Protein AF-0000000085118831 (afdb_homodimer)

Structure (mmCIF, N/CA/C/O backbone):
data_AF-0000000085118831-model_v1
#
loop_
_entity.id
_entity.type
_entity.pdbx_description
1 polymer 'Fibronectin type III domain protein'
#
loop_
_atom_site.group_PDB
_atom_site.id
_atom_site.type_symbol
_atom_site.label_atom_id
_atom_site.label_alt_id
_atom_site.label_comp_id
_atom_site.label_asym_id
_atom_site.label_entity_id
_atom_site.label_seq_id
_atom_site.pdbx_PDB_ins_code
_atom_site.Cartn_x
_atom_site.Cartn_y
_atom_site.Cartn_z
_atom_site.occupancy
_atom_site.B_iso_or_equiv
_atom_site.auth_seq_id
_atom_site.auth_comp_id
_atom_site.auth_asym_id
_atom_site.auth_atom_id
_atom_site.pdbx_PDB_model_num
ATOM 1 N N . MET A 1 1 ? 16.812 -21.219 -58.562 1 20.78 1 MET A N 1
ATOM 2 C CA . MET A 1 1 ? 16.781 -19.891 -59.156 1 20.78 1 MET A CA 1
ATOM 3 C C . MET A 1 1 ? 15.977 -18.922 -58.312 1 20.78 1 MET A C 1
ATOM 5 O O . MET A 1 1 ? 15.602 -17.844 -58.781 1 20.78 1 MET A O 1
ATOM 9 N N . ILE A 1 2 ? 15.578 -19.312 -57.094 1 25.12 2 ILE A N 1
ATOM 10 C CA . ILE A 1 2 ? 14.977 -18.578 -56 1 25.12 2 ILE A CA 1
ATOM 11 C C . ILE A 1 2 ? 15.898 -17.453 -55.562 1 25.12 2 ILE A C 1
ATOM 13 O O . ILE A 1 2 ? 16.781 -17.656 -54.719 1 25.12 2 ILE A O 1
ATOM 17 N N . LYS A 1 3 ? 16.438 -16.734 -56.594 1 20.92 3 LYS A N 1
ATOM 18 C CA . LYS A 1 3 ? 17.547 -15.859 -56.25 1 20.92 3 LYS A CA 1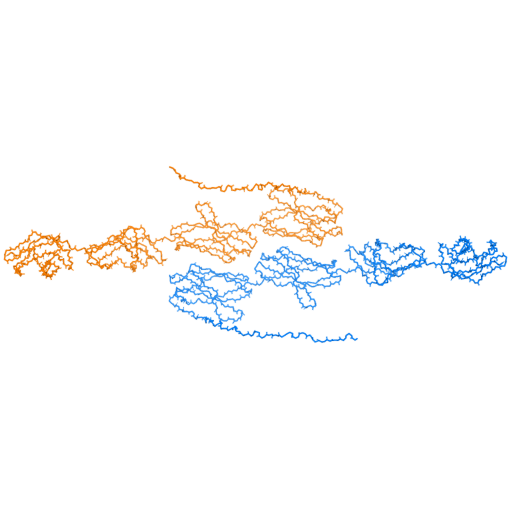
ATOM 19 C C . LYS A 1 3 ? 17.125 -14.773 -55.281 1 20.92 3 LYS A C 1
ATOM 21 O O . LYS A 1 3 ? 15.945 -14.406 -55.219 1 20.92 3 LYS A O 1
ATOM 26 N N . LEU A 1 4 ? 18.047 -14.102 -54.469 1 24.08 4 LEU A N 1
ATOM 27 C CA . LEU A 1 4 ? 18.453 -13.367 -53.281 1 24.08 4 LEU A CA 1
ATOM 28 C C . LEU A 1 4 ? 18.094 -11.891 -53.406 1 24.08 4 LEU A C 1
ATOM 30 O O . LEU A 1 4 ? 18.781 -11.031 -52.844 1 24.08 4 LEU A O 1
ATOM 34 N N . MET A 1 5 ? 17.094 -11.562 -54.344 1 25.53 5 MET A N 1
ATOM 35 C CA . MET A 1 5 ? 17.234 -10.148 -54.719 1 25.53 5 MET A CA 1
ATOM 36 C C . MET A 1 5 ? 16.984 -9.258 -53.5 1 25.53 5 MET A C 1
ATOM 38 O O . MET A 1 5 ? 16 -9.43 -52.781 1 25.53 5 MET A O 1
ATOM 42 N N . LYS A 1 6 ? 17.922 -8.312 -53.062 1 25.56 6 LYS A N 1
ATOM 43 C CA . LYS A 1 6 ? 18.562 -7.582 -51.969 1 25.56 6 LYS A CA 1
ATOM 44 C C . LYS A 1 6 ? 17.734 -6.379 -51.562 1 25.56 6 LYS A C 1
ATOM 46 O O . LYS A 1 6 ? 17.672 -6.039 -50.375 1 25.56 6 LYS A O 1
ATOM 51 N N . ASN A 1 7 ? 17.109 -5.535 -52.469 1 26.55 7 ASN A N 1
ATOM 52 C CA . ASN A 1 7 ? 17.359 -4.102 -52.375 1 26.55 7 ASN A CA 1
ATOM 53 C C . ASN A 1 7 ? 16.406 -3.422 -51.406 1 26.55 7 ASN A C 1
ATOM 55 O O . ASN A 1 7 ? 15.219 -3.291 -51.688 1 26.55 7 ASN A O 1
ATOM 59 N N . ILE A 1 8 ? 16.422 -3.771 -50.156 1 26.48 8 ILE A N 1
ATOM 60 C CA . ILE A 1 8 ? 15.453 -3.215 -49.219 1 26.48 8 ILE A CA 1
ATOM 61 C C . ILE A 1 8 ? 15.438 -1.692 -49.312 1 26.48 8 ILE A C 1
ATOM 63 O O . ILE A 1 8 ? 16.438 -1.084 -49.719 1 26.48 8 ILE A O 1
ATOM 67 N N . LEU A 1 9 ? 14.297 -1.035 -49 1 24.16 9 LEU A N 1
ATOM 68 C CA . LEU A 1 9 ? 13.516 0.194 -48.938 1 24.16 9 LEU A CA 1
ATOM 69 C C . LEU A 1 9 ? 14.211 1.238 -48.094 1 24.16 9 LEU A C 1
ATOM 71 O O . LEU A 1 9 ? 14.367 1.047 -46.875 1 24.16 9 LEU A O 1
ATOM 75 N N . LEU A 1 10 ? 15.273 1.98 -48.594 1 26.48 10 LEU A N 1
ATOM 76 C CA . LEU A 1 10 ? 16.062 2.99 -47.875 1 26.48 10 LEU A CA 1
ATOM 77 C C . LEU A 1 10 ? 15.18 4.164 -47.469 1 26.48 10 LEU A C 1
ATOM 79 O O . LEU A 1 10 ? 14.766 4.969 -48.312 1 26.48 10 LEU A O 1
ATOM 83 N N . ILE A 1 11 ? 13.961 3.973 -46.938 1 26.92 11 ILE A N 1
ATOM 84 C CA . ILE A 1 11 ? 13.211 5.199 -46.719 1 26.92 11 ILE A CA 1
ATOM 85 C C . ILE A 1 11 ? 14.086 6.215 -46 1 26.92 11 ILE A C 1
ATOM 87 O O . ILE A 1 11 ? 14.797 5.859 -45.031 1 26.92 11 ILE A O 1
ATOM 91 N N . ALA A 1 12 ? 14.203 7.48 -46.5 1 24.78 12 ALA A N 1
ATOM 92 C CA . ALA A 1 12 ? 14.836 8.789 -46.312 1 24.78 12 ALA A CA 1
ATOM 93 C C . ALA A 1 12 ? 14.516 9.359 -44.938 1 24.78 12 ALA A C 1
ATOM 95 O O . ALA A 1 12 ? 13.344 9.5 -44.562 1 24.78 12 ALA A O 1
ATOM 96 N N . LEU A 1 13 ? 15.469 9.328 -43.969 1 27.64 13 LEU A N 1
ATOM 97 C CA . LEU A 1 13 ? 15.648 9.812 -42.594 1 27.64 13 LEU A CA 1
ATOM 98 C C . LEU A 1 13 ? 15.508 11.328 -42.531 1 27.64 13 LEU A C 1
ATOM 100 O O . LEU A 1 13 ? 16.375 12.055 -43.031 1 27.64 13 LEU A O 1
ATOM 104 N N . VAL A 1 14 ? 14.383 11.914 -43.156 1 26.67 14 VAL A N 1
ATOM 105 C CA . VAL A 1 14 ? 14.516 13.367 -43.125 1 26.67 14 VAL A CA 1
ATOM 106 C C . VAL A 1 14 ? 14.859 13.82 -41.719 1 26.67 14 VAL A C 1
ATOM 108 O O . VAL A 1 14 ? 14.32 13.297 -40.75 1 26.67 14 VAL A O 1
ATOM 111 N N . LEU A 1 15 ? 15.828 14.82 -41.531 1 25.11 15 LEU A N 1
ATOM 112 C CA . LEU A 1 15 ? 16.688 15.562 -40.625 1 25.11 15 LEU A CA 1
ATOM 113 C C . LEU A 1 15 ? 15.859 16.5 -39.75 1 25.11 15 LEU A C 1
ATOM 115 O O . LEU A 1 15 ? 15.82 17.703 -39.969 1 25.11 15 LEU A O 1
ATOM 119 N N . LEU A 1 16 ? 14.555 16.234 -39.469 1 28.45 16 LEU A N 1
ATOM 120 C CA . LEU A 1 16 ? 14.016 17.438 -38.812 1 28.45 16 LEU A CA 1
ATOM 121 C C . LEU A 1 16 ? 14.828 17.812 -37.594 1 28.45 16 LEU A C 1
ATOM 123 O O . LEU A 1 16 ? 14.867 17.078 -36.594 1 28.45 16 LEU A O 1
ATOM 127 N N . PHE A 1 17 ? 16.016 18.469 -37.781 1 25.27 17 PHE A N 1
ATOM 128 C CA . PHE A 1 17 ? 16.969 18.953 -36.781 1 25.27 17 PHE A CA 1
ATOM 129 C C . PHE A 1 17 ? 16.266 19.625 -35.625 1 25.27 17 PHE A C 1
ATOM 131 O O . PHE A 1 17 ? 15.055 19.875 -35.688 1 25.27 17 PHE A O 1
ATOM 138 N N . SER A 1 18 ? 16.781 20.891 -35.156 1 26.47 18 SER A N 1
ATOM 139 C CA . SER A 1 18 ? 17.609 21.391 -34.062 1 26.47 18 SER A CA 1
ATOM 140 C C . SER A 1 18 ? 16.781 22.219 -33.094 1 26.47 18 SER A C 1
ATOM 142 O O . SER A 1 18 ? 17.328 22.797 -32.125 1 26.47 18 SER A O 1
ATOM 144 N N . ALA A 1 19 ? 15.602 22.812 -33.375 1 26.27 19 ALA A N 1
ATOM 145 C CA . ALA A 1 19 ? 15.516 24.094 -32.656 1 26.27 19 ALA A CA 1
ATOM 146 C C . ALA A 1 19 ? 15.297 23.891 -31.172 1 26.27 19 ALA A C 1
ATOM 148 O O . ALA A 1 19 ? 14.164 23.891 -30.703 1 26.27 19 ALA A O 1
ATOM 149 N N . CYS A 1 20 ? 15.719 22.828 -30.641 1 29.62 20 CYS A N 1
ATOM 150 C CA . CYS A 1 20 ? 15.531 22.781 -29.188 1 29.62 20 CYS A CA 1
ATOM 151 C C . CYS A 1 20 ? 16.234 23.953 -28.516 1 29.62 20 CYS A C 1
ATOM 153 O O . CYS A 1 20 ? 17.422 23.875 -28.188 1 29.62 20 CYS A O 1
ATOM 155 N N . SER A 1 21 ? 16.141 25.172 -29.062 1 26.11 21 SER A N 1
ATOM 156 C CA . SER A 1 21 ? 16.969 26.188 -28.422 1 26.11 21 SER A CA 1
ATOM 157 C C . SER A 1 21 ? 16.922 26.062 -26.906 1 26.11 21 SER A C 1
ATOM 159 O O . SER A 1 21 ? 16.156 25.281 -26.359 1 26.11 21 SER A O 1
ATOM 161 N N . ASP A 1 22 ? 16.891 27.297 -26.141 1 27.36 22 ASP A N 1
ATOM 162 C CA . ASP A 1 22 ? 17.562 28.016 -25.062 1 27.36 22 ASP A CA 1
ATOM 163 C C . ASP A 1 22 ? 16.891 27.734 -23.703 1 27.36 22 ASP A C 1
ATOM 165 O O . ASP A 1 22 ? 17.156 28.453 -22.734 1 27.36 22 ASP A O 1
ATOM 169 N N . VAL A 1 23 ? 15.766 27.203 -23.625 1 29.73 23 VAL A N 1
ATOM 170 C CA . VAL A 1 23 ? 15.188 27.516 -22.328 1 29.73 23 VAL A CA 1
ATOM 171 C C . VAL A 1 23 ? 15.992 26.828 -21.219 1 29.73 23 VAL A C 1
ATOM 173 O O . VAL A 1 23 ? 15.477 25.938 -20.531 1 29.73 23 VAL A O 1
ATOM 176 N N . PHE A 1 24 ? 17.141 26.172 -21.609 1 31.16 24 PHE A N 1
ATOM 177 C CA . PHE A 1 24 ? 17.859 25.547 -20.5 1 31.16 24 PHE A CA 1
ATOM 178 C C . PHE A 1 24 ? 18.25 26.594 -19.453 1 31.16 24 PHE A C 1
ATOM 180 O O . PHE A 1 24 ? 19 26.297 -18.531 1 31.16 24 PHE A O 1
ATOM 187 N N . ASP A 1 25 ? 18.281 27.859 -19.906 1 28.69 25 ASP A N 1
ATOM 188 C CA . ASP A 1 25 ? 19.344 28.609 -19.25 1 28.69 25 ASP A CA 1
ATOM 189 C C . ASP A 1 25 ? 19.203 28.547 -17.734 1 28.69 25 ASP A C 1
ATOM 191 O O . ASP A 1 25 ? 20.203 28.531 -17 1 28.69 25 ASP A O 1
ATOM 195 N N . SER A 1 26 ? 18.109 29.156 -17.125 1 31.03 26 SER A N 1
ATOM 196 C CA . SER A 1 26 ? 18.469 29.766 -15.859 1 31.03 26 SER A CA 1
ATOM 197 C C . SER A 1 26 ? 18.641 28.719 -14.766 1 31.03 26 SER A C 1
ATOM 199 O O . SER A 1 26 ? 17.672 28.328 -14.117 1 31.03 26 SER A O 1
ATOM 201 N N . ILE A 1 27 ? 19.391 27.688 -14.945 1 34.78 27 ILE A N 1
ATOM 202 C CA . ILE A 1 27 ? 19.891 27.016 -13.75 1 34.78 27 ILE A CA 1
ATOM 203 C C . ILE A 1 27 ? 20.219 28.047 -12.688 1 34.78 27 ILE A C 1
ATOM 205 O O . ILE A 1 27 ? 21.172 28.828 -12.836 1 34.78 27 ILE A O 1
ATOM 209 N N . THR A 1 28 ? 19.281 28.656 -11.953 1 35.44 28 THR A N 1
ATOM 210 C CA . THR A 1 28 ? 19.641 29.469 -10.797 1 35.44 28 THR A CA 1
ATOM 211 C C . THR A 1 28 ? 20.734 28.781 -9.977 1 35.44 28 THR A C 1
ATOM 213 O O . THR A 1 28 ? 20.625 27.594 -9.672 1 35.44 28 THR A O 1
ATOM 216 N N . SER A 1 29 ? 21.984 29.031 -10.141 1 38.91 29 SER A N 1
ATOM 217 C CA . SER A 1 29 ? 23.094 28.688 -9.242 1 38.91 29 SER A CA 1
ATOM 218 C C . SER A 1 29 ? 22.594 28.438 -7.824 1 38.91 29 SER A C 1
ATOM 220 O O . SER A 1 29 ? 21.672 29.125 -7.355 1 38.91 29 SER A O 1
ATOM 222 N N . PRO A 1 30 ? 22.766 27.234 -7.27 1 47.72 30 PRO A N 1
ATOM 223 C CA . PRO A 1 30 ? 22.469 27.109 -5.84 1 47.72 30 PRO A CA 1
ATOM 224 C C . PRO A 1 30 ? 22.812 28.375 -5.059 1 47.72 30 PRO A C 1
ATOM 226 O O . PRO A 1 30 ? 23.984 28.781 -5.027 1 47.72 30 PRO A O 1
ATOM 229 N N . SER A 1 31 ? 22.203 29.438 -5.254 1 53.28 31 SER A N 1
ATOM 230 C CA . SER A 1 31 ? 22.469 30.688 -4.543 1 53.28 31 SER A CA 1
ATOM 231 C C . SER A 1 31 ? 22.859 30.422 -3.094 1 53.28 31 SER A C 1
ATOM 233 O O . SER A 1 31 ? 22.266 29.562 -2.432 1 53.28 31 SER A O 1
ATOM 235 N N . THR A 1 32 ? 24.188 30.641 -2.779 1 68.06 32 THR A N 1
ATOM 236 C CA . THR A 1 32 ? 24.719 30.594 -1.426 1 68.06 32 THR A CA 1
ATOM 237 C C . THR A 1 32 ? 23.766 31.234 -0.435 1 68.06 32 THR A C 1
ATOM 239 O O . THR A 1 32 ? 23.328 32.375 -0.629 1 68.06 32 THR A O 1
ATOM 242 N N . PRO A 1 33 ? 23.266 30.422 0.45 1 76.94 33 PRO A N 1
ATOM 243 C CA . PRO A 1 33 ? 22.359 30.984 1.453 1 76.94 33 PRO A CA 1
ATOM 244 C C . PRO A 1 33 ? 22.938 32.188 2.168 1 76.94 33 PRO A C 1
ATOM 246 O O . PRO A 1 33 ? 24.141 32.25 2.41 1 76.94 33 PRO A O 1
ATOM 249 N N . LYS A 1 34 ? 22.266 33.281 2.266 1 90.69 34 LYS A N 1
ATOM 250 C CA . LYS A 1 34 ? 22.641 34.406 3.119 1 90.69 34 LYS A CA 1
ATOM 251 C C . LYS A 1 34 ? 22.562 34.031 4.594 1 90.69 34 LYS A C 1
ATOM 253 O O . LYS A 1 34 ? 21.5 33.656 5.09 1 90.69 34 LYS A O 1
ATOM 258 N N . ILE A 1 35 ? 23.734 34.188 5.23 1 93.69 35 ILE A N 1
ATOM 259 C CA . ILE A 1 35 ? 23.797 33.719 6.605 1 93.69 35 ILE A CA 1
ATOM 260 C C . ILE A 1 35 ? 23.672 34.875 7.57 1 93.69 35 ILE A C 1
ATOM 262 O O . ILE A 1 35 ? 24.328 35.906 7.395 1 93.69 35 ILE A O 1
ATOM 266 N N . ASN A 1 36 ? 22.75 34.719 8.531 1 94.88 36 ASN A N 1
ATOM 267 C CA . ASN A 1 36 ? 22.609 35.656 9.656 1 94.88 36 ASN A CA 1
ATOM 268 C C . ASN A 1 36 ? 23.172 35.062 10.945 1 94.88 36 ASN A C 1
ATOM 270 O O . ASN A 1 36 ? 22.547 34.188 11.547 1 94.88 36 ASN A O 1
ATOM 274 N N . ASN A 1 37 ? 24.266 35.594 11.477 1 93.81 37 ASN A N 1
ATOM 275 C CA . ASN A 1 37 ? 24.984 35 12.602 1 93.81 37 ASN A CA 1
ATOM 276 C C . ASN A 1 37 ? 24.375 35.406 13.938 1 93.81 37 ASN A C 1
ATOM 278 O O . ASN A 1 37 ? 24.734 34.844 14.984 1 93.81 37 ASN A O 1
ATOM 282 N N . THR A 1 38 ? 23.422 36.25 13.891 1 93.69 38 THR A N 1
ATOM 283 C CA . THR A 1 38 ? 22.859 36.719 15.148 1 93.69 38 THR A CA 1
ATOM 284 C C . THR A 1 38 ? 21.656 35.906 15.562 1 93.69 38 THR A C 1
ATOM 286 O O . THR A 1 38 ? 21.156 36.031 16.688 1 93.69 38 THR A O 1
ATOM 289 N N . VAL A 1 39 ? 21.203 35.125 14.672 1 93.75 39 VAL A N 1
ATOM 290 C CA . VAL A 1 39 ? 20.047 34.281 14.953 1 93.75 39 VAL A CA 1
ATOM 291 C C . VAL A 1 39 ? 20.516 32.938 15.539 1 93.75 39 VAL A C 1
ATOM 293 O O . VAL A 1 39 ? 21.469 32.344 15.047 1 93.75 39 VAL A O 1
ATOM 296 N N . PRO A 1 40 ? 19.812 32.531 16.578 1 93.56 40 PRO A N 1
ATOM 297 C CA . PRO A 1 40 ? 20.203 31.25 17.188 1 93.56 40 PRO A CA 1
ATOM 298 C C . PRO A 1 40 ? 20.016 30.078 16.234 1 93.56 40 PRO A C 1
ATOM 300 O O . PRO A 1 40 ? 19.047 30.047 15.453 1 93.56 40 PRO A O 1
ATOM 303 N N . THR A 1 41 ? 20.938 29.188 16.391 1 92.44 41 THR A N 1
ATOM 304 C CA . THR A 1 41 ? 20.859 27.938 15.672 1 92.44 41 THR A CA 1
ATOM 305 C C . THR A 1 41 ? 20.078 26.891 16.469 1 92.44 41 THR A C 1
ATOM 307 O O . THR A 1 41 ? 19.859 27.047 17.672 1 92.44 41 THR A O 1
ATOM 310 N N . VAL A 1 42 ? 19.609 25.938 15.695 1 96.5 42 VAL A N 1
ATOM 311 C CA . VAL A 1 42 ? 18.969 24.797 16.359 1 96.5 42 VAL A CA 1
ATOM 312 C C . VAL A 1 42 ? 19.953 24.156 17.328 1 96.5 42 VAL A C 1
ATOM 314 O O . VAL A 1 42 ? 21.141 23.984 17.016 1 96.5 42 VAL A O 1
ATOM 317 N N . ASN A 1 43 ? 19.438 23.844 18.484 1 96.69 43 ASN A N 1
ATOM 318 C CA . ASN A 1 43 ? 20.25 23.156 19.484 1 96.69 43 ASN A CA 1
ATOM 319 C C . ASN A 1 43 ? 20.625 21.75 19.016 1 96.69 43 ASN A C 1
ATOM 321 O O . ASN A 1 43 ? 19.781 20.859 18.984 1 96.69 43 ASN A O 1
ATOM 325 N N . TYR A 1 44 ? 21.875 21.594 18.781 1 97 44 TYR A N 1
ATOM 326 C CA . TYR A 1 44 ? 22.359 20.328 18.266 1 97 44 TYR A CA 1
ATOM 327 C C . TYR A 1 44 ? 21.984 19.188 19.203 1 97 44 TYR A C 1
ATOM 329 O O . TYR A 1 44 ? 21.594 18.109 18.766 1 97 44 TYR A O 1
ATOM 337 N N . SER A 1 45 ? 22.141 19.344 20.469 1 97.06 45 SER A N 1
ATOM 338 C CA . SER A 1 45 ? 21.938 18.312 21.469 1 97.06 45 SER A CA 1
ATOM 339 C C . SER A 1 45 ? 20.469 17.906 21.547 1 97.06 45 SER A C 1
ATOM 341 O O . SER A 1 45 ? 20.141 16.875 22.125 1 97.06 45 SER A O 1
ATOM 343 N N . SER A 1 46 ? 19.578 18.688 20.969 1 97.12 46 SER A N 1
ATOM 344 C CA . SER A 1 46 ? 18.156 18.391 21 1 97.12 46 SER A CA 1
ATOM 345 C C . SER A 1 46 ? 17.75 17.469 19.859 1 97.12 46 SER A C 1
ATOM 347 O O . SER A 1 46 ? 16.641 16.938 19.844 1 97.12 46 SER A O 1
ATOM 349 N N . ILE A 1 47 ? 18.625 17.297 18.922 1 97.5 47 ILE A N 1
ATOM 350 C CA . ILE A 1 47 ? 18.297 16.5 17.734 1 97.5 47 ILE A CA 1
ATOM 351 C C . ILE A 1 47 ? 18.266 15.023 18.109 1 97.5 47 ILE A C 1
ATOM 353 O O . ILE A 1 47 ? 19.203 14.516 18.734 1 97.5 47 ILE A O 1
ATOM 357 N N . LYS A 1 48 ? 17.188 14.406 17.828 1 97.31 48 LYS A N 1
ATOM 358 C CA . LYS A 1 48 ? 17.031 12.953 17.938 1 97.31 48 LYS A CA 1
ATOM 359 C C . LYS A 1 48 ? 16.547 12.352 16.625 1 97.31 48 LYS A C 1
ATOM 361 O O . LYS A 1 48 ? 15.898 13.031 15.82 1 97.31 48 LYS A O 1
ATOM 366 N N . SER A 1 49 ? 16.938 11.141 16.391 1 97.5 49 SER A N 1
ATOM 367 C CA . SER A 1 49 ? 16.5 10.492 15.164 1 97.5 49 SER A CA 1
ATOM 368 C C . SER A 1 49 ? 16.141 9.031 15.406 1 97.5 49 SER A C 1
ATOM 370 O O . SER A 1 49 ? 16.594 8.422 16.375 1 97.5 49 SER A O 1
ATOM 372 N N . ILE A 1 50 ? 15.258 8.5 14.672 1 97 50 ILE A N 1
ATOM 373 C CA . ILE A 1 50 ? 14.891 7.094 14.578 1 97 50 ILE A CA 1
ATOM 374 C C . ILE A 1 50 ? 15.008 6.621 13.133 1 97 50 ILE A C 1
ATOM 376 O O . ILE A 1 50 ? 14.484 7.266 12.219 1 97 50 ILE A O 1
ATOM 380 N N . SER A 1 51 ? 15.734 5.57 12.969 1 96.62 51 SER A N 1
ATOM 381 C CA . SER A 1 51 ? 16.016 5.102 11.617 1 96.62 51 SER A CA 1
ATOM 382 C C . SER A 1 51 ? 15.117 3.924 11.25 1 96.62 51 SER A C 1
ATOM 384 O O . SER A 1 51 ? 14.734 3.129 12.109 1 96.62 51 SER A O 1
ATOM 386 N N . ASP A 1 52 ? 14.711 3.842 10.055 1 94.62 52 ASP A N 1
ATOM 387 C CA . ASP A 1 52 ? 14.133 2.678 9.383 1 94.62 52 ASP A CA 1
ATOM 388 C C . ASP A 1 52 ? 14.961 2.275 8.172 1 94.62 52 ASP A C 1
ATOM 390 O O . ASP A 1 52 ? 16.078 2.775 7.977 1 94.62 52 ASP A O 1
ATOM 394 N N . ILE A 1 53 ? 14.477 1.393 7.398 1 93.19 53 ILE A N 1
ATOM 395 C CA . ILE A 1 53 ? 15.258 0.812 6.312 1 93.19 53 ILE A CA 1
ATOM 396 C C . ILE A 1 53 ? 15.5 1.861 5.227 1 93.19 53 ILE A C 1
ATOM 398 O O . ILE A 1 53 ? 16.594 1.939 4.66 1 93.19 53 ILE A O 1
ATOM 402 N N . THR A 1 54 ? 14.469 2.74 4.922 1 94.25 54 THR A N 1
ATOM 403 C CA . THR A 1 54 ? 14.609 3.695 3.828 1 94.25 54 THR A CA 1
ATOM 404 C C . THR A 1 54 ? 14.227 5.102 4.285 1 94.25 54 THR A C 1
ATOM 406 O O . THR A 1 54 ? 13.891 5.957 3.465 1 94.25 54 THR A O 1
ATOM 409 N N . SER A 1 55 ? 14.141 5.293 5.508 1 95.88 55 SER A N 1
ATOM 410 C CA . SER A 1 55 ? 13.75 6.602 6.023 1 95.88 55 SER A CA 1
ATOM 411 C C . SER A 1 55 ? 14.383 6.871 7.383 1 95.88 55 SER A C 1
ATOM 413 O O . SER A 1 55 ? 14.758 5.938 8.094 1 95.88 55 SER A O 1
ATOM 415 N N . ILE A 1 56 ? 14.523 8.102 7.754 1 97.56 56 ILE A N 1
ATOM 416 C CA . ILE A 1 56 ? 15 8.555 9.055 1 97.56 56 ILE A CA 1
ATOM 417 C C . ILE A 1 56 ? 14.117 9.695 9.562 1 97.56 56 ILE A C 1
ATOM 419 O O . ILE A 1 56 ? 13.898 10.68 8.852 1 97.56 56 ILE A O 1
ATOM 423 N N . GLY A 1 57 ? 13.516 9.461 10.711 1 97.56 57 GLY A N 1
ATOM 424 C CA . GLY A 1 57 ? 12.75 10.508 11.367 1 97.56 57 GLY A CA 1
ATOM 425 C C . GLY A 1 57 ? 13.57 11.336 12.336 1 97.56 57 GLY A C 1
ATOM 426 O O . GLY A 1 57 ? 14.438 10.805 13.031 1 97.56 57 GLY A O 1
ATOM 427 N N . PHE A 1 58 ? 13.281 12.633 12.32 1 97.81 58 PHE A N 1
ATOM 428 C CA . PHE A 1 58 ? 14.008 13.562 13.172 1 97.81 58 PHE A CA 1
ATOM 429 C C . PHE A 1 58 ? 13.055 14.367 14.039 1 97.81 58 PHE A C 1
ATOM 431 O O . PHE A 1 58 ? 11.93 14.664 13.617 1 97.81 58 PHE A O 1
ATOM 438 N N . GLU A 1 59 ? 13.508 14.672 15.195 1 97 59 GLU A N 1
ATOM 439 C CA . GLU A 1 59 ? 12.891 15.656 16.078 1 97 59 GLU A CA 1
ATOM 440 C C . GLU A 1 59 ? 13.938 16.578 16.688 1 97 59 GLU A C 1
ATOM 442 O O . GLU A 1 59 ? 15.078 16.188 16.891 1 97 59 GLU A O 1
ATOM 447 N N . TRP A 1 60 ? 13.617 17.844 16.891 1 97.25 60 TRP A N 1
ATOM 448 C CA . TRP A 1 60 ? 14.5 18.812 17.547 1 97.25 60 TRP A CA 1
ATOM 449 C C . TRP A 1 60 ? 13.695 19.828 18.328 1 97.25 60 TRP A C 1
ATOM 451 O O . TRP A 1 60 ? 12.469 19.891 18.219 1 97.25 60 TRP A O 1
ATOM 461 N N . GLN A 1 61 ? 14.359 20.562 19.109 1 96.44 61 GLN A N 1
ATOM 462 C CA . GLN A 1 61 ? 13.719 21.594 19.906 1 96.44 61 GLN A CA 1
ATOM 463 C C . GLN A 1 61 ? 13.508 22.875 19.094 1 96.44 61 GLN A C 1
ATOM 465 O O . GLN A 1 61 ? 14.391 23.281 18.328 1 96.44 61 GLN A O 1
ATOM 470 N N . ARG A 1 62 ? 12.391 23.422 19.25 1 95.12 62 ARG A N 1
ATOM 471 C CA . ARG A 1 62 ? 12.055 24.672 18.578 1 95.12 62 ARG A CA 1
ATOM 472 C C . ARG A 1 62 ? 13.016 25.797 18.984 1 95.12 62 ARG A C 1
ATOM 474 O O . ARG A 1 62 ? 13.375 25.906 20.156 1 95.12 62 ARG A O 1
ATOM 481 N N . VAL A 1 63 ? 13.375 26.625 18.047 1 95.06 63 VAL A N 1
ATOM 482 C CA . VAL A 1 63 ? 14.156 27.828 18.328 1 95.06 63 VAL A CA 1
ATOM 483 C C . VAL A 1 63 ? 13.234 28.938 18.797 1 95.06 63 VAL A C 1
ATOM 485 O O . VAL A 1 63 ? 12.289 29.312 18.094 1 95.06 63 VAL A O 1
ATOM 488 N N . ASP A 1 64 ? 13.492 29.422 19.969 1 89.75 64 ASP A N 1
ATOM 489 C CA . ASP A 1 64 ? 12.633 30.453 20.547 1 89.75 64 ASP A CA 1
ATOM 490 C C . ASP A 1 64 ? 13.102 31.859 20.141 1 89.75 64 ASP A C 1
ATOM 492 O O . ASP A 1 64 ? 13.578 32.625 20.984 1 89.75 64 ASP A O 1
ATOM 496 N N . ASP A 1 65 ? 13.18 32.25 19 1 90.75 65 ASP A N 1
ATOM 497 C CA . ASP A 1 65 ? 13.445 33.531 18.391 1 90.75 65 ASP A CA 1
ATOM 498 C C . ASP A 1 65 ? 12.344 33.906 17.406 1 90.75 65 ASP A C 1
ATOM 500 O O . ASP A 1 65 ? 12.086 33.188 16.438 1 90.75 65 ASP A O 1
ATOM 504 N N . PRO A 1 66 ? 11.664 35 17.688 1 85.12 66 PRO A N 1
ATOM 505 C CA . PRO A 1 66 ? 10.516 35.375 16.844 1 85.12 66 PRO A CA 1
ATOM 506 C C . PRO A 1 66 ? 10.914 35.625 15.398 1 85.12 66 PRO A C 1
ATOM 508 O O . PRO A 1 66 ? 10.047 35.656 14.516 1 85.12 66 PRO A O 1
ATOM 511 N N . ARG A 1 67 ? 12.266 35.844 15.039 1 90.12 67 ARG A N 1
ATOM 512 C CA . ARG A 1 67 ? 12.719 36.062 13.664 1 90.12 67 ARG A CA 1
ATOM 513 C C . ARG A 1 67 ? 12.695 34.781 12.859 1 90.12 67 ARG A C 1
ATOM 515 O O . ARG A 1 67 ? 12.703 34.812 11.633 1 90.12 67 ARG A O 1
ATOM 522 N N . VAL A 1 68 ? 12.672 33.625 13.609 1 94.38 68 VAL A N 1
ATOM 523 C CA . VAL A 1 68 ? 12.695 32.312 12.961 1 94.38 68 VAL A CA 1
ATOM 524 C C . VAL A 1 68 ? 11.305 31.984 12.445 1 94.38 68 VAL A C 1
ATOM 526 O O . VAL A 1 68 ? 10.328 32 13.203 1 94.38 68 VAL A O 1
ATOM 529 N N . VAL A 1 69 ? 11.211 31.594 11.156 1 94.19 69 VAL A N 1
ATOM 530 C CA . VAL A 1 69 ? 9.906 31.297 10.562 1 94.19 69 VAL A CA 1
ATOM 531 C C . VAL A 1 69 ? 9.828 29.828 10.195 1 94.19 69 VAL A C 1
ATOM 533 O O . VAL A 1 69 ? 8.742 29.297 9.922 1 94.19 69 VAL A O 1
ATOM 536 N N . GLY A 1 70 ? 10.922 29.188 10.203 1 96.56 70 GLY A N 1
ATOM 537 C CA . GLY A 1 70 ? 11 27.781 9.82 1 96.56 70 GLY A CA 1
ATOM 538 C C . GLY A 1 70 ? 12.406 27.219 9.898 1 96.56 70 GLY A C 1
ATOM 539 O O . GLY A 1 70 ? 13.273 27.766 10.586 1 96.56 70 GLY A O 1
ATOM 540 N N . TYR A 1 71 ? 12.625 26.094 9.242 1 97.5 71 TYR A N 1
ATOM 541 C CA . TYR A 1 71 ? 13.922 25.422 9.289 1 97.5 71 TYR A CA 1
ATOM 542 C C . TYR A 1 71 ? 14.312 24.891 7.918 1 97.5 71 TYR A C 1
ATOM 544 O O . TYR A 1 71 ? 13.445 24.531 7.113 1 97.5 71 TYR A O 1
ATOM 552 N N . ASN A 1 72 ? 15.555 24.859 7.684 1 96.62 72 ASN A N 1
ATOM 553 C CA . ASN A 1 72 ? 16.125 24.188 6.52 1 96.62 72 ASN A CA 1
ATOM 554 C C . ASN A 1 72 ? 16.844 22.891 6.914 1 96.62 72 ASN A C 1
ATOM 556 O O . ASN A 1 72 ? 17.594 22.875 7.898 1 96.62 72 ASN A O 1
ATOM 560 N N . PHE A 1 73 ? 16.562 21.906 6.145 1 96.12 73 PHE A N 1
ATOM 561 C CA . PHE A 1 73 ? 17.188 20.609 6.367 1 96.12 73 PHE A CA 1
ATOM 562 C C . PHE A 1 73 ? 18.125 20.25 5.219 1 96.12 73 PHE A C 1
ATOM 564 O O . PHE A 1 73 ? 17.703 20.172 4.066 1 96.12 73 PHE A O 1
ATOM 571 N N . TYR A 1 74 ? 19.438 20.109 5.574 1 96.06 74 TYR A N 1
ATOM 572 C CA . TYR A 1 74 ? 20.453 19.75 4.59 1 96.06 74 TYR A CA 1
ATOM 573 C C . TYR A 1 74 ? 20.922 18.312 4.785 1 96.06 74 TYR A C 1
ATOM 575 O O . TYR A 1 74 ? 20.906 17.797 5.906 1 96.06 74 TYR A O 1
ATOM 583 N N . ARG A 1 75 ? 21.281 17.641 3.635 1 96.75 75 ARG A N 1
ATOM 584 C CA . ARG A 1 75 ? 21.734 16.25 3.715 1 96.75 75 ARG A CA 1
ATOM 585 C C . ARG A 1 75 ? 22.875 15.992 2.727 1 96.75 75 ARG A C 1
ATOM 587 O O . ARG A 1 75 ? 22.906 16.594 1.65 1 96.75 75 ARG A O 1
ATOM 594 N N . THR A 1 76 ? 23.75 15.18 3.09 1 94.88 76 THR A N 1
ATOM 595 C CA . THR A 1 76 ? 24.703 14.578 2.16 1 94.88 76 THR A CA 1
ATOM 596 C C . THR A 1 76 ? 24.828 13.078 2.414 1 94.88 76 THR A C 1
ATOM 598 O O . THR A 1 76 ? 24.641 12.617 3.541 1 94.88 76 THR A O 1
ATOM 601 N N . ASP A 1 77 ? 25.016 12.352 1.366 1 92.88 77 ASP A N 1
ATOM 602 C CA . ASP A 1 77 ? 25.25 10.914 1.437 1 92.88 77 ASP A CA 1
ATOM 603 C C . ASP A 1 77 ? 26.719 10.609 1.694 1 92.88 77 ASP A C 1
ATOM 605 O O . ASP A 1 77 ? 27.562 10.828 0.823 1 92.88 77 ASP A O 1
ATOM 609 N N . LEU A 1 78 ? 27.094 10.094 2.826 1 91.81 78 LEU A N 1
ATOM 610 C CA . LEU A 1 78 ? 28.484 9.875 3.207 1 91.81 78 LEU A CA 1
ATOM 611 C C . LEU A 1 78 ? 29.047 8.641 2.508 1 91.81 78 LEU A C 1
ATOM 613 O O . LEU A 1 78 ? 30.266 8.5 2.381 1 91.81 78 LEU A O 1
ATOM 617 N N . GLN A 1 79 ? 28.141 7.793 2.172 1 86.06 79 GLN A N 1
ATOM 618 C CA . GLN A 1 79 ? 28.594 6.559 1.539 1 86.06 79 GLN A CA 1
ATOM 619 C C . GLN A 1 79 ? 28.969 6.797 0.078 1 86.06 79 GLN A C 1
ATOM 621 O O . GLN A 1 79 ? 29.844 6.117 -0.462 1 86.06 79 GLN A O 1
ATOM 626 N N . SER A 1 80 ? 28.266 7.719 -0.608 1 83 80 SER A N 1
ATOM 627 C CA . SER A 1 80 ? 28.547 8.016 -2.01 1 83 80 SER A CA 1
ATOM 628 C C . SER A 1 80 ? 29.766 8.922 -2.146 1 83 80 SER A C 1
ATOM 630 O O . SER A 1 80 ? 30.234 9.188 -3.26 1 83 80 SER A O 1
ATOM 632 N N . GLY A 1 81 ? 30.328 9.352 -1.118 1 79 81 GLY A N 1
ATOM 633 C CA . GLY A 1 81 ? 31.484 10.227 -1.148 1 79 81 GLY A CA 1
ATOM 634 C C . GLY A 1 81 ? 31.141 11.672 -1.428 1 79 81 GLY A C 1
ATOM 635 O O . GLY A 1 81 ? 32.031 12.508 -1.604 1 79 81 GLY A O 1
ATOM 636 N N . GLU A 1 82 ? 29.859 11.898 -1.572 1 75.56 82 GLU A N 1
ATOM 637 C CA . GLU A 1 82 ? 29.453 13.289 -1.771 1 75.56 82 GLU A CA 1
ATOM 638 C C . GLU A 1 82 ? 29.75 14.133 -0.533 1 75.56 82 GLU A C 1
ATOM 640 O O . GLU A 1 82 ? 29.469 13.711 0.591 1 75.56 82 GLU A O 1
ATOM 645 N N . LYS A 1 83 ? 30.406 15.227 -0.767 1 77.69 83 LYS A N 1
ATOM 646 C CA . LYS A 1 83 ? 30.797 16.062 0.362 1 77.69 83 LYS A CA 1
ATOM 647 C C . LYS A 1 83 ? 29.906 17.297 0.459 1 77.69 83 LYS A C 1
ATOM 649 O O . LYS A 1 83 ? 29.859 17.969 1.498 1 77.69 83 LYS A O 1
ATOM 654 N N . THR A 1 84 ? 29.156 17.5 -0.548 1 86.38 84 THR A N 1
ATOM 655 C CA . THR A 1 84 ? 28.375 18.719 -0.545 1 86.38 84 THR A CA 1
ATOM 656 C C . THR A 1 84 ? 26.984 18.484 0.041 1 86.38 84 THR A C 1
ATOM 658 O O . THR A 1 84 ? 26.312 17.516 -0.323 1 86.38 84 THR A O 1
ATOM 661 N N . LEU A 1 85 ? 26.656 19.312 0.986 1 90.44 85 LEU A N 1
ATOM 662 C CA . LEU A 1 85 ? 25.312 19.266 1.57 1 90.44 85 LEU A CA 1
ATOM 663 C C . LEU A 1 85 ? 24.281 19.859 0.615 1 90.44 85 LEU A C 1
ATOM 665 O O . LEU A 1 85 ? 24.547 20.875 -0.042 1 90.44 85 LEU A O 1
ATOM 669 N N . LYS A 1 86 ? 23.188 19.156 0.439 1 93.5 86 LYS A N 1
ATOM 670 C CA . LYS A 1 86 ? 22.078 19.641 -0.384 1 93.5 86 LYS A CA 1
ATOM 671 C C . LYS A 1 86 ? 20.844 19.922 0.469 1 93.5 86 LYS A C 1
ATOM 673 O O . LYS A 1 86 ? 20.547 19.188 1.4 1 93.5 86 LYS A O 1
ATOM 678 N N . LEU A 1 87 ? 20.172 21.047 0.162 1 95.31 87 LEU A N 1
ATOM 679 C CA . LEU A 1 87 ? 18.891 21.328 0.81 1 95.31 87 LEU A CA 1
ATOM 680 C C . LEU A 1 87 ? 17.828 20.328 0.391 1 95.31 87 LEU A C 1
ATOM 682 O O . LEU A 1 87 ? 17.484 20.234 -0.789 1 95.31 87 LEU A O 1
ATOM 686 N N . ILE A 1 88 ? 17.281 19.609 1.342 1 95.56 88 ILE A N 1
ATOM 687 C CA . ILE A 1 88 ? 16.344 18.547 0.972 1 95.56 88 ILE A CA 1
ATOM 688 C C . ILE A 1 88 ? 14.938 18.938 1.412 1 95.56 88 ILE A C 1
ATOM 690 O O . ILE A 1 88 ? 13.953 18.391 0.911 1 95.56 88 ILE A O 1
ATOM 694 N N . ARG A 1 89 ? 14.789 19.828 2.393 1 96.12 89 ARG A N 1
ATOM 695 C CA . ARG A 1 89 ? 13.477 20.266 2.871 1 96.12 89 ARG A CA 1
ATOM 696 C C . ARG A 1 89 ? 13.562 21.641 3.518 1 96.12 89 ARG A C 1
ATOM 698 O O . ARG A 1 89 ? 14.469 21.906 4.309 1 96.12 89 ARG A O 1
ATOM 705 N N . ALA A 1 90 ? 12.656 22.453 3.115 1 95.81 90 ALA A N 1
ATOM 706 C CA . ALA A 1 90 ? 12.422 23.719 3.797 1 95.81 90 ALA A CA 1
ATOM 707 C C . ALA A 1 90 ? 11.109 23.688 4.578 1 95.81 90 ALA A C 1
ATOM 709 O O . ALA A 1 90 ? 10.031 23.688 3.984 1 95.81 90 ALA A O 1
ATOM 710 N N . ILE A 1 91 ? 11.203 23.641 5.852 1 95.5 91 ILE A N 1
ATOM 711 C CA . ILE A 1 91 ? 10.031 23.641 6.73 1 95.5 91 ILE A CA 1
ATOM 712 C C . ILE A 1 91 ? 9.547 25.062 6.961 1 95.5 91 ILE A C 1
ATOM 714 O O . ILE A 1 91 ? 10.336 25.938 7.348 1 95.5 91 ILE A O 1
ATOM 718 N N . GLU A 1 92 ? 8.273 25.312 6.824 1 93.12 92 GLU A N 1
ATOM 719 C CA . GLU A 1 92 ? 7.762 26.672 6.738 1 93.12 92 GLU A CA 1
ATOM 720 C C . GLU A 1 92 ? 7.328 27.188 8.109 1 93.12 92 GLU A C 1
ATOM 722 O O . GLU A 1 92 ? 7.152 28.406 8.297 1 93.12 92 GLU A O 1
ATOM 727 N N . SER A 1 93 ? 7.129 26.328 9 1 94.25 93 SER A N 1
ATOM 728 C CA . SER A 1 93 ? 6.656 26.766 10.312 1 94.25 93 SER A CA 1
ATOM 729 C C . SER A 1 93 ? 7.719 26.547 11.383 1 94.25 93 SER A C 1
ATOM 731 O O . SER A 1 93 ? 8.273 25.453 11.508 1 94.25 93 SER A O 1
ATOM 733 N N . ARG A 1 94 ? 7.922 27.578 12.203 1 94.19 94 ARG A N 1
ATOM 734 C CA . ARG A 1 94 ? 8.875 27.453 13.305 1 94.19 94 ARG A CA 1
ATOM 735 C C . ARG A 1 94 ? 8.375 26.469 14.352 1 94.19 94 ARG A C 1
ATOM 737 O O . ARG A 1 94 ? 9.141 26.016 15.203 1 94.19 94 ARG A O 1
ATOM 744 N N . TYR A 1 95 ? 7.051 26.172 14.289 1 94.25 95 TYR A N 1
ATOM 745 C CA . TYR A 1 95 ? 6.461 25.281 15.289 1 94.25 95 TYR A CA 1
ATOM 746 C C . TYR A 1 95 ? 6.578 23.828 14.867 1 94.25 95 TYR A C 1
ATOM 748 O O . TYR A 1 95 ? 6.34 22.922 15.672 1 94.25 95 TYR A O 1
ATOM 756 N N . THR A 1 96 ? 6.875 23.594 13.641 1 95 96 THR A N 1
ATOM 757 C CA . THR A 1 96 ? 7.145 22.234 13.156 1 95 96 THR A CA 1
ATOM 758 C C . THR A 1 96 ? 8.57 21.812 13.5 1 95 96 THR A C 1
ATOM 760 O O . THR A 1 96 ? 9.531 22.422 13.016 1 95 96 THR A O 1
ATOM 763 N N . THR A 1 97 ? 8.727 20.828 14.328 1 96.25 97 THR A N 1
ATOM 764 C CA . THR A 1 97 ? 10.047 20.406 14.789 1 96.25 97 THR A CA 1
ATOM 765 C C . THR A 1 97 ? 10.266 18.922 14.531 1 96.25 97 THR A C 1
ATOM 767 O O . THR A 1 97 ? 10.922 18.25 15.32 1 96.25 97 THR A O 1
ATOM 770 N N . HIS A 1 98 ? 9.664 18.422 13.586 1 96.56 98 HIS A N 1
ATOM 771 C CA . HIS A 1 98 ? 9.781 17.031 13.156 1 96.56 98 HIS A CA 1
ATOM 772 C C . HIS A 1 98 ? 9.938 16.938 11.641 1 96.56 98 HIS A C 1
ATOM 774 O O . HIS A 1 98 ? 9.352 17.734 10.898 1 96.56 98 HIS A O 1
ATOM 780 N N . TYR A 1 99 ? 10.766 16.047 11.18 1 96.81 99 TYR A N 1
ATOM 781 C CA . TYR A 1 99 ? 10.938 15.805 9.758 1 96.81 99 TYR A CA 1
ATOM 782 C C . TYR A 1 99 ? 11.312 14.352 9.492 1 96.81 99 TYR A C 1
ATOM 784 O O . TYR A 1 99 ? 12.094 13.758 10.242 1 96.81 99 TYR A O 1
ATOM 792 N N . VAL A 1 100 ? 10.711 13.75 8.492 1 97.75 100 VAL A N 1
ATOM 793 C CA . VAL A 1 100 ? 11.078 12.406 8.062 1 97.75 100 VAL A CA 1
ATOM 794 C C . VAL A 1 100 ? 11.703 12.461 6.668 1 97.75 100 VAL A C 1
ATOM 796 O O . VAL A 1 100 ? 11.047 12.875 5.707 1 97.75 100 VAL A O 1
ATOM 799 N N . ASP A 1 101 ? 12.977 12.117 6.578 1 97.44 101 ASP A N 1
ATOM 800 C CA . ASP A 1 101 ? 13.648 11.953 5.297 1 97.44 101 ASP A CA 1
ATOM 801 C C . ASP A 1 101 ? 13.359 10.578 4.695 1 97.44 101 ASP A C 1
ATOM 803 O O . ASP A 1 101 ? 13.688 9.547 5.293 1 97.44 101 ASP A O 1
ATOM 807 N N . LYS A 1 102 ? 12.734 10.555 3.488 1 95.19 102 LYS A N 1
ATOM 808 C CA . LYS A 1 102 ? 12.273 9.297 2.896 1 95.19 102 LYS A CA 1
ATOM 809 C C . LYS A 1 102 ? 13.07 8.961 1.638 1 95.19 102 LYS A C 1
ATOM 811 O O . LYS A 1 102 ? 13.961 9.711 1.243 1 95.19 102 LYS A O 1
ATOM 816 N N . GLU A 1 103 ? 12.781 7.809 1.071 1 92.56 103 GLU A N 1
ATOM 817 C CA . GLU A 1 103 ? 13.352 7.316 -0.179 1 92.56 103 GLU A CA 1
ATOM 818 C C . GLU A 1 103 ? 14.875 7.203 -0.087 1 92.56 103 GLU A C 1
ATOM 820 O O . GLU A 1 103 ? 15.586 7.551 -1.032 1 92.56 103 GLU A O 1
ATOM 825 N N . LEU A 1 104 ? 15.375 6.836 1.033 1 94.44 104 LEU A N 1
ATOM 826 C CA . LEU A 1 104 ? 16.797 6.641 1.27 1 94.44 104 LEU A CA 1
ATOM 827 C C . LEU A 1 104 ? 17.219 5.215 0.93 1 94.44 104 LEU A C 1
ATOM 829 O O . LEU A 1 104 ? 16.375 4.336 0.776 1 94.44 104 LEU A O 1
ATOM 833 N N . GLU A 1 105 ? 18.484 4.973 0.752 1 92.25 105 GLU A N 1
ATOM 834 C CA . GLU A 1 105 ? 19.031 3.637 0.519 1 92.25 105 GLU A CA 1
ATOM 835 C C . GLU A 1 105 ? 19.25 2.893 1.833 1 92.25 105 GLU A C 1
ATOM 837 O O . GLU A 1 105 ? 19.672 3.488 2.826 1 92.25 105 GLU A O 1
ATOM 842 N N . PRO A 1 106 ? 18.984 1.582 1.836 1 91.81 106 PRO A N 1
ATOM 843 C CA . PRO A 1 106 ? 19.234 0.811 3.055 1 91.81 106 PRO A CA 1
ATOM 844 C C . PRO A 1 106 ? 20.719 0.788 3.439 1 91.81 106 PRO A C 1
ATOM 846 O O . PRO A 1 106 ? 21.578 0.953 2.578 1 91.81 106 PRO A O 1
ATOM 849 N N . LYS A 1 107 ? 20.922 0.625 4.773 1 94 107 LYS A N 1
ATOM 850 C CA . LYS A 1 107 ? 22.266 0.5 5.332 1 94 107 LYS A CA 1
ATOM 851 C C . LYS A 1 107 ? 23.188 1.585 4.793 1 94 107 LYS A C 1
ATOM 853 O O . LYS A 1 107 ? 24.281 1.286 4.281 1 94 107 LYS A O 1
ATOM 858 N N . THR A 1 108 ? 22.844 2.803 4.875 1 95.25 108 THR A N 1
ATOM 859 C CA . THR A 1 108 ? 23.594 3.928 4.328 1 95.25 108 THR A CA 1
ATOM 860 C C . THR A 1 108 ? 23.703 5.051 5.355 1 95.25 108 THR A C 1
ATOM 862 O O . THR A 1 108 ? 22.734 5.375 6.043 1 95.25 108 THR A O 1
ATOM 865 N N . LYS A 1 109 ? 24.844 5.617 5.516 1 96.31 109 LYS A N 1
ATOM 866 C CA . LYS A 1 109 ? 25.094 6.715 6.441 1 96.31 109 LYS A CA 1
ATOM 867 C C . LYS A 1 109 ? 24.891 8.07 5.762 1 96.31 109 LYS A C 1
ATOM 869 O O . LYS A 1 109 ? 25.406 8.305 4.668 1 96.31 109 LYS A O 1
ATOM 874 N N . TYR A 1 110 ? 24.172 8.898 6.363 1 96.56 110 TYR A N 1
ATOM 875 C CA . TYR A 1 110 ? 23.906 10.258 5.906 1 96.56 110 TYR A CA 1
ATOM 876 C C . TYR A 1 110 ? 24.312 11.273 6.961 1 96.56 110 TYR A C 1
ATOM 878 O O . TYR A 1 110 ? 24.281 10.984 8.156 1 96.56 110 TYR A O 1
ATOM 886 N N . ALA A 1 111 ? 24.719 12.383 6.523 1 96.94 111 ALA A N 1
ATOM 887 C CA . ALA A 1 111 ? 24.953 13.523 7.402 1 96.94 111 ALA A CA 1
ATOM 888 C C . ALA A 1 111 ? 23.906 14.609 7.18 1 96.94 111 ALA A C 1
ATOM 890 O O . ALA A 1 111 ? 23.562 14.922 6.039 1 96.94 111 ALA A O 1
ATOM 891 N N . TYR A 1 112 ? 23.422 15.141 8.273 1 97.31 112 TYR A N 1
ATOM 892 C CA . TYR A 1 112 ? 22.375 16.156 8.227 1 97.31 112 TYR A CA 1
ATOM 893 C C . TYR A 1 112 ? 22.812 17.422 8.961 1 97.31 112 TYR A C 1
ATOM 895 O O . TYR A 1 112 ? 23.562 17.344 9.945 1 97.31 112 TYR A O 1
ATOM 903 N N . GLN A 1 113 ? 22.406 18.531 8.484 1 97.12 113 GLN A N 1
ATOM 904 C CA . GLN A 1 113 ? 22.531 19.812 9.172 1 97.12 113 GLN A CA 1
ATOM 905 C C . GLN A 1 113 ? 21.234 20.594 9.102 1 97.12 113 GLN A C 1
ATOM 907 O O . GLN A 1 113 ? 20.5 20.516 8.109 1 97.12 113 GLN A O 1
ATOM 912 N N . ILE A 1 114 ? 20.891 21.297 10.156 1 97.69 114 ILE A N 1
ATOM 913 C CA . ILE A 1 114 ? 19.656 22.078 10.25 1 97.69 114 ILE A CA 1
ATOM 914 C C . ILE A 1 114 ? 19.984 23.547 10.492 1 97.69 114 ILE A C 1
ATOM 916 O O . ILE A 1 114 ? 20.875 23.875 11.297 1 97.69 114 ILE A O 1
ATOM 920 N N . SER A 1 115 ? 19.375 24.453 9.797 1 97.12 115 SER A N 1
ATOM 921 C CA . SER A 1 115 ? 19.469 25.891 10.055 1 97.12 115 SER A CA 1
ATOM 922 C C . SER A 1 115 ? 18.078 26.5 10.242 1 97.12 115 SER A C 1
ATOM 924 O O . SER A 1 115 ? 17.078 25.906 9.852 1 97.12 115 SER A O 1
ATOM 926 N N . SER A 1 116 ? 18 27.578 10.961 1 97.06 116 SER A N 1
ATOM 927 C CA . SER A 1 116 ? 16.781 28.344 11.125 1 97.06 116 SER A CA 1
ATOM 928 C C . SER A 1 116 ? 16.562 29.297 9.945 1 97.06 116 SER A C 1
ATOM 930 O O . SER A 1 116 ? 17.5 29.984 9.523 1 97.06 116 SER A O 1
ATOM 932 N N . ARG A 1 117 ? 15.336 29.344 9.484 1 96.12 117 ARG A N 1
ATOM 933 C CA . ARG A 1 117 ? 14.969 30.234 8.383 1 96.12 117 ARG A CA 1
ATOM 934 C C . ARG A 1 117 ? 14.367 31.531 8.906 1 96.12 117 ARG A C 1
ATOM 936 O O . ARG A 1 117 ? 13.586 31.516 9.867 1 96.12 117 ARG A O 1
ATOM 943 N N . LEU A 1 118 ? 14.727 32.562 8.195 1 94.94 118 LEU A N 1
ATOM 944 C CA . LEU A 1 118 ? 14.172 33.875 8.539 1 94.94 118 LEU A CA 1
ATOM 945 C C . LEU A 1 118 ? 13.258 34.375 7.43 1 94.94 118 LEU A C 1
ATOM 947 O O . LEU A 1 118 ? 13.242 33.844 6.328 1 94.94 118 LEU A O 1
ATOM 951 N N . ASN A 1 119 ? 12.5 35.406 7.723 1 90.69 119 ASN A N 1
ATOM 952 C CA . ASN A 1 119 ? 11.508 35.969 6.805 1 90.69 119 ASN A CA 1
ATOM 953 C C . ASN A 1 119 ? 12.164 36.594 5.574 1 90.69 119 ASN A C 1
ATOM 955 O O . ASN A 1 119 ? 11.578 36.594 4.492 1 90.69 119 ASN A O 1
ATOM 959 N N . ASP A 1 120 ? 13.391 37.031 5.719 1 90.94 120 ASP A N 1
ATOM 960 C CA . ASP A 1 120 ? 14.047 37.719 4.617 1 90.94 120 ASP A CA 1
ATOM 961 C C . ASP A 1 120 ? 14.781 36.75 3.707 1 90.94 120 ASP A C 1
ATOM 963 O O . ASP A 1 120 ? 15.5 37.156 2.797 1 90.94 120 ASP A O 1
ATOM 967 N N . GLY A 1 121 ? 14.633 35.469 4.02 1 90.25 121 GLY A N 1
ATOM 968 C CA . GLY A 1 121 ? 15.273 34.438 3.191 1 90.25 121 GLY A CA 1
ATOM 969 C C . GLY A 1 121 ? 16.625 34.031 3.713 1 90.25 121 GLY A C 1
ATOM 970 O O . GLY A 1 121 ? 17.188 33 3.262 1 90.25 121 GLY A O 1
ATOM 971 N N . SER A 1 122 ? 17.188 34.906 4.598 1 94.38 122 SER A N 1
ATOM 972 C CA . SER A 1 122 ? 18.438 34.469 5.215 1 94.38 122 SER A CA 1
ATOM 973 C C . SER A 1 122 ? 18.219 33.312 6.18 1 94.38 122 SER A C 1
ATOM 975 O O . SER A 1 122 ? 17.078 32.969 6.473 1 94.38 122 SER A O 1
ATOM 977 N N . GLU A 1 123 ? 19.391 32.688 6.5 1 96.12 123 GLU A N 1
ATOM 978 C CA . GLU A 1 123 ? 19.297 31.562 7.445 1 96.12 123 GLU A CA 1
ATOM 979 C C . GLU A 1 123 ? 20.406 31.656 8.5 1 96.12 123 GLU A C 1
ATOM 981 O O . GLU A 1 123 ? 21.391 32.375 8.312 1 96.12 123 GLU A O 1
ATOM 986 N N . SER A 1 124 ? 20.203 31.062 9.625 1 96.69 124 SER A N 1
ATOM 987 C CA . SER A 1 124 ? 21.234 30.953 10.656 1 96.69 124 SER A CA 1
ATOM 988 C C . SER A 1 124 ? 22.375 30.062 10.195 1 96.69 124 SER A C 1
ATOM 990 O O . SER A 1 124 ? 22.297 29.438 9.141 1 96.69 124 SER A O 1
ATOM 992 N N . VAL A 1 125 ? 23.438 30.047 11.023 1 95.38 125 VAL A N 1
ATOM 993 C CA . VAL A 1 125 ? 24.453 29.016 10.859 1 95.38 125 VAL A CA 1
ATOM 994 C C . VAL A 1 125 ? 23.812 27.641 11.07 1 95.38 125 VAL A C 1
ATOM 996 O O . VAL A 1 125 ? 22.859 27.5 11.836 1 95.38 125 VAL A O 1
ATOM 999 N N . THR A 1 126 ? 24.328 26.688 10.367 1 95.38 126 THR A N 1
ATOM 1000 C CA . THR A 1 126 ? 23.797 25.328 10.516 1 95.38 126 THR A CA 1
ATOM 1001 C C . THR A 1 126 ? 24.297 24.703 11.805 1 95.38 126 THR A C 1
ATOM 1003 O O . THR A 1 126 ? 25.266 25.172 12.406 1 95.38 126 THR A O 1
ATOM 1006 N N . THR A 1 127 ? 23.578 23.703 12.219 1 97.06 127 THR A N 1
ATOM 1007 C CA . THR A 1 127 ? 24.125 22.844 13.25 1 97.06 127 THR A CA 1
ATOM 1008 C C . THR A 1 127 ? 25.375 22.109 12.758 1 97.06 127 THR A C 1
ATOM 1010 O O . THR A 1 127 ? 25.656 22.109 11.562 1 97.06 127 THR A O 1
ATOM 1013 N N . ASP A 1 128 ? 26.078 21.5 13.836 1 95.88 128 ASP A N 1
ATOM 1014 C CA . ASP A 1 128 ? 27.078 20.516 13.438 1 95.88 128 ASP A CA 1
ATOM 1015 C C . ASP A 1 128 ? 26.422 19.359 12.688 1 95.88 128 ASP A C 1
ATOM 1017 O O . ASP A 1 128 ? 25.203 19.203 12.711 1 95.88 128 ASP A O 1
ATOM 1021 N N . ALA A 1 129 ? 27.266 18.641 11.984 1 95.56 129 ALA A N 1
ATOM 1022 C CA . ALA A 1 129 ? 26.75 17.5 11.219 1 95.56 129 ALA A CA 1
ATOM 1023 C C . ALA A 1 129 ? 26.219 16.422 12.148 1 95.56 129 ALA A C 1
ATOM 1025 O O . ALA A 1 129 ? 26.906 15.977 13.07 1 95.56 129 ALA A O 1
ATOM 1026 N N . TYR A 1 130 ? 24.969 16.078 11.945 1 97.31 130 TYR A N 1
ATOM 1027 C CA . TYR A 1 130 ? 24.344 14.961 12.625 1 97.31 130 TYR A CA 1
ATOM 1028 C C . TYR A 1 130 ? 24.344 13.719 11.75 1 97.31 130 TYR A C 1
ATOM 1030 O O . TYR A 1 130 ? 23.703 13.695 10.688 1 97.31 130 TYR A O 1
ATOM 1038 N N . VAL A 1 131 ? 25 12.695 12.195 1 97.19 131 VAL A N 1
ATOM 1039 C CA . VAL A 1 131 ? 25.156 11.5 11.367 1 97.19 131 VAL A CA 1
ATOM 1040 C C . VAL A 1 131 ? 24.109 10.453 11.781 1 97.19 131 VAL A C 1
ATOM 1042 O O . VAL A 1 131 ? 23.953 10.164 12.969 1 97.19 131 VAL A O 1
ATOM 1045 N N . ALA A 1 132 ? 23.359 9.984 10.812 1 97.44 132 ALA A N 1
ATOM 1046 C CA . ALA A 1 132 ? 22.391 8.914 11.016 1 97.44 132 ALA A CA 1
ATOM 1047 C C . ALA A 1 132 ? 22.5 7.852 9.93 1 97.44 132 ALA A C 1
ATOM 1049 O O . ALA A 1 132 ? 22.938 8.148 8.812 1 97.44 132 ALA A O 1
ATOM 1050 N N . GLU A 1 133 ? 22.172 6.652 10.281 1 97.62 133 GLU A N 1
ATOM 1051 C CA . GLU A 1 133 ? 22.297 5.539 9.352 1 97.62 133 GLU A CA 1
ATOM 1052 C C . GLU A 1 133 ? 20.984 4.77 9.234 1 97.62 133 GLU A C 1
ATOM 1054 O O . GLU A 1 133 ? 20.344 4.469 10.242 1 97.62 133 GLU A O 1
ATOM 1059 N N . THR A 1 134 ? 20.594 4.543 7.961 1 95.81 134 THR A N 1
ATOM 1060 C CA . THR A 1 134 ? 19.422 3.703 7.75 1 95.81 134 THR A CA 1
ATOM 1061 C C . THR A 1 134 ? 19.719 2.256 8.133 1 95.81 134 THR A C 1
ATOM 1063 O O . THR A 1 134 ? 20.875 1.863 8.25 1 95.81 134 THR A O 1
ATOM 1066 N N . LEU A 1 135 ? 18.672 1.436 8.398 1 94 135 LEU A N 1
ATOM 1067 C CA . LEU A 1 135 ? 18.797 0.044 8.82 1 94 135 LEU A CA 1
ATOM 1068 C C . LEU A 1 135 ? 19.219 -0.841 7.648 1 94 135 LEU A C 1
ATOM 1070 O O . LEU A 1 135 ? 19.062 -0.45 6.488 1 94 135 LEU A O 1
ATOM 1074 N N . PRO A 1 136 ? 19.766 -2.021 7.961 1 93.44 136 PRO A N 1
ATOM 1075 C CA . PRO A 1 136 ? 20.125 -2.955 6.891 1 93.44 136 PRO A CA 1
ATOM 1076 C C . PRO A 1 136 ? 18.922 -3.426 6.082 1 93.44 136 PRO A C 1
ATOM 1078 O O . PRO A 1 136 ? 17.781 -3.33 6.555 1 93.44 136 PRO A O 1
ATOM 1081 N N . ARG A 1 137 ? 19.281 -3.885 4.879 1 90.06 137 ARG A N 1
ATOM 1082 C CA . ARG A 1 137 ? 18.25 -4.457 4.008 1 90.06 137 ARG A CA 1
ATOM 1083 C C . ARG A 1 137 ? 17.594 -5.664 4.664 1 90.06 137 ARG A C 1
ATOM 1085 O O . ARG A 1 137 ? 18.172 -6.305 5.539 1 90.06 137 ARG A O 1
ATOM 1092 N N . ILE A 1 138 ? 16.375 -5.957 4.164 1 92.44 138 ILE A N 1
ATOM 1093 C CA . ILE A 1 138 ? 15.625 -7.109 4.652 1 92.44 138 ILE A CA 1
ATOM 1094 C C . ILE A 1 138 ? 16.375 -8.398 4.305 1 92.44 138 ILE A C 1
ATOM 1096 O O . ILE A 1 138 ? 16.875 -8.539 3.191 1 92.44 138 ILE A O 1
ATOM 1100 N N . VAL A 1 139 ? 16.438 -9.391 5.16 1 93.94 139 VAL A N 1
ATOM 1101 C CA . VAL A 1 139 ? 17.109 -10.672 4.957 1 93.94 139 VAL A CA 1
ATOM 1102 C C . VAL A 1 139 ? 16.312 -11.523 3.967 1 93.94 139 VAL A C 1
ATOM 1104 O O . VAL A 1 139 ? 15.109 -11.336 3.807 1 93.94 139 VAL A O 1
ATOM 1107 N N . PRO A 1 140 ? 17 -12.422 3.271 1 95.69 140 PRO A N 1
ATOM 1108 C CA . PRO A 1 140 ? 16.297 -13.281 2.311 1 95.69 140 PRO A CA 1
ATOM 1109 C C . PRO A 1 140 ? 15.266 -14.188 2.971 1 95.69 140 PRO A C 1
ATOM 1111 O O . PRO A 1 140 ? 15.305 -14.391 4.188 1 95.69 140 PRO A O 1
ATOM 1114 N N . VAL A 1 141 ? 14.375 -14.68 2.105 1 96.5 141 VAL A N 1
ATOM 1115 C CA . VAL A 1 141 ? 13.398 -15.672 2.527 1 96.5 141 VAL A CA 1
ATOM 1116 C C . VAL A 1 141 ? 14.117 -16.938 2.984 1 96.5 141 VAL A C 1
ATOM 1118 O O . VAL A 1 141 ? 15.102 -17.359 2.367 1 96.5 141 VAL A O 1
ATOM 1121 N N . ASN A 1 142 ? 13.578 -17.5 4.039 1 96.5 142 ASN A N 1
ATOM 1122 C CA . ASN A 1 142 ? 14.195 -18.703 4.598 1 96.5 142 ASN A CA 1
ATOM 1123 C C . ASN A 1 142 ? 13.406 -19.969 4.227 1 96.5 142 ASN A C 1
ATOM 1125 O O . ASN A 1 142 ? 12.234 -19.875 3.871 1 96.5 142 ASN A O 1
ATOM 1129 N N . GLY A 1 143 ? 14.102 -21.156 4.215 1 97.06 143 GLY A N 1
ATOM 1130 C CA . GLY A 1 143 ? 13.469 -22.453 4.047 1 97.06 143 GLY A CA 1
ATOM 1131 C C . GLY A 1 143 ? 12.961 -22.688 2.641 1 97.06 143 GLY A C 1
ATOM 1132 O O . GLY A 1 143 ? 12.062 -23.516 2.428 1 97.06 143 GLY A O 1
ATOM 1133 N N . ALA A 1 144 ? 13.453 -21.953 1.734 1 98 144 ALA A N 1
ATOM 1134 C CA . ALA A 1 144 ? 12.977 -22.078 0.36 1 98 144 ALA A CA 1
ATOM 1135 C C . ALA A 1 144 ? 13.477 -23.375 -0.267 1 98 144 ALA A C 1
ATOM 1137 O O . ALA A 1 144 ? 14.648 -23.75 -0.106 1 98 144 ALA A O 1
ATOM 1138 N N . GLN A 1 145 ? 12.602 -24.062 -0.934 1 97.88 145 GLN A N 1
ATOM 1139 C CA . GLN A 1 145 ? 12.93 -25.297 -1.632 1 97.88 145 GLN A CA 1
ATOM 1140 C C . GLN A 1 145 ? 12.094 -25.453 -2.9 1 97.88 145 GLN A C 1
ATOM 1142 O O . GLN A 1 145 ? 10.984 -24.922 -2.988 1 97.88 145 GLN A O 1
ATOM 1147 N N . ALA A 1 146 ? 12.656 -26.047 -3.852 1 98.5 146 ALA A N 1
ATOM 1148 C CA . ALA A 1 146 ? 11.953 -26.5 -5.055 1 98.5 146 ALA A CA 1
ATOM 1149 C C . ALA A 1 146 ? 11.766 -28.016 -5.055 1 98.5 146 ALA A C 1
ATOM 1151 O O . ALA A 1 146 ? 12.719 -28.766 -4.797 1 98.5 146 ALA A O 1
ATOM 1152 N N . ILE A 1 147 ? 10.586 -28.453 -5.324 1 97.69 147 ILE A N 1
ATOM 1153 C CA . ILE A 1 147 ? 10.266 -29.875 -5.246 1 97.69 147 ILE A CA 1
ATOM 1154 C C . ILE A 1 147 ? 10.32 -30.5 -6.641 1 97.69 147 ILE A C 1
ATOM 1156 O O . ILE A 1 147 ? 9.68 -30.016 -7.57 1 97.69 147 ILE A O 1
ATOM 1160 N N . SER A 1 148 ? 11.031 -31.609 -6.766 1 97.69 148 SER A N 1
ATOM 1161 C CA . SER A 1 148 ? 11.242 -32.312 -8.023 1 97.69 148 SER A CA 1
ATOM 1162 C C . SER A 1 148 ? 10.211 -33.438 -8.219 1 97.69 148 SER A C 1
ATOM 1164 O O . SER A 1 148 ? 9.406 -33.688 -7.328 1 97.69 148 SER A O 1
ATOM 1166 N N . ASN A 1 149 ? 10.25 -34 -9.406 1 96.62 149 ASN A N 1
ATOM 1167 C CA . ASN A 1 149 ? 9.578 -35.219 -9.781 1 96.62 149 ASN A CA 1
ATOM 1168 C C . ASN A 1 149 ? 8.062 -35.062 -9.789 1 96.62 149 ASN A C 1
ATOM 1170 O O . ASN A 1 149 ? 7.332 -36 -9.422 1 96.62 149 ASN A O 1
ATOM 1174 N N . LEU A 1 150 ? 7.652 -33.844 -9.984 1 96.06 150 LEU A N 1
ATOM 1175 C CA . LEU A 1 150 ? 6.238 -33.594 -10.234 1 96.06 150 LEU A CA 1
ATOM 1176 C C . LEU A 1 150 ? 5.941 -33.562 -11.727 1 96.06 150 LEU A C 1
ATOM 1178 O O . LEU A 1 150 ? 6.777 -33.125 -12.523 1 96.06 150 LEU A O 1
ATOM 1182 N N . PRO A 1 151 ? 4.793 -34.094 -12.164 1 95.88 151 PRO A N 1
ATOM 1183 C CA . PRO A 1 151 ? 4.473 -34.125 -13.594 1 95.88 151 PRO A CA 1
ATOM 1184 C C . PRO A 1 151 ? 4.258 -32.75 -14.188 1 95.88 151 PRO A C 1
ATOM 1186 O O . PRO A 1 151 ? 3.246 -32.094 -13.914 1 95.88 151 PRO A O 1
ATOM 1189 N N . LYS A 1 152 ? 5.168 -32.312 -15.023 1 97.62 152 LYS A N 1
ATOM 1190 C CA . LYS A 1 152 ? 5.105 -31.094 -15.836 1 97.62 152 LYS A CA 1
ATOM 1191 C C . LYS A 1 152 ? 5.012 -29.844 -14.961 1 97.62 152 LYS A C 1
ATOM 1193 O O . LYS A 1 152 ? 4.379 -28.859 -15.336 1 97.62 152 LYS A O 1
ATOM 1198 N N . LYS A 1 153 ? 5.477 -29.891 -13.727 1 97.81 153 LYS A N 1
ATOM 1199 C CA . LYS A 1 153 ? 5.41 -28.75 -12.82 1 97.81 153 LYS A CA 1
ATOM 1200 C C . LYS A 1 153 ? 6.504 -28.812 -11.758 1 97.81 153 LYS A C 1
ATOM 1202 O O . LYS A 1 153 ? 7.105 -29.875 -11.555 1 97.81 153 LYS A O 1
ATOM 1207 N N . ILE A 1 154 ? 6.828 -27.703 -11.227 1 98.5 154 ILE A N 1
ATOM 1208 C CA . ILE A 1 154 ? 7.715 -27.562 -10.078 1 98.5 154 ILE A CA 1
ATOM 1209 C C . ILE A 1 154 ? 7.016 -26.75 -8.984 1 98.5 154 ILE A C 1
ATOM 1211 O O . ILE A 1 154 ? 6.391 -25.734 -9.266 1 98.5 154 ILE A O 1
ATOM 1215 N N . LYS A 1 155 ? 7.02 -27.297 -7.816 1 98.19 155 LYS A N 1
ATOM 1216 C CA . LYS A 1 155 ? 6.461 -26.594 -6.656 1 98.19 155 LYS A CA 1
ATOM 1217 C C . LYS A 1 155 ? 7.559 -25.922 -5.84 1 98.19 155 LYS A C 1
ATOM 1219 O O . LYS A 1 155 ? 8.562 -26.547 -5.496 1 98.19 155 LYS A O 1
ATOM 1224 N N . LEU A 1 156 ? 7.398 -24.641 -5.656 1 98.5 156 LEU A N 1
ATOM 1225 C CA . LEU A 1 156 ? 8.273 -23.875 -4.77 1 98.5 156 LEU A CA 1
ATOM 1226 C C . LEU A 1 156 ? 7.598 -23.625 -3.426 1 98.5 156 LEU A C 1
ATOM 1228 O O . LEU A 1 156 ? 6.418 -23.25 -3.379 1 98.5 156 LEU A O 1
ATOM 1232 N N . LEU A 1 157 ? 8.344 -23.922 -2.348 1 97.31 157 LEU A N 1
ATOM 1233 C CA . LEU A 1 157 ? 7.891 -23.672 -0.984 1 97.31 157 LEU A CA 1
ATOM 1234 C C . LEU A 1 157 ? 8.93 -22.875 -0.203 1 97.31 157 LEU A C 1
ATOM 1236 O O . LEU A 1 157 ? 10.133 -23.047 -0.407 1 97.31 157 LEU A O 1
ATOM 1240 N N . TRP A 1 158 ? 8.461 -22.016 0.635 1 97.75 158 TRP A N 1
ATOM 1241 C CA . TRP A 1 158 ? 9.336 -21.312 1.553 1 97.75 158 TRP A CA 1
ATOM 1242 C C . TRP A 1 158 ? 8.609 -20.969 2.852 1 97.75 158 TRP A C 1
ATOM 1244 O O . TRP A 1 158 ? 7.418 -21.25 2.996 1 97.75 158 TRP A O 1
ATOM 1254 N N . GLN A 1 159 ? 9.32 -20.5 3.799 1 96.69 159 GLN A N 1
ATOM 1255 C CA . GLN A 1 159 ? 8.711 -20.062 5.051 1 96.69 159 GLN A CA 1
ATOM 1256 C C . GLN A 1 159 ? 8.234 -18.609 4.953 1 96.69 159 GLN A C 1
ATOM 1258 O O . GLN A 1 159 ? 8.922 -17.766 4.383 1 96.69 159 GLN A O 1
ATOM 1263 N N . PRO A 1 160 ? 6.969 -18.391 5.48 1 96.5 160 PRO A N 1
ATOM 1264 C CA . PRO A 1 160 ? 6.582 -16.984 5.539 1 96.5 160 PRO A CA 1
ATOM 1265 C C . PRO A 1 160 ? 7.637 -16.109 6.215 1 96.5 160 PRO A C 1
ATOM 1267 O O . PRO A 1 160 ? 8.172 -16.484 7.262 1 96.5 160 PRO A O 1
ATOM 1270 N N . HIS A 1 161 ? 7.961 -15.039 5.547 1 96.38 161 HIS A N 1
ATOM 1271 C CA . HIS A 1 161 ? 9 -14.172 6.09 1 96.38 161 HIS A CA 1
ATOM 1272 C C . HIS A 1 161 ? 8.625 -13.656 7.473 1 96.38 161 HIS A C 1
ATOM 1274 O O . HIS A 1 161 ? 7.473 -13.281 7.707 1 96.38 161 HIS A O 1
ATOM 1280 N N . PRO A 1 162 ? 9.531 -13.617 8.398 1 93.5 162 PRO A N 1
ATOM 1281 C CA . PRO A 1 162 ? 9.195 -13.148 9.742 1 93.5 162 PRO A CA 1
ATOM 1282 C C . PRO A 1 162 ? 8.945 -11.648 9.805 1 93.5 162 PRO A C 1
ATOM 1284 O O . PRO A 1 162 ? 8.25 -11.172 10.711 1 93.5 162 PRO A O 1
ATOM 1287 N N . ASP A 1 163 ? 9.57 -10.867 8.922 1 93 163 ASP A N 1
ATOM 1288 C CA . ASP A 1 163 ? 9.367 -9.43 8.875 1 93 163 ASP A CA 1
ATOM 1289 C C . ASP A 1 163 ? 7.934 -9.094 8.453 1 93 163 ASP A C 1
ATOM 1291 O O . ASP A 1 163 ? 7.523 -9.398 7.336 1 93 163 ASP A O 1
ATOM 1295 N N . GLN A 1 164 ? 7.148 -8.453 9.344 1 89.94 164 GLN A N 1
ATOM 1296 C CA . GLN A 1 164 ? 5.727 -8.195 9.133 1 89.94 164 GLN A CA 1
ATOM 1297 C C . GLN A 1 164 ? 5.512 -7.094 8.102 1 89.94 164 GLN A C 1
ATOM 1299 O O . GLN A 1 164 ? 4.383 -6.855 7.668 1 89.94 164 GLN A O 1
ATOM 1304 N N . ARG A 1 165 ? 6.555 -6.539 7.578 1 91.5 165 ARG A N 1
ATOM 1305 C CA . ARG A 1 165 ? 6.465 -5.5 6.559 1 91.5 165 ARG A CA 1
ATOM 1306 C C . ARG A 1 165 ? 6.363 -6.109 5.164 1 91.5 165 ARG A C 1
ATOM 1308 O O . ARG A 1 165 ? 6.086 -5.402 4.191 1 91.5 165 ARG A O 1
ATOM 1315 N N . ILE A 1 166 ? 6.574 -7.328 5.07 1 95.62 166 ILE A N 1
ATOM 1316 C CA . ILE A 1 166 ? 6.57 -7.965 3.76 1 95.62 166 ILE A CA 1
ATOM 1317 C C . ILE A 1 166 ? 5.16 -7.938 3.178 1 95.62 166 ILE A C 1
ATOM 1319 O O . ILE A 1 166 ? 4.195 -8.305 3.852 1 95.62 166 ILE A O 1
ATOM 1323 N N . GLN A 1 167 ? 5.07 -7.504 1.932 1 95.06 167 GLN A N 1
ATOM 1324 C CA . GLN A 1 167 ? 3.799 -7.434 1.22 1 95.06 167 GLN A CA 1
ATOM 1325 C C . GLN A 1 167 ? 3.654 -8.594 0.237 1 95.06 167 GLN A C 1
ATOM 1327 O O . GLN A 1 167 ? 2.557 -9.125 0.052 1 95.06 167 GLN A O 1
ATOM 1332 N N . TYR A 1 168 ? 4.73 -8.906 -0.412 1 97.38 168 TYR A N 1
ATOM 1333 C CA . TYR A 1 168 ? 4.645 -9.938 -1.438 1 97.38 168 TYR A CA 1
ATOM 1334 C C . TYR A 1 168 ? 6.016 -10.555 -1.703 1 97.38 168 TYR A C 1
ATOM 1336 O O . TYR A 1 168 ? 7.027 -10.078 -1.195 1 97.38 168 TYR A O 1
ATOM 1344 N N . TYR A 1 169 ? 5.965 -11.641 -2.422 1 98.44 169 TYR A N 1
ATOM 1345 C CA . TYR A 1 169 ? 7.164 -12.32 -2.9 1 98.44 169 TYR A CA 1
ATOM 1346 C C . TYR A 1 169 ? 7.242 -12.281 -4.422 1 98.44 169 TYR A C 1
ATOM 1348 O O . TYR A 1 169 ? 6.215 -12.305 -5.102 1 98.44 169 TYR A O 1
ATOM 1356 N N . ARG A 1 170 ? 8.398 -12.203 -4.906 1 98.62 170 ARG A N 1
ATOM 1357 C CA . ARG A 1 170 ? 8.648 -12.352 -6.336 1 98.62 170 ARG A CA 1
ATOM 1358 C C . ARG A 1 170 ? 9.422 -13.633 -6.633 1 98.62 170 ARG A C 1
ATOM 1360 O O . ARG A 1 170 ? 10.484 -13.867 -6.055 1 98.62 170 ARG A O 1
ATOM 1367 N N . VAL A 1 171 ? 8.812 -14.422 -7.473 1 98.81 171 VAL A N 1
ATOM 1368 C CA . VAL A 1 171 ? 9.469 -15.641 -7.941 1 98.81 171 VAL A CA 1
ATOM 1369 C C . VAL A 1 171 ? 10.141 -15.383 -9.289 1 98.81 171 VAL A C 1
ATOM 1371 O O . VAL A 1 171 ? 9.5 -14.906 -10.227 1 98.81 171 VAL A O 1
ATOM 1374 N N . GLU A 1 172 ? 11.422 -15.648 -9.297 1 98.75 172 GLU A N 1
ATOM 1375 C CA . GLU A 1 172 ? 12.18 -15.5 -10.531 1 98.75 172 GLU A CA 1
ATOM 1376 C C . GLU A 1 172 ? 12.656 -16.844 -11.062 1 98.75 172 GLU A C 1
ATOM 1378 O O . GLU A 1 172 ? 12.977 -17.75 -10.273 1 98.75 172 GLU A O 1
ATOM 1383 N N . LYS A 1 173 ? 12.633 -16.969 -12.352 1 98.69 173 LYS A N 1
ATOM 1384 C CA . LYS A 1 173 ? 13.047 -18.172 -13.062 1 98.69 173 LYS A CA 1
ATOM 1385 C C . LYS A 1 173 ? 14.234 -17.891 -13.977 1 98.69 173 LYS A C 1
ATOM 1387 O O . LYS A 1 173 ? 14.273 -16.859 -14.656 1 98.69 173 LYS A O 1
ATOM 1392 N N . TYR A 1 174 ? 15.258 -18.766 -13.953 1 98.38 174 TYR A N 1
ATOM 1393 C CA . TYR A 1 174 ? 16.438 -18.547 -14.781 1 98.38 174 TYR A CA 1
ATOM 1394 C C . TYR A 1 174 ? 16.172 -18.938 -16.234 1 98.38 174 TYR A C 1
ATOM 1396 O O . TYR A 1 174 ? 15.719 -20.047 -16.516 1 98.38 174 TYR A O 1
ATOM 1404 N N . ASN A 1 175 ? 16.359 -18.016 -17.062 1 97.25 175 ASN A N 1
ATOM 1405 C CA . ASN A 1 175 ? 16.281 -18.266 -18.5 1 97.25 175 ASN A CA 1
ATOM 1406 C C . ASN A 1 175 ? 17.641 -18.641 -19.078 1 97.25 175 ASN A C 1
ATOM 1408 O O . ASN A 1 175 ? 18.516 -17.781 -19.234 1 97.25 175 ASN A O 1
ATOM 1412 N N . THR A 1 176 ? 17.75 -19.812 -19.438 1 94.31 176 THR A N 1
ATOM 1413 C CA . THR A 1 176 ? 19.047 -20.344 -19.891 1 94.31 176 THR A CA 1
ATOM 1414 C C . THR A 1 176 ? 19.422 -19.734 -21.234 1 94.31 176 THR A C 1
ATOM 1416 O O . THR A 1 176 ? 20.609 -19.578 -21.531 1 94.31 176 THR A O 1
ATOM 1419 N N . THR A 1 177 ? 18.438 -19.484 -22.125 1 94.31 177 THR A N 1
ATOM 1420 C CA . THR A 1 177 ? 18.703 -18.891 -23.438 1 94.31 177 THR A CA 1
ATOM 1421 C C . THR A 1 177 ? 19.234 -17.469 -23.297 1 94.31 177 THR A C 1
ATOM 1423 O O . THR A 1 177 ? 20.234 -17.109 -23.938 1 94.31 177 THR A O 1
ATOM 1426 N N . LEU A 1 178 ? 18.656 -16.688 -22.438 1 94.88 178 LEU A N 1
ATOM 1427 C CA . LEU A 1 178 ? 19.016 -15.297 -22.234 1 94.88 178 LEU A CA 1
ATOM 1428 C C . LEU A 1 178 ? 20.109 -15.164 -21.172 1 94.88 178 LEU A C 1
ATOM 1430 O O . LEU A 1 178 ? 20.719 -14.109 -21.016 1 94.88 178 LEU A O 1
ATOM 1434 N N . ASN A 1 179 ? 20.328 -16.203 -20.484 1 96.5 179 ASN A N 1
ATOM 1435 C CA . ASN A 1 179 ? 21.297 -16.234 -19.375 1 96.5 179 ASN A CA 1
ATOM 1436 C C . ASN A 1 179 ? 20.984 -15.148 -18.344 1 96.5 179 ASN A C 1
ATOM 1438 O O . ASN A 1 179 ? 21.859 -14.367 -17.984 1 96.5 179 ASN A O 1
ATOM 1442 N N . GLU A 1 180 ? 19.781 -15.031 -17.969 1 97.56 180 GLU A N 1
ATOM 1443 C CA . GLU A 1 180 ? 19.344 -14.031 -17 1 97.56 180 GLU A CA 1
ATOM 1444 C C . GLU A 1 180 ? 18.125 -14.531 -16.203 1 97.56 180 GLU A C 1
ATOM 1446 O O . GLU A 1 180 ? 17.453 -15.469 -16.641 1 97.56 180 GLU A O 1
ATOM 1451 N N . TRP A 1 181 ? 17.969 -13.961 -15.055 1 98.06 181 TRP A N 1
ATOM 1452 C CA . TRP A 1 181 ? 16.766 -14.227 -14.266 1 98.06 181 TRP A CA 1
ATOM 1453 C C . TRP A 1 181 ? 15.586 -13.43 -14.797 1 98.06 181 TRP A C 1
ATOM 1455 O O . TRP A 1 181 ? 15.695 -12.234 -15.062 1 98.06 181 TRP A O 1
ATOM 1465 N N . ILE A 1 182 ? 14.477 -14.078 -14.953 1 98 182 ILE A N 1
ATOM 1466 C CA . ILE A 1 182 ? 13.281 -13.391 -15.422 1 98 182 ILE A CA 1
ATOM 1467 C C . ILE A 1 182 ? 12.195 -13.461 -14.352 1 98 182 ILE A C 1
ATOM 1469 O O . ILE A 1 182 ? 12.148 -14.414 -13.57 1 98 182 ILE A O 1
ATOM 1473 N N . HIS A 1 183 ? 11.305 -12.469 -14.344 1 97.81 183 HIS A N 1
ATOM 1474 C CA . HIS A 1 183 ? 10.156 -12.453 -13.445 1 97.81 183 HIS A CA 1
ATOM 1475 C C . HIS A 1 183 ? 9.125 -13.5 -13.859 1 97.81 183 HIS A C 1
ATOM 1477 O O . HIS A 1 183 ? 8.578 -13.438 -14.961 1 97.81 183 HIS A O 1
ATOM 1483 N N . LEU A 1 184 ? 8.906 -14.461 -12.977 1 98.19 184 LEU A N 1
ATOM 1484 C CA . LEU A 1 184 ? 7.945 -15.516 -13.266 1 98.19 184 LEU A CA 1
ATOM 1485 C C . LEU A 1 184 ? 6.574 -15.188 -12.68 1 98.19 184 LEU A C 1
ATOM 1487 O O . LEU A 1 184 ? 5.559 -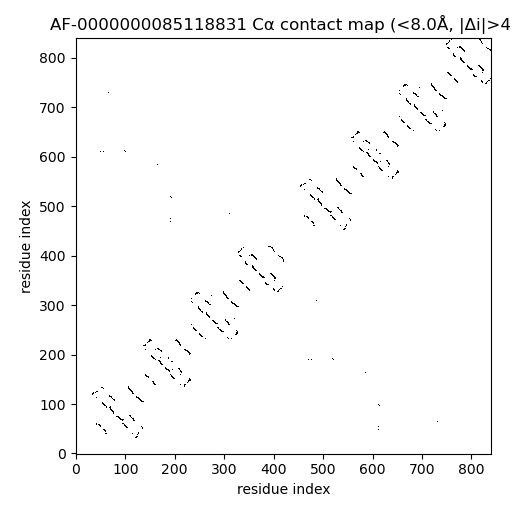15.281 -13.367 1 98.19 184 LEU A O 1
ATOM 1491 N N . ALA A 1 185 ? 6.555 -14.797 -11.359 1 98.12 185 ALA A N 1
ATOM 1492 C CA . ALA A 1 185 ? 5.277 -14.531 -10.703 1 98.12 185 ALA A CA 1
ATOM 1493 C C . ALA A 1 185 ? 5.465 -13.664 -9.461 1 98.12 185 ALA A C 1
ATOM 1495 O O . ALA A 1 185 ? 6.562 -13.602 -8.898 1 98.12 185 ALA A O 1
ATOM 1496 N N . THR A 1 186 ? 4.469 -12.945 -9.133 1 98.38 186 THR A N 1
ATOM 1497 C CA . THR A 1 186 ? 4.34 -12.258 -7.855 1 98.38 186 THR A CA 1
ATOM 1498 C C . THR A 1 186 ? 3.342 -12.969 -6.949 1 98.38 186 THR A C 1
ATOM 1500 O O . THR A 1 186 ? 2.215 -13.258 -7.363 1 98.38 186 THR A O 1
ATOM 1503 N N . VAL A 1 187 ? 3.756 -13.352 -5.781 1 97.94 187 VAL A N 1
ATOM 1504 C CA . VAL A 1 187 ? 2.9 -13.992 -4.785 1 97.94 187 VAL A CA 1
ATOM 1505 C C . VAL A 1 187 ? 2.551 -13 -3.684 1 97.94 187 VAL A C 1
ATOM 1507 O O . VAL A 1 187 ? 3.396 -12.672 -2.846 1 97.94 187 VAL A O 1
ATOM 1510 N N . ASN A 1 188 ? 1.266 -12.625 -3.682 1 96.06 188 ASN A N 1
ATOM 1511 C CA . ASN A 1 188 ? 0.855 -11.586 -2.748 1 96.06 188 ASN A CA 1
ATOM 1512 C C . ASN A 1 188 ? 0.587 -12.148 -1.357 1 96.06 188 ASN A C 1
ATOM 1514 O O . ASN A 1 188 ? 0.186 -13.305 -1.221 1 96.06 188 ASN A O 1
ATOM 1518 N N . GLN A 1 189 ? 0.842 -11.344 -0.362 1 94.31 189 GLN A N 1
ATOM 1519 C CA . GLN A 1 189 ? 0.568 -11.633 1.043 1 94.31 189 GLN A CA 1
ATOM 1520 C C . GLN A 1 189 ? 1.748 -12.344 1.698 1 94.31 189 GLN A C 1
ATOM 1522 O O . GLN A 1 189 ? 2.184 -13.398 1.229 1 94.31 189 GLN A O 1
ATOM 1527 N N . ARG A 1 190 ? 2.195 -11.891 2.777 1 95.94 190 ARG A N 1
ATOM 1528 C CA . ARG A 1 190 ? 3.385 -12.344 3.486 1 95.94 190 ARG A CA 1
ATOM 1529 C C . ARG A 1 190 ? 3.271 -13.82 3.85 1 95.94 190 ARG A C 1
ATOM 1531 O O . ARG A 1 190 ? 4.266 -14.555 3.822 1 95.94 190 ARG A O 1
ATOM 1538 N N . LEU A 1 191 ? 2.068 -14.328 4.145 1 96.56 191 LEU A N 1
ATOM 1539 C CA . LEU A 1 191 ? 1.896 -15.688 4.633 1 96.56 191 LEU A CA 1
ATOM 1540 C C . LEU A 1 191 ? 1.743 -16.672 3.477 1 96.56 191 LEU A C 1
ATOM 1542 O O . LEU A 1 191 ? 1.745 -17.891 3.682 1 96.56 191 LEU A O 1
ATOM 1546 N N . SER A 1 192 ? 1.522 -16.125 2.303 1 95 192 SER A N 1
ATOM 1547 C CA . SER A 1 192 ? 1.498 -16.969 1.118 1 95 192 SER A CA 1
ATOM 1548 C C . SER A 1 192 ? 2.895 -17.469 0.766 1 95 192 SER A C 1
ATOM 1550 O O . SER A 1 192 ? 3.738 -16.703 0.304 1 95 192 SER A O 1
ATOM 1552 N N . ALA A 1 193 ? 3.252 -18.719 0.98 1 95.38 193 ALA A N 1
ATOM 1553 C CA . ALA A 1 193 ? 4.625 -19.219 0.893 1 95.38 193 ALA A CA 1
ATOM 1554 C C . ALA A 1 193 ? 4.719 -20.422 -0.037 1 95.38 193 ALA A C 1
ATOM 1556 O O . ALA A 1 193 ? 5.344 -21.422 0.302 1 95.38 193 ALA A O 1
ATOM 1557 N N . GLU A 1 194 ? 4.094 -20.312 -1.165 1 97.56 194 GLU A N 1
ATOM 1558 C CA . GLU A 1 194 ? 4.105 -21.391 -2.145 1 97.56 194 GLU A CA 1
ATOM 1559 C C . GLU A 1 194 ? 3.865 -20.859 -3.555 1 97.56 194 GLU A C 1
ATOM 1561 O O . GLU A 1 194 ? 3.168 -19.859 -3.738 1 97.56 194 GLU A O 1
ATOM 1566 N N . TYR A 1 195 ? 4.441 -21.469 -4.488 1 97.94 195 TYR A N 1
ATOM 1567 C CA . TYR A 1 195 ? 4.156 -21.203 -5.895 1 97.94 195 TYR A CA 1
ATOM 1568 C C . TYR A 1 195 ? 4.328 -22.469 -6.738 1 97.94 195 TYR A C 1
ATOM 1570 O O . TYR A 1 195 ? 5.277 -23.219 -6.539 1 97.94 195 TYR A O 1
ATOM 1578 N N . LEU A 1 196 ? 3.385 -22.688 -7.637 1 97.81 196 LEU A N 1
ATOM 1579 C CA . LEU A 1 196 ? 3.436 -23.812 -8.57 1 97.81 196 LEU A CA 1
ATOM 1580 C C . LEU A 1 196 ? 3.723 -23.312 -9.992 1 97.81 196 LEU A C 1
ATOM 1582 O O . LEU A 1 196 ? 2.918 -22.594 -10.578 1 97.81 196 LEU A O 1
ATOM 1586 N N . ASP A 1 197 ? 4.855 -23.656 -10.523 1 98.19 197 ASP A N 1
ATOM 1587 C CA . ASP A 1 197 ? 5.18 -23.422 -11.922 1 98.19 197 ASP A CA 1
ATOM 1588 C C . ASP A 1 197 ? 4.703 -24.578 -12.805 1 98.19 197 ASP A C 1
ATOM 1590 O O . ASP A 1 197 ? 5.27 -25.672 -12.766 1 98.19 197 ASP A O 1
ATOM 1594 N N . THR A 1 198 ? 3.662 -24.328 -13.633 1 97.62 198 THR A N 1
ATOM 1595 C CA . THR A 1 198 ? 3.02 -25.406 -14.375 1 97.62 198 THR A CA 1
ATOM 1596 C C . THR A 1 198 ? 3.342 -25.297 -15.867 1 97.62 198 THR A C 1
ATOM 1598 O O . THR A 1 198 ? 3.924 -24.312 -16.312 1 97.62 198 THR A O 1
ATOM 1601 N N . GLY A 1 199 ? 2.967 -26.328 -16.578 1 96.69 199 GLY A N 1
ATOM 1602 C CA . GLY A 1 199 ? 3.133 -26.359 -18.031 1 96.69 199 GLY A CA 1
ATOM 1603 C C . GLY A 1 199 ? 4.57 -26.594 -18.453 1 96.69 199 GLY A C 1
ATOM 1604 O O . GLY A 1 199 ? 4.988 -26.125 -19.516 1 96.69 199 GLY A O 1
ATOM 1605 N N . LEU A 1 200 ? 5.363 -27.297 -17.688 1 97.62 200 LEU A N 1
ATOM 1606 C CA . LEU A 1 200 ? 6.789 -27.484 -17.922 1 97.62 200 LEU A CA 1
ATOM 1607 C C . LEU A 1 200 ? 7.043 -28.75 -18.719 1 97.62 200 LEU A C 1
ATOM 1609 O O . LEU A 1 200 ? 6.18 -29.641 -18.781 1 97.62 200 LEU A O 1
ATOM 1613 N N . GLU A 1 201 ? 8.195 -28.828 -19.359 1 96.5 201 GLU A N 1
ATOM 1614 C CA . GLU A 1 201 ? 8.602 -30.016 -20.109 1 96.5 201 GLU A CA 1
ATOM 1615 C C . GLU A 1 201 ? 9.016 -31.141 -19.172 1 96.5 201 GLU A C 1
ATOM 1617 O O . GLU A 1 201 ? 9.453 -30.906 -18.047 1 96.5 201 GLU A O 1
ATOM 1622 N N . ASN A 1 202 ? 8.867 -32.375 -19.672 1 96.94 202 ASN A N 1
ATOM 1623 C CA . ASN A 1 202 ? 9.234 -33.562 -18.891 1 96.94 202 ASN A CA 1
ATOM 1624 C C . ASN A 1 202 ? 10.75 -33.656 -18.703 1 96.94 202 ASN A C 1
ATOM 1626 O O . ASN A 1 202 ? 11.508 -33.281 -19.609 1 96.94 202 ASN A O 1
ATOM 1630 N N . ASN A 1 203 ? 11.109 -34.188 -17.578 1 97.31 203 ASN A N 1
ATOM 1631 C CA . ASN A 1 203 ? 12.508 -34.5 -17.297 1 97.31 203 ASN A CA 1
ATOM 1632 C C . ASN A 1 203 ? 13.422 -33.312 -17.547 1 97.31 203 ASN A C 1
ATOM 1634 O O . ASN A 1 203 ? 14.469 -33.438 -18.188 1 97.31 203 ASN A O 1
ATOM 1638 N N . THR A 1 204 ? 13.047 -32.156 -17.172 1 97.81 204 THR A N 1
ATOM 1639 C CA . THR A 1 204 ? 13.797 -30.938 -17.422 1 97.81 204 THR A CA 1
ATOM 1640 C C . THR A 1 204 ? 14.109 -30.234 -16.109 1 97.81 204 THR A C 1
ATOM 1642 O O . THR A 1 204 ? 13.258 -30.141 -15.227 1 97.81 204 THR A O 1
ATOM 1645 N N . THR A 1 205 ? 15.312 -29.75 -15.992 1 98.44 205 THR A N 1
ATOM 1646 C CA . THR A 1 205 ? 15.742 -29.031 -14.797 1 98.44 205 THR A CA 1
ATOM 1647 C C . THR A 1 205 ? 15.461 -27.547 -14.938 1 98.44 205 THR A C 1
ATOM 1649 O O . THR A 1 205 ? 15.742 -26.953 -15.977 1 98.44 205 THR A O 1
ATOM 1652 N N . TYR A 1 206 ? 14.953 -26.953 -13.906 1 98.5 206 TYR A N 1
ATOM 1653 C CA . TYR A 1 206 ? 14.688 -25.531 -13.836 1 98.5 206 TYR A CA 1
ATOM 1654 C C . TYR A 1 206 ? 15.312 -24.922 -12.594 1 98.5 206 TYR A C 1
ATOM 1656 O O . TYR A 1 206 ? 15.516 -25.609 -11.586 1 98.5 206 TYR A O 1
ATOM 1664 N N . GLN A 1 207 ? 15.633 -23.656 -12.688 1 98.75 207 GLN A N 1
ATOM 1665 C CA . GLN A 1 207 ? 16.234 -22.922 -11.578 1 98.75 207 GLN A CA 1
ATOM 1666 C C . GLN A 1 207 ? 15.383 -21.703 -11.203 1 98.75 207 GLN A C 1
ATOM 1668 O O . GLN A 1 207 ? 14.859 -21.016 -12.086 1 98.75 207 GLN A O 1
ATOM 1673 N N . TYR A 1 208 ? 15.289 -21.516 -9.875 1 98.81 208 TYR A N 1
ATOM 1674 C CA . TYR A 1 208 ? 14.461 -20.438 -9.359 1 98.81 208 TYR A CA 1
ATOM 1675 C C . TYR A 1 208 ? 15.18 -19.672 -8.25 1 98.81 208 TYR A C 1
ATOM 1677 O O . TYR A 1 208 ? 16.141 -20.188 -7.664 1 98.81 208 TYR A O 1
ATOM 1685 N N . ARG A 1 209 ? 14.758 -18.484 -7.996 1 98.56 209 ARG A N 1
ATOM 1686 C CA . ARG A 1 209 ? 15.062 -17.75 -6.77 1 98.56 209 ARG A CA 1
ATOM 1687 C C . ARG A 1 209 ? 13.898 -16.875 -6.352 1 98.56 209 ARG A C 1
ATOM 1689 O O . ARG A 1 209 ? 13.031 -16.547 -7.168 1 98.56 209 ARG A O 1
ATOM 1696 N N . ILE A 1 210 ? 13.82 -16.594 -5.031 1 98.75 210 ILE A N 1
ATOM 1697 C CA . ILE A 1 210 ? 12.695 -15.859 -4.465 1 98.75 210 ILE A CA 1
ATOM 1698 C C . ILE A 1 210 ? 13.203 -14.633 -3.711 1 98.75 210 ILE A C 1
ATOM 1700 O O . ILE A 1 210 ? 14.203 -14.711 -2.992 1 98.75 210 ILE A O 1
ATOM 1704 N N . LYS A 1 211 ? 12.586 -13.523 -3.887 1 98.12 211 LYS A N 1
ATOM 1705 C CA . LYS A 1 211 ? 12.828 -12.289 -3.15 1 98.12 211 LYS A CA 1
ATOM 1706 C C . LYS A 1 211 ? 11.57 -11.82 -2.424 1 98.12 211 LYS A C 1
ATOM 1708 O O . LYS A 1 211 ? 10.453 -12.047 -2.902 1 98.12 211 LYS A O 1
ATOM 1713 N N . ALA A 1 212 ? 11.734 -11.266 -1.257 1 98.06 212 ALA A N 1
ATOM 1714 C CA . ALA A 1 212 ? 10.641 -10.648 -0.523 1 98.06 212 ALA A CA 1
ATOM 1715 C C . ALA A 1 212 ? 10.625 -9.133 -0.726 1 98.06 212 ALA A C 1
ATOM 1717 O O . ALA A 1 212 ? 11.68 -8.516 -0.884 1 98.06 212 ALA A O 1
ATOM 1718 N N . PHE A 1 213 ? 9.461 -8.539 -0.74 1 96.81 213 PHE A N 1
ATOM 1719 C CA . PHE A 1 213 ? 9.297 -7.102 -0.901 1 96.81 213 PHE A CA 1
ATOM 1720 C C . PHE A 1 213 ? 8.391 -6.535 0.187 1 96.81 213 PHE A C 1
ATOM 1722 O O . PHE A 1 213 ? 7.352 -7.117 0.499 1 96.81 213 PHE A O 1
ATOM 1729 N N . THR A 1 214 ? 8.797 -5.418 0.69 1 94.56 214 THR A N 1
ATOM 1730 C CA . THR A 1 214 ? 7.988 -4.75 1.707 1 94.56 214 THR A CA 1
ATOM 1731 C C . THR A 1 214 ? 6.867 -3.938 1.062 1 94.56 214 THR A C 1
ATOM 1733 O O . THR A 1 214 ? 6.805 -3.82 -0.163 1 94.56 214 THR A O 1
ATOM 1736 N N . PHE A 1 215 ? 5.914 -3.459 1.925 1 92 215 PHE A N 1
ATOM 1737 C CA . PHE A 1 215 ? 4.84 -2.588 1.462 1 92 215 PHE A CA 1
ATOM 1738 C C . PHE A 1 215 ? 5.402 -1.351 0.773 1 92 215 PHE A C 1
ATOM 1740 O O . PHE A 1 215 ? 4.758 -0.771 -0.101 1 92 215 PHE A O 1
ATOM 1747 N N . GLU A 1 216 ? 6.645 -0.904 1.077 1 88.25 216 GLU A N 1
ATOM 1748 C CA . GLU A 1 216 ? 7.301 0.247 0.466 1 88.25 216 GLU A CA 1
ATOM 1749 C C . GLU A 1 216 ? 8.141 -0.171 -0.739 1 88.25 216 GLU A C 1
ATOM 1751 O O . GLU A 1 216 ? 8.953 0.61 -1.238 1 88.25 216 GLU A O 1
ATOM 1756 N N . ASP A 1 217 ? 8.055 -1.475 -1.09 1 91.38 217 ASP A N 1
ATOM 1757 C CA . ASP A 1 217 ? 8.672 -2.068 -2.27 1 91.38 217 ASP A CA 1
ATOM 1758 C C . ASP A 1 217 ? 10.188 -2.18 -2.098 1 91.38 217 ASP A C 1
ATOM 1760 O O . ASP A 1 217 ? 10.938 -2.057 -3.068 1 91.38 217 ASP A O 1
ATOM 1764 N N . VAL A 1 218 ? 10.594 -2.225 -0.897 1 92.31 218 VAL A N 1
ATOM 1765 C CA . VAL A 1 218 ? 12 -2.512 -0.62 1 92.31 218 VAL A CA 1
ATOM 1766 C C . VAL A 1 218 ? 12.258 -4.012 -0.763 1 92.31 218 VAL A C 1
ATOM 1768 O O . VAL A 1 218 ? 11.602 -4.824 -0.109 1 92.31 218 VAL A O 1
ATOM 1771 N N . GLU A 1 219 ? 13.188 -4.457 -1.582 1 94.25 219 GLU A N 1
ATOM 1772 C CA . GLU A 1 219 ? 13.422 -5.867 -1.877 1 94.25 219 GLU A CA 1
ATOM 1773 C C . GLU A 1 219 ? 14.43 -6.477 -0.907 1 94.25 219 GLU A C 1
ATOM 1775 O O . GLU A 1 219 ? 15.367 -5.797 -0.472 1 94.25 219 GLU A O 1
ATOM 1780 N N . SER A 1 220 ? 14.273 -7.668 -0.577 1 95.56 220 SER A N 1
ATOM 1781 C CA . SER A 1 220 ? 15.266 -8.461 0.143 1 95.56 220 SER A CA 1
ATOM 1782 C C . SER A 1 220 ? 16.344 -8.992 -0.8 1 95.56 220 SER A C 1
ATOM 1784 O O . SER A 1 220 ? 16.219 -8.867 -2.021 1 95.56 220 SER A O 1
ATOM 1786 N N . ALA A 1 221 ? 17.453 -9.5 -0.223 1 93.88 221 ALA A N 1
ATOM 1787 C CA . ALA A 1 221 ? 18.328 -10.336 -1.029 1 93.88 221 ALA A CA 1
ATOM 1788 C C . ALA A 1 221 ? 17.609 -11.578 -1.534 1 93.88 221 ALA A C 1
ATOM 1790 O O . ALA A 1 221 ? 16.641 -12.039 -0.913 1 93.88 221 ALA A O 1
ATOM 1791 N N . PRO A 1 222 ? 17.984 -12.094 -2.686 1 96.81 222 PRO A N 1
ATOM 1792 C CA . PRO A 1 222 ? 17.359 -13.32 -3.17 1 96.81 222 PRO A CA 1
ATOM 1793 C C . PRO A 1 222 ? 17.781 -14.555 -2.365 1 96.81 222 PRO A C 1
ATOM 1795 O O . PRO A 1 222 ? 18.797 -14.523 -1.669 1 96.81 222 PRO A O 1
ATOM 1798 N N . THR A 1 223 ? 16.953 -15.555 -2.406 1 98 223 THR A N 1
ATOM 1799 C CA . THR A 1 223 ? 17.359 -16.859 -1.889 1 98 223 THR A CA 1
ATOM 1800 C C . THR A 1 223 ? 18.547 -17.406 -2.688 1 98 223 THR A C 1
ATOM 1802 O O . THR A 1 223 ? 18.891 -16.859 -3.74 1 98 223 THR A O 1
ATOM 1805 N N . LYS A 1 224 ? 19.156 -18.453 -2.082 1 97.31 224 LYS A N 1
ATOM 1806 C CA . LYS A 1 224 ? 20.031 -19.234 -2.936 1 97.31 224 LYS A CA 1
ATOM 1807 C C . LYS A 1 224 ? 19.281 -19.797 -4.133 1 97.31 224 LYS A C 1
ATOM 1809 O O . LYS A 1 224 ? 18.047 -19.812 -4.145 1 97.31 224 LYS A O 1
ATOM 1814 N N . THR A 1 225 ? 20 -20.219 -5.176 1 98.38 225 THR A N 1
ATOM 1815 C CA . T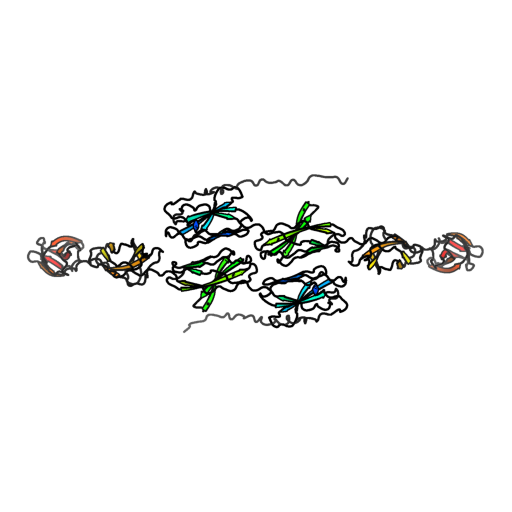HR A 1 225 ? 19.375 -20.812 -6.355 1 98.38 225 THR A CA 1
ATOM 1816 C C . THR A 1 225 ? 18.703 -22.141 -6.004 1 98.38 225 THR A C 1
ATOM 1818 O O . THR A 1 225 ? 19.328 -23 -5.367 1 98.38 225 THR A O 1
ATOM 1821 N N . LEU A 1 226 ? 17.453 -22.266 -6.324 1 98.75 226 LEU A N 1
ATOM 1822 C CA . LEU A 1 226 ? 16.672 -23.484 -6.129 1 98.75 226 LEU A CA 1
ATOM 1823 C C . LEU A 1 226 ? 16.562 -24.266 -7.43 1 98.75 226 LEU A C 1
ATOM 1825 O O . LEU A 1 226 ? 16.031 -23.766 -8.422 1 98.75 226 LEU A O 1
ATOM 1829 N N . SER A 1 227 ? 16.984 -25.438 -7.445 1 98.62 227 SER A N 1
ATOM 1830 C CA . SER A 1 227 ? 16.953 -26.266 -8.641 1 98.62 227 SER A CA 1
ATOM 1831 C C . SER A 1 227 ? 16.062 -27.484 -8.438 1 98.62 227 SER A C 1
ATOM 1833 O O . SER A 1 227 ? 16.062 -28.094 -7.371 1 98.62 227 SER A O 1
ATOM 1835 N N . ALA A 1 228 ? 15.219 -27.781 -9.43 1 98.69 228 ALA A N 1
ATOM 1836 C CA . ALA A 1 228 ? 14.367 -28.953 -9.406 1 98.69 228 ALA A CA 1
ATOM 1837 C C . ALA A 1 228 ? 14.125 -29.484 -10.812 1 98.69 228 ALA A C 1
ATOM 1839 O O . ALA A 1 228 ? 14.234 -28.75 -11.789 1 98.69 228 ALA A O 1
ATOM 1840 N N . LYS A 1 229 ? 13.844 -30.719 -10.891 1 98.69 229 LYS A N 1
ATOM 1841 C CA . LYS A 1 229 ? 13.617 -31.406 -12.164 1 98.69 229 LYS A CA 1
ATOM 1842 C C . LYS A 1 229 ? 12.227 -32.031 -12.219 1 98.69 229 LYS A C 1
ATOM 1844 O O . LYS A 1 229 ? 11.773 -32.625 -11.242 1 98.69 229 LYS A O 1
ATOM 1849 N N . THR A 1 230 ? 11.516 -31.859 -13.352 1 98.31 230 THR A N 1
ATOM 1850 C CA . THR A 1 230 ? 10.188 -32.438 -13.523 1 98.31 230 THR A CA 1
ATOM 1851 C C . THR A 1 230 ? 10.266 -33.938 -13.695 1 98.31 230 THR A C 1
ATOM 1853 O O . THR A 1 230 ? 11.328 -34.469 -14.023 1 98.31 230 THR A O 1
ATOM 1856 N N . LYS A 1 231 ? 9.141 -34.594 -13.438 1 97.31 231 LYS A N 1
ATOM 1857 C CA . LYS A 1 231 ? 9.039 -36.062 -13.586 1 97.31 231 LYS A CA 1
ATOM 1858 C C . LYS A 1 231 ? 9.273 -36.469 -15.031 1 97.31 231 LYS A C 1
ATOM 1860 O O . LYS A 1 231 ? 8.742 -35.875 -15.961 1 97.31 231 LYS A O 1
ATOM 1865 N N . PRO A 1 232 ? 10.055 -37.5 -15.242 1 96.81 232 PRO A N 1
ATOM 1866 C CA . PRO A 1 232 ? 10.219 -38 -16.609 1 96.81 232 PRO A CA 1
ATOM 1867 C C . PRO A 1 232 ? 8.961 -38.688 -17.141 1 96.81 232 PRO A C 1
ATOM 1869 O O . PRO A 1 232 ? 8.219 -39.312 -16.359 1 96.81 232 PRO A O 1
ATOM 1872 N N . ALA A 1 233 ? 8.742 -38.594 -18.422 1 96.12 233 ALA A N 1
ATOM 1873 C CA . ALA A 1 233 ? 7.711 -39.406 -19.062 1 96.12 233 ALA A CA 1
ATOM 1874 C C . ALA A 1 233 ? 8.062 -40.875 -19.016 1 96.12 233 ALA A C 1
ATOM 1876 O O . ALA A 1 233 ? 9.242 -41.25 -18.938 1 96.12 233 ALA A O 1
ATOM 1877 N N . PRO A 1 234 ? 7 -41.688 -19.047 1 96.38 234 PRO A N 1
ATOM 1878 C CA . PRO A 1 234 ? 7.316 -43.125 -19.062 1 96.38 234 PRO A CA 1
ATOM 1879 C C . PRO A 1 234 ? 8.016 -43.531 -20.359 1 96.38 234 PRO A C 1
ATOM 1881 O O . PRO A 1 234 ? 7.84 -42.906 -21.406 1 96.38 234 PRO A O 1
ATOM 1884 N N . LYS A 1 235 ? 8.773 -44.625 -20.219 1 94.44 235 LYS A N 1
ATOM 1885 C CA . LYS A 1 235 ? 9.414 -45.219 -21.406 1 94.44 235 LYS A CA 1
ATOM 1886 C C . LYS A 1 235 ? 8.391 -45.938 -22.281 1 94.44 235 LYS A C 1
ATOM 1888 O O . LYS A 1 235 ? 7.43 -46.531 -21.781 1 94.44 235 LYS A O 1
ATOM 1893 N N . SER A 1 236 ? 8.617 -45.875 -23.547 1 94 236 SER A N 1
ATOM 1894 C CA . SER A 1 236 ? 7.73 -46.531 -24.484 1 94 236 SER A CA 1
ATOM 1895 C C . SER A 1 236 ? 7.789 -48.031 -24.344 1 94 236 SER A C 1
ATOM 1897 O O . SER A 1 236 ? 8.828 -48.594 -23.969 1 94 236 SER A O 1
ATOM 1899 N N . PRO A 1 237 ? 6.652 -48.656 -24.609 1 94.38 237 PRO A N 1
ATOM 1900 C CA . PRO A 1 237 ? 6.711 -50.125 -24.703 1 94.38 237 PRO A CA 1
ATOM 1901 C C . PRO A 1 237 ? 7.66 -50.594 -25.797 1 94.38 237 PRO A C 1
ATOM 1903 O O . PRO A 1 237 ? 7.926 -49.875 -26.766 1 94.38 237 PRO A O 1
ATOM 1906 N N . THR A 1 238 ? 8.164 -51.875 -25.594 1 94.06 238 THR A N 1
ATOM 1907 C CA . THR A 1 238 ? 9.125 -52.406 -26.547 1 94.06 238 THR A CA 1
ATOM 1908 C C . THR A 1 238 ? 8.602 -53.719 -27.156 1 94.06 238 THR A C 1
ATOM 1910 O O . THR A 1 238 ? 7.551 -54.219 -26.766 1 94.06 238 THR A O 1
ATOM 1913 N N . ASN A 1 239 ? 9.258 -54.188 -28.25 1 95.62 239 ASN A N 1
ATOM 1914 C CA . ASN A 1 239 ? 8.953 -55.438 -28.938 1 95.62 239 ASN A CA 1
ATOM 1915 C C . ASN A 1 239 ? 7.52 -55.438 -29.469 1 95.62 239 ASN A C 1
ATOM 1917 O O . ASN A 1 239 ? 6.781 -56.406 -29.234 1 95.62 239 ASN A O 1
ATOM 1921 N N . VAL A 1 240 ? 7.176 -54.375 -29.969 1 97 240 VAL A N 1
ATOM 1922 C CA . VAL A 1 240 ? 5.848 -54.312 -30.578 1 97 240 VAL A CA 1
ATOM 1923 C C . VAL A 1 240 ? 5.828 -55.125 -31.859 1 97 240 VAL A C 1
ATOM 1925 O O . VAL A 1 240 ? 6.672 -54.938 -32.75 1 97 240 VAL A O 1
ATOM 1928 N N . LYS A 1 241 ? 4.859 -56 -31.922 1 97.69 241 LYS A N 1
ATOM 1929 C CA . LYS A 1 241 ? 4.668 -56.844 -33.094 1 97.69 241 LYS A CA 1
ATOM 1930 C C . LYS A 1 241 ? 3.219 -56.812 -33.594 1 97.69 241 LYS A C 1
ATOM 1932 O O . LYS A 1 241 ? 2.297 -56.688 -32.781 1 97.69 241 LYS A O 1
ATOM 1937 N N . ALA A 1 242 ? 3.066 -56.938 -34.844 1 98.19 242 ALA A N 1
ATOM 1938 C CA . ALA A 1 242 ? 1.749 -57 -35.469 1 98.19 242 ALA A CA 1
ATOM 1939 C C . ALA A 1 242 ? 1.665 -58.156 -36.438 1 98.19 242 ALA A C 1
ATOM 1941 O O . ALA A 1 242 ? 2.623 -58.438 -37.156 1 98.19 242 ALA A O 1
ATOM 1942 N N . SER A 1 243 ? 0.508 -58.75 -36.469 1 97.69 243 SER A N 1
ATOM 1943 C CA . SER A 1 243 ? 0.311 -59.875 -37.375 1 97.69 243 SER A CA 1
ATOM 1944 C C . SER A 1 243 ? 0.1 -59.375 -38.812 1 97.69 243 SER A C 1
ATOM 1946 O O . SER A 1 243 ? -0.133 -58.188 -39.062 1 97.69 243 SER A O 1
ATOM 1948 N N . ASN A 1 244 ? 0.298 -60.344 -39.656 1 96.56 244 ASN A N 1
ATOM 1949 C CA . ASN A 1 244 ? 0.07 -60.031 -41.062 1 96.56 244 ASN A CA 1
ATOM 1950 C C . ASN A 1 244 ? -0.656 -61.188 -41.75 1 96.56 244 ASN A C 1
ATOM 1952 O O . ASN A 1 244 ? -0.693 -61.25 -43 1 96.56 244 ASN A O 1
ATOM 1956 N N . ASN A 1 245 ? -1.211 -62.062 -41 1 94.88 245 ASN A N 1
ATOM 1957 C CA . ASN A 1 245 ? -1.677 -63.312 -41.594 1 94.88 245 ASN A CA 1
ATOM 1958 C C . ASN A 1 245 ? -3.027 -63.75 -41.031 1 94.88 245 ASN A C 1
ATOM 1960 O O . ASN A 1 245 ? -3.387 -64.938 -41.094 1 94.88 245 ASN A O 1
ATOM 1964 N N . ILE A 1 246 ? -3.715 -62.906 -40.406 1 96.12 246 ILE A N 1
ATOM 1965 C CA . ILE A 1 246 ? -5.012 -63.219 -39.812 1 96.12 246 ILE A CA 1
ATOM 1966 C C . ILE A 1 246 ? -6.125 -62.594 -40.656 1 96.12 246 ILE A C 1
ATOM 1968 O O . ILE A 1 246 ? -6.09 -61.375 -40.969 1 96.12 246 ILE A O 1
ATOM 1972 N N . PRO A 1 247 ? -7.145 -63.375 -41.031 1 95.88 247 PRO A N 1
ATOM 1973 C CA . PRO A 1 247 ? -8.234 -62.812 -41.812 1 95.88 247 PRO A CA 1
ATOM 1974 C C . PRO A 1 247 ? -8.984 -61.719 -41.094 1 95.88 247 PRO A C 1
ATOM 1976 O O . PRO A 1 247 ? -9.438 -61.906 -39.969 1 95.88 247 PRO A O 1
ATOM 1979 N N . LYS A 1 248 ? -9.094 -60.594 -41.656 1 96.25 248 LYS A N 1
ATOM 1980 C CA . LYS A 1 248 ? -9.914 -59.438 -41.281 1 96.25 248 LYS A CA 1
ATOM 1981 C C . LYS A 1 248 ? -9.461 -58.875 -39.938 1 96.25 248 LYS A C 1
ATOM 1983 O O . LYS A 1 248 ? -10.195 -58.094 -39.312 1 96.25 248 LYS A O 1
ATOM 1988 N N . LYS A 1 249 ? -8.281 -59.281 -39.469 1 97.38 249 LYS A N 1
ATOM 1989 C CA . LYS A 1 249 ? -7.789 -58.844 -38.156 1 97.38 249 LYS A CA 1
ATOM 1990 C C . LYS A 1 249 ? -6.281 -58.594 -38.188 1 97.38 249 LYS A C 1
ATOM 1992 O O . LYS A 1 249 ? -5.578 -59.156 -39.031 1 97.38 249 LYS A O 1
ATOM 1997 N N . ILE A 1 250 ? -5.863 -57.781 -37.312 1 97.88 250 ILE A N 1
ATOM 1998 C CA . ILE A 1 250 ? -4.449 -57.562 -37.031 1 97.88 250 ILE A CA 1
ATOM 1999 C C . ILE A 1 250 ? -4.215 -57.719 -35.531 1 97.88 250 ILE A C 1
ATOM 2001 O O . ILE A 1 250 ? -4.816 -57 -34.719 1 97.88 250 ILE A O 1
ATOM 2005 N N . PHE A 1 251 ? -3.391 -58.688 -35.156 1 98.12 251 PHE A N 1
ATOM 2006 C CA . PHE A 1 251 ? -3.072 -58.969 -33.75 1 98.12 251 PHE A CA 1
ATOM 2007 C C . PHE A 1 251 ? -1.78 -58.281 -33.344 1 98.12 251 PHE A C 1
ATOM 2009 O O . PHE A 1 251 ? -0.748 -58.438 -34 1 98.12 251 PHE A O 1
ATOM 2016 N N . LEU A 1 252 ? -1.95 -57.469 -32.344 1 98.44 252 LEU A N 1
ATOM 2017 C CA . LEU A 1 252 ? -0.807 -56.719 -31.812 1 98.44 252 LEU A CA 1
ATOM 2018 C C . LEU A 1 252 ? -0.353 -57.312 -30.469 1 98.44 252 LEU A C 1
ATOM 2020 O O . LEU A 1 252 ? -1.181 -57.688 -29.641 1 98.44 252 LEU A O 1
ATOM 2024 N N . THR A 1 253 ? 1.017 -57.406 -30.266 1 98.12 253 THR A N 1
ATOM 2025 C CA . THR A 1 253 ? 1.623 -57.719 -28.984 1 98.12 253 THR A CA 1
ATOM 2026 C C . THR A 1 253 ? 2.777 -56.75 -28.688 1 98.12 253 THR A C 1
ATOM 2028 O O . THR A 1 253 ? 3.377 -56.188 -29.594 1 98.12 253 THR A O 1
ATOM 2031 N N . TRP A 1 254 ? 2.977 -56.531 -27.406 1 97.38 254 TRP A N 1
ATOM 2032 C CA . TRP A 1 254 ? 4.109 -55.719 -26.984 1 97.38 254 TRP A CA 1
ATOM 2033 C C . TRP A 1 254 ? 4.59 -56.125 -25.594 1 97.38 254 TRP A C 1
ATOM 2035 O O . TRP A 1 254 ? 3.898 -56.844 -24.875 1 97.38 254 TRP A O 1
ATOM 2045 N N . SER A 1 255 ? 5.84 -55.688 -25.281 1 96.31 255 SER A N 1
ATOM 2046 C CA . SER A 1 255 ? 6.375 -55.844 -23.938 1 96.31 255 SER A CA 1
ATOM 2047 C C . SER A 1 255 ? 6.039 -54.625 -23.078 1 96.31 255 SER A C 1
ATOM 2049 O O . SER A 1 255 ? 6.094 -53.469 -23.562 1 96.31 255 SER A O 1
ATOM 2051 N N . PRO A 1 256 ? 5.629 -54.906 -21.812 1 93.25 256 PRO A N 1
ATOM 2052 C CA . PRO A 1 256 ? 5.25 -53.781 -20.938 1 93.25 256 PRO A CA 1
ATOM 2053 C C . PRO A 1 256 ? 6.367 -52.75 -20.781 1 93.25 256 PRO A C 1
ATOM 2055 O O . PRO A 1 256 ? 7.547 -53.094 -20.906 1 93.25 256 PRO A O 1
ATOM 2058 N N . SER A 1 257 ? 5.906 -51.562 -20.625 1 90.81 257 SER A N 1
ATOM 2059 C CA . SER A 1 257 ? 6.867 -50.531 -20.234 1 90.81 257 SER A CA 1
ATOM 2060 C C . SER A 1 257 ? 7.562 -50.875 -18.922 1 90.81 257 SER A C 1
ATOM 2062 O O . SER A 1 257 ? 6.977 -51.531 -18.062 1 90.81 257 SER A O 1
ATOM 2064 N N . GLN A 1 258 ? 8.789 -50.406 -18.766 1 90.62 258 GLN A N 1
ATOM 2065 C CA . GLN A 1 258 ? 9.578 -50.719 -17.578 1 90.62 258 GLN A CA 1
ATOM 2066 C C . GLN A 1 258 ? 9.156 -49.875 -16.391 1 90.62 258 GLN A C 1
ATOM 2068 O O . GLN A 1 258 ? 9.508 -50.156 -15.242 1 90.62 258 GLN A O 1
ATOM 2073 N N . ASN A 1 259 ? 8.453 -48.812 -16.641 1 92.12 259 ASN A N 1
ATOM 2074 C CA . ASN A 1 259 ? 7.98 -47.969 -15.555 1 92.12 259 ASN A CA 1
ATOM 2075 C C . ASN A 1 259 ? 6.93 -48.656 -14.703 1 92.12 259 ASN A C 1
ATOM 2077 O O . ASN A 1 259 ? 6.055 -49.344 -15.227 1 92.12 259 ASN A O 1
ATOM 2081 N N . GLN A 1 260 ? 6.969 -48.469 -13.398 1 89.62 260 GLN A N 1
ATOM 2082 C CA . GLN A 1 260 ? 6.102 -49.188 -12.453 1 89.62 260 GLN A CA 1
ATOM 2083 C C . GLN A 1 260 ? 4.746 -48.5 -12.344 1 89.62 260 GLN A C 1
ATOM 2085 O O . GLN A 1 260 ? 3.775 -49.094 -11.875 1 89.62 260 GLN A O 1
ATOM 2090 N N . ASP A 1 261 ? 4.633 -47.312 -12.711 1 92.19 261 ASP A N 1
ATOM 2091 C CA . ASP A 1 261 ? 3.406 -46.562 -12.445 1 92.19 261 ASP A CA 1
ATOM 2092 C C . ASP A 1 261 ? 2.553 -46.438 -13.703 1 92.19 261 ASP A C 1
ATOM 2094 O O . ASP A 1 261 ? 1.812 -45.469 -13.859 1 92.19 261 ASP A O 1
ATOM 2098 N N . ILE A 1 262 ? 2.639 -47.406 -14.625 1 95.06 262 ILE A N 1
ATOM 2099 C CA . ILE A 1 262 ? 1.838 -47.406 -15.844 1 95.06 262 ILE A CA 1
ATOM 2100 C C . ILE A 1 262 ? 0.4 -47.781 -15.508 1 95.06 262 ILE A C 1
ATOM 2102 O O . ILE A 1 262 ? 0.166 -48.781 -14.789 1 95.06 262 ILE A O 1
ATOM 2106 N N . ILE A 1 263 ? -0.506 -47.062 -16.062 1 93.88 263 ILE A N 1
ATOM 2107 C CA . ILE A 1 263 ? -1.901 -47.375 -15.781 1 93.88 263 ILE A CA 1
ATOM 2108 C C . ILE A 1 263 ? -2.549 -48 -17.016 1 93.88 263 ILE A C 1
ATOM 2110 O O . ILE A 1 263 ? -3.623 -48.594 -16.938 1 93.88 263 ILE A O 1
ATOM 2114 N N . GLY A 1 264 ? -1.928 -47.75 -18.172 1 96.81 264 GLY A N 1
ATOM 2115 C CA . GLY A 1 264 ? -2.488 -48.344 -19.391 1 96.81 264 GLY A CA 1
ATOM 2116 C C . GLY A 1 264 ? -1.692 -48 -20.625 1 96.81 264 GLY A C 1
ATOM 2117 O O . GLY A 1 264 ? -0.637 -47.344 -20.547 1 96.81 264 GLY A O 1
ATOM 2118 N N . TYR A 1 265 ? -2.23 -48.531 -21.734 1 97.44 265 TYR A N 1
ATOM 2119 C CA . TYR A 1 265 ? -1.652 -48.281 -23.047 1 97.44 265 TYR A CA 1
ATOM 2120 C C . TYR A 1 265 ? -2.705 -47.75 -24.016 1 97.44 265 TYR A C 1
ATOM 2122 O O . TYR A 1 265 ? -3.826 -48.281 -24.062 1 97.44 265 TYR A O 1
ATOM 2130 N N . ASP A 1 266 ? -2.232 -46.75 -24.703 1 97.62 266 ASP A N 1
ATOM 2131 C CA . ASP A 1 266 ? -3.043 -46.25 -25.812 1 97.62 266 ASP A CA 1
ATOM 2132 C C . ASP A 1 266 ? -2.541 -46.781 -27.156 1 97.62 266 ASP A C 1
ATOM 2134 O O . ASP A 1 266 ? -1.344 -46.719 -27.438 1 97.62 266 ASP A O 1
ATOM 2138 N N . ILE A 1 267 ? -3.5 -47.219 -27.906 1 97.81 267 ILE A N 1
ATOM 2139 C CA . ILE A 1 267 ? -3.152 -47.781 -29.203 1 97.81 267 ILE A CA 1
ATOM 2140 C C . ILE A 1 267 ? -3.596 -46.844 -30.328 1 97.81 267 ILE A C 1
ATOM 2142 O O . ILE A 1 267 ? -4.773 -46.469 -30.422 1 97.81 267 ILE A O 1
ATOM 2146 N N . TYR A 1 268 ? -2.598 -46.531 -31.078 1 97.56 268 TYR A N 1
ATOM 2147 C CA . TYR A 1 268 ? -2.85 -45.625 -32.219 1 97.56 268 TYR A CA 1
ATOM 2148 C C . TYR A 1 268 ? -2.648 -46.375 -33.531 1 97.56 268 TYR A C 1
ATOM 2150 O O . TYR A 1 268 ? -1.819 -47.281 -33.625 1 97.56 268 TYR A O 1
ATOM 2158 N N . ARG A 1 269 ? -3.426 -45.875 -34.469 1 97.44 269 ARG A N 1
ATOM 2159 C CA . ARG A 1 269 ? -3.387 -46.5 -35.781 1 97.44 269 ARG A CA 1
ATOM 2160 C C . ARG A 1 269 ? -3.377 -45.469 -36.906 1 97.44 269 ARG A C 1
ATOM 2162 O O . ARG A 1 269 ? -3.934 -44.375 -36.75 1 97.44 269 ARG A O 1
ATOM 2169 N N . SER A 1 270 ? -2.68 -45.844 -37.969 1 97.12 270 SER A N 1
ATOM 2170 C CA . SER A 1 270 ? -2.664 -45 -39.188 1 97.12 270 SER A CA 1
ATOM 2171 C C . SER A 1 270 ? -2.52 -45.844 -40.438 1 97.12 270 SER A C 1
ATOM 2173 O O . SER A 1 270 ? -2.035 -47 -40.375 1 97.12 270 SER A O 1
ATOM 2175 N N . SER A 1 271 ? -3 -45.281 -41.469 1 95.88 271 SER A N 1
ATOM 2176 C CA . SER A 1 271 ? -2.77 -45.875 -42.781 1 95.88 271 SER A CA 1
ATOM 2177 C C . SER A 1 271 ? -1.387 -45.531 -43.312 1 95.88 271 SER A C 1
ATOM 2179 O O . SER A 1 271 ? -0.915 -46.156 -44.281 1 95.88 271 SER A O 1
ATOM 2181 N N . TYR A 1 272 ? -0.782 -44.594 -42.625 1 94.94 272 TYR A N 1
ATOM 2182 C CA . TYR A 1 272 ? 0.549 -44.125 -43.031 1 94.94 272 TYR A CA 1
ATOM 2183 C C . TYR A 1 272 ? 1.567 -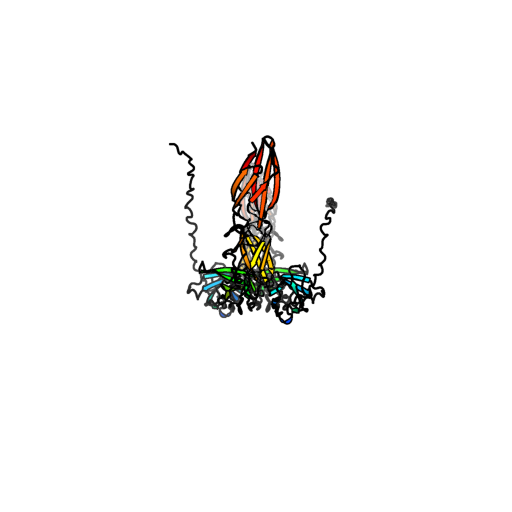44.406 -41.906 1 94.94 272 TYR A C 1
ATOM 2185 O O . TYR A 1 272 ? 1.225 -44.375 -40.75 1 94.94 272 TYR A O 1
ATOM 2193 N N . SER A 1 273 ? 2.83 -44.625 -42.344 1 94.12 273 SER A N 1
ATOM 2194 C CA . SER A 1 273 ? 3.863 -45.031 -41.406 1 94.12 273 SER A CA 1
ATOM 2195 C C . SER A 1 273 ? 4.297 -43.844 -40.5 1 94.12 273 SER A C 1
ATOM 2197 O O . SER A 1 273 ? 4.758 -44.062 -39.406 1 94.12 273 SER A O 1
ATOM 2199 N N . SER A 1 274 ? 4.145 -42.594 -41 1 92.56 274 SER A N 1
ATOM 2200 C CA . SER A 1 274 ? 4.805 -41.5 -40.281 1 92.56 274 SER A CA 1
ATOM 2201 C C . SER A 1 274 ? 3.789 -40.5 -39.75 1 92.56 274 SER A C 1
ATOM 2203 O O . SER A 1 274 ? 4.113 -39.688 -38.875 1 92.56 274 SER A O 1
ATOM 2205 N N . PHE A 1 275 ? 2.508 -40.406 -40.281 1 92.38 275 PHE A N 1
ATOM 2206 C CA .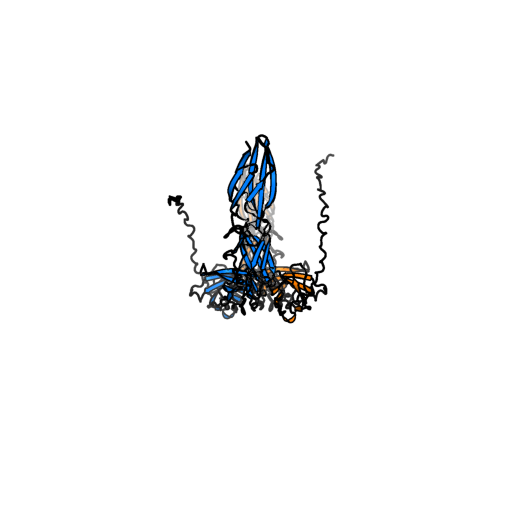 PHE A 1 275 ? 1.54 -39.406 -39.844 1 92.38 275 PHE A CA 1
ATOM 2207 C C . PHE A 1 275 ? 0.124 -39.969 -39.875 1 92.38 275 PHE A C 1
ATOM 2209 O O . PHE A 1 275 ? -0.09 -41.094 -40.344 1 92.38 275 PHE A O 1
ATOM 2216 N N . GLY A 1 276 ? -0.729 -39.25 -39.219 1 94.06 276 GLY A N 1
ATOM 2217 C CA . GLY A 1 276 ? -2.143 -39.562 -39.344 1 94.06 276 GLY A CA 1
ATOM 2218 C C . GLY A 1 276 ? -2.613 -40.531 -38.25 1 94.06 276 GLY A C 1
ATOM 2219 O O . GLY A 1 276 ? -3.65 -41.188 -38.406 1 94.06 276 GLY A O 1
ATOM 2220 N N . PHE A 1 277 ? -1.915 -40.656 -37.281 1 96 277 PHE A N 1
ATOM 2221 C CA . PHE A 1 277 ? -2.273 -41.594 -36.219 1 96 277 PHE A CA 1
ATOM 2222 C C . PHE A 1 277 ? -3.459 -41.094 -35.406 1 96 277 PHE A C 1
ATOM 2224 O O . PHE A 1 277 ? -3.52 -39.906 -35.062 1 96 277 PHE A O 1
ATOM 2231 N N . SER A 1 278 ? -4.418 -41.938 -35.25 1 96.5 278 SER A N 1
ATOM 2232 C CA . SER A 1 278 ? -5.559 -41.688 -34.375 1 96.5 278 SER A CA 1
ATOM 2233 C C . SER A 1 278 ? -5.742 -42.812 -33.344 1 96.5 278 SER A C 1
ATOM 2235 O O . SER A 1 278 ? -5.445 -43.969 -33.625 1 96.5 278 SER A O 1
ATOM 2237 N N . LYS A 1 279 ? -6.195 -42.5 -32.25 1 97 279 LYS A N 1
ATOM 2238 C CA . LYS A 1 279 ? -6.379 -43.5 -31.188 1 97 279 LYS A CA 1
ATOM 2239 C C . LYS A 1 279 ? -7.504 -44.469 -31.531 1 97 279 LYS A C 1
ATOM 2241 O O . LYS A 1 279 ? -8.617 -44.062 -31.844 1 97 279 LYS A O 1
ATOM 2246 N N . VAL A 1 280 ? -7.141 -45.688 -31.375 1 96.88 280 VAL A N 1
ATOM 2247 C CA . VAL A 1 280 ? -8.117 -46.719 -31.656 1 96.88 280 VAL A CA 1
ATOM 2248 C C . VAL A 1 280 ? -8.773 -47.188 -30.344 1 96.88 280 VAL A C 1
ATOM 2250 O O . VAL A 1 280 ? -9.977 -47.438 -30.312 1 96.88 280 VAL A O 1
ATOM 2253 N N . THR A 1 281 ? -8 -47.375 -29.375 1 97.19 281 THR A N 1
ATOM 2254 C CA . THR A 1 281 ? -8.492 -47.844 -28.094 1 97.19 281 THR A CA 1
ATOM 2255 C C . THR A 1 281 ? -7.434 -47.656 -27 1 97.19 281 THR A C 1
ATOM 2257 O O . THR A 1 281 ? -6.359 -47.094 -27.281 1 97.19 281 THR A O 1
ATOM 2260 N N . ASN A 1 282 ? -7.84 -47.969 -25.828 1 97.81 282 ASN A N 1
ATOM 2261 C CA . ASN A 1 282 ? -6.938 -48.062 -24.688 1 97.81 282 ASN A CA 1
ATOM 2262 C C . ASN A 1 282 ? -7.148 -49.344 -23.906 1 97.81 282 ASN A C 1
ATOM 2264 O O . ASN A 1 282 ? -8.25 -49.875 -23.891 1 97.81 282 ASN A O 1
ATOM 2268 N N . VAL A 1 283 ? -6.008 -49.875 -23.375 1 97.44 283 VAL A N 1
ATOM 2269 C CA . VAL A 1 283 ? -6.074 -51.062 -22.562 1 97.44 283 VAL A CA 1
ATOM 2270 C C . VAL A 1 283 ? -5.426 -50.812 -21.203 1 97.44 283 VAL A C 1
ATOM 2272 O O . VAL A 1 283 ? -4.672 -49.875 -21.031 1 97.44 283 VAL A O 1
ATOM 2275 N N . ASN A 1 284 ? -5.727 -51.688 -20.203 1 96.5 284 ASN A N 1
ATOM 2276 C CA . ASN A 1 284 ? -5.145 -51.531 -18.875 1 96.5 284 ASN A CA 1
ATOM 2277 C C . ASN A 1 284 ? -3.668 -51.906 -18.859 1 96.5 284 ASN A C 1
ATOM 2279 O O . ASN A 1 284 ? -3.146 -52.406 -19.859 1 96.5 284 ASN A O 1
ATOM 2283 N N . SER A 1 285 ? -3.021 -51.688 -17.812 1 95.06 285 SER A N 1
ATOM 2284 C CA . SER A 1 285 ? -1.572 -51.844 -17.703 1 95.06 285 SER A CA 1
ATOM 2285 C C . SER A 1 285 ? -1.146 -53.281 -17.812 1 95.06 285 SER A C 1
ATOM 2287 O O . SER A 1 285 ? -0.021 -53.594 -18.219 1 95.06 285 SER A O 1
ATOM 2289 N N . THR A 1 286 ? -1.973 -54.188 -17.5 1 95 286 THR A N 1
ATOM 2290 C CA . THR A 1 286 ? -1.618 -55.625 -17.5 1 95 286 THR A CA 1
ATOM 2291 C C . THR A 1 286 ? -1.869 -56.25 -18.875 1 95 286 THR A C 1
ATOM 2293 O O . THR A 1 286 ? -1.438 -57.375 -19.141 1 95 286 THR A O 1
ATOM 2296 N N . THR A 1 287 ? -2.588 -55.531 -19.656 1 96.75 287 THR A N 1
ATOM 2297 C CA . THR A 1 287 ? -2.896 -56 -21 1 96.75 287 THR A CA 1
ATOM 2298 C C . THR A 1 287 ? -1.814 -55.594 -21.984 1 96.75 287 THR A C 1
ATOM 2300 O O . THR A 1 287 ? -1.542 -54.406 -22.156 1 96.75 287 THR A O 1
ATOM 2303 N N . THR A 1 288 ? -1.207 -56.594 -22.672 1 97.31 288 THR A N 1
ATOM 2304 C CA . THR A 1 288 ? -0.121 -56.281 -23.594 1 97.31 288 THR A CA 1
ATOM 2305 C C . THR A 1 288 ? -0.422 -56.844 -25 1 97.31 288 THR A C 1
ATOM 2307 O O . THR A 1 288 ? 0.494 -57.188 -25.734 1 97.31 288 THR A O 1
ATOM 2310 N N . GLU A 1 289 ? -1.561 -57 -25.234 1 97.69 289 GLU A N 1
ATOM 2311 C CA . GLU A 1 289 ? -2.014 -57.438 -26.562 1 97.69 289 GLU A CA 1
ATOM 2312 C C . GLU A 1 289 ? -3.32 -56.75 -26.953 1 97.69 289 GLU A C 1
ATOM 2314 O O . GLU A 1 289 ? -4.047 -56.25 -26.078 1 97.69 289 GLU A O 1
ATOM 2319 N N . TYR A 1 290 ? -3.535 -56.75 -28.281 1 97.75 290 TYR A N 1
ATOM 2320 C CA . TYR A 1 290 ? -4.766 -56.188 -28.828 1 97.75 290 TYR A CA 1
ATOM 2321 C C . TYR A 1 290 ? -5.051 -56.719 -30.219 1 97.75 290 TYR A C 1
ATOM 2323 O O . TYR A 1 290 ? -4.133 -56.875 -31.031 1 97.75 290 TYR A O 1
ATOM 2331 N N . THR A 1 291 ? -6.312 -57.062 -30.406 1 98.12 291 THR A N 1
ATOM 2332 C CA . THR A 1 291 ? -6.742 -57.469 -31.734 1 98.12 291 THR A CA 1
ATOM 2333 C C . THR A 1 291 ? -7.582 -56.375 -32.406 1 98.12 291 THR A C 1
ATOM 2335 O O . THR A 1 291 ? -8.656 -56.031 -31.891 1 98.12 291 THR A O 1
ATOM 2338 N N . ASP A 1 292 ? -7.109 -55.875 -33.438 1 97.69 292 ASP A N 1
ATOM 2339 C CA . ASP A 1 292 ? -7.805 -54.875 -34.219 1 97.69 292 ASP A CA 1
ATOM 2340 C C . ASP A 1 292 ? -8.625 -55.5 -35.344 1 97.69 292 ASP A C 1
ATOM 2342 O O . ASP A 1 292 ? -8.062 -56.125 -36.25 1 97.69 292 ASP A O 1
ATOM 2346 N N . SER A 1 293 ? -9.883 -55.344 -35.281 1 96.44 293 SER A N 1
ATOM 2347 C CA . SER A 1 293 ? -10.727 -55.812 -36.375 1 96.44 293 SER A CA 1
ATOM 2348 C C . SER A 1 293 ? -10.695 -54.844 -37.562 1 96.44 293 SER A C 1
ATOM 2350 O O . SER A 1 293 ? -11.055 -53.656 -37.406 1 96.44 293 SER A O 1
ATOM 2352 N N . VAL A 1 294 ? -10.227 -55.438 -38.625 1 92.44 294 VAL A N 1
ATOM 2353 C CA . VAL A 1 294 ? -10.125 -54.594 -39.812 1 92.44 294 VAL A CA 1
ATOM 2354 C C . VAL A 1 294 ? -11.039 -55.125 -40.906 1 92.44 294 VAL A C 1
ATOM 2356 O O . VAL A 1 294 ? -11.289 -56.344 -41 1 92.44 294 VAL A O 1
ATOM 2359 N N . ASP A 1 295 ? -12.117 -54.719 -41.406 1 86.25 295 ASP A N 1
ATOM 2360 C CA . ASP A 1 295 ? -13.172 -55.156 -42.312 1 86.25 295 ASP A CA 1
ATOM 2361 C C . ASP A 1 295 ? -12.633 -55.344 -43.719 1 86.25 295 ASP A C 1
ATOM 2363 O O . ASP A 1 295 ? -13.406 -55.562 -44.656 1 86.25 295 ASP A O 1
ATOM 2367 N N . ASP A 1 296 ? -11.344 -55.375 -44 1 91.69 296 ASP A N 1
ATOM 2368 C CA . ASP A 1 296 ? -10.797 -55.531 -45.344 1 91.69 296 ASP A CA 1
ATOM 2369 C C . ASP A 1 296 ? -9.711 -56.594 -45.375 1 91.69 296 ASP A C 1
ATOM 2371 O O . ASP A 1 296 ? -9.078 -56.875 -44.344 1 91.69 296 ASP A O 1
ATOM 2375 N N . ASP A 1 297 ? -9.586 -57.156 -46.656 1 94 297 ASP A N 1
ATOM 2376 C CA . ASP A 1 297 ? -8.523 -58.156 -46.875 1 94 297 ASP A CA 1
ATOM 2377 C C . ASP A 1 297 ? -7.242 -57.469 -47.344 1 94 297 ASP A C 1
ATOM 2379 O O . ASP A 1 297 ? -7.273 -56.625 -48.25 1 94 297 ASP A O 1
ATOM 2383 N N . GLY A 1 298 ? -6.176 -57.844 -46.688 1 95.25 298 GLY A N 1
ATOM 2384 C CA . GLY A 1 298 ? -4.883 -57.344 -47.125 1 95.25 298 GLY A CA 1
ATOM 2385 C C . GLY A 1 298 ? -4.68 -55.875 -46.75 1 95.25 298 GLY A C 1
ATOM 2386 O O . GLY A 1 298 ? -3.891 -55.188 -47.375 1 95.25 298 GLY A O 1
ATOM 2387 N N . ARG A 1 299 ? -5.418 -55.438 -45.781 1 95.56 299 ARG A N 1
ATOM 2388 C CA . ARG A 1 299 ? -5.297 -54.062 -45.344 1 95.56 299 ARG A CA 1
ATOM 2389 C C . ARG A 1 299 ? -4.082 -53.875 -44.438 1 95.56 299 ARG A C 1
ATOM 2391 O O . ARG A 1 299 ? -3.873 -54.656 -43.5 1 95.56 299 ARG A O 1
ATOM 2398 N N . THR A 1 300 ? -3.35 -52.812 -44.812 1 97.25 300 THR A N 1
ATOM 2399 C CA . THR A 1 300 ? -2.158 -52.5 -44.031 1 97.25 300 THR A CA 1
ATOM 2400 C C . THR A 1 300 ? -2.424 -51.312 -43.125 1 97.25 300 THR A C 1
ATOM 2402 O O . THR A 1 300 ? -3.002 -50.312 -43.531 1 97.25 300 THR A O 1
ATOM 2405 N N . TYR A 1 301 ? -2.035 -51.469 -41.906 1 97.75 301 TYR A N 1
ATOM 2406 C CA . TYR A 1 301 ? -2.035 -50.375 -40.938 1 97.75 301 TYR A CA 1
ATOM 2407 C C . TYR A 1 301 ? -0.707 -50.312 -40.188 1 97.75 301 TYR A C 1
ATOM 2409 O O . TYR A 1 301 ? 0.024 -51.281 -40.125 1 97.75 301 TYR A O 1
ATOM 2417 N N . TYR A 1 302 ? -0.479 -49.062 -39.688 1 97.88 302 TYR A N 1
ATOM 2418 C CA . TYR A 1 302 ? 0.667 -48.812 -38.844 1 97.88 302 TYR A CA 1
ATOM 2419 C C . TYR A 1 302 ? 0.218 -48.469 -37.406 1 97.88 302 TYR A C 1
ATOM 2421 O O . TYR A 1 302 ? -0.757 -47.719 -37.25 1 97.88 302 TYR A O 1
ATOM 2429 N N . TYR A 1 303 ? 0.955 -49.031 -36.5 1 97.69 303 TYR A N 1
ATOM 2430 C CA . TYR A 1 303 ? 0.508 -48.875 -35.094 1 97.69 303 TYR A CA 1
ATOM 2431 C C . TYR A 1 303 ? 1.598 -48.25 -34.25 1 97.69 303 TYR A C 1
ATOM 2433 O O . TYR A 1 303 ? 2.785 -48.531 -34.438 1 97.69 303 TYR A O 1
ATOM 2441 N N . ARG A 1 304 ? 1.123 -47.438 -33.281 1 96.81 304 ARG A N 1
ATOM 2442 C CA . ARG A 1 304 ? 1.926 -46.938 -32.188 1 96.81 304 ARG A CA 1
ATOM 2443 C C . ARG A 1 304 ? 1.252 -47.219 -30.844 1 96.81 304 ARG A C 1
ATOM 2445 O O . ARG A 1 304 ? 0.061 -46.938 -30.672 1 96.81 304 ARG A O 1
ATOM 2452 N N . ILE A 1 305 ? 2.051 -47.781 -30.016 1 97.12 305 ILE A N 1
ATOM 2453 C CA . ILE A 1 305 ? 1.555 -48.031 -28.672 1 97.12 305 ILE A CA 1
ATOM 2454 C C . ILE A 1 305 ? 2.197 -47.062 -27.688 1 97.12 305 ILE A C 1
ATOM 2456 O O . ILE A 1 305 ? 3.424 -47 -27.562 1 97.12 305 ILE A O 1
ATOM 2460 N N . ILE A 1 306 ? 1.362 -46.312 -26.969 1 96.75 306 ILE A N 1
ATOM 2461 C CA . ILE A 1 306 ? 1.828 -45.281 -26.062 1 96.75 306 ILE A CA 1
ATOM 2462 C C . ILE A 1 306 ? 1.508 -45.656 -24.625 1 96.75 306 ILE A C 1
ATOM 2464 O O . ILE A 1 306 ? 0.363 -45.969 -24.297 1 96.75 306 ILE A O 1
ATOM 2468 N N . ALA A 1 307 ? 2.576 -45.688 -23.797 1 96.94 307 ALA A N 1
ATOM 2469 C CA . ALA A 1 307 ? 2.375 -45.969 -22.359 1 96.94 307 ALA A CA 1
ATOM 2470 C C . ALA A 1 307 ? 1.888 -44.688 -21.641 1 96.94 307 ALA A C 1
ATOM 2472 O O . ALA A 1 307 ? 2.363 -43.594 -21.922 1 96.94 307 ALA A O 1
ATOM 2473 N N . VAL A 1 308 ? 0.901 -44.844 -20.734 1 96.38 308 VAL A N 1
ATOM 2474 C CA . VAL A 1 308 ? 0.371 -43.781 -19.906 1 96.38 308 VAL A CA 1
ATOM 2475 C C . VAL A 1 308 ? 0.57 -44.094 -18.438 1 96.38 308 VAL A C 1
ATOM 2477 O O . VAL A 1 308 ? 0.194 -45.188 -17.969 1 96.38 308 VAL A O 1
ATOM 2480 N N . ASP A 1 309 ? 1.131 -43.188 -17.703 1 94.75 309 ASP A N 1
ATOM 2481 C CA . ASP A 1 309 ? 1.392 -43.469 -16.281 1 94.75 309 ASP A CA 1
ATOM 2482 C C . ASP A 1 309 ? 0.294 -42.875 -15.398 1 94.75 309 ASP A C 1
ATOM 2484 O O . ASP A 1 309 ? -0.701 -42.344 -15.906 1 94.75 309 ASP A O 1
ATOM 2488 N N . LYS A 1 310 ? 0.458 -43.062 -14.078 1 90.94 310 LYS A N 1
ATOM 2489 C CA . LYS A 1 310 ? -0.562 -42.719 -13.094 1 90.94 310 LYS A CA 1
ATOM 2490 C C . LYS A 1 310 ? -0.801 -41.219 -13.078 1 90.94 310 LYS A C 1
ATOM 2492 O O . LYS A 1 310 ? -1.817 -40.75 -12.555 1 90.94 310 LYS A O 1
ATOM 2497 N N . ASP A 1 311 ? 0.152 -40.406 -13.555 1 91.94 311 ASP A N 1
ATOM 2498 C CA . ASP A 1 311 ? 0.034 -38.938 -13.594 1 91.94 311 ASP A CA 1
ATOM 2499 C C . ASP A 1 311 ? -0.41 -38.469 -14.969 1 91.94 311 ASP A C 1
ATOM 2501 O O . ASP A 1 311 ? -0.375 -37.281 -15.258 1 91.94 311 ASP A O 1
ATOM 2505 N N . ASN A 1 312 ? -0.747 -39.406 -15.812 1 92.31 312 ASN A N 1
ATOM 2506 C CA . ASN A 1 312 ? -1.258 -39.156 -17.156 1 92.31 312 ASN A CA 1
ATOM 2507 C C . ASN A 1 312 ? -0.168 -38.656 -18.094 1 92.31 312 ASN A C 1
ATOM 2509 O O . ASN A 1 312 ? -0.459 -37.969 -19.062 1 92.31 312 ASN A O 1
ATOM 2513 N N . LEU A 1 313 ? 1.029 -38.906 -17.688 1 95.81 313 LEU A N 1
ATOM 2514 C CA . LEU A 1 313 ? 2.107 -38.656 -18.625 1 95.81 313 LEU A CA 1
ATOM 2515 C C . LEU A 1 313 ? 2.172 -39.75 -19.672 1 95.81 313 LEU A C 1
ATOM 2517 O O . LEU A 1 313 ? 1.981 -40.938 -19.359 1 95.81 313 LEU A O 1
ATOM 2521 N N . GLU A 1 314 ? 2.498 -39.344 -20.875 1 96.12 314 GLU A N 1
ATOM 2522 C CA . GLU A 1 314 ? 2.551 -40.281 -22 1 96.12 314 GLU A CA 1
ATOM 2523 C C . GLU A 1 314 ? 3.99 -40.531 -22.453 1 96.12 314 GLU A C 1
ATOM 2525 O O . GLU A 1 314 ? 4.812 -39.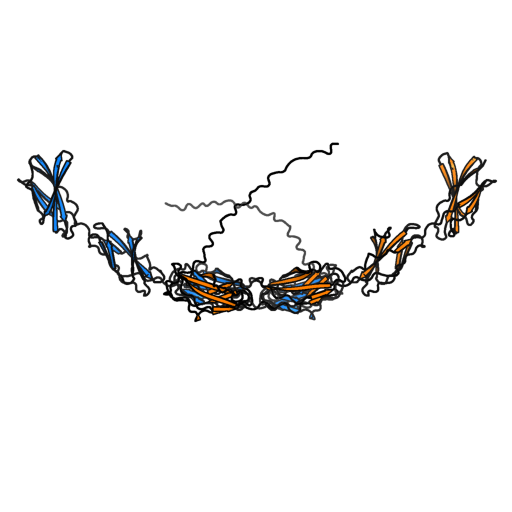594 -22.438 1 96.12 314 GLU A O 1
ATOM 2530 N N . SER A 1 315 ? 4.23 -41.75 -22.859 1 95.69 315 SER A N 1
ATOM 2531 C CA . SER A 1 315 ? 5.531 -42.062 -23.469 1 95.69 315 SER A CA 1
ATOM 2532 C C . SER A 1 315 ? 5.668 -41.375 -24.828 1 95.69 315 SER A C 1
ATOM 2534 O O . SER A 1 315 ? 4.691 -40.875 -25.375 1 95.69 315 SER A O 1
ATOM 2536 N N . ALA A 1 316 ? 6.906 -41.344 -25.297 1 88.44 316 ALA A N 1
ATOM 2537 C CA . ALA A 1 316 ? 7.184 -40.688 -26.562 1 88.44 316 ALA A CA 1
ATOM 2538 C C . ALA A 1 316 ? 6.301 -41.281 -27.672 1 88.44 316 ALA A C 1
ATOM 2540 O O . ALA A 1 316 ? 6.043 -42.469 -27.719 1 88.44 316 ALA A O 1
ATOM 2541 N N . ASP A 1 317 ? 5.938 -40.312 -28.516 1 80.38 317 ASP A N 1
ATOM 2542 C CA . ASP A 1 317 ? 5.09 -40.719 -29.625 1 80.38 317 ASP A CA 1
ATOM 2543 C C . ASP A 1 317 ? 5.875 -40.75 -30.938 1 80.38 317 ASP A C 1
ATOM 2545 O O . ASP A 1 317 ? 5.355 -41.188 -31.969 1 80.38 317 ASP A O 1
ATOM 2549 N N . ASN A 1 318 ? 7.074 -40.312 -30.828 1 77.25 318 ASN A N 1
ATOM 2550 C CA . ASN A 1 318 ? 7.891 -40.281 -32.031 1 77.25 318 ASN A CA 1
ATOM 2551 C C . ASN A 1 318 ? 8.695 -41.594 -32.188 1 77.25 318 ASN A C 1
ATOM 2553 O O . ASN A 1 318 ? 9.914 -41.531 -32.312 1 77.25 318 ASN A O 1
ATOM 2557 N N . ILE A 1 319 ? 7.98 -42.594 -32.094 1 81.81 319 ILE A N 1
ATOM 2558 C CA . ILE A 1 319 ? 8.609 -43.875 -32.25 1 81.81 319 ILE A CA 1
ATOM 2559 C C . ILE A 1 319 ? 8.211 -44.5 -33.594 1 81.81 319 ILE A C 1
ATOM 2561 O O . ILE A 1 319 ? 7.219 -44.094 -34.188 1 81.81 319 ILE A O 1
ATOM 2565 N N . THR A 1 320 ? 9.047 -45.406 -33.969 1 89.75 320 THR A N 1
ATOM 2566 C CA . THR A 1 320 ? 8.766 -46.094 -35.25 1 89.75 320 THR A CA 1
ATOM 2567 C C . THR A 1 320 ? 7.488 -46.938 -35.125 1 89.75 320 THR A C 1
ATOM 2569 O O . THR A 1 320 ? 7.324 -47.688 -34.188 1 89.75 320 THR A O 1
ATOM 2572 N N . ALA A 1 321 ? 6.629 -46.75 -36.094 1 95.75 321 ALA A N 1
ATOM 2573 C CA . ALA A 1 321 ? 5.355 -47.469 -36.125 1 95.75 321 ALA A CA 1
ATOM 2574 C C . ALA A 1 321 ? 5.543 -48.906 -36.562 1 95.75 321 ALA A C 1
ATOM 2576 O O . ALA A 1 321 ? 6.457 -49.219 -37.312 1 95.75 321 ALA A O 1
ATOM 2577 N N . THR A 1 322 ? 4.699 -49.75 -36.094 1 97.19 322 THR A N 1
ATOM 2578 C CA . THR A 1 322 ? 4.727 -51.156 -36.438 1 97.19 322 THR A CA 1
ATOM 2579 C C . THR A 1 322 ? 3.672 -51.469 -37.5 1 97.19 322 THR A C 1
ATOM 2581 O O . THR A 1 322 ? 2.492 -51.156 -37.312 1 97.19 322 THR A O 1
ATOM 2584 N N . LYS A 1 323 ? 4.156 -52.125 -38.5 1 97.62 323 LYS A N 1
ATOM 2585 C CA . LYS A 1 323 ? 3.271 -52.438 -39.625 1 97.62 323 LYS A CA 1
ATOM 2586 C C . LYS A 1 323 ? 2.527 -53.75 -39.375 1 97.62 323 LYS A C 1
ATOM 2588 O O . LYS A 1 323 ? 3.137 -54.75 -39.031 1 97.62 323 LYS A O 1
ATOM 2593 N N . GLY A 1 324 ? 1.24 -53.688 -39.5 1 97.81 324 GLY A N 1
ATOM 2594 C CA . GLY A 1 324 ? 0.378 -54.844 -39.531 1 97.81 324 GLY A CA 1
ATOM 2595 C C . GLY A 1 324 ? -0.492 -54.938 -40.75 1 97.81 324 GLY A C 1
ATOM 2596 O O . GLY A 1 324 ? -0.684 -53.938 -41.438 1 97.81 324 GLY A O 1
ATOM 2597 N N . MET A 1 325 ? -0.883 -56.219 -41.031 1 97.56 325 MET A N 1
ATOM 2598 C CA . MET A 1 325 ? -1.721 -56.438 -42.188 1 97.56 325 MET A CA 1
ATOM 2599 C C . MET A 1 325 ? -2.699 -57.562 -41.969 1 97.56 325 MET A C 1
ATOM 2601 O O . MET A 1 325 ? -2.348 -58.594 -41.344 1 97.56 325 MET A O 1
ATOM 2605 N N . SER A 1 326 ? -3.881 -57.344 -42.5 1 97 326 SER A N 1
ATOM 2606 C CA . SER A 1 326 ? -4.773 -58.5 -42.562 1 97 326 SER A CA 1
ATOM 2607 C C . SER A 1 326 ? -4.391 -59.438 -43.688 1 97 326 SER A C 1
ATOM 2609 O O . SER A 1 326 ? -3.645 -59.062 -44.594 1 97 326 SER A O 1
ATOM 2611 N N . LEU A 1 327 ? -4.867 -60.688 -43.562 1 96.69 327 LEU A N 1
ATOM 2612 C CA . LEU A 1 327 ? -4.535 -61.656 -44.562 1 96.69 327 LEU A CA 1
ATOM 2613 C C . LEU A 1 327 ? -5.047 -61.219 -45.938 1 96.69 327 LEU A C 1
ATOM 2615 O O . LEU A 1 327 ? -6.246 -61 -46.125 1 96.69 327 LEU A O 1
ATOM 2619 N N . PRO A 1 328 ? -4.184 -61.094 -46.906 1 95.81 328 PRO A N 1
ATOM 2620 C CA . PRO A 1 328 ? -4.645 -60.719 -48.25 1 95.81 328 PRO A CA 1
ATOM 2621 C C . PRO A 1 328 ? -5.402 -61.844 -48.938 1 95.81 328 PRO A C 1
ATOM 2623 O O . PRO A 1 328 ? -5.289 -63.031 -48.531 1 95.81 328 PRO A O 1
ATOM 2626 N N . LYS A 1 329 ? -6.09 -61.469 -50 1 95.69 329 LYS A N 1
ATOM 2627 C CA . LYS A 1 329 ? -6.727 -62.5 -50.812 1 95.69 329 LYS A CA 1
ATOM 2628 C C . LYS A 1 329 ? -5.688 -63.344 -51.562 1 95.69 329 LYS A C 1
ATOM 2630 O O . LYS A 1 329 ? -4.574 -62.875 -51.812 1 95.69 329 LYS A O 1
ATOM 2635 N N . PRO A 1 330 ? -6.125 -64.625 -51.812 1 95.94 330 PRO A N 1
ATOM 2636 C CA . PRO A 1 330 ? -5.211 -65.375 -52.656 1 95.94 330 PRO A CA 1
ATOM 2637 C C . PRO A 1 330 ? -4.961 -64.75 -54 1 95.94 330 PRO A C 1
ATOM 2639 O O . PRO A 1 330 ? -5.754 -63.906 -54.469 1 95.94 330 PRO A O 1
ATOM 2642 N N . ILE A 1 331 ? -3.865 -65.188 -54.562 1 96 331 ILE A N 1
ATOM 2643 C CA . ILE A 1 331 ? -3.557 -64.688 -55.906 1 96 331 ILE A CA 1
ATOM 2644 C C . ILE A 1 331 ? -4.473 -65.375 -56.906 1 96 331 ILE A C 1
ATOM 2646 O O . ILE A 1 331 ? -4.723 -66.562 -56.844 1 96 331 ILE A O 1
ATOM 2650 N N . ARG A 1 332 ? -4.949 -64.625 -57.812 1 96.25 332 ARG A N 1
ATOM 2651 C CA . ARG A 1 332 ? -5.852 -65.188 -58.812 1 96.25 332 ARG A CA 1
ATOM 2652 C C . ARG A 1 332 ? -5.152 -66.25 -59.688 1 96.25 332 ARG A C 1
ATOM 2654 O O . ARG A 1 332 ? -3.969 -66.062 -60 1 96.25 332 ARG A O 1
ATOM 2661 N N . PRO A 1 333 ? -5.938 -67.188 -60.031 1 96.94 333 PRO A N 1
ATOM 2662 C CA . PRO A 1 333 ? -5.359 -68.25 -60.906 1 96.94 333 PRO A CA 1
ATOM 2663 C C . PRO A 1 333 ? -5.18 -67.75 -62.344 1 96.94 333 PRO A C 1
ATOM 2665 O O . PRO A 1 333 ? -5.68 -66.688 -62.688 1 96.94 333 PRO A O 1
ATOM 2668 N N . THR A 1 334 ? -4.359 -68.625 -63.031 1 97.38 334 THR A N 1
ATOM 2669 C CA . THR A 1 334 ? -4.168 -68.312 -64.438 1 97.38 334 THR A CA 1
ATOM 2670 C C . THR A 1 334 ? -4.672 -69.5 -65.312 1 97.38 334 THR A C 1
ATOM 2672 O O . THR A 1 334 ? -4.184 -70.625 -65.125 1 97.38 334 THR A O 1
ATOM 2675 N N . ILE A 1 335 ? -5.656 -69.188 -66.188 1 97.44 335 ILE A N 1
ATOM 2676 C CA . ILE A 1 335 ? -6.152 -70.188 -67.062 1 97.44 335 ILE A CA 1
ATOM 2677 C C . ILE A 1 335 ? -5.098 -70.562 -68.125 1 97.44 335 ILE A C 1
ATOM 2679 O O . ILE A 1 335 ? -4.672 -69.625 -68.875 1 97.44 335 ILE A O 1
ATOM 2683 N N . THR A 1 336 ? -4.719 -71.875 -68.188 1 96.75 336 THR A N 1
ATOM 2684 C CA . THR A 1 336 ? -3.654 -72.25 -69.125 1 96.75 336 THR A CA 1
ATOM 2685 C C . THR A 1 336 ? -4.234 -72.875 -70.375 1 96.75 336 THR A C 1
ATOM 2687 O O . THR A 1 336 ? -3.6 -72.875 -71.438 1 96.75 336 THR A O 1
ATOM 2690 N N . SER A 1 337 ? -5.391 -73.5 -70.188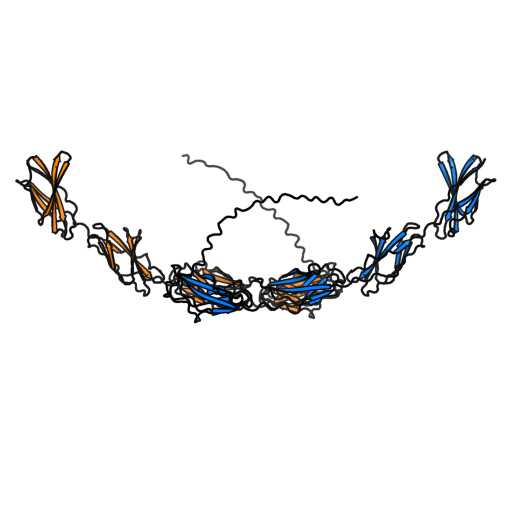 1 96 337 SER A N 1
ATOM 2691 C CA . SER A 1 337 ? -6.047 -74.062 -71.375 1 96 337 SER A CA 1
ATOM 2692 C C . SER A 1 337 ? -7.562 -73.938 -71.25 1 96 337 SER A C 1
ATOM 2694 O O . SER A 1 337 ? -8.141 -74.062 -70.188 1 96 337 SER A O 1
ATOM 2696 N N . ALA A 1 338 ? -8.172 -73.625 -72.375 1 95.62 338 ALA A N 1
ATOM 2697 C CA . ALA A 1 338 ? -9.617 -73.562 -72.562 1 95.62 338 ALA A CA 1
ATOM 2698 C C . ALA A 1 338 ? -10.008 -74 -73.938 1 95.62 338 ALA A C 1
ATOM 2700 O O . ALA A 1 338 ? -9.719 -73.312 -74.938 1 95.62 338 ALA A O 1
ATOM 2701 N N . GLN A 1 339 ? -10.734 -75.125 -74.062 1 93.5 339 GLN A N 1
ATOM 2702 C CA . GLN A 1 339 ? -11.078 -75.688 -75.312 1 93.5 339 GLN A CA 1
ATOM 2703 C C . GLN A 1 339 ? -12.484 -76.312 -75.312 1 93.5 339 GLN A C 1
ATOM 2705 O O . GLN A 1 339 ? -13.016 -76.625 -74.25 1 93.5 339 GLN A O 1
ATOM 2710 N N . ILE A 1 340 ? -13.07 -76.375 -76.562 1 91.62 340 ILE A N 1
ATOM 2711 C CA . ILE A 1 340 ? -14.352 -77.062 -76.688 1 91.62 340 ILE A CA 1
ATOM 2712 C C . ILE A 1 340 ? -14.172 -78.312 -77.562 1 91.62 340 ILE A C 1
ATOM 2714 O O . ILE A 1 340 ? -13.742 -78.25 -78.75 1 91.62 340 ILE A O 1
ATOM 2718 N N . GLN A 1 341 ? -14.289 -79.375 -77.062 1 87.38 341 GLN A N 1
ATOM 2719 C CA . GLN A 1 341 ? -14.375 -80.688 -77.75 1 87.38 341 GLN A CA 1
ATOM 2720 C C . GLN A 1 341 ? -15.578 -81.5 -77.25 1 87.38 341 GLN A C 1
ATOM 2722 O O . GLN A 1 341 ? -15.43 -82.438 -76.438 1 87.38 341 GLN A O 1
ATOM 2727 N N . GLY A 1 342 ? -16.875 -81.188 -77.75 1 86.5 342 GLY A N 1
ATOM 2728 C CA . GLY A 1 342 ? -18.109 -81.688 -77.188 1 86.5 342 GLY A CA 1
ATOM 2729 C C . GLY A 1 342 ? -18.531 -81.062 -75.875 1 86.5 342 GLY A C 1
ATOM 2730 O O . GLY A 1 342 ? -19.719 -80.812 -75.688 1 86.5 342 GLY A O 1
ATOM 2731 N N . SER A 1 343 ? -17.531 -80.812 -75.125 1 92.94 343 SER A N 1
ATOM 2732 C CA . SER A 1 343 ? -17.688 -80.062 -73.875 1 92.94 343 SER A CA 1
ATOM 2733 C C . SER A 1 343 ? -16.562 -79.062 -73.688 1 92.94 343 SER A C 1
ATOM 2735 O O . SER A 1 343 ? -15.562 -79.062 -74.438 1 92.94 343 SER A O 1
ATOM 2737 N N . VAL A 1 344 ? -16.828 -78.062 -72.875 1 94.19 344 VAL A N 1
ATOM 2738 C CA . VAL A 1 344 ? -15.766 -77.125 -72.5 1 94.19 344 VAL A CA 1
ATOM 2739 C C . VAL A 1 344 ? -14.805 -77.75 -71.5 1 94.19 344 VAL A C 1
ATOM 2741 O O . VAL A 1 344 ? -15.219 -78.312 -70.5 1 94.19 344 VAL A O 1
ATOM 2744 N N . ASN A 1 345 ? -13.516 -77.75 -71.875 1 95.38 345 ASN A N 1
ATOM 2745 C CA . ASN A 1 345 ? -12.453 -78.188 -70.938 1 95.38 345 ASN A CA 1
ATOM 2746 C C . ASN A 1 345 ? -11.508 -77.062 -70.562 1 95.38 345 ASN A C 1
ATOM 2748 O O . ASN A 1 345 ? -10.852 -76.5 -71.438 1 95.38 345 ASN A O 1
ATOM 2752 N N . LEU A 1 346 ? -11.594 -76.75 -69.25 1 96.81 346 LEU A N 1
ATOM 2753 C CA . LEU A 1 346 ? -10.711 -75.75 -68.75 1 96.81 346 LEU A CA 1
ATOM 2754 C C . LEU A 1 346 ? -9.617 -76.312 -67.875 1 96.81 346 LEU A C 1
ATOM 2756 O O . LEU A 1 346 ? -9.867 -77.25 -67.125 1 96.81 346 LEU A O 1
ATOM 2760 N N . SER A 1 347 ? -8.398 -75.812 -67.938 1 97.31 347 SER A N 1
ATOM 2761 C CA . SER A 1 347 ? -7.305 -76.062 -67.062 1 97.31 347 SER A CA 1
ATOM 2762 C C . SER A 1 347 ? -6.598 -74.812 -66.625 1 97.31 347 SER A C 1
ATOM 2764 O O . SER A 1 347 ? -6.484 -73.875 -67.438 1 97.31 347 SER A O 1
ATOM 2766 N N . TRP A 1 348 ? -6.23 -74.75 -65.312 1 97.44 348 TRP A N 1
ATOM 2767 C CA . TRP A 1 348 ? -5.578 -73.5 -64.812 1 97.44 348 TRP A CA 1
ATOM 2768 C C . TRP A 1 348 ? -4.461 -73.875 -63.844 1 97.44 348 TRP A C 1
ATOM 2770 O O . TRP A 1 348 ? -4.332 -75.062 -63.438 1 97.44 348 TRP A O 1
ATOM 2780 N N . GLN A 1 349 ? -3.596 -72.812 -63.562 1 97.25 349 GLN A N 1
ATOM 2781 C CA . GLN A 1 349 ? -2.557 -72.875 -62.531 1 97.25 349 GLN A CA 1
ATOM 2782 C C . GLN A 1 349 ? -2.887 -72 -61.344 1 97.25 349 GLN A C 1
ATOM 2784 O O . GLN A 1 349 ? -3.355 -70.875 -61.531 1 97.25 349 GLN A O 1
ATOM 2789 N N . ALA A 1 350 ? -2.662 -72.625 -60.188 1 95.62 350 ALA A N 1
ATOM 2790 C CA . ALA A 1 350 ? -2.895 -71.812 -58.969 1 95.62 350 ALA A CA 1
ATOM 2791 C C . ALA A 1 350 ? -1.993 -70.562 -58.938 1 95.62 350 ALA A C 1
ATOM 2793 O O . ALA A 1 350 ? -0.842 -70.625 -59.375 1 95.62 350 ALA A O 1
ATOM 2794 N N . GLY A 1 351 ? -2.615 -69.438 -58.438 1 94.19 351 GLY A N 1
ATOM 2795 C CA . GLY A 1 351 ? -1.812 -68.25 -58.25 1 94.19 351 GLY A CA 1
ATOM 2796 C C . GLY A 1 351 ? -0.823 -68.375 -57.125 1 94.19 351 GLY A C 1
ATOM 2797 O O . GLY A 1 351 ? 0.252 -67.75 -57.156 1 94.19 351 GLY A O 1
ATOM 2798 N N . ASP A 1 352 ? -1.152 -68.938 -56.062 1 94.38 352 ASP A N 1
ATOM 2799 C CA . ASP A 1 352 ? -0.318 -69.25 -54.906 1 94.38 352 ASP A CA 1
ATOM 2800 C C . ASP A 1 352 ? -0.718 -70.562 -54.25 1 94.38 352 ASP A C 1
ATOM 2802 O O . ASP A 1 352 ? -1.532 -71.312 -54.781 1 94.38 352 ASP A O 1
ATOM 2806 N N . ASN A 1 353 ? -0.078 -70.875 -53.125 1 94.19 353 ASN A N 1
ATOM 2807 C CA . ASN A 1 353 ? -0.295 -72.188 -52.531 1 94.19 353 ASN A CA 1
ATOM 2808 C C . ASN A 1 353 ? -1.411 -72.125 -51.469 1 94.19 353 ASN A C 1
ATOM 2810 O O . ASN A 1 353 ? -1.549 -73.062 -50.656 1 94.19 353 ASN A O 1
ATOM 2814 N N . ARG A 1 354 ? -2.24 -71.188 -51.594 1 94.5 354 ARG A N 1
ATOM 2815 C CA . ARG A 1 354 ? -3.238 -71 -50.562 1 94.5 354 ARG A CA 1
ATOM 2816 C C . ARG A 1 354 ? -4.594 -71.562 -50.969 1 94.5 354 ARG A C 1
ATOM 2818 O O . ARG A 1 354 ? -5.488 -71.75 -50.156 1 94.5 354 ARG A O 1
ATOM 2825 N N . ALA A 1 355 ? -4.75 -71.812 -52.156 1 94.62 355 ALA A N 1
ATOM 2826 C CA . ALA A 1 355 ? -6.047 -72.25 -52.656 1 94.62 355 ALA A CA 1
ATOM 2827 C C . ALA A 1 355 ? -6.395 -73.625 -52.188 1 94.62 355 ALA A C 1
ATOM 2829 O O . ALA A 1 355 ? -5.609 -74.562 -52.375 1 94.62 355 ALA A O 1
ATOM 2830 N N . VAL A 1 356 ? -7.492 -73.812 -51.688 1 95.38 356 VAL A N 1
ATOM 2831 C CA . VAL A 1 356 ? -7.996 -75.125 -51.312 1 95.38 356 VAL A CA 1
ATOM 2832 C C . VAL A 1 356 ? -9.125 -75.562 -52.25 1 95.38 356 VAL A C 1
ATOM 2834 O O . VAL A 1 356 ? -9.453 -76.688 -52.344 1 95.38 356 VAL A O 1
ATOM 2837 N N . SER A 1 357 ? -9.734 -74.625 -52.875 1 96.69 357 SER A N 1
ATOM 2838 C CA . SER A 1 357 ? -10.75 -74.875 -53.906 1 96.69 357 SER A CA 1
ATOM 2839 C C . SER A 1 357 ? -10.805 -73.75 -54.906 1 96.69 357 SER A C 1
ATOM 2841 O O . SER A 1 357 ? -10.094 -72.75 -54.75 1 96.69 357 SER A O 1
ATOM 2843 N N . TYR A 1 358 ? -11.656 -74 -55.938 1 97.81 358 TYR A N 1
ATOM 2844 C CA . TYR A 1 358 ? -11.812 -73 -56.969 1 97.81 358 TYR A CA 1
ATOM 2845 C C . TYR A 1 358 ? -13.281 -72.75 -57.312 1 97.81 358 TYR A C 1
ATOM 2847 O O . TYR A 1 358 ? -14.109 -73.625 -57.125 1 97.81 358 TYR A O 1
ATOM 2855 N N . ASN A 1 359 ? -13.5 -71.5 -57.688 1 97.38 359 ASN A N 1
ATOM 2856 C CA . ASN A 1 359 ? -14.758 -71.188 -58.344 1 97.38 359 ASN A CA 1
ATOM 2857 C C . ASN A 1 359 ? -14.578 -70.938 -59.812 1 97.38 359 ASN A C 1
ATOM 2859 O O . ASN A 1 359 ? -13.672 -70.188 -60.219 1 97.38 359 ASN A O 1
ATOM 2863 N N . VAL A 1 360 ? -15.438 -71.562 -60.594 1 97.5 360 VAL A N 1
ATOM 2864 C CA . VAL A 1 360 ? -15.438 -71.312 -62.031 1 97.5 360 VAL A CA 1
ATOM 2865 C C . VAL A 1 360 ? -16.656 -70.438 -62.375 1 97.5 360 VAL A C 1
ATOM 2867 O O . VAL A 1 360 ? -17.797 -70.812 -62.094 1 97.5 360 VAL A O 1
ATOM 2870 N N . VAL A 1 361 ? -16.375 -69.438 -62.938 1 97.56 361 VAL A N 1
ATOM 2871 C CA . VAL A 1 361 ? -17.438 -68.5 -63.344 1 97.56 361 VAL A CA 1
ATOM 2872 C C . VAL A 1 361 ? -17.688 -68.625 -64.875 1 97.56 361 VAL A C 1
ATOM 2874 O O . VAL A 1 361 ? -16.781 -68.375 -65.688 1 97.56 361 VAL A O 1
ATOM 2877 N N . LYS A 1 362 ? -18.906 -68.938 -65.062 1 96.38 362 LYS A N 1
ATOM 2878 C CA . LYS A 1 362 ? -19.375 -69.062 -66.438 1 96.38 362 LYS A CA 1
ATOM 2879 C C . LYS A 1 362 ? -20.344 -67.938 -66.75 1 96.38 362 LYS A C 1
ATOM 2881 O O . LYS A 1 362 ? -21.344 -67.75 -66.125 1 96.38 362 LYS A O 1
ATOM 2886 N N . LYS A 1 363 ? -20.031 -67.25 -67.812 1 95.12 363 LYS A N 1
ATOM 2887 C CA . LYS A 1 363 ? -20.938 -66.25 -68.375 1 95.12 363 LYS A CA 1
ATOM 2888 C C . LYS A 1 363 ? -21.5 -66.688 -69.75 1 95.12 363 LYS A C 1
ATOM 2890 O O . LYS A 1 363 ? -20.734 -67.062 -70.625 1 95.12 363 LYS A O 1
ATOM 2895 N N . ILE A 1 364 ? -22.781 -66.625 -69.812 1 93.25 364 ILE A N 1
ATOM 2896 C CA . ILE A 1 364 ? -23.5 -67.062 -71 1 93.25 364 ILE A CA 1
ATOM 2897 C C . ILE A 1 364 ? -24.078 -65.812 -71.688 1 93.25 364 ILE A C 1
ATOM 2899 O O . ILE A 1 364 ? -24.906 -65.062 -71.125 1 93.25 364 ILE A O 1
ATOM 2903 N N . LYS A 1 365 ? -23.734 -65.688 -72.938 1 92.19 365 LYS A N 1
ATOM 2904 C CA . LYS A 1 365 ? -24.25 -64.5 -73.688 1 92.19 365 LYS A CA 1
ATOM 2905 C C . LYS A 1 365 ? -25.719 -64.75 -74 1 92.19 365 LYS A C 1
ATOM 2907 O O . LYS A 1 365 ? -26.094 -65.688 -74.688 1 92.19 365 LYS A O 1
ATOM 2912 N N . GLN A 1 366 ? -26.516 -63.812 -73.438 1 89.31 366 GLN A N 1
ATOM 2913 C CA . GLN A 1 366 ? -27.953 -63.875 -73.75 1 89.31 366 GLN A CA 1
ATOM 2914 C C . GLN A 1 366 ? -28.297 -63 -74.938 1 89.31 366 GLN A C 1
ATOM 2916 O O . GLN A 1 366 ? -29.062 -63.406 -75.812 1 89.31 366 GLN A O 1
ATOM 2921 N N . ASN A 1 367 ? -27.891 -61.844 -74.938 1 85.38 367 ASN A N 1
ATOM 2922 C CA . ASN A 1 367 ? -27.969 -60.906 -76 1 85.38 367 ASN A CA 1
ATOM 2923 C C . ASN A 1 367 ? -26.75 -60 -76.125 1 85.38 367 ASN A C 1
ATOM 2925 O O . ASN A 1 367 ? -25.734 -60.25 -75.438 1 85.38 367 ASN A O 1
ATOM 2929 N N . PHE A 1 368 ? -26.859 -59.031 -77 1 83.25 368 PHE A N 1
ATOM 2930 C CA . PHE A 1 368 ? -25.688 -58.219 -77.312 1 83.25 368 PHE A CA 1
ATOM 2931 C C . PHE A 1 368 ? -25.172 -57.531 -76.062 1 83.25 368 PHE A C 1
ATOM 2933 O O . PHE A 1 368 ? -23.969 -57.281 -75.938 1 83.25 368 PHE A O 1
ATOM 2940 N N . PHE A 1 369 ? -26.031 -57.438 -75.062 1 85.12 369 PHE A N 1
ATOM 2941 C CA . PHE A 1 369 ? -25.562 -56.625 -73.938 1 85.12 369 PHE A CA 1
ATOM 2942 C C . PHE A 1 369 ? -25.719 -57.375 -72.625 1 85.12 369 PHE A C 1
ATOM 2944 O O . PHE A 1 369 ? -25.344 -56.844 -71.562 1 85.12 369 PHE A O 1
ATOM 2951 N N . GLN A 1 370 ? -26.188 -58.5 -72.75 1 89.62 370 GLN A N 1
ATOM 2952 C CA . GLN A 1 370 ? -26.562 -59.125 -71.438 1 89.62 370 GLN A CA 1
ATOM 2953 C C . GLN A 1 370 ? -25.984 -60.531 -71.375 1 89.62 370 GLN A C 1
ATOM 2955 O O . GLN A 1 370 ? -26 -61.312 -72.312 1 89.62 370 GLN A O 1
ATOM 2960 N N . TYR A 1 371 ? -25.266 -60.781 -70.188 1 92.5 371 TYR A N 1
ATOM 2961 C CA . TYR A 1 371 ? -24.766 -62.125 -69.875 1 92.5 371 TYR A CA 1
ATOM 2962 C C . TYR A 1 371 ? -25.484 -62.688 -68.688 1 92.5 371 TYR A C 1
ATOM 2964 O O . TYR A 1 371 ? -25.797 -61.938 -67.75 1 92.5 371 TYR A O 1
ATOM 2972 N N . LYS A 1 372 ? -25.812 -63.906 -68.75 1 94.38 372 LYS A N 1
ATOM 2973 C CA . LYS A 1 372 ? -26.203 -64.625 -67.562 1 94.38 372 LYS A CA 1
ATOM 2974 C C . LYS A 1 372 ? -24.984 -65.312 -66.875 1 94.38 372 LYS A C 1
ATOM 2976 O O . LYS A 1 372 ? -24.188 -65.938 -67.562 1 94.38 372 LYS A O 1
ATOM 2981 N N . THR A 1 373 ? -24.844 -65.125 -65.562 1 94.69 373 THR A N 1
ATOM 2982 C CA . THR A 1 373 ? -23.672 -65.688 -64.875 1 94.69 373 THR A CA 1
ATOM 2983 C C . THR A 1 373 ? -24.047 -66.938 -64.062 1 94.69 373 THR A C 1
ATOM 2985 O O . THR A 1 373 ? -25.062 -66.938 -63.375 1 94.69 373 THR A O 1
ATOM 2988 N N . VAL A 1 374 ? -23.203 -68 -64.312 1 95.88 374 VAL A N 1
ATOM 2989 C CA . VAL A 1 374 ? -23.297 -69.25 -63.5 1 95.88 374 VAL A CA 1
ATOM 2990 C C . VAL A 1 374 ? -21.953 -69.5 -62.812 1 95.88 374 VAL A C 1
ATOM 2992 O O . VAL A 1 374 ? -20.891 -69.375 -63.406 1 95.88 374 VAL A O 1
ATOM 2995 N N . ILE A 1 375 ? -22.062 -69.812 -61.469 1 96.75 375 ILE A N 1
ATOM 2996 C CA . ILE A 1 375 ? -20.844 -70.062 -60.719 1 96.75 375 ILE A CA 1
ATOM 2997 C C . ILE A 1 375 ? -20.812 -71.5 -60.25 1 96.75 375 ILE A C 1
ATOM 2999 O O . ILE A 1 375 ? -21.766 -72 -59.625 1 96.75 375 ILE A O 1
ATOM 3003 N N . PHE A 1 376 ? -19.734 -72.188 -60.594 1 96.62 376 PHE A N 1
ATOM 3004 C CA . PHE A 1 376 ? -19.453 -73.5 -60.062 1 96.62 376 PHE A CA 1
ATOM 3005 C C . PHE A 1 376 ? -18.453 -73.438 -58.906 1 96.62 376 PHE A C 1
ATOM 3007 O O . PHE A 1 376 ? -17.297 -73.062 -59.125 1 96.62 376 PHE A O 1
ATOM 3014 N N . ASN A 1 377 ? -18.938 -73.875 -57.75 1 95.81 377 ASN A N 1
ATOM 3015 C CA . ASN A 1 377 ? -18.109 -73.75 -56.562 1 95.81 377 ASN A CA 1
ATOM 3016 C C . ASN A 1 377 ? -17.469 -75.062 -56.188 1 95.81 377 ASN A C 1
ATOM 3018 O O . ASN A 1 377 ? -17.797 -76.125 -56.75 1 95.81 377 ASN A O 1
ATOM 3022 N N . ASN A 1 378 ? -16.453 -75.062 -55.281 1 95.12 378 ASN A N 1
ATOM 3023 C CA . ASN A 1 378 ? -15.836 -76.188 -54.594 1 95.12 378 ASN A CA 1
ATOM 3024 C C . ASN A 1 378 ? -15.164 -77.125 -55.594 1 95.12 378 ASN A C 1
ATOM 3026 O O . ASN A 1 378 ? -15.289 -78.312 -55.469 1 95.12 378 ASN A O 1
ATOM 3030 N N . ILE A 1 379 ? -14.523 -76.438 -56.531 1 96 379 ILE A N 1
ATOM 3031 C CA . ILE A 1 379 ? -13.742 -77.25 -57.469 1 96 379 ILE A CA 1
ATOM 3032 C C . ILE A 1 379 ? -12.375 -77.562 -56.875 1 96 379 ILE A C 1
ATOM 3034 O O . ILE A 1 379 ? -11.586 -76.625 -56.594 1 96 379 ILE A O 1
ATOM 3038 N N . SER A 1 380 ? -11.969 -78.875 -56.594 1 93.25 380 SER A N 1
ATOM 3039 C CA . SER A 1 380 ? -10.75 -79.25 -55.875 1 93.25 380 SER A CA 1
ATOM 3040 C C . SER A 1 380 ? -9.555 -79.312 -56.812 1 93.25 380 SER A C 1
ATOM 3042 O O . SER A 1 380 ? -8.414 -79.062 -56.406 1 93.25 380 SER A O 1
ATOM 3044 N N . GLY A 1 381 ? -9.766 -79.562 -58.094 1 92.12 381 GLY A N 1
ATOM 3045 C CA . GLY A 1 381 ? -8.68 -79.688 -59.031 1 92.12 381 GLY A CA 1
ATOM 3046 C C . GLY A 1 381 ? -8.461 -78.375 -59.844 1 92.12 381 GLY A C 1
ATOM 3047 O O . GLY A 1 381 ? -9.109 -77.375 -59.562 1 92.12 381 GLY A O 1
ATOM 3048 N N . THR A 1 382 ? -7.523 -78.438 -60.656 1 96.94 382 THR A N 1
ATOM 3049 C CA . THR A 1 382 ? -7.176 -77.312 -61.469 1 96.94 382 THR A CA 1
ATOM 3050 C C . THR A 1 382 ? -7.734 -77.438 -62.875 1 96.94 382 THR A C 1
ATOM 3052 O O . THR A 1 382 ? -7.16 -76.875 -63.844 1 96.94 382 THR A O 1
ATOM 3055 N N . SER A 1 383 ? -8.641 -78.25 -62.938 1 96.12 383 SER A N 1
ATOM 3056 C CA . SER A 1 383 ? -9.344 -78.375 -64.25 1 96.12 383 SER A CA 1
ATOM 3057 C C . SER A 1 383 ? -10.852 -78.5 -64 1 96.12 383 SER A C 1
ATOM 3059 O O . SER A 1 383 ? -11.312 -78.75 -62.906 1 96.12 383 SER A O 1
ATOM 3061 N N . PHE A 1 384 ? -11.609 -78.188 -65.062 1 95.94 384 PHE A N 1
ATOM 3062 C CA . PHE A 1 384 ? -13.062 -78.188 -65.062 1 95.94 384 PHE A CA 1
ATOM 3063 C C . PHE A 1 384 ? -13.633 -78.5 -66.438 1 95.94 384 PHE A C 1
ATOM 3065 O O . PHE A 1 384 ? -13.109 -78.062 -67.438 1 95.94 384 PHE A O 1
ATOM 3072 N N . ASN A 1 385 ? -14.594 -79.438 -66.438 1 95.81 385 ASN A N 1
ATOM 3073 C CA . ASN A 1 385 ? -15.32 -79.812 -67.625 1 95.81 385 ASN A CA 1
ATOM 3074 C C . ASN A 1 385 ? -16.781 -79.375 -67.562 1 95.81 385 ASN A C 1
ATOM 3076 O O . ASN A 1 385 ? -17.469 -79.625 -66.562 1 95.81 385 ASN A O 1
ATOM 3080 N N . ASP A 1 386 ? -17.234 -78.688 -68.5 1 95.12 386 ASP A N 1
ATOM 3081 C CA . ASP A 1 386 ? -18.609 -78.188 -68.625 1 95.12 386 ASP A CA 1
ATOM 3082 C C . ASP A 1 386 ? -19.312 -78.75 -69.875 1 95.12 386 ASP A C 1
ATOM 3084 O O . ASP A 1 386 ? -19.016 -78.312 -71 1 95.12 386 ASP A O 1
ATOM 3088 N N . SER A 1 387 ? -20.312 -79.562 -69.625 1 92.5 387 SER A N 1
ATOM 3089 C CA . SER A 1 387 ? -21.016 -80.188 -70.75 1 92.5 387 SER A CA 1
ATOM 3090 C C . SER A 1 387 ? -22.297 -79.438 -71.062 1 92.5 387 SER A C 1
ATOM 3092 O O . SER A 1 387 ? -22.969 -79.688 -72.062 1 92.5 387 SER A O 1
ATOM 3094 N N . ASP A 1 388 ? -22.703 -78.5 -70.312 1 91.56 388 ASP A N 1
ATOM 3095 C CA . ASP A 1 388 ? -23.922 -77.75 -70.5 1 91.56 388 ASP A CA 1
ATOM 3096 C C . ASP A 1 388 ? -23.688 -76.562 -71.438 1 91.56 388 ASP A C 1
ATOM 3098 O O . ASP A 1 388 ? -23.703 -75.438 -71 1 91.56 388 ASP A O 1
ATOM 3102 N N . ILE A 1 389 ? -23.422 -76.812 -72.625 1 92.56 389 ILE A N 1
ATOM 3103 C CA . ILE A 1 389 ? -23.188 -75.75 -73.625 1 92.56 389 ILE A CA 1
ATOM 3104 C C . ILE A 1 389 ? -24.062 -76.062 -74.875 1 92.56 389 ILE A C 1
ATOM 3106 O O . ILE A 1 389 ? -24.359 -77.188 -75.188 1 92.56 389 ILE A O 1
ATOM 3110 N N . VAL A 1 390 ? -24.5 -75 -75.5 1 90.12 390 VAL A N 1
ATOM 3111 C CA . VAL A 1 390 ? -25.359 -75.062 -76.688 1 90.12 390 VAL A CA 1
ATOM 3112 C C . VAL A 1 390 ? -24.609 -74.438 -77.875 1 90.12 390 VAL A C 1
ATOM 3114 O O . VAL A 1 390 ? -23.828 -73.5 -77.75 1 90.12 390 VAL A O 1
ATOM 3117 N N . SER A 1 391 ? -24.906 -75 -79.125 1 88.06 391 SER A N 1
ATOM 3118 C CA . SER A 1 391 ? -24.281 -74.5 -80.312 1 88.06 391 SER A CA 1
ATOM 3119 C C . SER A 1 391 ? -24.734 -73.125 -80.688 1 88.06 391 SER A C 1
ATOM 3121 O O . SER A 1 391 ? -25.922 -72.75 -80.5 1 88.06 391 SER A O 1
ATOM 3123 N N . GLY A 1 392 ? -23.75 -72.188 -81.062 1 87.75 392 GLY A N 1
ATOM 3124 C CA . GLY A 1 392 ? -24.062 -70.875 -81.5 1 87.75 392 GLY A CA 1
ATOM 3125 C C . GLY A 1 392 ? -24.016 -69.875 -80.375 1 87.75 392 GLY A C 1
ATOM 3126 O O . GLY A 1 392 ? -24.25 -68.688 -80.562 1 87.75 392 GLY A O 1
ATOM 3127 N N . VAL A 1 393 ? -23.797 -70.375 -79.188 1 90.56 393 VAL A N 1
ATOM 3128 C CA . VAL A 1 393 ? -23.781 -69.5 -78.062 1 90.56 393 VAL A CA 1
ATOM 3129 C C . VAL A 1 393 ? -22.328 -69.188 -77.625 1 90.56 393 VAL A C 1
ATOM 3131 O O . VAL A 1 393 ? -21.516 -70.125 -77.562 1 90.56 393 VAL A O 1
ATOM 3134 N N . ASP A 1 394 ? -22.016 -67.875 -77.312 1 92 394 ASP A N 1
ATOM 3135 C CA . ASP A 1 394 ? -20.703 -67.5 -76.75 1 92 394 ASP A CA 1
ATOM 3136 C C . ASP A 1 394 ? -20.641 -67.625 -75.25 1 92 394 ASP A C 1
ATOM 3138 O O . ASP A 1 394 ? -21.578 -67.188 -74.562 1 92 394 ASP A O 1
ATOM 3142 N N . TYR A 1 395 ? -19.625 -68.25 -74.75 1 94.25 395 TYR A N 1
ATOM 3143 C CA . TYR A 1 395 ? -19.391 -68.438 -73.312 1 94.25 395 TYR A CA 1
ATOM 3144 C C . TYR A 1 395 ? -18.094 -67.75 -72.938 1 94.25 395 TYR A C 1
ATOM 3146 O O . TYR A 1 395 ? -17.109 -67.75 -73.688 1 94.25 395 TYR A O 1
ATOM 3154 N N . LYS A 1 396 ? -18.078 -67.125 -71.75 1 95.75 396 LYS A N 1
ATOM 3155 C CA . LYS A 1 396 ? -16.875 -66.625 -71.125 1 95.75 396 LYS A CA 1
ATOM 3156 C C . LYS A 1 396 ? -16.625 -67.312 -69.75 1 95.75 396 LYS A C 1
ATOM 3158 O O . LYS A 1 396 ? -17.562 -67.5 -69 1 95.75 396 LYS A O 1
ATOM 3163 N N . TYR A 1 397 ? -15.414 -67.812 -69.562 1 96.81 397 TYR A N 1
ATOM 3164 C CA . TYR A 1 397 ? -15.07 -68.5 -68.375 1 96.81 397 TYR A CA 1
ATOM 3165 C C . TYR A 1 397 ? -13.945 -67.75 -67.625 1 96.81 397 TYR A C 1
ATOM 3167 O O . TYR A 1 397 ? -13 -67.25 -68.25 1 96.81 397 TYR A O 1
ATOM 3175 N N . SER A 1 398 ? -14.055 -67.625 -66.25 1 97.56 398 SER A N 1
ATOM 3176 C CA . SER A 1 398 ? -12.992 -67.188 -65.375 1 97.56 398 SER A CA 1
ATOM 3177 C C . SER A 1 398 ? -12.953 -68.062 -64.125 1 97.56 398 SER A C 1
ATOM 3179 O O . SER A 1 398 ? -13.898 -68.812 -63.812 1 97.56 398 SER A O 1
ATOM 3181 N N . VAL A 1 399 ? -11.781 -68.062 -63.469 1 97.88 399 VAL A N 1
ATOM 3182 C CA . VAL A 1 399 ? -11.57 -68.875 -62.312 1 97.88 399 VAL A CA 1
ATOM 3183 C C . VAL A 1 399 ? -11.094 -68.062 -61.125 1 97.88 399 VAL A C 1
ATOM 3185 O O . VAL A 1 399 ? -10.32 -67.125 -61.312 1 97.88 399 VAL A O 1
ATOM 3188 N N . GLN A 1 400 ? -11.547 -68.375 -59.906 1 97.62 400 GLN A N 1
ATOM 3189 C CA . GLN A 1 400 ? -11.109 -67.812 -58.656 1 97.62 400 GLN A CA 1
ATOM 3190 C C . GLN A 1 400 ? -10.562 -68.875 -57.719 1 97.62 400 GLN A C 1
ATOM 3192 O O . GLN A 1 400 ? -11.055 -70 -57.719 1 97.62 400 GLN A O 1
ATOM 3197 N N . ALA A 1 401 ? -9.586 -68.438 -56.969 1 97.19 401 ALA A N 1
ATOM 3198 C CA . ALA A 1 401 ? -9.07 -69.312 -55.906 1 97.19 401 ALA A CA 1
ATOM 3199 C C . ALA A 1 401 ? -9.766 -69.062 -54.594 1 97.19 401 ALA A C 1
ATOM 3201 O O . ALA A 1 401 ? -10.031 -67.875 -54.25 1 97.19 401 ALA A O 1
ATOM 3202 N N . VAL A 1 402 ? -10.078 -70 -53.844 1 97 402 VAL A N 1
ATOM 3203 C CA . VAL A 1 402 ? -10.617 -69.875 -52.5 1 97 402 VAL A CA 1
ATOM 3204 C C . VAL A 1 402 ? -9.648 -70.562 -51.5 1 97 402 VAL A C 1
ATOM 3206 O O . VAL A 1 402 ? -9.227 -71.688 -51.688 1 97 402 VAL A O 1
ATOM 3209 N N . ASP A 1 403 ? -9.312 -69.75 -50.438 1 95.38 403 ASP A N 1
ATOM 3210 C CA . ASP A 1 403 ? -8.352 -70.312 -49.5 1 95.38 403 ASP A CA 1
ATOM 3211 C C . ASP A 1 403 ? -9.055 -70.938 -48.312 1 95.38 403 ASP A C 1
ATOM 3213 O O . ASP A 1 403 ? -10.273 -71.125 -48.312 1 95.38 403 ASP A O 1
ATOM 3217 N N . GLU A 1 404 ? -8.281 -71.5 -47.344 1 95.06 404 GLU A N 1
ATOM 3218 C CA . GLU A 1 404 ? -8.781 -72.312 -46.219 1 95.06 404 GLU A CA 1
ATOM 3219 C C . GLU A 1 404 ? -9.695 -71.438 -45.344 1 95.06 404 GLU A C 1
ATOM 3221 O O . GLU A 1 404 ? -10.508 -72 -44.594 1 95.06 404 GLU A O 1
ATOM 3226 N N . PHE A 1 405 ? -9.656 -70.125 -45.406 1 95.19 405 PHE A N 1
ATOM 3227 C CA . PHE A 1 405 ? -10.453 -69.25 -44.594 1 95.19 405 PHE A CA 1
ATOM 3228 C C . PHE A 1 405 ? -11.672 -68.75 -45.344 1 95.19 405 PHE A C 1
ATOM 3230 O O . PHE A 1 405 ? -12.445 -67.938 -44.812 1 95.19 405 PHE A O 1
ATOM 3237 N N . GLY A 1 406 ? -11.82 -69.062 -46.562 1 93.94 406 GLY A N 1
ATOM 3238 C CA . GLY A 1 406 ? -12.953 -68.688 -47.375 1 93.94 406 GLY A CA 1
ATOM 3239 C C . GLY A 1 406 ? -12.688 -67.375 -48.156 1 93.94 406 GLY A C 1
ATOM 3240 O O . GLY A 1 406 ? -13.602 -66.812 -48.781 1 93.94 406 GLY A O 1
ATOM 3241 N N . LEU A 1 407 ? -11.469 -66.938 -48.156 1 95.75 407 LEU A N 1
ATOM 3242 C CA . LEU A 1 407 ? -11.133 -65.812 -48.969 1 95.75 407 LEU A CA 1
ATOM 3243 C C . LEU A 1 407 ? -11.078 -66.125 -50.438 1 95.75 407 LEU A C 1
ATOM 3245 O O . LEU A 1 407 ? -10.5 -67.188 -50.812 1 95.75 407 LEU A O 1
ATOM 3249 N N . VAL A 1 408 ? -11.609 -65.25 -51.25 1 96.38 408 VAL A N 1
ATOM 3250 C CA . VAL A 1 408 ? -11.727 -65.5 -52.688 1 96.38 408 VAL A CA 1
ATOM 3251 C C . VAL A 1 408 ? -10.836 -64.562 -53.469 1 96.38 408 VAL A C 1
ATOM 3253 O O . VAL A 1 408 ? -10.867 -63.344 -53.219 1 96.38 408 VAL A O 1
ATOM 3256 N N . SER A 1 409 ? -10.117 -65.125 -54.344 1 96.44 409 SER A N 1
ATOM 3257 C CA . SER A 1 409 ? -9.227 -64.25 -55.156 1 96.44 409 SER A CA 1
ATOM 3258 C C . SER A 1 409 ? -10.008 -63.469 -56.188 1 96.44 409 SER A C 1
ATOM 3260 O O . SER A 1 409 ? -11.211 -63.656 -56.344 1 96.44 409 SER A O 1
ATOM 3262 N N . GLU A 1 410 ? -9.258 -62.531 -56.75 1 95.69 410 GLU A N 1
ATOM 3263 C CA . GLU A 1 410 ? -9.805 -61.906 -57.969 1 95.69 410 GLU A CA 1
ATOM 3264 C C . GLU A 1 410 ? -10.016 -62.938 -59.062 1 95.69 410 GLU A C 1
ATOM 3266 O O . GLU A 1 410 ? -9.43 -64.062 -59.031 1 95.69 410 GLU A O 1
ATOM 3271 N N . ASN A 1 411 ? -10.883 -62.594 -59.969 1 96.69 411 ASN A N 1
ATOM 3272 C CA . ASN A 1 411 ? -11.078 -63.469 -61.156 1 96.69 411 ASN A CA 1
ATOM 3273 C C . ASN A 1 411 ? -9.836 -63.5 -62.031 1 96.69 411 ASN A C 1
ATOM 3275 O O . ASN A 1 411 ? -9.148 -62.5 -62.188 1 96.69 411 ASN A O 1
ATOM 3279 N N . SER A 1 412 ? -9.672 -64.688 -62.562 1 96.75 412 SER A N 1
ATOM 3280 C CA . SER A 1 412 ? -8.695 -64.75 -63.625 1 96.75 412 SER A CA 1
ATOM 3281 C C . SER A 1 412 ? -9.156 -63.969 -64.875 1 96.75 412 SER A C 1
ATOM 3283 O O . SER A 1 412 ? -10.305 -63.562 -64.938 1 96.75 412 SER A O 1
ATOM 3285 N N . ASP A 1 413 ? -8.148 -63.844 -65.75 1 95.81 413 ASP A N 1
ATOM 3286 C CA . ASP A 1 413 ? -8.578 -63.312 -67.062 1 95.81 413 ASP A CA 1
ATOM 3287 C C . ASP A 1 413 ? -9.609 -64.188 -67.688 1 95.81 413 ASP A C 1
ATOM 3289 O O . ASP A 1 413 ? -9.508 -65.438 -67.625 1 95.81 413 ASP A O 1
ATOM 3293 N N . GLU A 1 414 ? -10.539 -63.656 -68.25 1 95.81 414 GLU A N 1
ATOM 3294 C CA . GLU A 1 414 ? -11.625 -64.375 -68.875 1 95.81 414 GLU A CA 1
ATOM 3295 C C . GLU A 1 414 ? -11.156 -65.062 -70.188 1 95.81 414 GLU A C 1
ATOM 3297 O O . GLU A 1 414 ? -10.367 -64.438 -70.938 1 95.81 414 GLU A O 1
ATOM 3302 N N . LYS A 1 415 ? -11.656 -66.25 -70.438 1 95.69 415 LYS A N 1
ATOM 3303 C CA . LYS A 1 415 ? -11.492 -66.938 -71.688 1 95.69 415 LYS A CA 1
ATOM 3304 C C . LYS A 1 415 ? -12.836 -67.125 -72.438 1 95.69 415 LYS A C 1
ATOM 3306 O O . LYS A 1 415 ? -13.789 -67.625 -71.875 1 95.69 415 LYS A O 1
ATOM 3311 N N . THR A 1 416 ? -12.875 -66.625 -73.688 1 93.75 416 THR A N 1
ATOM 3312 C CA . THR A 1 416 ? -14.094 -66.75 -74.438 1 93.75 416 THR A CA 1
ATOM 3313 C C . THR A 1 416 ? -14.086 -68 -75.312 1 93.75 416 THR A C 1
ATOM 3315 O O . THR A 1 416 ? -13.102 -68.25 -76 1 93.75 416 THR A O 1
ATOM 3318 N N . LEU A 1 417 ? -15.211 -68.688 -75.25 1 91.44 417 LEU A N 1
ATOM 3319 C CA . LEU A 1 417 ? -15.359 -69.875 -76.062 1 91.44 417 LEU A CA 1
ATOM 3320 C C . LEU A 1 417 ? -16.719 -69.938 -76.75 1 91.44 417 LEU A C 1
ATOM 3322 O O . LEU A 1 417 ? -17.719 -69.5 -76.125 1 91.44 417 LEU A O 1
ATOM 3326 N N . SER A 1 418 ? -16.688 -70.312 -78.062 1 88.06 418 SER A N 1
ATOM 3327 C CA . SER A 1 418 ? -17.922 -70.5 -78.812 1 88.06 418 SER A CA 1
ATOM 3328 C C . SER A 1 418 ? -17.984 -71.812 -79.438 1 88.06 418 SER A C 1
ATOM 3330 O O . SER A 1 418 ? -17 -72.312 -80 1 88.06 418 SER A O 1
ATOM 3332 N N . ARG A 1 419 ? -19.156 -72.438 -79.25 1 80.12 419 ARG A N 1
ATOM 3333 C CA . ARG A 1 419 ? -19.375 -73.688 -80 1 80.12 419 ARG A CA 1
ATOM 3334 C C . ARG A 1 419 ? -19.891 -73.438 -81.375 1 80.12 419 ARG A C 1
ATOM 3336 O O . ARG A 1 419 ? -20.938 -72.812 -81.562 1 80.12 419 ARG A O 1
ATOM 3343 N N . LYS A 1 420 ? -19.156 -74 -82.438 1 72.56 420 LYS A N 1
ATOM 3344 C CA . LYS A 1 420 ? -19.594 -73.875 -83.875 1 72.56 420 LYS A CA 1
ATOM 3345 C C . LYS A 1 420 ? -20.578 -74.938 -84.25 1 72.56 420 LYS A C 1
ATOM 3347 O O . LYS A 1 420 ? -20.5 -76.062 -83.688 1 72.56 420 LYS A O 1
ATOM 3352 N N . MET B 1 1 ? -58.312 43.719 -12.125 1 17.5 1 MET B N 1
ATOM 3353 C CA . MET B 1 1 ? -58.188 42.938 -13.352 1 17.5 1 MET B CA 1
ATOM 3354 C C . MET B 1 1 ? -57.094 41.906 -13.234 1 17.5 1 MET B C 1
ATOM 3356 O O . MET B 1 1 ? -56.281 41.938 -12.289 1 17.5 1 MET B O 1
ATOM 3360 N N . ILE B 1 2 ? -56.188 41.875 -14.289 1 19.17 2 ILE B N 1
ATOM 3361 C CA . ILE B 1 2 ? -55.938 40.875 -15.336 1 19.17 2 ILE B CA 1
ATOM 3362 C C . ILE B 1 2 ? -54.625 40.125 -15.039 1 19.17 2 ILE B C 1
ATOM 3364 O O . ILE B 1 2 ? -53.562 40.5 -15.547 1 19.17 2 ILE B O 1
ATOM 3368 N N . LYS B 1 3 ? -54.094 40.375 -13.766 1 22.42 3 LYS B N 1
ATOM 3369 C CA . LYS B 1 3 ? -52.875 39.719 -13.32 1 22.42 3 LYS B CA 1
ATOM 3370 C C . LYS B 1 3 ? -52.875 38.25 -13.719 1 22.42 3 LYS B C 1
ATOM 3372 O O . LYS B 1 3 ? -53.594 37.438 -13.133 1 22.42 3 LYS B O 1
ATOM 3377 N N . LEU B 1 4 ? -52.5 37.938 -14.898 1 19.97 4 LEU B N 1
ATOM 3378 C CA . LEU B 1 4 ? -52.5 37.062 -16.078 1 19.97 4 LEU B CA 1
ATOM 3379 C C . LEU B 1 4 ? -51.906 35.688 -15.734 1 19.97 4 LEU B C 1
ATOM 3381 O O . LEU B 1 4 ? -51.219 35.531 -14.727 1 19.97 4 LEU B O 1
ATOM 3385 N N . MET B 1 5 ? -51.219 34.969 -16.672 1 18.98 5 MET B N 1
ATOM 3386 C CA . MET B 1 5 ? -51.469 33.781 -17.516 1 18.98 5 MET B CA 1
ATOM 3387 C C . MET B 1 5 ? -50.531 32.656 -17.156 1 18.98 5 MET B C 1
ATOM 3389 O O . MET B 1 5 ? -50.812 31.484 -17.438 1 18.98 5 MET B O 1
ATOM 3393 N N . LYS B 1 6 ? -49.156 33 -16.828 1 22.06 6 LYS B N 1
ATOM 3394 C CA . LYS B 1 6 ? -48.344 32.156 -17.703 1 22.06 6 LYS B CA 1
ATOM 3395 C C . LYS B 1 6 ? -48.594 30.672 -17.422 1 22.06 6 LYS B C 1
ATOM 3397 O O . LYS B 1 6 ? -48.969 30.297 -16.297 1 22.06 6 LYS B O 1
ATOM 3402 N N . ASN B 1 7 ? -48.125 29.75 -18.297 1 21.56 7 ASN B N 1
ATOM 3403 C CA . ASN B 1 7 ? -48.25 28.516 -19.047 1 21.56 7 ASN B CA 1
ATOM 3404 C C . ASN B 1 7 ? -47.938 27.297 -18.172 1 21.56 7 ASN B C 1
ATOM 3406 O O . ASN B 1 7 ? -47.344 27.438 -17.094 1 21.56 7 ASN B O 1
ATOM 3410 N N . ILE B 1 8 ? -47.75 26.094 -18.828 1 21.8 8 ILE B N 1
ATOM 3411 C CA . ILE B 1 8 ? -48.25 24.766 -19.125 1 21.8 8 ILE B CA 1
ATOM 3412 C C . ILE B 1 8 ? -47.406 23.703 -18.438 1 21.8 8 ILE B C 1
ATOM 3414 O O . ILE B 1 8 ? -47.938 22.781 -17.812 1 21.8 8 ILE B O 1
ATOM 3418 N N . LEU B 1 9 ? -45.938 23.703 -18.578 1 22.56 9 LEU B N 1
ATOM 3419 C CA . LEU B 1 9 ? -45.5 22.422 -19.125 1 22.56 9 LEU B CA 1
ATOM 3420 C C . LEU B 1 9 ? -45.438 21.359 -18.031 1 22.56 9 LEU B C 1
ATOM 3422 O O . LEU B 1 9 ? -44.656 21.469 -17.109 1 22.56 9 LEU B O 1
ATOM 3426 N N . LEU B 1 10 ? -46.562 20.641 -17.641 1 25.33 10 LEU B N 1
ATOM 3427 C CA . LEU B 1 10 ? -46.719 19.562 -16.688 1 25.33 10 LEU B CA 1
ATOM 3428 C C . LEU B 1 10 ? -45.938 18.328 -17.109 1 25.33 10 LEU B C 1
ATOM 3430 O O . LEU B 1 10 ? -46.344 17.188 -16.828 1 25.33 10 LEU B O 1
ATOM 3434 N N . ILE B 1 11 ? -44.844 18.516 -18.031 1 23.94 11 ILE B N 1
ATOM 3435 C CA . ILE B 1 11 ? -44.656 17.203 -18.656 1 23.94 11 ILE B CA 1
ATOM 3436 C C . ILE B 1 11 ? -44.625 16.109 -17.594 1 23.94 11 ILE B C 1
ATOM 3438 O O . ILE B 1 11 ? -44.312 16.391 -16.438 1 23.94 11 ILE B O 1
ATOM 3442 N N . ALA B 1 12 ? -44.344 14.812 -18.094 1 23.72 12 ALA B N 1
ATOM 3443 C CA . ALA B 1 12 ? -44.562 13.375 -18.25 1 23.72 12 ALA B CA 1
ATOM 3444 C C . ALA B 1 12 ? -43.719 12.578 -17.281 1 23.72 12 ALA B C 1
ATOM 3446 O O . ALA B 1 12 ? -42.5 12.523 -17.406 1 23.72 12 ALA B O 1
ATOM 3447 N N . LEU B 1 13 ? -43.938 12.781 -15.938 1 26.59 13 LEU B N 1
ATOM 3448 C CA . LEU B 1 13 ? -43.188 12 -14.961 1 26.59 13 LEU B CA 1
ATOM 3449 C C . LEU B 1 13 ? -43.188 10.523 -15.344 1 26.59 13 LEU B C 1
ATOM 3451 O O . LEU B 1 13 ? -44.25 9.891 -15.453 1 26.59 13 LEU B O 1
ATOM 3455 N N . VAL B 1 14 ? -42.125 10.125 -16.25 1 26.25 14 VAL B N 1
ATOM 3456 C CA . VAL B 1 14 ? -41.844 8.773 -16.734 1 26.25 14 VAL B CA 1
ATOM 3457 C C . VAL B 1 14 ? -41.938 7.785 -15.57 1 26.25 14 VAL B C 1
ATOM 3459 O O . VAL B 1 14 ? -41.281 7.961 -14.539 1 26.25 14 VAL B O 1
ATOM 3462 N N . LEU B 1 15 ? -43.031 6.934 -15.594 1 25.3 15 LEU B N 1
ATOM 3463 C CA . LEU B 1 15 ? -43.5 5.785 -14.82 1 25.3 15 LEU B CA 1
ATOM 3464 C C . LEU B 1 15 ? -42.438 4.703 -14.75 1 25.3 15 LEU B C 1
ATOM 3466 O O . LEU B 1 15 ? -42.688 3.576 -14.336 1 25.3 15 LEU B O 1
ATOM 3470 N N . LEU B 1 16 ? -41.156 4.926 -15.328 1 28.77 16 LEU B N 1
ATOM 3471 C CA . LEU B 1 16 ? -40.656 3.598 -15.648 1 28.77 16 LEU B CA 1
ATOM 3472 C C . LEU B 1 16 ? -40.438 2.777 -14.375 1 28.77 16 LEU B C 1
ATOM 3474 O O . LEU B 1 16 ? -39.438 2.949 -13.688 1 28.77 16 LEU B O 1
ATOM 3478 N N . PHE B 1 17 ? -41.469 2.715 -13.484 1 24.83 17 PHE B N 1
ATOM 3479 C CA . PHE B 1 17 ? -41.188 2.051 -12.211 1 24.83 17 PHE B CA 1
ATOM 3480 C C . PHE B 1 17 ? -40.5 0.72 -12.422 1 24.83 17 PHE B C 1
ATOM 3482 O O . PHE B 1 17 ? -39.438 0.463 -11.828 1 24.83 17 PHE B O 1
ATOM 3489 N N . SER B 1 18 ? -41.219 -0.399 -12.523 1 26.83 18 SER B N 1
ATOM 3490 C CA . SER B 1 18 ? -41.312 -1.459 -11.531 1 26.83 18 SER B CA 1
ATOM 3491 C C . SER B 1 18 ? -40.438 -2.643 -11.883 1 26.83 18 SER B C 1
ATOM 3493 O O . SER B 1 18 ? -40.469 -3.684 -11.219 1 26.83 18 SER B O 1
ATOM 3495 N N . ALA B 1 19 ? -40 -2.893 -13.164 1 26.52 19 ALA B N 1
ATOM 3496 C CA . ALA B 1 19 ? -39.906 -4.332 -13.391 1 26.52 19 ALA B CA 1
ATOM 3497 C C . ALA B 1 19 ? -38.688 -4.922 -12.703 1 26.52 19 ALA B C 1
ATOM 3499 O O . ALA B 1 19 ? -37.625 -5.059 -13.328 1 26.52 19 ALA B O 1
ATOM 3500 N N . CYS B 1 20 ? -38.219 -4.387 -11.711 1 30.22 20 CYS B N 1
ATOM 3501 C CA . CYS B 1 20 ? -37.031 -5.07 -11.211 1 30.22 20 CYS B CA 1
ATOM 3502 C C . CYS B 1 20 ? -37.344 -6.508 -10.82 1 30.22 20 CYS B C 1
ATOM 3504 O O . CYS B 1 20 ? -37.625 -6.797 -9.656 1 30.22 20 CYS B O 1
ATOM 3506 N N . SER B 1 21 ? -38.375 -7.16 -11.531 1 27.23 21 SER B N 1
ATOM 3507 C CA . SER B 1 21 ? -38.75 -8.43 -10.914 1 27.23 21 SER B CA 1
ATOM 3508 C C . SER B 1 21 ? -37.5 -9.242 -10.539 1 27.23 21 SER B C 1
ATOM 3510 O O . SER B 1 21 ? -37.344 -9.648 -9.383 1 27.23 21 SER B O 1
ATOM 3512 N N . ASP B 1 22 ? -37.312 -10.461 -11.242 1 28.05 22 ASP B N 1
ATOM 3513 C CA . ASP B 1 22 ? -37.156 -11.844 -10.828 1 28.05 22 ASP B CA 1
ATOM 3514 C C . ASP B 1 22 ? -35.656 -12.203 -10.695 1 28.05 22 ASP B C 1
ATOM 3516 O O . ASP B 1 22 ? -35.281 -13.375 -10.742 1 28.05 22 ASP B O 1
ATOM 3520 N N . VAL B 1 23 ? -34.75 -11.336 -10.977 1 30.05 23 VAL B N 1
ATOM 3521 C CA . VAL B 1 23 ? -33.469 -11.984 -11.164 1 30.05 23 VAL B CA 1
ATOM 3522 C C . VAL B 1 23 ? -33 -12.617 -9.852 1 30.05 23 VAL B C 1
ATOM 3524 O O . VAL B 1 23 ? -31.844 -13.031 -9.719 1 30.05 23 VAL B O 1
ATOM 3527 N N . PHE B 1 24 ? -33.625 -12.273 -8.727 1 32.78 24 PHE B N 1
ATOM 3528 C CA . PHE B 1 24 ? -32.969 -12.742 -7.516 1 32.78 24 PHE B CA 1
ATOM 3529 C C . PHE B 1 24 ? -33 -14.266 -7.441 1 32.78 24 PHE B C 1
ATOM 3531 O O . PHE B 1 24 ? -32.625 -14.852 -6.414 1 32.78 24 PHE B O 1
ATOM 3538 N N . ASP B 1 25 ? -33.875 -14.914 -8.227 1 30.22 25 ASP B N 1
ATOM 3539 C CA . ASP B 1 25 ? -34.281 -16.156 -7.586 1 30.22 25 ASP B CA 1
ATOM 3540 C C . ASP B 1 25 ? -33.062 -17.078 -7.375 1 30.22 25 ASP B C 1
ATOM 3542 O O . ASP B 1 25 ? -33.094 -17.953 -6.496 1 30.22 25 ASP B O 1
ATOM 3546 N N . SER B 1 26 ? -32.281 -17.391 -8.484 1 33 26 SER B N 1
ATOM 3547 C CA . SER B 1 26 ? -31.734 -18.734 -8.305 1 33 26 SER B CA 1
ATOM 3548 C C . SER B 1 26 ? -30.641 -18.734 -7.246 1 33 26 SER B C 1
ATOM 3550 O O . SER B 1 26 ? -29.469 -18.547 -7.562 1 33 26 SER B O 1
ATOM 3552 N N . ILE B 1 27 ? -30.797 -18.156 -6.117 1 36.16 27 ILE B N 1
ATOM 3553 C CA . ILE B 1 27 ? -29.984 -18.641 -5.016 1 36.16 27 ILE B CA 1
ATOM 3554 C C . ILE B 1 27 ? -29.875 -20.156 -5.082 1 36.16 27 ILE B C 1
ATOM 3556 O O . ILE B 1 27 ? -30.859 -20.859 -4.855 1 36.16 27 ILE B O 1
ATOM 3560 N N . THR B 1 28 ? -29.109 -20.781 -5.973 1 37.16 28 THR B N 1
ATOM 3561 C CA . THR B 1 28 ? -28.781 -22.188 -5.805 1 37.16 28 THR B CA 1
ATOM 3562 C C . THR B 1 28 ? -28.562 -22.531 -4.336 1 37.16 28 THR B C 1
ATOM 3564 O O . THR B 1 28 ? -27.859 -21.797 -3.625 1 37.16 28 THR B O 1
ATOM 3567 N N . SER B 1 29 ? -29.484 -23.078 -3.629 1 39.47 29 SER B N 1
ATOM 3568 C CA . SER B 1 29 ? -29.344 -23.672 -2.307 1 39.47 29 SER B CA 1
ATOM 3569 C C . SER B 1 29 ? -27.906 -24.172 -2.082 1 39.47 29 SER B C 1
ATOM 3571 O O . SER B 1 29 ? -27.266 -24.656 -3.01 1 39.47 29 SER B O 1
ATOM 3573 N N . PRO B 1 30 ? -27.156 -23.734 -1.095 1 47.34 30 PRO B N 1
ATOM 3574 C CA . PRO B 1 30 ? -25.891 -24.391 -0.811 1 47.34 30 PRO B CA 1
ATOM 3575 C C . PRO B 1 30 ? -25.938 -25.906 -1.05 1 47.34 30 PRO B C 1
ATOM 3577 O O . PRO B 1 30 ? -26.703 -26.609 -0.402 1 47.34 30 PRO B O 1
ATOM 3580 N N . SER B 1 31 ? -26.094 -26.406 -2.182 1 53.59 31 SER B N 1
ATOM 3581 C CA . SER B 1 31 ? -26.141 -27.828 -2.504 1 53.59 31 SER B CA 1
ATOM 3582 C C . SER B 1 31 ? -25.188 -28.625 -1.621 1 53.59 31 SER B C 1
ATOM 3584 O O . SER B 1 31 ? -24.062 -28.203 -1.364 1 53.59 31 SER B O 1
ATOM 3586 N N . THR B 1 32 ? -25.766 -29.438 -0.661 1 68.44 32 THR B N 1
ATOM 3587 C CA . THR B 1 32 ? -25.031 -30.375 0.182 1 68.44 32 THR B CA 1
ATOM 3588 C C . THR B 1 32 ? -23.969 -31.109 -0.622 1 68.44 32 THR B C 1
ATOM 3590 O O . THR B 1 32 ? -24.266 -31.688 -1.672 1 68.44 32 THR B O 1
ATOM 3593 N N . PRO B 1 33 ? -22.75 -30.891 -0.228 1 77.06 33 PRO B N 1
ATOM 3594 C CA . PRO B 1 33 ? -21.672 -31.594 -0.934 1 77.06 33 PRO B CA 1
ATOM 3595 C C . PRO B 1 33 ? -21.875 -33.094 -0.982 1 77.06 33 PRO B C 1
ATOM 3597 O O . PRO B 1 33 ? -22.391 -33.688 -0.03 1 77.06 33 PRO B O 1
ATOM 3600 N N . LYS B 1 34 ? -21.781 -33.75 -2.076 1 91.12 34 LYS B N 1
ATOM 3601 C CA . LYS B 1 34 ? -21.719 -35.219 -2.193 1 91.12 34 LYS B CA 1
ATOM 3602 C C . LYS B 1 34 ? -20.438 -35.781 -1.585 1 91.12 34 LYS B C 1
ATOM 3604 O O . LYS B 1 34 ? -19.344 -35.438 -2.023 1 91.12 34 LYS B O 1
ATOM 3609 N N . ILE B 1 35 ? -20.656 -36.688 -0.606 1 93.88 35 ILE B N 1
ATOM 3610 C CA . ILE B 1 35 ? -19.484 -37.156 0.143 1 93.88 35 ILE B CA 1
ATOM 3611 C C . ILE B 1 35 ? -19.094 -38.531 -0.343 1 93.88 35 ILE B C 1
ATOM 3613 O O . ILE B 1 35 ? -19.938 -39.406 -0.502 1 93.88 35 ILE B O 1
ATOM 3617 N N . ASN B 1 36 ? -17.797 -38.656 -0.662 1 94.94 36 ASN B N 1
ATOM 3618 C CA . ASN B 1 36 ? -17.172 -39.969 -0.969 1 94.94 36 ASN B CA 1
ATOM 3619 C C . ASN B 1 36 ? -16.312 -40.469 0.188 1 94.94 36 ASN B C 1
ATOM 3621 O O . ASN B 1 36 ? -15.211 -39.969 0.405 1 94.94 36 ASN B O 1
ATOM 3625 N N . ASN B 1 37 ? -16.688 -41.531 0.874 1 93.88 37 ASN B N 1
ATOM 3626 C CA . ASN B 1 37 ? -16.047 -41.969 2.098 1 93.88 37 ASN B CA 1
ATOM 3627 C C . ASN B 1 37 ? -14.828 -42.844 1.798 1 93.88 37 ASN B C 1
ATOM 3629 O O . ASN B 1 37 ? -14.055 -43.156 2.699 1 93.88 37 ASN B O 1
ATOM 3633 N N . THR B 1 38 ? -14.625 -43.125 0.578 1 93.75 38 THR B N 1
ATOM 3634 C CA . THR B 1 38 ? -13.523 -44.031 0.242 1 93.75 38 THR B CA 1
ATOM 3635 C C . THR B 1 38 ? -12.258 -43.25 -0.056 1 93.75 38 THR B C 1
ATOM 3637 O O . THR B 1 38 ? -11.172 -43.812 -0.175 1 93.75 38 THR B O 1
ATOM 3640 N N . VAL B 1 39 ? -12.406 -42 -0.206 1 93.88 39 VAL B N 1
ATOM 3641 C CA . VAL B 1 39 ? -11.266 -41.156 -0.501 1 93.88 39 VAL B CA 1
ATOM 3642 C C . VAL B 1 39 ? -10.633 -40.656 0.801 1 93.88 39 VAL B C 1
ATOM 3644 O O . VAL B 1 39 ? -11.344 -40.25 1.722 1 93.88 39 VAL B O 1
ATOM 3647 N N . PRO B 1 40 ? -9.312 -40.719 0.843 1 93.75 40 PRO B N 1
ATOM 3648 C CA . PRO B 1 40 ? -8.656 -40.25 2.064 1 93.75 40 PRO B CA 1
ATOM 3649 C C . PRO B 1 40 ? -8.859 -38.781 2.311 1 93.75 40 PRO B C 1
ATOM 3651 O O . PRO B 1 40 ? -8.914 -37.969 1.359 1 93.75 40 PRO B O 1
ATOM 3654 N N . THR B 1 41 ? -8.961 -38.5 3.566 1 92.62 41 THR B N 1
ATOM 3655 C CA . THR B 1 41 ? -9.047 -37.125 4.02 1 92.62 41 THR B CA 1
ATOM 3656 C C . THR B 1 41 ? -7.656 -36.562 4.273 1 92.62 41 THR B C 1
ATOM 3658 O O . THR B 1 41 ? -6.68 -37.312 4.383 1 92.62 41 THR B O 1
ATOM 3661 N N . VAL B 1 42 ? -7.645 -35.25 4.23 1 96.56 42 VAL B N 1
ATOM 3662 C CA . VAL B 1 42 ? -6.414 -34.562 4.617 1 96.56 42 VAL B CA 1
ATOM 3663 C C . VAL B 1 42 ? -6.012 -35 6.027 1 96.56 42 VAL B C 1
ATOM 3665 O O . VAL B 1 42 ? -6.859 -35.062 6.922 1 96.56 42 VAL B O 1
ATOM 3668 N N . ASN B 1 43 ? -4.746 -35.25 6.176 1 96.75 43 ASN B N 1
ATOM 3669 C CA . ASN B 1 43 ? -4.227 -35.594 7.496 1 96.75 43 ASN B CA 1
ATOM 3670 C C . ASN B 1 43 ? -4.309 -34.406 8.453 1 96.75 43 ASN B C 1
ATOM 3672 O O . ASN B 1 43 ? -3.559 -33.438 8.312 1 96.75 43 ASN B O 1
ATOM 3676 N N . TYR B 1 44 ? -5.137 -34.562 9.422 1 97 44 TYR B N 1
ATOM 3677 C CA . TYR B 1 44 ? -5.371 -33.469 10.367 1 97 44 TYR B CA 1
ATOM 3678 C C . TYR B 1 44 ? -4.07 -33.062 11.031 1 97 44 TYR B C 1
ATOM 3680 O O . TYR B 1 44 ? -3.822 -31.859 11.219 1 97 44 TYR B O 1
ATOM 3688 N N . SER B 1 45 ? -3.252 -33.969 11.43 1 97.06 45 SER B N 1
ATOM 3689 C CA . SER B 1 45 ? -2.031 -33.688 12.18 1 97.06 45 SER B CA 1
ATOM 3690 C C . SER B 1 45 ? -1.007 -32.938 11.328 1 97.06 45 SER B C 1
ATOM 3692 O O . SER B 1 45 ? -0.032 -32.406 11.852 1 97.06 45 SER B O 1
ATOM 3694 N N . SER B 1 46 ? -1.221 -32.906 10.023 1 97.19 46 SER B N 1
ATOM 3695 C CA . SER B 1 46 ? -0.289 -32.219 9.133 1 97.19 46 SER B CA 1
ATOM 3696 C C . SER B 1 46 ? -0.621 -30.75 9.016 1 97.19 46 SER B C 1
ATOM 3698 O O . SER B 1 46 ? 0.175 -29.969 8.484 1 97.19 46 SER B O 1
ATOM 3700 N N . ILE B 1 47 ? -1.757 -30.359 9.492 1 97.56 47 ILE B N 1
ATOM 3701 C CA . ILE B 1 47 ? -2.189 -28.969 9.336 1 97.56 47 ILE B CA 1
ATOM 3702 C C . ILE B 1 47 ? -1.397 -28.078 10.289 1 97.56 47 ILE B C 1
ATOM 3704 O O . ILE B 1 47 ? -1.276 -28.375 11.477 1 97.56 47 ILE B O 1
ATOM 3708 N N . LYS B 1 48 ? -0.797 -27.094 9.758 1 97.38 48 LYS B N 1
ATOM 3709 C CA . LYS B 1 48 ? -0.127 -26.031 10.508 1 97.38 48 LYS B CA 1
ATOM 3710 C C . LYS B 1 48 ? -0.652 -24.656 10.094 1 97.38 48 LYS B C 1
ATOM 3712 O O . LYS B 1 48 ? -1.121 -24.469 8.969 1 97.38 48 LYS B O 1
ATOM 3717 N N . SER B 1 49 ? -0.622 -23.75 11.023 1 97.56 49 SER B N 1
ATOM 3718 C CA . SER B 1 49 ? -1.096 -22.406 10.703 1 97.56 49 SER B CA 1
ATOM 3719 C C . SER B 1 49 ? -0.221 -21.344 11.352 1 97.56 49 SER B C 1
ATOM 3721 O O . SER B 1 49 ? 0.472 -21.609 12.336 1 97.56 49 SER B O 1
ATOM 3723 N N . ILE B 1 50 ? -0.1 -20.234 10.766 1 97.06 50 ILE B N 1
ATOM 3724 C CA . ILE B 1 50 ? 0.509 -19.016 11.281 1 97.06 50 ILE B CA 1
ATOM 3725 C C . ILE B 1 50 ? -0.494 -17.859 11.203 1 97.06 50 ILE B C 1
ATOM 3727 O O . ILE B 1 50 ? -1.113 -17.641 10.164 1 97.06 50 ILE B O 1
ATOM 3731 N N . SER B 1 51 ? -0.671 -17.219 12.32 1 96.62 51 SER B N 1
ATOM 3732 C CA . SER B 1 51 ? -1.693 -16.188 12.391 1 96.62 51 SER B CA 1
ATOM 3733 C C . SER B 1 51 ? -1.076 -14.797 12.281 1 96.62 51 SER B C 1
ATOM 3735 O O . SER B 1 51 ? 0.054 -14.578 12.727 1 96.62 51 SER B O 1
ATOM 3737 N N . ASP B 1 52 ? -1.718 -13.922 11.656 1 94.62 52 ASP B N 1
ATOM 3738 C CA . ASP B 1 52 ? -1.514 -12.477 11.695 1 94.62 52 ASP B CA 1
ATOM 3739 C C . ASP B 1 52 ? -2.764 -11.758 12.195 1 94.62 52 ASP B C 1
ATOM 3741 O O . ASP B 1 52 ? -3.699 -12.391 12.688 1 94.62 52 ASP B O 1
ATOM 3745 N N . ILE B 1 53 ? -2.775 -10.484 12.109 1 93.19 53 ILE B N 1
ATOM 3746 C CA . ILE B 1 53 ? -3.844 -9.688 12.711 1 93.19 53 ILE B CA 1
ATOM 3747 C C . ILE B 1 53 ? -5.148 -9.914 11.945 1 93.19 53 ILE B C 1
ATOM 3749 O O . ILE B 1 53 ? -6.215 -10.023 12.555 1 93.19 53 ILE B O 1
ATOM 3753 N N . THR B 1 54 ? -5.098 -10.039 10.57 1 94.25 54 THR B N 1
ATOM 3754 C CA . THR B 1 54 ? -6.32 -10.164 9.781 1 94.25 54 THR B CA 1
ATOM 3755 C C . THR B 1 54 ? -6.23 -11.336 8.82 1 94.25 54 THR B C 1
ATOM 3757 O O . THR B 1 54 ? -6.953 -11.383 7.816 1 94.25 54 THR B O 1
ATOM 3760 N N . SER B 1 55 ? -5.336 -12.164 9.008 1 95.88 55 SER B N 1
ATOM 3761 C CA . SER B 1 55 ? -5.172 -13.297 8.109 1 95.88 55 SER B CA 1
ATOM 3762 C C . SER B 1 55 ? -4.582 -14.5 8.844 1 95.88 55 SER B C 1
ATOM 3764 O O . SER B 1 55 ? -3.941 -14.352 9.883 1 95.88 55 SER B O 1
ATOM 3766 N N . ILE B 1 56 ? -4.789 -15.672 8.359 1 97.56 56 ILE B N 1
ATOM 3767 C CA . ILE B 1 56 ? -4.234 -16.922 8.852 1 97.56 56 ILE B CA 1
ATOM 3768 C C . ILE B 1 56 ? -3.736 -17.766 7.676 1 97.56 56 ILE B C 1
ATOM 3770 O O . ILE B 1 56 ? -4.48 -18.016 6.723 1 97.56 56 ILE B O 1
ATOM 3774 N N . GLY B 1 57 ? -2.449 -18.062 7.699 1 97.56 57 GLY B N 1
ATOM 3775 C CA . GLY B 1 57 ? -1.876 -18.953 6.711 1 97.56 57 GLY B CA 1
ATOM 3776 C C . GLY B 1 57 ? -1.889 -20.406 7.145 1 97.56 57 GLY B C 1
ATOM 3777 O O . GLY B 1 57 ? -1.673 -20.719 8.32 1 97.56 57 GLY B O 1
ATOM 3778 N N . PHE B 1 58 ? -2.162 -21.266 6.164 1 97.81 58 PHE B N 1
ATOM 3779 C CA . PHE B 1 58 ? -2.24 -22.688 6.438 1 97.81 58 PHE B CA 1
ATOM 3780 C C . PHE B 1 58 ? -1.321 -23.469 5.504 1 97.81 58 PHE B C 1
ATOM 3782 O O . PHE B 1 58 ? -1.109 -23.062 4.355 1 97.81 58 PHE B O 1
ATOM 3789 N N . GLU B 1 59 ? -0.817 -24.516 6.02 1 97 59 GLU B N 1
ATOM 3790 C CA . GLU B 1 59 ? -0.135 -25.562 5.25 1 97 59 GLU B CA 1
ATOM 3791 C C . GLU B 1 59 ? -0.57 -26.953 5.688 1 97 59 GLU B C 1
ATOM 3793 O O . GLU B 1 59 ? -0.908 -27.156 6.855 1 97 59 GLU B O 1
ATOM 3798 N N . TRP B 1 60 ? -0.654 -27.891 4.785 1 97.19 60 TRP B N 1
ATOM 3799 C CA . TRP B 1 60 ? -0.983 -29.281 5.082 1 97.19 60 TRP B CA 1
ATOM 3800 C C . TRP B 1 60 ? -0.274 -30.234 4.117 1 97.19 60 TRP B C 1
ATOM 3802 O O . TRP B 1 60 ? 0.301 -29.797 3.117 1 97.19 60 TRP B O 1
ATOM 3812 N N . GLN B 1 61 ? -0.311 -31.453 4.434 1 96.44 61 GLN B N 1
ATOM 3813 C CA . GLN B 1 61 ? 0.308 -32.469 3.59 1 96.44 61 GLN B CA 1
ATOM 3814 C C . GLN B 1 61 ? -0.616 -32.875 2.443 1 96.44 61 GLN B C 1
ATOM 3816 O O . GLN B 1 61 ? -1.822 -33.031 2.641 1 96.44 61 GLN B O 1
ATOM 3821 N N . ARG B 1 62 ? -0.058 -33 1.32 1 95.12 62 ARG B N 1
ATOM 3822 C CA . ARG B 1 62 ? -0.808 -33.406 0.14 1 95.12 62 ARG B CA 1
ATOM 3823 C C . ARG B 1 62 ? -1.408 -34.812 0.335 1 95.12 62 ARG B C 1
ATOM 3825 O O . ARG B 1 62 ? -0.754 -35.688 0.876 1 95.12 62 ARG B O 1
ATOM 3832 N N . VAL B 1 63 ? -2.605 -35 -0.155 1 95.12 63 VAL B N 1
ATOM 3833 C CA . VAL B 1 63 ? -3.232 -36.312 -0.18 1 95.12 63 VAL B CA 1
ATOM 3834 C C . VAL B 1 63 ? -2.732 -37.125 -1.388 1 95.12 63 VAL B C 1
ATOM 3836 O O . VAL B 1 63 ? -2.855 -36.656 -2.527 1 95.12 63 VAL B O 1
ATOM 3839 N N . ASP B 1 64 ? -2.154 -38.25 -1.116 1 89.75 64 ASP B N 1
ATOM 3840 C CA . ASP B 1 64 ? -1.584 -39.062 -2.193 1 89.75 64 ASP B CA 1
ATOM 3841 C C . ASP B 1 64 ? -2.621 -40 -2.773 1 89.75 64 ASP B C 1
ATOM 3843 O O . ASP B 1 64 ? -2.514 -41.219 -2.598 1 89.75 64 ASP B O 1
ATOM 3847 N N . ASP B 1 65 ? -3.652 -39.656 -3.277 1 90.88 65 ASP B N 1
ATOM 3848 C CA . ASP B 1 65 ? -4.699 -40.375 -4.02 1 90.88 65 ASP B CA 1
ATOM 3849 C C . ASP B 1 65 ? -4.953 -39.688 -5.367 1 90.88 65 ASP B C 1
ATOM 3851 O O . ASP B 1 65 ? -5.285 -38.5 -5.426 1 90.88 65 ASP B O 1
ATOM 3855 N N . PRO B 1 66 ? -4.707 -40.438 -6.43 1 85.25 66 PRO B N 1
ATOM 3856 C CA . PRO B 1 66 ? -4.824 -39.844 -7.762 1 85.25 66 PRO B CA 1
ATOM 3857 C C . PRO B 1 66 ? -6.23 -39.312 -8.062 1 85.25 66 PRO B C 1
ATOM 3859 O O . PRO B 1 66 ? -6.422 -38.531 -9 1 85.25 66 PRO B O 1
ATOM 3862 N N . ARG B 1 67 ? -7.34 -39.719 -7.27 1 90.25 67 ARG B N 1
ATOM 3863 C CA . ARG B 1 67 ? -8.703 -39.25 -7.477 1 90.25 67 ARG B CA 1
ATOM 3864 C C . ARG B 1 67 ? -8.875 -37.844 -6.988 1 90.25 67 ARG B C 1
ATOM 3866 O O . ARG B 1 67 ? -9.82 -37.156 -7.379 1 90.25 67 ARG B O 1
ATOM 3873 N N . VAL B 1 68 ? -7.91 -37.406 -6.109 1 94.44 68 VAL B N 1
ATOM 3874 C CA . VAL B 1 68 ? -7.98 -36.062 -5.531 1 94.44 68 VAL B CA 1
ATOM 3875 C C . VAL B 1 68 ? -7.473 -35.031 -6.539 1 94.44 68 VAL B C 1
ATOM 3877 O O . VAL B 1 68 ? -6.363 -35.156 -7.062 1 94.44 68 VAL B O 1
ATOM 3880 N N . VAL B 1 69 ? -8.266 -33.969 -6.773 1 94.19 69 VAL B N 1
ATOM 3881 C CA . VAL B 1 69 ? -7.879 -32.969 -7.766 1 94.19 69 VAL B CA 1
ATOM 3882 C C . VAL B 1 69 ? -7.613 -31.641 -7.078 1 94.19 69 VAL B C 1
ATOM 3884 O O . VAL B 1 69 ? -7.039 -30.734 -7.68 1 94.19 69 VAL B O 1
ATOM 3887 N N . GLY B 1 70 ? -8.016 -31.547 -5.879 1 96.5 70 GLY B N 1
ATOM 3888 C CA . GLY B 1 70 ? -7.875 -30.312 -5.125 1 96.5 70 GLY B CA 1
ATOM 3889 C C . GLY B 1 70 ? -8.422 -30.406 -3.715 1 96.5 70 GLY B C 1
ATOM 3890 O O . GLY B 1 70 ? -8.57 -31.5 -3.174 1 96.5 70 GLY B O 1
ATOM 3891 N N . TYR B 1 71 ? -8.656 -29.266 -3.09 1 97.5 71 TYR B N 1
ATOM 3892 C CA . TYR B 1 71 ? -9.125 -29.234 -1.709 1 97.5 71 TYR B CA 1
ATOM 3893 C C . TYR B 1 71 ? -10.203 -28.172 -1.523 1 97.5 71 TYR B C 1
ATOM 3895 O O . TYR B 1 71 ? -10.203 -27.141 -2.217 1 97.5 71 TYR B O 1
ATOM 3903 N N . ASN B 1 72 ? -11.07 -28.422 -0.63 1 96.62 72 ASN B N 1
ATOM 3904 C CA . ASN B 1 72 ? -12.039 -27.438 -0.162 1 96.62 72 ASN B CA 1
ATOM 3905 C C . ASN B 1 72 ? -11.719 -26.953 1.25 1 96.62 72 ASN B C 1
ATOM 3907 O O . ASN B 1 72 ? -11.383 -27.766 2.121 1 96.62 72 ASN B O 1
ATOM 3911 N N . PHE B 1 73 ? -11.805 -25.672 1.389 1 96.19 73 PHE B N 1
ATOM 3912 C CA . PHE B 1 73 ? -11.547 -25.047 2.682 1 96.19 73 PHE B CA 1
ATOM 3913 C C . PHE B 1 73 ? -12.82 -24.453 3.252 1 96.19 73 PHE B C 1
ATOM 3915 O O . PHE B 1 73 ? -13.422 -23.562 2.637 1 96.19 73 PHE B O 1
ATOM 3922 N N . TYR B 1 74 ? -13.227 -24.969 4.418 1 96.06 74 TYR B N 1
ATOM 3923 C CA . TYR B 1 74 ? -14.43 -24.484 5.098 1 96.06 74 TYR B CA 1
ATOM 3924 C C . TYR B 1 74 ? -14.062 -23.703 6.348 1 96.06 74 TYR B C 1
ATOM 3926 O O . TYR B 1 74 ? -13.031 -23.953 6.977 1 96.06 74 TYR B O 1
ATOM 3934 N N . ARG B 1 75 ? -14.906 -22.656 6.672 1 96.75 75 ARG B N 1
ATOM 3935 C CA . ARG B 1 75 ? -14.641 -21.828 7.848 1 96.75 75 ARG B CA 1
ATOM 3936 C C . ARG B 1 75 ? -15.938 -21.438 8.547 1 96.75 75 ARG B C 1
ATOM 3938 O O . ARG B 1 75 ? -16.969 -21.266 7.902 1 96.75 75 ARG B O 1
ATOM 3945 N N . THR B 1 76 ? -15.883 -21.328 9.789 1 94.88 76 THR B N 1
ATOM 3946 C CA . THR B 1 76 ? -16.922 -20.672 10.57 1 94.88 76 THR B CA 1
ATOM 3947 C C . THR B 1 76 ? -16.281 -19.75 11.617 1 94.88 76 THR B C 1
ATOM 3949 O O . THR B 1 76 ? -15.172 -19.984 12.078 1 94.88 76 THR B O 1
ATOM 3952 N N . ASP B 1 77 ? -16.953 -18.672 11.859 1 92.88 77 ASP B N 1
ATOM 3953 C CA . ASP B 1 77 ? -16.531 -17.719 12.898 1 92.88 77 ASP B CA 1
ATOM 3954 C C . ASP B 1 77 ? -17.078 -18.141 14.266 1 92.88 77 ASP B C 1
ATOM 3956 O O . ASP B 1 77 ? -18.281 -18.078 14.516 1 92.88 77 ASP B O 1
ATOM 3960 N N . LEU B 1 78 ? -16.25 -18.547 15.188 1 91.69 78 LEU B N 1
ATOM 3961 C CA . LEU B 1 78 ? -16.672 -19.062 16.484 1 91.69 78 LEU B CA 1
ATOM 3962 C C . LEU B 1 78 ? -17.109 -17.938 17.406 1 91.69 78 LEU B C 1
ATOM 3964 O O . LEU B 1 78 ? -17.844 -18.156 18.359 1 91.69 78 LEU B O 1
ATOM 3968 N N . GLN B 1 79 ? -16.562 -16.812 17.125 1 85.88 79 GLN B N 1
ATOM 3969 C CA . GLN B 1 79 ? -16.875 -15.68 17.984 1 85.88 79 GLN B CA 1
ATOM 3970 C C . GLN B 1 79 ? -18.266 -15.133 17.688 1 85.88 79 GLN B C 1
ATOM 3972 O O . GLN B 1 79 ? -18.938 -14.609 18.578 1 85.88 79 GLN B O 1
ATOM 3977 N N . SER B 1 80 ? -18.703 -15.18 16.406 1 82.81 80 SER B N 1
ATOM 3978 C CA . SER B 1 80 ? -20.016 -14.68 16.031 1 82.81 80 SER B CA 1
ATOM 3979 C C . SER B 1 80 ? -21.109 -15.68 16.375 1 82.81 80 SER B C 1
ATOM 3981 O O . SER B 1 80 ? -22.297 -15.391 16.234 1 82.81 80 SER B O 1
ATOM 3983 N N . GLY B 1 81 ? -20.797 -16.781 16.875 1 78.94 81 GLY B N 1
ATOM 3984 C CA . GLY B 1 81 ? -21.766 -17.812 17.234 1 78.94 81 GLY B CA 1
ATOM 3985 C C . GLY B 1 81 ? -22.266 -18.609 16.047 1 78.94 81 GLY B C 1
ATOM 3986 O O . GLY B 1 81 ? -23.188 -19.422 16.188 1 78.94 81 GLY B O 1
ATOM 3987 N N . GLU B 1 82 ? -21.734 -18.266 14.898 1 75.38 82 GLU B N 1
ATOM 3988 C CA . GLU B 1 82 ? -22.125 -19.031 13.727 1 75.38 82 GLU B CA 1
ATOM 3989 C C . GLU B 1 82 ? -21.625 -20.484 13.828 1 75.38 82 GLU B C 1
ATOM 3991 O O . GLU B 1 82 ? -20.484 -20.719 14.203 1 75.38 82 GLU B O 1
ATOM 3996 N N . LYS B 1 83 ? -22.547 -21.391 13.609 1 77.69 83 LYS B N 1
ATOM 3997 C CA . LYS B 1 83 ? -22.188 -22.797 13.758 1 77.69 83 LYS B CA 1
ATOM 3998 C C . LYS B 1 83 ? -22.031 -23.469 12.398 1 77.69 83 LYS B C 1
ATOM 4000 O O . LYS B 1 83 ? -21.438 -24.547 12.289 1 77.69 83 LYS B O 1
ATOM 4005 N N . THR B 1 84 ? -22.453 -22.766 11.43 1 86.62 84 THR B N 1
ATOM 4006 C CA . THR B 1 84 ? -22.422 -23.422 10.117 1 86.62 84 THR B CA 1
ATOM 4007 C C . THR B 1 84 ? -21.125 -23.109 9.391 1 86.62 84 THR B C 1
ATOM 4009 O O . THR B 1 84 ? -20.688 -21.953 9.344 1 86.62 84 THR B O 1
ATOM 4012 N N . LEU B 1 85 ? -20.484 -24.156 8.953 1 90.44 85 LEU B N 1
ATOM 4013 C CA . LEU B 1 85 ? -19.281 -24 8.148 1 90.44 85 LEU B CA 1
ATOM 4014 C C . LEU B 1 85 ? -19.625 -23.547 6.738 1 90.44 85 LEU B C 1
ATOM 4016 O O . LEU B 1 85 ? -20.609 -24.016 6.152 1 90.44 85 LEU B O 1
ATOM 4020 N N . LYS B 1 86 ? -18.906 -22.562 6.25 1 93.5 86 LYS B N 1
ATOM 4021 C CA . LYS B 1 86 ? -19.062 -22.062 4.887 1 93.5 86 LYS B CA 1
ATOM 4022 C C . LYS B 1 86 ? -17.828 -22.359 4.047 1 93.5 86 LYS B C 1
ATOM 4024 O O . LYS B 1 86 ? -16.703 -22.234 4.535 1 93.5 86 LYS B O 1
ATOM 4029 N N . LEU B 1 87 ? -18.062 -22.781 2.795 1 95.25 87 LEU B N 1
ATOM 4030 C CA . LEU B 1 87 ? -16.938 -22.953 1.861 1 95.25 87 LEU B CA 1
ATOM 4031 C C . LEU B 1 87 ? -16.328 -21.594 1.514 1 95.25 87 LEU B C 1
ATOM 4033 O O . LEU B 1 87 ? -16.984 -20.734 0.933 1 95.25 87 LEU B O 1
ATOM 4037 N N . ILE B 1 88 ? -15.062 -21.422 1.807 1 95.5 88 ILE B N 1
ATOM 4038 C CA . ILE B 1 88 ? -14.461 -20.109 1.598 1 95.5 88 ILE B CA 1
ATOM 4039 C C . ILE B 1 88 ? -13.469 -20.172 0.443 1 95.5 88 ILE B C 1
ATOM 4041 O O . ILE B 1 88 ? -13.109 -19.156 -0.138 1 95.5 88 ILE B O 1
ATOM 4045 N N . ARG B 1 89 ? -12.945 -21.359 0.112 1 96.12 89 ARG B N 1
ATOM 4046 C CA . ARG B 1 89 ? -11.992 -21.516 -0.98 1 96.12 89 ARG B CA 1
ATOM 4047 C C . ARG B 1 89 ? -12.008 -22.938 -1.525 1 96.12 89 ARG B C 1
ATOM 4049 O O . ARG B 1 89 ? -12.016 -23.906 -0.758 1 96.12 89 ARG B O 1
ATOM 4056 N N . ALA B 1 90 ? -12.078 -23 -2.799 1 95.81 90 ALA B N 1
ATOM 4057 C CA . ALA B 1 90 ? -11.852 -24.266 -3.51 1 95.81 90 ALA B CA 1
ATOM 4058 C C . ALA B 1 90 ? -10.516 -24.25 -4.242 1 95.81 90 ALA B C 1
ATOM 4060 O O . ALA B 1 90 ? -10.352 -23.531 -5.23 1 95.81 90 ALA B O 1
ATOM 4061 N N . ILE B 1 91 ? -9.594 -24.984 -3.758 1 95.5 91 ILE B N 1
ATOM 4062 C CA . ILE B 1 91 ? -8.273 -25.094 -4.363 1 95.5 91 ILE B CA 1
ATOM 4063 C C . ILE B 1 91 ? -8.305 -26.125 -5.492 1 95.5 91 ILE B C 1
ATOM 4065 O O . ILE B 1 91 ? -8.742 -27.266 -5.289 1 95.5 91 ILE B O 1
ATOM 4069 N N . GLU B 1 92 ? -7.777 -25.797 -6.648 1 93.12 92 GLU B N 1
ATOM 4070 C CA . GLU B 1 92 ? -8.016 -26.594 -7.852 1 93.12 92 GLU B CA 1
ATOM 4071 C C . GLU B 1 92 ? -6.914 -27.625 -8.07 1 93.12 92 GLU B C 1
ATOM 4073 O O . GLU B 1 92 ? -7.078 -28.562 -8.844 1 93.12 92 GLU B O 1
ATOM 4078 N N . SER B 1 93 ? -5.824 -27.422 -7.453 1 94.19 93 SER B N 1
ATOM 4079 C CA . SER B 1 93 ? -4.715 -28.359 -7.668 1 94.19 93 SER B CA 1
ATOM 4080 C C . SER B 1 93 ? -4.426 -29.172 -6.414 1 94.19 93 SER B C 1
ATOM 4082 O O . SER B 1 93 ? -4.273 -28.609 -5.324 1 94.19 93 SER B O 1
ATOM 4084 N N . ARG B 1 94 ? -4.281 -30.484 -6.613 1 94.19 94 ARG B N 1
ATOM 4085 C CA . ARG B 1 94 ? -3.943 -31.344 -5.488 1 94.19 94 ARG B CA 1
ATOM 4086 C C . ARG B 1 94 ? -2.535 -31.062 -4.977 1 94.19 94 ARG B C 1
ATOM 4088 O O . ARG B 1 94 ? -2.17 -31.484 -3.879 1 94.19 94 ARG B O 1
ATOM 4095 N N . TYR B 1 95 ? -1.734 -30.359 -5.824 1 94.31 95 TYR B N 1
ATOM 4096 C CA . TYR B 1 95 ? -0.349 -30.094 -5.457 1 94.31 95 TYR B CA 1
ATOM 4097 C C . TYR B 1 95 ? -0.238 -28.797 -4.645 1 94.31 95 TYR B C 1
ATOM 4099 O O . TYR B 1 95 ? 0.808 -28.516 -4.055 1 94.31 95 TYR B O 1
ATOM 4107 N N . THR B 1 96 ? -1.258 -28 -4.648 1 95 96 THR B N 1
ATOM 4108 C CA . THR B 1 96 ? -1.316 -26.812 -3.807 1 95 96 THR B CA 1
ATOM 4109 C C . THR B 1 96 ? -1.719 -27.188 -2.381 1 95 96 THR B C 1
ATOM 4111 O O . THR B 1 96 ? -2.826 -27.672 -2.15 1 95 96 THR B O 1
ATOM 4114 N N . THR B 1 97 ? -0.843 -26.984 -1.433 1 96.25 97 THR B N 1
ATOM 4115 C CA . THR B 1 97 ? -1.102 -27.391 -0.056 1 96.25 97 THR B CA 1
ATOM 4116 C C . THR B 1 97 ? -0.921 -26.219 0.898 1 96.25 97 THR B C 1
ATOM 4118 O O . THR B 1 97 ? -0.455 -26.391 2.025 1 96.25 97 THR B O 1
ATOM 4121 N N . HIS B 1 98 ? -1.137 -25.078 0.438 1 96.5 98 HIS B N 1
ATOM 4122 C CA . HIS B 1 98 ? -1.064 -23.844 1.209 1 96.5 98 HIS B CA 1
ATOM 4123 C C . HIS B 1 98 ? -2.262 -22.953 0.921 1 96.5 98 HIS B C 1
ATOM 4125 O O . HIS B 1 98 ? -2.75 -22.906 -0.211 1 96.5 98 HIS B O 1
ATOM 4131 N N . TYR B 1 99 ? -2.76 -22.297 1.931 1 96.88 99 TYR B N 1
ATOM 4132 C CA . TYR B 1 99 ? -3.852 -21.344 1.77 1 96.88 99 TYR B CA 1
ATOM 4133 C C . TYR B 1 99 ? -3.775 -20.234 2.822 1 96.88 99 TYR B C 1
ATOM 4135 O O . TYR B 1 99 ? -3.447 -20.5 3.98 1 96.88 99 TYR B O 1
ATOM 4143 N N . VAL B 1 100 ? -3.998 -19.016 2.412 1 97.81 100 VAL B N 1
ATOM 4144 C CA . VAL B 1 100 ? -4.074 -17.906 3.342 1 97.81 100 VAL B CA 1
ATOM 4145 C C . VAL B 1 100 ? -5.492 -17.344 3.361 1 97.81 100 VAL B C 1
ATOM 4147 O O . VAL B 1 100 ? -5.996 -16.875 2.338 1 97.81 100 VAL B O 1
ATOM 4150 N N . ASP B 1 101 ? -6.152 -17.453 4.496 1 97.44 101 ASP B N 1
ATOM 4151 C CA . ASP B 1 101 ? -7.449 -16.812 4.715 1 97.44 101 ASP B CA 1
ATOM 4152 C C . ASP B 1 101 ? -7.281 -15.344 5.105 1 97.44 101 ASP B C 1
ATOM 4154 O O . ASP B 1 101 ? -6.664 -15.039 6.129 1 97.44 101 ASP B O 1
ATOM 4158 N N . LYS B 1 102 ? -7.84 -14.422 4.293 1 95.25 102 LYS B N 1
ATOM 4159 C CA . LYS B 1 102 ? -7.605 -13 4.488 1 95.25 102 LYS B CA 1
ATOM 4160 C C . LYS B 1 102 ? -8.891 -12.281 4.902 1 95.25 102 LYS B C 1
ATOM 4162 O O . LYS B 1 102 ? -9.945 -12.906 5.02 1 95.25 102 LYS B O 1
ATOM 4167 N N . GLU B 1 103 ? -8.773 -11.008 5.188 1 92.81 103 GLU B N 1
ATOM 4168 C CA . GLU B 1 103 ? -9.875 -10.102 5.527 1 92.81 103 GLU B CA 1
ATOM 4169 C C . GLU B 1 103 ? -10.617 -10.586 6.77 1 92.81 103 GLU B C 1
ATOM 4171 O O . GLU B 1 103 ? -11.852 -10.531 6.816 1 92.81 103 GLU B O 1
ATOM 4176 N N . LEU B 1 104 ? -9.93 -11.133 7.703 1 94.44 104 LEU B N 1
ATOM 4177 C CA . LEU B 1 104 ? -10.484 -11.602 8.961 1 94.44 104 LEU B CA 1
ATOM 4178 C C . LEU B 1 104 ? -10.492 -10.492 10.008 1 94.44 104 LEU B C 1
ATOM 4180 O O . LEU B 1 104 ? -9.836 -9.461 9.828 1 94.44 104 LEU B O 1
ATOM 4184 N N . GLU B 1 105 ? -11.258 -10.625 11.047 1 92.25 105 GLU B N 1
ATOM 4185 C CA . GLU B 1 105 ? -11.289 -9.68 12.164 1 92.25 105 GLU B CA 1
ATOM 4186 C C . GLU B 1 105 ? -10.164 -9.969 13.156 1 92.25 105 GLU B C 1
ATOM 4188 O O . GLU B 1 105 ? -9.852 -11.125 13.43 1 92.25 105 GLU B O 1
ATOM 4193 N N . PRO B 1 106 ? -9.578 -8.914 13.719 1 91.81 106 PRO B N 1
ATOM 4194 C CA . PRO B 1 106 ? -8.539 -9.141 14.727 1 91.81 106 PRO B CA 1
ATOM 4195 C C . PRO B 1 106 ? -9.07 -9.844 15.969 1 91.81 106 PRO B C 1
ATOM 4197 O O . PRO B 1 106 ? -10.266 -9.773 16.266 1 91.81 106 PRO B O 1
ATOM 4200 N N . LYS B 1 107 ? -8.117 -10.57 16.641 1 94 107 LYS B N 1
ATOM 4201 C CA . LYS B 1 107 ? -8.406 -11.258 17.891 1 94 107 LYS B CA 1
ATOM 4202 C C . LYS B 1 107 ? -9.703 -12.055 17.797 1 94 107 LYS B C 1
ATOM 4204 O O . LYS B 1 107 ? -10.586 -11.906 18.641 1 94 107 LYS B O 1
ATOM 4209 N N . THR B 1 108 ? -9.852 -12.883 16.859 1 95.25 108 THR B N 1
ATOM 4210 C CA . THR B 1 108 ? -11.07 -13.656 16.609 1 95.25 108 THR B CA 1
ATOM 4211 C C . THR B 1 108 ? -10.734 -15.117 16.344 1 95.25 108 THR B C 1
ATOM 4213 O O . THR B 1 108 ? -9.773 -15.43 15.641 1 95.25 108 THR B O 1
ATOM 4216 N N . LYS B 1 109 ? -11.445 -16.016 16.922 1 96.31 109 LYS B N 1
ATOM 4217 C CA . LYS B 1 109 ? -11.258 -17.453 16.75 1 96.31 109 LYS B CA 1
ATOM 4218 C C . LYS B 1 109 ? -12.109 -18 15.609 1 96.31 109 LYS B C 1
ATOM 4220 O O . LYS B 1 109 ? -13.305 -17.719 15.539 1 96.31 109 LYS B O 1
ATOM 4225 N N . TYR B 1 110 ? -11.523 -18.719 14.758 1 96.5 110 TYR B N 1
ATOM 4226 C CA . TYR B 1 110 ? -12.188 -19.375 13.633 1 96.5 110 TYR B CA 1
ATOM 4227 C C . TYR B 1 110 ? -11.961 -20.875 13.672 1 96.5 110 TYR B C 1
ATOM 4229 O O . TYR B 1 110 ? -10.938 -21.344 14.18 1 96.5 110 TYR B O 1
ATOM 4237 N N . ALA B 1 111 ? -12.898 -21.578 13.195 1 96.94 111 ALA B N 1
ATOM 4238 C CA . ALA B 1 111 ? -12.75 -23.016 12.977 1 96.94 111 ALA B CA 1
ATOM 4239 C C . ALA B 1 111 ? -12.695 -23.344 11.484 1 96.94 111 ALA B C 1
ATOM 4241 O O . ALA B 1 111 ? -13.469 -22.797 10.695 1 96.94 111 ALA B O 1
ATOM 4242 N N . TYR B 1 112 ? -11.766 -24.203 11.141 1 97.31 112 TYR B N 1
ATOM 4243 C CA . TYR B 1 112 ? -11.57 -24.594 9.742 1 97.31 112 TYR B CA 1
ATOM 4244 C C . TYR B 1 112 ? -11.688 -26.094 9.57 1 97.31 112 TYR B C 1
ATOM 4246 O O . TYR B 1 112 ? -11.328 -26.859 10.469 1 97.31 112 TYR B O 1
ATOM 4254 N N . GLN B 1 113 ? -12.18 -26.5 8.477 1 97.12 113 GLN B N 1
ATOM 4255 C CA . GLN B 1 113 ? -12.156 -27.891 8.031 1 97.12 113 GLN B CA 1
ATOM 4256 C C . GLN B 1 113 ? -11.742 -27.984 6.562 1 97.12 113 GLN B C 1
ATOM 4258 O O . GLN B 1 113 ? -12.055 -27.109 5.762 1 97.12 113 GLN B O 1
ATOM 4263 N N . ILE B 1 114 ? -11 -29.016 6.223 1 97.75 114 ILE B N 1
ATOM 4264 C CA . ILE B 1 114 ? -10.5 -29.234 4.867 1 97.75 114 ILE B CA 1
ATOM 4265 C C . ILE B 1 114 ? -11 -30.578 4.34 1 97.75 114 ILE B C 1
ATOM 4267 O O . ILE B 1 114 ? -10.992 -31.578 5.059 1 97.75 114 ILE B O 1
ATOM 4271 N N . SER B 1 115 ? -11.477 -30.625 3.141 1 97.12 115 SER B N 1
ATOM 4272 C CA . SER B 1 115 ? -11.812 -31.875 2.455 1 97.12 115 SER B CA 1
ATOM 4273 C C . SER B 1 115 ? -11.109 -31.984 1.109 1 97.12 115 SER B C 1
ATOM 4275 O O . SER B 1 115 ? -10.641 -30.969 0.568 1 97.12 115 SER B O 1
ATOM 4277 N N . SER B 1 116 ? -10.867 -33.156 0.646 1 97.12 116 SER B N 1
ATOM 4278 C CA . SER B 1 116 ? -10.32 -33.406 -0.682 1 97.12 116 SER B CA 1
ATOM 4279 C C . SER B 1 116 ? -11.406 -33.375 -1.749 1 97.12 116 SER B C 1
ATOM 4281 O O . SER B 1 116 ? -12.484 -33.938 -1.57 1 97.12 116 SER B O 1
ATOM 4283 N N . ARG B 1 117 ? -11.094 -32.719 -2.848 1 96.12 117 ARG B N 1
ATOM 4284 C CA . ARG B 1 117 ? -12.016 -32.625 -3.971 1 96.12 117 ARG B CA 1
ATOM 4285 C C . ARG B 1 117 ? -11.711 -33.688 -5.023 1 96.12 117 ARG B C 1
ATOM 4287 O O . ARG B 1 117 ? -10.547 -33.969 -5.312 1 96.12 117 ARG B O 1
ATOM 4294 N N . LEU B 1 118 ? -12.797 -34.156 -5.57 1 95.06 118 LEU B N 1
ATOM 4295 C CA . LEU B 1 118 ? -12.664 -35.156 -6.645 1 95.06 118 LEU B CA 1
ATOM 4296 C C . LEU B 1 118 ? -13.156 -34.562 -7.969 1 95.06 118 LEU B C 1
ATOM 4298 O O . LEU B 1 118 ? -13.789 -33.5 -7.996 1 95.06 118 LEU B O 1
ATOM 4302 N N . ASN B 1 119 ? -12.859 -35.25 -9.055 1 90.88 119 ASN B N 1
ATOM 4303 C CA . ASN B 1 119 ? -13.18 -34.781 -10.406 1 90.88 119 ASN B CA 1
ATOM 4304 C C . ASN B 1 119 ? -14.688 -34.75 -10.633 1 90.88 119 ASN B C 1
ATOM 4306 O O . ASN B 1 119 ? -15.18 -33.938 -11.414 1 90.88 119 ASN B O 1
ATOM 4310 N N . ASP B 1 120 ? -15.414 -35.562 -9.93 1 90.88 120 ASP B N 1
ATOM 4311 C CA . ASP B 1 120 ? -16.844 -35.656 -10.172 1 90.88 120 ASP B CA 1
ATOM 4312 C C . ASP B 1 120 ? -17.625 -34.656 -9.328 1 90.88 120 ASP B C 1
ATOM 4314 O O . ASP B 1 120 ? -18.844 -34.688 -9.297 1 90.88 120 ASP B O 1
ATOM 4318 N N . GLY B 1 121 ? -16.859 -33.844 -8.586 1 90.12 121 GLY B N 1
ATOM 4319 C CA . GLY B 1 121 ? -17.5 -32.812 -7.77 1 90.12 121 GLY B CA 1
ATOM 4320 C C . GLY B 1 121 ? -17.734 -33.281 -6.336 1 90.12 121 GLY B C 1
ATOM 4321 O O . GLY B 1 121 ? -18.031 -32.438 -5.469 1 90.12 121 GLY B O 1
ATOM 4322 N N . SER B 1 122 ? -17.672 -34.625 -6.164 1 94.38 122 SER B N 1
ATOM 4323 C CA . SER B 1 122 ? -17.766 -35.094 -4.789 1 94.38 122 SER B CA 1
ATOM 4324 C C . SER B 1 122 ? -16.531 -34.719 -3.986 1 94.38 122 SER B C 1
ATOM 4326 O O . SER B 1 122 ? -15.539 -34.25 -4.547 1 94.38 122 SER B O 1
ATOM 4328 N N . GLU B 1 123 ? -16.734 -34.812 -2.631 1 96.19 123 GLU B N 1
ATOM 4329 C CA . GLU B 1 123 ? -15.602 -34.531 -1.762 1 96.19 123 GLU B CA 1
ATOM 4330 C C . GLU B 1 123 ? -15.461 -35.562 -0.662 1 96.19 123 GLU B C 1
ATOM 4332 O O . GLU B 1 123 ? -16.391 -36.312 -0.39 1 96.19 123 GLU B O 1
ATOM 4337 N N . SER B 1 124 ? -14.289 -35.719 -0.125 1 96.69 124 SER B N 1
ATOM 4338 C CA . SER B 1 124 ? -14.055 -36.562 1.026 1 96.69 124 SER B CA 1
ATOM 4339 C C . SER B 1 124 ? -14.75 -36.031 2.273 1 96.69 124 SER B C 1
ATOM 4341 O O . SER B 1 124 ? -15.297 -34.938 2.256 1 96.69 124 SER B O 1
ATOM 4343 N N . VAL B 1 125 ? -14.719 -36.875 3.344 1 95.38 125 VAL B N 1
ATOM 4344 C CA . VAL B 1 125 ? -15.062 -36.344 4.66 1 95.38 125 VAL B CA 1
ATOM 4345 C C . VAL B 1 125 ? -14.086 -35.219 5.043 1 95.38 125 VAL B C 1
ATOM 4347 O O . VAL B 1 125 ? -12.922 -35.25 4.641 1 95.38 125 VAL B O 1
ATOM 4350 N N . THR B 1 126 ? -14.586 -34.281 5.754 1 95.44 126 THR B N 1
ATOM 4351 C CA . THR B 1 126 ? -13.727 -33.188 6.191 1 95.44 126 THR B CA 1
ATOM 4352 C C . THR B 1 126 ? -12.812 -33.625 7.328 1 95.44 126 THR B C 1
ATOM 4354 O O . THR B 1 126 ? -13.062 -34.656 7.965 1 95.44 126 THR B O 1
ATOM 4357 N N . THR B 1 127 ? -11.766 -32.906 7.492 1 97.06 127 THR B N 1
ATOM 4358 C CA . THR B 1 127 ? -10.992 -33.031 8.719 1 97.06 127 THR B CA 1
ATOM 4359 C C . THR B 1 127 ? -11.828 -32.625 9.938 1 97.06 127 THR B C 1
ATOM 4361 O O . THR B 1 127 ? -12.898 -32.031 9.789 1 97.06 127 THR B O 1
ATOM 4364 N N . ASP B 1 128 ? -11.203 -33.031 11.148 1 95.88 128 ASP B N 1
ATOM 4365 C CA . ASP B 1 128 ? -11.719 -32.406 12.359 1 95.88 128 ASP B CA 1
ATOM 4366 C C . ASP B 1 128 ? -11.531 -30.891 12.305 1 95.88 128 ASP B C 1
ATOM 4368 O O . ASP B 1 128 ? -10.781 -30.375 11.469 1 95.88 128 ASP B O 1
ATOM 4372 N N . ALA B 1 129 ? -12.297 -30.234 13.148 1 95.62 129 ALA B N 1
ATOM 4373 C CA . ALA B 1 129 ? -12.203 -28.766 13.18 1 95.62 129 ALA B CA 1
ATOM 4374 C C . ALA B 1 129 ? -10.836 -28.312 13.68 1 95.62 129 ALA B C 1
ATOM 4376 O O . ALA B 1 129 ? -10.391 -28.75 14.75 1 95.62 129 ALA B O 1
ATOM 4377 N N . TYR B 1 130 ? -10.172 -27.547 12.883 1 97.25 130 TYR B N 1
ATOM 4378 C CA . TYR B 1 130 ? -8.922 -26.906 13.266 1 97.25 130 TYR B CA 1
ATOM 4379 C C . TYR B 1 130 ? -9.172 -25.469 13.719 1 97.25 130 TYR B C 1
ATOM 4381 O O . TYR B 1 130 ? -9.609 -24.625 12.93 1 97.25 130 TYR B O 1
ATOM 4389 N N . VAL B 1 131 ? -8.867 -25.172 14.953 1 97.19 131 VAL B N 1
ATOM 4390 C CA . VAL B 1 131 ? -9.172 -23.859 15.508 1 97.19 131 VAL B CA 1
ATOM 4391 C C . VAL B 1 131 ? -7.926 -22.984 15.453 1 97.19 131 VAL B C 1
ATOM 4393 O O . VAL B 1 131 ? -6.844 -23.406 15.867 1 97.19 131 VAL B O 1
ATOM 4396 N N . ALA B 1 132 ? -8.062 -21.828 14.859 1 97.44 132 ALA B N 1
ATOM 4397 C CA . ALA B 1 132 ? -7.008 -20.812 14.812 1 97.44 132 ALA B CA 1
ATOM 4398 C C . ALA B 1 132 ? -7.543 -19.438 15.188 1 97.44 132 ALA B C 1
ATOM 4400 O O . ALA B 1 132 ? -8.727 -19.156 15.008 1 97.44 132 ALA B O 1
ATOM 4401 N N . GLU B 1 133 ? -6.684 -18.641 15.742 1 97.62 133 GLU B N 1
ATOM 4402 C CA . GLU B 1 133 ? -7.086 -17.312 16.203 1 97.62 133 GLU B CA 1
ATOM 4403 C C . GLU B 1 133 ? -6.18 -16.234 15.617 1 97.62 133 GLU B C 1
ATOM 4405 O O . GLU B 1 133 ? -4.957 -16.375 15.609 1 97.62 133 GLU B O 1
ATOM 4410 N N . THR B 1 134 ? -6.844 -15.203 15.062 1 95.81 134 THR B N 1
ATOM 4411 C CA . THR B 1 134 ? -6.062 -14.055 14.602 1 95.81 134 THR B CA 1
ATOM 4412 C C . THR B 1 134 ? -5.449 -13.305 15.781 1 95.81 134 THR B C 1
ATOM 4414 O O . THR B 1 134 ? -5.887 -13.477 16.922 1 95.81 134 THR B O 1
ATOM 4417 N N . LEU B 1 135 ? -4.387 -12.508 15.562 1 94 135 LEU B N 1
ATOM 4418 C CA . LEU B 1 135 ? -3.674 -11.766 16.594 1 94 135 LEU B CA 1
ATOM 4419 C C . LEU B 1 135 ? -4.492 -10.57 17.062 1 94 135 LEU B C 1
ATOM 4421 O O . LEU B 1 135 ? -5.418 -10.133 16.375 1 94 135 LEU B O 1
ATOM 4425 N N . PRO B 1 136 ? -4.168 -10.07 18.266 1 93.5 136 PRO B N 1
ATOM 4426 C CA . PRO B 1 136 ? -4.867 -8.875 18.766 1 93.5 136 PRO B CA 1
ATOM 4427 C C . PRO B 1 136 ? -4.645 -7.652 17.875 1 93.5 136 PRO B C 1
ATOM 4429 O O . PRO B 1 136 ? -3.682 -7.609 17.109 1 93.5 136 PRO B O 1
ATOM 4432 N N . ARG B 1 137 ? -5.602 -6.734 18.047 1 90.19 137 ARG B N 1
ATOM 4433 C CA . ARG B 1 137 ? -5.496 -5.457 17.359 1 90.19 137 ARG B CA 1
ATOM 4434 C C . ARG B 1 137 ? -4.223 -4.719 17.75 1 90.19 137 ARG B C 1
ATOM 4436 O O . ARG B 1 137 ? -3.682 -4.945 18.844 1 90.19 137 ARG B O 1
ATOM 4443 N N . ILE B 1 138 ? -3.816 -3.807 16.859 1 92.62 138 ILE B N 1
ATOM 4444 C CA . ILE B 1 138 ? -2.637 -2.986 17.109 1 92.62 138 ILE B CA 1
ATOM 4445 C C . ILE B 1 138 ? -2.889 -2.072 18.297 1 92.62 138 ILE B C 1
ATOM 4447 O O . ILE B 1 138 ? -3.969 -1.492 18.438 1 92.62 138 ILE B O 1
ATOM 4451 N N . VAL B 1 139 ? -1.953 -1.856 19.203 1 94.06 139 VAL B N 1
ATOM 4452 C CA . VAL B 1 139 ? -2.057 -1.015 20.391 1 94.06 139 VAL B CA 1
ATOM 4453 C C . VAL B 1 139 ? -2.068 0.457 19.969 1 94.06 139 VAL B C 1
ATOM 4455 O O . VAL B 1 139 ? -1.572 0.812 18.906 1 94.06 139 VAL B O 1
ATOM 4458 N N . PRO B 1 140 ? -2.662 1.301 20.797 1 95.75 140 PRO B N 1
ATOM 4459 C CA . PRO B 1 140 ? -2.703 2.73 20.484 1 95.75 140 PRO B CA 1
ATOM 4460 C C . PRO B 1 140 ? -1.315 3.363 20.422 1 95.75 140 PRO B C 1
ATOM 4462 O O . PRO B 1 140 ? -0.352 2.793 20.938 1 95.75 140 PRO B O 1
ATOM 4465 N N . VAL B 1 141 ? -1.294 4.527 19.781 1 96.56 141 VAL B N 1
ATOM 4466 C CA . VAL B 1 141 ? -0.088 5.352 19.75 1 96.56 141 VAL B CA 1
ATOM 4467 C C . VAL B 1 141 ? 0.277 5.781 21.172 1 96.56 141 VAL B C 1
ATOM 4469 O O . VAL B 1 141 ? -0.6 6.117 21.969 1 96.56 141 VAL B O 1
ATOM 4472 N N . ASN B 1 142 ? 1.563 5.77 21.406 1 96.5 142 ASN B N 1
ATOM 4473 C CA . ASN B 1 142 ? 2.045 6.125 22.734 1 96.5 142 ASN B CA 1
ATOM 4474 C C . ASN B 1 142 ? 2.631 7.535 22.766 1 96.5 142 ASN B C 1
ATOM 4476 O O . ASN B 1 142 ? 2.988 8.078 21.719 1 96.5 142 ASN B O 1
ATOM 4480 N N . GLY B 1 143 ? 2.633 8.188 23.984 1 97.06 143 GLY B N 1
ATOM 4481 C CA . GLY B 1 143 ? 3.301 9.461 24.203 1 97.06 143 GLY B CA 1
ATOM 4482 C C . GLY B 1 143 ? 2.604 10.625 23.531 1 97.06 143 GLY B C 1
ATOM 4483 O O . GLY B 1 143 ? 3.225 11.656 23.266 1 97.06 143 GLY B O 1
ATOM 4484 N N . ALA B 1 144 ? 1.391 10.445 23.188 1 98.06 144 ALA B N 1
ATOM 4485 C CA . ALA B 1 144 ? 0.665 11.5 22.5 1 98.06 144 ALA B CA 1
ATOM 4486 C C . ALA B 1 144 ? 0.351 12.664 23.438 1 98.06 144 ALA B C 1
ATOM 4488 O O . ALA B 1 144 ? -0.057 12.445 24.578 1 98.06 144 ALA B O 1
ATOM 4489 N N . GLN B 1 145 ? 0.567 13.852 22.953 1 97.88 145 GLN B N 1
ATOM 4490 C CA . GLN B 1 145 ? 0.274 15.07 23.719 1 97.88 145 GLN B CA 1
ATOM 4491 C C . GLN B 1 145 ? -0.164 16.203 22.781 1 97.88 145 GLN B C 1
ATOM 4493 O O . GLN B 1 145 ? 0.212 16.234 21.609 1 97.88 145 GLN B O 1
ATOM 4498 N N . ALA B 1 146 ? -0.998 17 23.266 1 98.5 146 ALA B N 1
ATOM 4499 C CA . ALA B 1 146 ? -1.364 18.266 22.641 1 98.5 146 ALA B CA 1
ATOM 4500 C C . ALA B 1 146 ? -0.746 19.453 23.375 1 98.5 146 ALA B C 1
ATOM 4502 O O . ALA B 1 146 ? -0.825 19.531 24.594 1 98.5 146 ALA B O 1
ATOM 4503 N N . ILE B 1 147 ? -0.127 20.344 22.656 1 97.75 147 ILE B N 1
ATOM 4504 C CA . ILE B 1 147 ? 0.595 21.453 23.266 1 97.75 147 ILE B CA 1
ATOM 4505 C C . ILE B 1 147 ? -0.282 22.703 23.25 1 97.75 147 ILE B C 1
ATOM 4507 O O . ILE B 1 147 ? -0.787 23.109 22.203 1 97.75 147 ILE B O 1
ATOM 4511 N N . SER B 1 148 ? -0.407 23.359 24.391 1 97.69 148 SER B N 1
ATOM 4512 C CA . SER B 1 148 ? -1.239 24.547 24.578 1 97.69 148 SER B CA 1
ATOM 4513 C C . SER B 1 148 ? -0.43 25.828 24.391 1 97.69 148 SER B C 1
ATOM 4515 O O . SER B 1 148 ? 0.787 25.781 24.203 1 97.69 148 SER B O 1
ATOM 4517 N N . ASN B 1 149 ? -1.151 26.922 24.391 1 96.69 149 ASN B N 1
ATOM 4518 C CA . ASN B 1 149 ? -0.635 28.281 24.5 1 96.69 149 ASN B CA 1
ATOM 4519 C C . ASN B 1 149 ? 0.155 28.672 23.25 1 96.69 149 ASN B C 1
ATOM 4521 O O . ASN B 1 149 ? 1.155 29.391 23.344 1 96.69 149 ASN B O 1
ATOM 4525 N N . LEU B 1 150 ? -0.177 28.016 22.156 1 96.06 150 LEU B N 1
ATOM 4526 C CA . LEU B 1 150 ? 0.344 28.453 20.875 1 96.06 150 LEU B CA 1
ATOM 4527 C C . LEU B 1 150 ? -0.628 29.406 20.172 1 96.06 150 LEU B C 1
ATOM 4529 O O . LEU B 1 150 ? -1.845 29.25 20.312 1 96.06 150 LEU B O 1
ATOM 4533 N N . PRO B 1 151 ? -0.138 30.438 19.484 1 95.88 151 PRO B N 1
ATOM 4534 C CA . PRO B 1 151 ? -1.023 31.406 18.828 1 95.88 151 PRO B CA 1
ATOM 4535 C C . PRO B 1 151 ? -1.819 30.812 17.688 1 95.88 151 PRO B C 1
ATOM 4537 O O . PRO B 1 151 ? -1.254 30.5 16.625 1 95.88 151 PRO B O 1
ATOM 4540 N N . LYS B 1 152 ? -3.104 30.641 17.859 1 97.62 152 LYS B N 1
ATOM 4541 C CA . LYS B 1 152 ? -4.09 30.234 16.859 1 97.62 152 LYS B CA 1
ATOM 4542 C C . LYS B 1 152 ? -3.791 28.844 16.328 1 97.62 152 LYS B C 1
ATOM 4544 O O . LYS B 1 152 ? -4.055 28.547 15.164 1 97.62 152 LYS B O 1
ATOM 4549 N N . LYS B 1 153 ? -3.109 28 17.078 1 97.81 153 LYS B N 1
ATOM 4550 C CA . LYS B 1 153 ? -2.781 26.656 16.641 1 97.81 153 LYS B CA 1
ATOM 4551 C C . LYS B 1 153 ? -2.572 25.719 17.828 1 97.81 153 LYS B C 1
ATOM 4553 O O . LYS B 1 153 ? -2.396 26.172 18.953 1 97.81 153 LYS B O 1
ATOM 4558 N N . ILE B 1 154 ? -2.715 24.484 17.594 1 98.5 154 ILE B N 1
ATOM 4559 C CA . ILE B 1 154 ? -2.402 23.406 18.516 1 98.5 154 ILE B CA 1
ATOM 4560 C C . ILE B 1 154 ? -1.458 22.406 17.859 1 98.5 154 ILE B C 1
ATOM 4562 O O . ILE B 1 154 ? -1.664 22.016 16.703 1 98.5 154 ILE B O 1
ATOM 4566 N N . LYS B 1 155 ? -0.403 22.125 18.531 1 98.19 155 LYS B N 1
ATOM 4567 C CA . LYS B 1 155 ? 0.551 21.125 18.062 1 98.19 155 LYS B CA 1
ATOM 4568 C C . LYS B 1 155 ? 0.318 19.766 18.734 1 98.19 155 LYS B C 1
ATOM 4570 O O . LYS B 1 155 ? 0.224 19.703 19.969 1 98.19 155 LYS B O 1
ATOM 4575 N N . LEU B 1 156 ? 0.133 18.781 17.938 1 98.5 156 LEU B N 1
ATOM 4576 C CA . LEU B 1 156 ? 0.054 17.406 18.422 1 98.5 156 LEU B CA 1
ATOM 4577 C C . LEU B 1 156 ? 1.361 16.656 18.172 1 98.5 156 LEU B C 1
ATOM 4579 O O . LEU B 1 156 ? 1.934 16.75 17.078 1 98.5 156 LEU B O 1
ATOM 4583 N N . LEU B 1 157 ? 1.854 16 19.25 1 97.38 157 LEU B N 1
ATOM 4584 C CA . LEU B 1 157 ? 3.055 15.18 19.172 1 97.38 157 LEU B CA 1
ATOM 4585 C C . LEU B 1 157 ? 2.789 13.781 19.734 1 97.38 157 LEU B C 1
ATOM 4587 O O . LEU B 1 157 ? 2.016 13.625 20.672 1 97.38 157 LEU B O 1
ATOM 4591 N N . TRP B 1 158 ? 3.402 12.82 19.125 1 97.69 158 TRP B N 1
ATOM 4592 C CA . TRP B 1 158 ? 3.357 11.461 19.656 1 97.69 158 TRP B CA 1
ATOM 4593 C C . TRP B 1 158 ? 4.633 10.703 19.312 1 97.69 158 TRP B C 1
ATOM 4595 O O . TRP B 1 158 ? 5.508 11.234 18.625 1 97.69 158 TRP B O 1
ATOM 4605 N N . GLN B 1 159 ? 4.789 9.57 19.859 1 96.75 159 GLN B N 1
ATOM 4606 C CA . GLN B 1 159 ? 5.93 8.719 19.531 1 96.75 159 GLN B CA 1
ATOM 4607 C C . GLN B 1 159 ? 5.637 7.867 18.297 1 96.75 159 GLN B C 1
ATOM 4609 O O . GLN B 1 159 ? 4.531 7.34 18.156 1 96.75 159 GLN B O 1
ATOM 4614 N N . PRO B 1 160 ? 6.672 7.824 17.359 1 96.5 160 PRO B N 1
ATOM 4615 C CA . PRO B 1 160 ? 6.453 6.875 16.266 1 96.5 160 PRO B CA 1
ATOM 4616 C C . PRO B 1 160 ? 6.082 5.477 16.75 1 96.5 160 PRO B C 1
ATOM 4618 O O . PRO B 1 160 ? 6.695 4.965 17.688 1 96.5 160 PRO B O 1
ATOM 4621 N N . HIS B 1 161 ? 5.035 4.961 16.172 1 96.38 161 HIS B N 1
ATOM 4622 C CA . HIS B 1 161 ? 4.57 3.654 16.609 1 96.38 161 HIS B CA 1
ATOM 4623 C C . HIS B 1 161 ? 5.652 2.594 16.453 1 96.38 161 HIS B C 1
ATOM 4625 O O . HIS B 1 161 ? 6.348 2.566 15.43 1 96.38 161 HIS B O 1
ATOM 4631 N N . PRO B 1 162 ? 5.809 1.718 17.406 1 93.56 162 PRO B N 1
ATOM 4632 C CA . PRO B 1 162 ? 6.859 0.702 17.297 1 93.56 162 PRO B CA 1
ATOM 4633 C C . PRO B 1 162 ? 6.539 -0.362 16.25 1 93.56 162 PRO B C 1
ATOM 4635 O O . PRO B 1 162 ? 7.449 -1.008 15.719 1 93.56 162 PRO B O 1
ATOM 4638 N N . ASP B 1 163 ? 5.262 -0.642 16 1 93 163 ASP B N 1
ATOM 4639 C CA . ASP B 1 163 ? 4.859 -1.615 14.992 1 93 163 ASP B CA 1
ATOM 4640 C C . ASP B 1 163 ? 5.227 -1.138 13.586 1 93 163 ASP B C 1
ATOM 4642 O O . ASP B 1 163 ? 4.715 -0.118 13.117 1 93 163 ASP B O 1
ATOM 4646 N N . GLN B 1 164 ? 6.125 -1.864 12.883 1 90.06 164 GLN B N 1
ATOM 4647 C CA . GLN B 1 164 ? 6.68 -1.453 11.602 1 90.06 164 GLN B CA 1
ATOM 4648 C C . GLN B 1 164 ? 5.645 -1.592 10.484 1 90.06 164 GLN B C 1
ATOM 4650 O O . GLN B 1 164 ? 5.871 -1.136 9.359 1 90.06 164 GLN B O 1
ATOM 4655 N N . ARG B 1 165 ? 4.473 -2.047 10.789 1 91.81 165 ARG B N 1
ATOM 4656 C CA . ARG B 1 165 ? 3.396 -2.195 9.812 1 91.81 165 ARG B CA 1
ATOM 4657 C C . ARG B 1 165 ? 2.607 -0.898 9.672 1 91.81 165 ARG B C 1
ATOM 4659 O O . ARG B 1 165 ? 1.791 -0.761 8.758 1 91.81 165 ARG B O 1
ATOM 4666 N N . ILE B 1 166 ? 2.832 -0.013 10.508 1 95.69 166 ILE B N 1
ATOM 4667 C CA . ILE B 1 166 ? 2.061 1.225 10.484 1 95.69 166 ILE B CA 1
ATOM 4668 C C . ILE B 1 166 ? 2.406 2.021 9.227 1 95.69 166 ILE B C 1
ATOM 4670 O O . ILE B 1 166 ? 3.584 2.23 8.922 1 95.69 166 ILE B O 1
ATOM 4674 N N . GLN B 1 167 ? 1.376 2.451 8.516 1 95.12 167 GLN B N 1
ATOM 4675 C CA . GLN B 1 167 ? 1.532 3.24 7.301 1 95.12 167 GLN B CA 1
ATOM 4676 C C . GLN B 1 167 ? 1.264 4.719 7.566 1 95.12 167 GLN B C 1
ATOM 4678 O O . GLN B 1 167 ? 1.918 5.586 6.984 1 95.12 167 GLN B O 1
ATOM 4683 N N . TYR B 1 168 ? 0.272 4.969 8.375 1 97.38 168 TYR B N 1
ATOM 4684 C CA . TYR B 1 168 ? -0.111 6.359 8.602 1 97.38 168 TYR B CA 1
ATOM 4685 C C . TYR B 1 168 ? -0.875 6.508 9.914 1 97.38 168 TYR B C 1
ATOM 4687 O O . TYR B 1 168 ? -1.222 5.512 10.555 1 97.38 168 TYR B O 1
ATOM 4695 N N . TYR B 1 169 ? -1.015 7.742 10.289 1 98.44 169 TYR B N 1
ATOM 4696 C CA . TYR B 1 169 ? -1.821 8.125 11.445 1 98.44 169 TYR B CA 1
ATOM 4697 C C . TYR B 1 169 ? -3.027 8.953 11.016 1 98.44 169 TYR B C 1
ATOM 4699 O O . TYR B 1 169 ? -2.955 9.703 10.039 1 98.44 169 TYR B O 1
ATOM 4707 N N . ARG B 1 170 ? -4.078 8.789 11.703 1 98.62 170 ARG B N 1
ATOM 4708 C CA . ARG B 1 170 ? -5.246 9.648 11.539 1 98.62 170 ARG B CA 1
ATOM 4709 C C . ARG B 1 170 ? -5.469 10.508 12.781 1 98.62 170 ARG B C 1
ATOM 4711 O O . ARG B 1 170 ? -5.555 9.992 13.898 1 98.62 170 ARG B O 1
ATOM 4718 N N . VAL B 1 171 ? -5.504 11.789 12.523 1 98.81 171 VAL B N 1
ATOM 4719 C CA . VAL B 1 171 ? -5.812 12.742 13.586 1 98.81 171 VAL B CA 1
ATOM 4720 C C . VAL B 1 171 ? -7.297 13.109 13.531 1 98.81 171 VAL B C 1
ATOM 4722 O O . VAL B 1 171 ? -7.801 13.523 12.492 1 98.81 171 VAL B O 1
ATOM 4725 N N . GLU B 1 172 ? -7.934 12.898 14.648 1 98.75 172 GLU B N 1
ATOM 4726 C CA . GLU B 1 172 ? -9.344 13.25 14.758 1 98.75 172 GLU B CA 1
ATOM 4727 C C . GLU B 1 172 ? -9.547 14.398 15.75 1 98.75 172 GLU B C 1
ATOM 4729 O O . GLU B 1 172 ? -8.828 14.5 16.75 1 98.75 172 GLU B O 1
ATOM 4734 N N . LYS B 1 173 ? -10.461 15.227 15.398 1 98.69 173 LYS B N 1
ATOM 4735 C CA . LYS B 1 173 ? -10.828 16.391 16.203 1 98.69 173 LYS B CA 1
ATOM 4736 C C . LYS B 1 173 ? -12.281 16.312 16.656 1 98.69 173 LYS B C 1
ATOM 4738 O O . LYS B 1 173 ? -13.164 15.938 15.883 1 98.69 173 LYS B O 1
ATOM 4743 N N . TYR B 1 174 ? -12.555 16.594 17.938 1 98.38 174 TYR B N 1
ATOM 4744 C CA . TYR B 1 174 ? -13.922 16.516 18.453 1 98.38 174 TYR B CA 1
ATOM 4745 C C . TYR B 1 174 ? -14.727 17.75 18.031 1 98.38 174 TYR B C 1
ATOM 4747 O O . TYR B 1 174 ? -14.312 18.875 18.266 1 98.38 174 TYR B O 1
ATOM 4755 N N . ASN B 1 175 ? -15.781 17.5 17.391 1 97.31 175 ASN B N 1
ATOM 4756 C CA . ASN B 1 175 ? -16.734 18.547 17.031 1 97.31 175 ASN B CA 1
ATOM 4757 C C . ASN B 1 175 ? -17.797 18.703 18.109 1 97.31 175 ASN B C 1
ATOM 4759 O O . ASN B 1 175 ? -18.703 17.875 18.234 1 97.31 175 ASN B O 1
ATOM 4763 N N . THR B 1 176 ? -17.734 19.75 18.766 1 94.44 176 THR B N 1
ATOM 4764 C CA . THR B 1 176 ? -18.625 19.969 19.906 1 94.44 176 THR B CA 1
ATOM 4765 C C . THR B 1 176 ? -20.062 20.188 19.438 1 94.44 176 THR B C 1
ATOM 4767 O O . THR B 1 176 ? -21 19.844 20.156 1 94.44 176 THR B O 1
ATOM 4770 N N . THR B 1 177 ? -20.266 20.828 18.266 1 94.31 177 THR B N 1
ATOM 4771 C CA . THR B 1 177 ? -21.594 21.062 17.734 1 94.31 177 THR B CA 1
ATOM 4772 C C . THR B 1 177 ? -22.266 19.75 17.359 1 94.31 177 THR B C 1
ATOM 4774 O O . THR B 1 177 ? -23.438 19.531 17.703 1 94.31 177 THR B O 1
ATOM 4777 N N . LEU B 1 178 ? -21.547 18.859 16.719 1 95 178 LEU B N 1
ATOM 4778 C CA . LEU B 1 178 ? -22.078 17.594 16.25 1 95 178 LEU B CA 1
ATOM 4779 C C . LEU B 1 178 ? -21.938 16.516 17.328 1 95 178 LEU B C 1
ATOM 4781 O O . LEU B 1 178 ? -22.531 15.438 17.219 1 95 178 LEU B O 1
ATOM 4785 N N . ASN B 1 179 ? -21.188 16.797 18.312 1 96.56 179 ASN B N 1
ATOM 4786 C CA . ASN B 1 179 ? -20.891 15.852 19.375 1 96.56 179 ASN B CA 1
ATOM 4787 C C . ASN B 1 179 ? -20.312 14.555 18.828 1 96.56 179 ASN B C 1
ATOM 4789 O O . ASN B 1 179 ? -20.797 13.469 19.141 1 96.56 179 ASN B O 1
ATOM 4793 N N . GLU B 1 180 ? -19.391 14.656 17.969 1 97.62 180 GLU B N 1
ATOM 4794 C CA . GLU B 1 180 ? -18.734 13.5 17.344 1 97.62 180 GLU B CA 1
ATOM 4795 C C . GLU B 1 180 ? -17.297 13.82 16.969 1 97.62 180 GLU B C 1
ATOM 4797 O O . GLU B 1 180 ? -16.922 14.992 16.859 1 97.62 180 GLU B O 1
ATOM 4802 N N . TRP B 1 181 ? -16.516 12.789 16.859 1 98.06 181 TRP B N 1
ATOM 4803 C CA . TRP B 1 181 ? -15.164 12.922 16.344 1 98.06 181 TRP B CA 1
ATOM 4804 C C . TRP B 1 181 ? -15.164 13.047 14.82 1 98.06 181 TRP B C 1
ATOM 4806 O O . TRP B 1 181 ? -15.844 12.281 14.133 1 98.06 181 TRP B O 1
ATOM 4816 N N . ILE B 1 182 ? -14.43 13.977 14.328 1 97.94 182 ILE B N 1
ATOM 4817 C CA . ILE B 1 182 ? -14.344 14.141 12.875 1 97.94 182 ILE B CA 1
ATOM 4818 C C . ILE B 1 182 ? -12.898 13.938 12.422 1 97.94 182 ILE B C 1
ATOM 4820 O O . ILE B 1 182 ? -11.961 14.211 13.18 1 97.94 182 ILE B O 1
ATOM 4824 N N . HIS B 1 183 ? -12.734 13.5 11.18 1 97.81 183 HIS B N 1
ATOM 4825 C CA . HIS B 1 183 ? -11.414 13.352 10.57 1 97.81 183 HIS B CA 1
ATOM 4826 C C . HIS B 1 183 ? -10.797 14.711 10.273 1 97.81 183 HIS B C 1
ATOM 4828 O O . HIS B 1 183 ? -11.344 15.492 9.492 1 97.81 183 HIS B O 1
ATOM 4834 N N . LEU B 1 184 ? -9.688 14.969 10.93 1 98.19 184 LEU B N 1
ATOM 4835 C CA . LEU B 1 184 ? -9.008 16.25 10.734 1 98.19 184 LEU B CA 1
ATOM 4836 C C . LEU B 1 184 ? -7.906 16.109 9.688 1 98.19 184 LEU B C 1
ATOM 4838 O O . LEU B 1 184 ? -7.82 16.938 8.766 1 98.19 184 LEU B O 1
ATOM 4842 N N . ALA B 1 185 ? -7.027 15.078 9.844 1 98.19 185 ALA B N 1
ATOM 4843 C CA . ALA B 1 185 ? -5.902 14.93 8.922 1 98.19 185 ALA B CA 1
ATOM 4844 C C . ALA B 1 185 ? -5.367 13.5 8.938 1 98.19 185 ALA B C 1
ATOM 4846 O O . ALA B 1 185 ? -5.578 12.766 9.898 1 98.19 185 ALA B O 1
ATOM 4847 N N . THR B 1 186 ? -4.797 13.109 7.863 1 98.38 186 THR B N 1
ATOM 4848 C CA . THR B 1 186 ? -3.992 11.891 7.754 1 98.38 186 THR B CA 1
ATOM 4849 C C . THR B 1 186 ? -2.506 12.234 7.691 1 98.38 186 THR B C 1
ATOM 4851 O O . THR B 1 186 ? -2.088 13.062 6.875 1 98.38 186 THR B O 1
ATOM 4854 N N . VAL B 1 187 ? -1.728 11.711 8.586 1 98 187 VAL B N 1
ATOM 4855 C CA . VAL B 1 187 ? -0.28 11.898 8.617 1 98 187 VAL B CA 1
ATOM 4856 C C . VAL B 1 187 ? 0.413 10.641 8.109 1 98 187 VAL B C 1
ATOM 4858 O O . VAL B 1 187 ? 0.457 9.625 8.805 1 98 187 VAL B O 1
ATOM 4861 N N . ASN B 1 188 ? 1.013 10.781 6.922 1 96.06 188 ASN B N 1
ATOM 4862 C CA . ASN B 1 188 ? 1.595 9.602 6.289 1 96.06 188 ASN B CA 1
ATOM 4863 C C . ASN B 1 188 ? 2.986 9.305 6.836 1 96.06 188 ASN B C 1
ATOM 4865 O O . ASN B 1 188 ? 3.709 10.211 7.246 1 96.06 188 ASN B O 1
ATOM 4869 N N . GLN B 1 189 ? 3.322 8.047 6.859 1 94.38 189 GLN B N 1
ATOM 4870 C CA . GLN B 1 189 ? 4.629 7.527 7.238 1 94.38 189 GLN B CA 1
ATOM 4871 C C . GLN B 1 189 ? 4.707 7.281 8.742 1 94.38 189 GLN B C 1
ATOM 4873 O O . GLN B 1 189 ? 4.469 8.195 9.539 1 94.38 189 GLN B O 1
ATOM 4878 N N . ARG B 1 190 ? 5.125 6.172 9.156 1 96 190 ARG B N 1
ATOM 4879 C CA . ARG B 1 190 ? 5.145 5.699 10.531 1 96 190 ARG B CA 1
ATOM 4880 C C . ARG B 1 190 ? 5.98 6.625 11.414 1 96 190 ARG B C 1
ATOM 4882 O O . ARG B 1 190 ? 5.645 6.852 12.578 1 96 190 ARG B O 1
ATOM 4889 N N . LEU B 1 191 ? 7.043 7.234 10.891 1 96.62 191 LEU B N 1
ATOM 4890 C CA . LEU B 1 191 ? 7.969 8.016 11.703 1 96.62 191 LEU B CA 1
ATOM 4891 C C . LEU B 1 191 ? 7.512 9.469 11.805 1 96.62 191 LEU B C 1
ATOM 4893 O O . LEU B 1 191 ? 8.07 10.25 12.578 1 96.62 191 LEU B O 1
ATOM 4897 N N . SER B 1 192 ? 6.562 9.812 10.945 1 95.06 192 SER B N 1
ATOM 4898 C CA . SER B 1 192 ? 5.969 11.133 11.07 1 95.06 192 SER B CA 1
ATOM 4899 C C . SER B 1 192 ? 5.082 11.234 12.305 1 95.06 192 SER B C 1
ATOM 4901 O O . SER B 1 192 ? 4 10.648 12.352 1 95.06 192 SER B O 1
ATOM 4903 N N . ALA B 1 193 ? 5.469 11.93 13.367 1 95.56 193 ALA B N 1
ATOM 4904 C CA . ALA B 1 193 ? 4.797 11.883 14.664 1 95.56 193 ALA B CA 1
ATOM 4905 C C . ALA B 1 193 ? 4.449 13.281 15.156 1 95.56 193 ALA B C 1
ATOM 4907 O O . ALA B 1 193 ? 4.688 13.617 16.312 1 95.56 193 ALA B O 1
ATOM 4908 N N . GLU B 1 194 ? 3.91 14.078 14.281 1 97.56 194 GLU B N 1
ATOM 4909 C CA . GLU B 1 194 ? 3.525 15.445 14.625 1 97.56 194 GLU B CA 1
ATOM 4910 C C . GLU B 1 194 ? 2.416 15.953 13.703 1 97.56 194 GLU B C 1
ATOM 4912 O O . GLU B 1 194 ? 2.336 15.555 12.539 1 97.56 194 GLU B O 1
ATOM 4917 N N . TYR B 1 195 ? 1.586 16.734 14.219 1 97.94 195 TYR B N 1
ATOM 4918 C CA . TYR B 1 195 ? 0.593 17.453 13.422 1 97.94 195 TYR B CA 1
ATOM 4919 C C . TYR B 1 195 ? 0.287 18.812 14.023 1 97.94 195 TYR B C 1
ATOM 4921 O O . TYR B 1 195 ? 0.157 18.953 15.242 1 97.94 195 TYR B O 1
ATOM 4929 N N . LEU B 1 196 ? 0.224 19.844 13.156 1 97.88 196 LEU B N 1
ATOM 4930 C CA . LEU B 1 196 ? -0.133 21.203 13.562 1 97.88 196 LEU B CA 1
ATOM 4931 C C . LEU B 1 196 ? -1.528 21.562 13.07 1 97.88 196 LEU B C 1
ATOM 4933 O O . LEU B 1 196 ? -1.766 21.641 11.859 1 97.88 196 LEU B O 1
ATOM 4937 N N . ASP B 1 197 ? -2.447 21.734 13.977 1 98.19 197 ASP B N 1
ATOM 4938 C CA . ASP B 1 197 ? -3.77 22.266 13.648 1 98.19 197 ASP B CA 1
ATOM 4939 C C . ASP B 1 197 ? -3.775 23.797 13.695 1 98.19 197 ASP B C 1
ATOM 4941 O O . ASP B 1 197 ? -3.709 24.391 14.773 1 98.19 197 ASP B O 1
ATOM 4945 N N . THR B 1 198 ? -3.895 24.453 12.508 1 97.69 198 THR B N 1
ATOM 4946 C CA . THR B 1 198 ? -3.73 25.891 12.43 1 97.69 198 THR B CA 1
ATOM 4947 C C . THR B 1 198 ? -5.07 26.578 12.164 1 97.69 198 THR B C 1
ATOM 4949 O O . THR B 1 198 ? -6.07 25.906 11.883 1 97.69 198 THR B O 1
ATOM 4952 N N . GLY B 1 199 ? -5.062 27.875 12.258 1 96.69 199 GLY B N 1
ATOM 4953 C CA . GLY B 1 199 ? -6.238 28.688 11.961 1 96.69 199 GLY B CA 1
ATOM 4954 C C . GLY B 1 199 ? -7.293 28.625 13.047 1 96.69 199 GLY B C 1
ATOM 4955 O O . GLY B 1 199 ? -8.484 28.75 12.766 1 96.69 199 GLY B O 1
ATOM 4956 N N . LEU B 1 200 ? -6.914 28.422 14.297 1 97.62 200 LEU B N 1
ATOM 4957 C CA . LEU B 1 200 ? -7.832 28.234 15.414 1 97.62 200 LEU B CA 1
ATOM 4958 C C . LEU B 1 200 ? -8.141 29.547 16.109 1 97.62 200 LEU B C 1
ATOM 4960 O O . LEU B 1 200 ? -7.406 30.531 15.945 1 97.62 200 LEU B O 1
ATOM 4964 N N . GLU B 1 201 ? -9.258 29.594 16.828 1 96.56 201 GLU B N 1
ATOM 4965 C CA . GLU B 1 201 ? -9.648 30.766 17.594 1 96.56 201 GLU B CA 1
ATOM 4966 C C . GLU B 1 201 ? -8.797 30.922 18.844 1 96.56 201 GLU B C 1
ATOM 4968 O O . GLU B 1 201 ? -8.289 29.938 19.391 1 96.56 201 GLU B O 1
ATOM 4973 N N . ASN B 1 202 ? -8.664 32.188 19.297 1 97 202 ASN B N 1
ATOM 4974 C CA . ASN B 1 202 ? -7.879 32.469 20.5 1 97 202 ASN B CA 1
ATOM 4975 C C . ASN B 1 202 ? -8.562 31.922 21.75 1 97 202 ASN B C 1
ATOM 4977 O O . ASN B 1 202 ? -9.797 31.906 21.828 1 97 202 ASN B O 1
ATOM 4981 N N . ASN B 1 203 ? -7.727 31.516 22.672 1 97.31 203 ASN B N 1
ATOM 4982 C CA . ASN B 1 203 ? -8.195 31.141 24 1 97.31 203 ASN B CA 1
ATOM 4983 C C . ASN B 1 203 ? -9.305 30.094 23.922 1 97.31 203 ASN B C 1
ATOM 4985 O O . ASN B 1 203 ? -10.32 30.203 24.594 1 97.31 203 ASN B O 1
ATOM 4989 N N . THR B 1 204 ? -9.203 29.141 23.094 1 97.88 204 THR B N 1
ATOM 4990 C CA . THR B 1 204 ? -10.227 28.141 22.875 1 97.88 204 THR B CA 1
ATOM 4991 C C . THR B 1 204 ? -9.656 26.734 23.094 1 97.88 204 THR B C 1
ATOM 4993 O O . THR B 1 204 ? -8.539 26.438 22.656 1 97.88 204 THR B O 1
ATOM 4996 N N . THR B 1 205 ? -10.406 25.906 23.75 1 98.44 205 THR B N 1
ATOM 4997 C CA . THR B 1 205 ? -9.992 24.531 24.016 1 98.44 205 THR B CA 1
ATOM 4998 C C . THR B 1 205 ? -10.445 23.609 22.891 1 98.44 205 THR B C 1
ATOM 5000 O O . THR B 1 205 ? -11.586 23.672 22.438 1 98.44 205 THR B O 1
ATOM 5003 N N . TYR B 1 206 ? -9.578 22.75 22.484 1 98.5 206 TYR B N 1
ATOM 5004 C CA . TYR B 1 206 ? -9.859 21.734 21.469 1 98.5 206 TYR B CA 1
ATOM 5005 C C . TYR B 1 206 ? -9.477 20.344 21.969 1 98.5 206 TYR B C 1
ATOM 5007 O O . TYR B 1 206 ? -8.609 20.203 22.828 1 98.5 206 TYR B O 1
ATOM 5015 N N . GLN B 1 207 ? -10.148 19.359 21.453 1 98.75 207 GLN B N 1
ATOM 5016 C CA . GLN B 1 207 ? -9.898 17.969 21.812 1 98.75 207 GLN B CA 1
ATOM 5017 C C . GLN B 1 207 ? -9.555 17.141 20.578 1 98.75 207 GLN B C 1
ATOM 5019 O O . GLN B 1 207 ? -10.156 17.312 19.516 1 98.75 207 GLN B O 1
ATOM 5024 N N . TYR B 1 208 ? -8.562 16.266 20.797 1 98.81 208 TYR B N 1
ATOM 5025 C CA . TYR B 1 208 ? -8.062 15.438 19.703 1 98.81 208 TYR B CA 1
ATOM 5026 C C . TYR B 1 208 ? -7.887 13.992 20.141 1 98.81 208 TYR B C 1
ATOM 5028 O O . TYR B 1 208 ? -7.812 13.703 21.344 1 98.81 208 TYR B O 1
ATOM 5036 N N . ARG B 1 209 ? -7.863 13.102 19.203 1 98.62 209 ARG B N 1
ATOM 5037 C CA . ARG B 1 209 ? -7.355 11.75 19.391 1 98.62 209 ARG B CA 1
ATOM 5038 C C . ARG B 1 209 ? -6.684 11.234 18.109 1 98.62 209 ARG B C 1
ATOM 5040 O O . ARG B 1 209 ? -6.922 11.758 17.031 1 98.62 209 ARG B O 1
ATOM 5047 N N . ILE B 1 210 ? -5.73 10.305 18.297 1 98.75 210 ILE B N 1
ATOM 5048 C CA . ILE B 1 210 ? -4.918 9.805 17.188 1 98.75 210 ILE B CA 1
ATOM 5049 C C . ILE B 1 210 ? -5.051 8.281 17.094 1 98.75 210 ILE B C 1
ATOM 5051 O O . ILE B 1 210 ? -5.043 7.59 18.109 1 98.75 210 ILE B O 1
ATOM 5055 N N . LYS B 1 211 ? -5.211 7.77 15.93 1 98.12 211 LYS B N 1
ATOM 5056 C CA . LYS B 1 211 ? -5.207 6.344 15.617 1 98.12 211 LYS B CA 1
ATOM 5057 C C . LYS B 1 211 ? -4.109 6 14.617 1 98.12 211 LYS B C 1
ATOM 5059 O O . LYS B 1 211 ? -3.773 6.816 13.758 1 98.12 211 LYS B O 1
ATOM 5064 N N . ALA B 1 212 ? -3.508 4.848 14.781 1 98.06 212 ALA B N 1
ATOM 5065 C CA . ALA B 1 212 ? -2.545 4.332 13.812 1 98.06 212 ALA B CA 1
ATOM 5066 C C . ALA B 1 212 ? -3.203 3.334 12.867 1 98.06 212 ALA B C 1
ATOM 5068 O O . ALA B 1 212 ? -4.121 2.609 13.258 1 98.06 212 ALA B O 1
ATOM 5069 N N . PHE B 1 213 ? -2.76 3.295 11.633 1 96.81 213 PHE B N 1
ATOM 5070 C CA . PHE B 1 213 ? -3.275 2.377 10.617 1 96.81 213 PHE B CA 1
ATOM 5071 C C . PHE B 1 213 ? -2.137 1.631 9.938 1 96.81 213 PHE B C 1
ATOM 5073 O O . PHE B 1 213 ? -1.12 2.23 9.578 1 96.81 213 PHE B O 1
ATOM 5080 N N . THR B 1 214 ? -2.361 0.37 9.742 1 94.62 214 THR B N 1
ATOM 5081 C CA . THR B 1 214 ? -1.365 -0.447 9.055 1 94.62 214 THR B CA 1
ATOM 5082 C C . THR B 1 214 ? -1.494 -0.297 7.539 1 94.62 214 THR B C 1
ATOM 5084 O O . THR B 1 214 ? -2.422 0.351 7.051 1 94.62 214 THR B O 1
ATOM 5087 N N . PHE B 1 215 ? -0.468 -0.823 6.801 1 91.94 215 PHE B N 1
ATOM 5088 C CA . PHE B 1 215 ? -0.507 -0.838 5.344 1 91.94 215 PHE B CA 1
ATOM 5089 C C . PHE B 1 215 ? -1.761 -1.545 4.844 1 91.94 215 PHE B C 1
ATOM 5091 O O . PHE B 1 215 ? -2.252 -1.25 3.752 1 91.94 215 PHE B O 1
ATOM 5098 N N . GLU B 1 216 ? -2.383 -2.467 5.617 1 88.38 216 GLU B N 1
ATOM 5099 C CA . GLU B 1 216 ? -3.602 -3.184 5.258 1 88.38 216 GLU B CA 1
ATOM 5100 C C . GLU B 1 216 ? -4.84 -2.455 5.77 1 88.38 216 GLU B C 1
ATOM 5102 O O . GLU B 1 216 ? -5.938 -3.016 5.781 1 88.38 216 GLU B O 1
ATOM 5107 N N . ASP B 1 217 ? -4.621 -1.259 6.355 1 91.44 217 ASP B N 1
ATOM 5108 C CA . ASP B 1 217 ? -5.66 -0.341 6.812 1 91.44 217 ASP B CA 1
ATOM 5109 C C . ASP B 1 217 ? -6.344 -0.867 8.07 1 91.44 217 ASP B C 1
ATOM 5111 O O . ASP B 1 217 ? -7.543 -0.65 8.273 1 91.44 217 ASP B O 1
ATOM 5115 N N . VAL B 1 218 ? -5.648 -1.667 8.773 1 92.38 218 VAL B N 1
ATOM 5116 C CA . VAL B 1 218 ? -6.133 -2.088 10.078 1 92.38 218 VAL B CA 1
ATOM 5117 C C . VAL B 1 218 ? -5.879 -0.982 11.102 1 92.38 218 VAL B C 1
ATOM 5119 O O . VAL B 1 218 ? -4.742 -0.544 11.281 1 92.38 218 VAL B O 1
ATOM 5122 N N . GLU B 1 219 ? -6.871 -0.492 11.82 1 94.31 219 GLU B N 1
ATOM 5123 C CA . GLU B 1 219 ? -6.746 0.646 12.727 1 94.31 219 GLU B CA 1
ATOM 5124 C C . GLU B 1 219 ? -6.379 0.192 14.141 1 94.31 219 GLU B C 1
ATOM 5126 O O . GLU B 1 219 ? -6.805 -0.875 14.586 1 94.31 219 GLU B O 1
ATOM 5131 N N . SER B 1 220 ? -5.645 0.935 14.812 1 95.69 220 SER B N 1
ATOM 5132 C CA . SER B 1 220 ? -5.391 0.768 16.25 1 95.69 220 SER B CA 1
ATOM 5133 C C . SER B 1 220 ? -6.527 1.349 17.078 1 95.69 220 SER B C 1
ATOM 5135 O O . SER B 1 220 ? -7.422 2.006 16.547 1 95.69 220 SER B O 1
ATOM 5137 N N . ALA B 1 221 ? -6.527 1.025 18.375 1 93.94 221 ALA B N 1
ATOM 5138 C CA . ALA B 1 221 ? -7.355 1.813 19.297 1 93.94 221 ALA B CA 1
ATOM 5139 C C . ALA B 1 221 ? -6.906 3.271 19.312 1 93.94 221 ALA B C 1
ATOM 5141 O O . ALA B 1 221 ? -5.742 3.576 19.047 1 93.94 221 ALA B O 1
ATOM 5142 N N . PRO B 1 222 ? -7.824 4.195 19.547 1 96.88 222 PRO B N 1
ATOM 5143 C CA . PRO B 1 222 ? -7.422 5.598 19.641 1 96.88 222 PRO B CA 1
ATOM 5144 C C . PRO B 1 222 ? -6.633 5.902 20.922 1 96.88 222 PRO B C 1
ATOM 5146 O O . PRO B 1 222 ? -6.688 5.137 21.875 1 96.88 222 PRO B O 1
ATOM 5149 N N . THR B 1 223 ? -5.855 6.953 20.859 1 98 223 THR B N 1
ATOM 5150 C CA . THR B 1 223 ? -5.258 7.473 22.094 1 98 223 THR B CA 1
ATOM 5151 C C . THR B 1 223 ? -6.34 7.949 23.062 1 98 223 THR B C 1
ATOM 5153 O O . THR B 1 223 ? -7.512 8.039 22.688 1 98 223 THR B O 1
ATOM 5156 N N . LYS B 1 224 ? -5.879 8.164 24.312 1 97.31 224 LYS B N 1
ATOM 5157 C CA . LYS B 1 224 ? -6.75 8.961 25.172 1 97.31 224 LYS B CA 1
ATOM 5158 C C . LYS B 1 224 ? -7.039 10.328 24.562 1 97.31 224 LYS B C 1
ATOM 5160 O O . LYS B 1 224 ? -6.348 10.758 23.625 1 97.31 224 LYS B O 1
ATOM 5165 N N . THR B 1 225 ? -8.102 10.992 25.031 1 98.38 225 THR B N 1
ATOM 5166 C CA . THR B 1 225 ? -8.438 12.32 24.531 1 98.38 225 THR B CA 1
ATOM 5167 C C . THR B 1 225 ? -7.352 13.328 24.906 1 98.38 225 THR B C 1
ATOM 5169 O O . THR B 1 225 ? -6.93 13.383 26.062 1 98.38 225 THR B O 1
ATOM 5172 N N . LEU B 1 226 ? -6.84 14.031 23.953 1 98.75 226 LEU B N 1
ATOM 5173 C CA . LEU B 1 226 ? -5.844 15.086 24.125 1 98.75 226 LEU B CA 1
ATOM 5174 C C . LEU B 1 226 ? -6.496 16.453 24.109 1 98.75 226 LEU B C 1
ATOM 5176 O O . LEU B 1 226 ? -7.129 16.844 23.109 1 98.75 226 LEU B O 1
ATOM 5180 N N . SER B 1 227 ? -6.355 17.188 25.094 1 98.62 227 SER B N 1
ATOM 5181 C CA . SER B 1 227 ? -6.961 18.5 25.203 1 98.62 227 SER B CA 1
ATOM 5182 C C . SER B 1 227 ? -5.895 19.594 25.281 1 98.62 227 SER B C 1
ATOM 5184 O O . SER B 1 227 ? -4.879 19.422 25.969 1 98.62 227 SER B O 1
ATOM 5186 N N . ALA B 1 228 ? -6.066 20.672 24.531 1 98.69 228 ALA B N 1
ATOM 5187 C CA . ALA B 1 228 ? -5.168 21.812 24.578 1 98.69 228 ALA B CA 1
ATOM 5188 C C . ALA B 1 228 ? -5.914 23.109 24.266 1 98.69 228 ALA B C 1
ATOM 5190 O O . ALA B 1 228 ? -6.969 23.094 23.625 1 98.69 228 ALA B O 1
ATOM 5191 N N . LYS B 1 229 ? -5.391 24.156 24.734 1 98.69 229 LYS B N 1
ATOM 5192 C CA . LYS B 1 229 ? -5.996 25.484 24.594 1 98.69 229 LYS B CA 1
ATOM 5193 C C . LYS B 1 229 ? -5.047 26.438 23.875 1 98.69 229 LYS B C 1
ATOM 5195 O O . LYS B 1 229 ? -3.852 26.469 24.172 1 98.69 229 LYS B O 1
ATOM 5200 N N . THR B 1 230 ? -5.566 27.203 22.922 1 98.31 230 THR B N 1
ATOM 5201 C CA . THR B 1 230 ? -4.754 28.188 22.188 1 98.31 230 THR B CA 1
ATOM 5202 C C . THR B 1 230 ? -4.418 29.375 23.078 1 98.31 230 THR B C 1
ATOM 5204 O O . THR B 1 230 ? -5.078 29.609 24.094 1 98.31 230 THR B O 1
ATOM 5207 N N . LYS B 1 231 ? -3.365 30.094 22.672 1 97.31 231 LYS B N 1
ATOM 5208 C CA . LYS B 1 231 ? -2.924 31.297 23.391 1 97.31 231 LYS B CA 1
ATOM 5209 C C . LYS B 1 231 ? -4.004 32.375 23.375 1 97.31 231 LYS B C 1
ATOM 5211 O O . LYS B 1 231 ? -4.617 32.625 22.344 1 97.31 231 LYS B O 1
ATOM 5216 N N . PRO B 1 232 ? -4.27 33 24.5 1 96.81 232 PRO B N 1
ATOM 5217 C CA . PRO B 1 232 ? -5.219 34.094 24.516 1 96.81 232 PRO B CA 1
ATOM 5218 C C . PRO B 1 232 ? -4.676 35.344 23.812 1 96.81 232 PRO B C 1
ATOM 5220 O O . PRO B 1 232 ? -3.467 35.594 23.828 1 96.81 232 PRO B O 1
ATOM 5223 N N . ALA B 1 233 ? -5.543 36.094 23.203 1 96.12 233 ALA B N 1
ATOM 5224 C CA . ALA B 1 233 ? -5.18 37.406 22.703 1 96.12 233 ALA B CA 1
ATOM 5225 C C . ALA B 1 233 ? -4.84 38.375 23.844 1 96.12 233 ALA B C 1
ATOM 5227 O O . ALA B 1 233 ? -5.312 38.188 24.969 1 96.12 233 ALA B O 1
ATOM 5228 N N . PRO B 1 234 ? -3.994 39.312 23.5 1 96.38 234 PRO B N 1
ATOM 5229 C CA . PRO B 1 234 ? -3.697 40.281 24.562 1 96.38 234 PRO B CA 1
ATOM 5230 C C . PRO B 1 234 ? -4.914 41.125 24.953 1 96.38 234 PRO B C 1
ATOM 5232 O O . PRO B 1 234 ? -5.816 41.312 24.141 1 96.38 234 PRO B O 1
ATOM 5235 N N . LYS B 1 235 ? -4.871 41.594 26.203 1 94.56 235 LYS B N 1
ATOM 5236 C CA . LYS B 1 235 ? -5.914 42.5 26.672 1 94.56 235 LYS B CA 1
ATOM 5237 C C . LYS B 1 235 ? -5.766 43.875 26.047 1 94.56 235 LYS B C 1
ATOM 5239 O O . LYS B 1 235 ? -4.645 44.344 25.828 1 94.56 235 LYS B O 1
ATOM 5244 N N . SER B 1 236 ? -6.863 44.5 25.812 1 94.06 236 SER B N 1
ATOM 5245 C CA . SER B 1 236 ? -6.855 45.844 25.25 1 94.06 236 SER B CA 1
ATOM 5246 C C . SER B 1 236 ? -6.258 46.844 26.219 1 94.06 236 SER B C 1
ATOM 5248 O O . SER B 1 236 ? -6.379 46.688 27.438 1 94.06 236 SER B O 1
ATOM 5250 N N . PRO B 1 237 ? -5.605 47.844 25.641 1 94.38 237 PRO B N 1
ATOM 5251 C CA . PRO B 1 237 ? -5.211 48.969 26.5 1 94.38 237 PRO B CA 1
ATOM 5252 C C . PRO B 1 237 ? -6.406 49.625 27.172 1 94.38 237 PRO B C 1
ATOM 5254 O O . PRO B 1 237 ? -7.527 49.562 26.656 1 94.38 237 PRO B O 1
ATOM 5257 N N . THR B 1 238 ? -6.098 50.281 28.359 1 94.12 238 THR B N 1
ATOM 5258 C CA . THR B 1 238 ? -7.168 50.906 29.125 1 94.12 238 THR B CA 1
ATOM 5259 C C . THR B 1 238 ? -6.895 52.406 29.297 1 94.12 238 THR B C 1
ATOM 5261 O O . THR B 1 238 ? -5.832 52.906 28.922 1 94.12 238 THR B O 1
ATOM 5264 N N . ASN B 1 239 ? -7.93 53.156 29.734 1 95.62 239 ASN B N 1
ATOM 5265 C CA . ASN B 1 239 ? -7.844 54.594 30.031 1 95.62 239 ASN B CA 1
ATOM 5266 C C . ASN B 1 239 ? -7.426 55.406 28.797 1 95.62 239 ASN B C 1
ATOM 5268 O O . ASN B 1 239 ? -6.508 56.219 28.875 1 95.62 239 ASN B O 1
ATOM 5272 N N . VAL B 1 240 ? -7.984 55.031 27.75 1 97 240 VAL B N 1
ATOM 5273 C CA . VAL B 1 240 ? -7.711 55.781 26.531 1 97 240 VAL B CA 1
ATOM 5274 C C . VAL B 1 240 ? -8.391 57.156 26.609 1 97 240 VAL B C 1
ATOM 5276 O O . VAL B 1 240 ? -9.594 57.25 26.859 1 97 240 VAL B O 1
ATOM 5279 N N . LYS B 1 241 ? -7.582 58.156 26.375 1 97.69 241 LYS B N 1
ATOM 5280 C CA . LYS B 1 241 ? -8.07 59.531 26.375 1 97.69 241 LYS B CA 1
ATOM 5281 C C . LYS B 1 241 ? -7.621 60.281 25.109 1 97.69 241 LYS B C 1
ATOM 5283 O O . LYS B 1 241 ? -6.543 60 24.578 1 97.69 241 LYS B O 1
ATOM 5288 N N . ALA B 1 242 ? -8.438 61.156 24.703 1 98.19 242 ALA B N 1
ATOM 5289 C CA . ALA B 1 242 ? -8.141 62.031 23.562 1 98.19 242 ALA B CA 1
ATOM 5290 C C . ALA B 1 242 ? -8.438 63.5 23.875 1 98.19 242 ALA B C 1
ATOM 5292 O O . ALA B 1 242 ? -9.43 63.781 24.547 1 98.19 242 ALA B O 1
ATOM 5293 N N . SER B 1 243 ? -7.598 64.312 23.328 1 97.75 243 SER B N 1
ATOM 5294 C CA . SER B 1 243 ? -7.781 65.75 23.562 1 97.75 243 SER B CA 1
ATOM 5295 C C . SER B 1 243 ? -8.898 66.312 22.688 1 97.75 243 SER B C 1
ATOM 5297 O O . SER B 1 243 ? -9.352 65.625 21.75 1 97.75 243 SER B O 1
ATOM 5299 N N . ASN B 1 244 ? -9.328 67.438 23.141 1 96.56 244 ASN B N 1
ATOM 5300 C CA . ASN B 1 244 ? -10.359 68.125 22.375 1 96.56 244 ASN B CA 1
ATOM 5301 C C . ASN B 1 244 ? -10.07 69.625 22.297 1 96.56 244 ASN B C 1
ATOM 5303 O O . ASN B 1 244 ? -10.953 70.438 21.938 1 96.56 244 ASN B O 1
ATOM 5307 N N . ASN B 1 245 ? -8.875 70 22.609 1 94.88 245 ASN B N 1
ATOM 5308 C CA . ASN B 1 245 ? -8.641 71.438 22.812 1 94.88 245 ASN B CA 1
ATOM 5309 C C . ASN B 1 245 ? -7.309 71.875 22.203 1 94.88 245 ASN B C 1
ATOM 5311 O O . ASN B 1 245 ? -6.746 72.875 22.609 1 94.88 245 ASN B O 1
ATOM 5315 N N . ILE B 1 246 ? -6.75 71.125 21.375 1 96.06 246 ILE B N 1
ATOM 5316 C CA . ILE B 1 246 ? -5.465 71.438 20.766 1 96.06 246 ILE B CA 1
ATOM 5317 C C . ILE B 1 246 ? -5.676 71.812 19.312 1 96.06 246 ILE B C 1
ATOM 5319 O O . ILE B 1 246 ? -6.324 71.125 18.547 1 96.06 246 ILE B O 1
ATOM 5323 N N . PRO B 1 247 ? -5.086 72.938 18.891 1 95.81 247 PRO B N 1
ATOM 5324 C CA . PRO B 1 247 ? -5.266 73.375 17.5 1 95.81 247 PRO B CA 1
ATOM 5325 C C . PRO B 1 247 ? -4.691 72.375 16.5 1 95.81 247 PRO B C 1
ATOM 5327 O O . PRO B 1 247 ? -3.518 72 16.609 1 95.81 247 PRO B O 1
ATOM 5330 N N . LYS B 1 248 ? -5.434 71.938 15.602 1 96.19 248 LYS B N 1
ATOM 5331 C CA . LYS B 1 248 ? -5.078 71.125 14.43 1 96.19 248 LYS B CA 1
ATOM 5332 C C . LYS B 1 248 ? -4.523 69.812 14.836 1 96.19 248 LYS B C 1
ATOM 5334 O O . LYS B 1 248 ? -3.918 69.062 14.023 1 96.19 248 LYS B O 1
ATOM 5339 N N . LYS B 1 249 ? -4.707 69.438 16.125 1 97.38 249 LYS B N 1
ATOM 5340 C CA . LYS B 1 249 ? -4.156 68.125 16.609 1 97.38 249 LYS B CA 1
ATOM 5341 C C . LYS B 1 249 ? -5.109 67.5 17.609 1 97.38 249 LYS B C 1
ATOM 5343 O O . LYS B 1 249 ? -5.969 68.188 18.188 1 97.38 249 LYS B O 1
ATOM 5348 N N . ILE B 1 250 ? -4.977 66.25 17.688 1 97.88 250 ILE B N 1
ATOM 5349 C CA . ILE B 1 250 ? -5.613 65.438 18.734 1 97.88 250 ILE B CA 1
ATOM 5350 C C . ILE B 1 250 ? -4.562 64.562 19.453 1 97.88 250 ILE B C 1
ATOM 5352 O O . ILE B 1 250 ? -3.857 63.781 18.812 1 97.88 250 ILE B O 1
ATOM 5356 N N . PHE B 1 251 ? -4.445 64.812 20.734 1 98.06 251 PHE B N 1
ATOM 5357 C CA . PHE B 1 251 ? -3.479 64.062 21.562 1 98.06 251 PHE B CA 1
ATOM 5358 C C . PHE B 1 251 ? -4.129 62.875 22.266 1 98.06 251 PHE B C 1
ATOM 5360 O O . PHE B 1 251 ? -5.148 63.031 22.938 1 98.06 251 PHE B O 1
ATOM 5367 N N . LEU B 1 252 ? -3.561 61.75 21.969 1 98.44 252 LEU B N 1
ATOM 5368 C CA . LEU B 1 252 ? -4.055 60.531 22.562 1 98.44 252 LEU B CA 1
ATOM 5369 C C . LEU B 1 252 ? -3.105 60.031 23.656 1 98.44 252 LEU B C 1
ATOM 5371 O O . LEU B 1 252 ? -1.885 60.094 23.5 1 98.44 252 LEU B O 1
ATOM 5375 N N . THR B 1 253 ? -3.705 59.5 24.781 1 98.12 253 THR B N 1
ATOM 5376 C CA . THR B 1 253 ? -2.971 58.781 25.812 1 98.12 253 THR B CA 1
ATOM 5377 C C . THR B 1 253 ? -3.717 57.5 26.219 1 98.12 253 THR B C 1
ATOM 5379 O O . THR B 1 253 ? -4.938 57.438 26.062 1 98.12 253 THR B O 1
ATOM 5382 N N . TRP B 1 254 ? -2.941 56.531 26.625 1 97.38 254 TRP B N 1
ATOM 5383 C CA . TRP B 1 254 ? -3.547 55.281 27.125 1 97.38 254 TRP B CA 1
ATOM 5384 C C . TRP B 1 254 ? -2.635 54.625 28.141 1 97.38 254 TRP B C 1
ATOM 5386 O O . TRP B 1 254 ? -1.459 54.969 28.266 1 97.38 254 TRP B O 1
ATOM 5396 N N . SER B 1 255 ? -3.258 53.719 28.938 1 96.31 255 SER B N 1
ATOM 5397 C CA . SER B 1 255 ? -2.496 52.844 29.828 1 96.31 255 SER B CA 1
ATOM 5398 C C . SER B 1 255 ? -2.078 51.562 29.109 1 96.31 255 SER B C 1
ATOM 5400 O O . SER B 1 255 ? -2.854 50.969 28.344 1 96.31 255 SER B O 1
ATOM 5402 N N . PRO B 1 256 ? -0.812 51.156 29.344 1 93.31 256 PRO B N 1
ATOM 5403 C CA . PRO B 1 256 ? -0.32 49.938 28.672 1 93.31 256 PRO B CA 1
ATOM 5404 C C . PRO B 1 256 ? -1.176 48.719 28.953 1 93.31 256 PRO B C 1
ATOM 5406 O O . PRO B 1 256 ? -1.818 48.656 30.016 1 93.31 256 PRO B O 1
ATOM 5409 N N . SER B 1 257 ? -1.2 47.906 27.953 1 91 257 SER B N 1
ATOM 5410 C CA . SER B 1 257 ? -1.797 46.594 28.203 1 91 257 SER B CA 1
ATOM 5411 C C . SER B 1 257 ? -1.08 45.844 29.328 1 91 257 SER B C 1
ATOM 5413 O O . SER B 1 257 ? 0.124 46.031 29.531 1 91 257 SER B O 1
ATOM 5415 N N . GLN B 1 258 ? -1.805 45 30.031 1 90.69 258 GLN B N 1
ATOM 5416 C CA . GLN B 1 258 ? -1.254 44.281 31.172 1 90.69 258 GLN B CA 1
ATOM 5417 C C . GLN B 1 258 ? -0.415 43.094 30.703 1 90.69 258 GLN B C 1
ATOM 5419 O O . GLN B 1 258 ? 0.347 42.5 31.484 1 90.69 258 GLN B O 1
ATOM 5424 N N . ASN B 1 259 ? -0.559 42.688 29.484 1 92.19 259 ASN B N 1
ATOM 5425 C CA . ASN B 1 259 ? 0.234 41.594 28.953 1 92.19 259 ASN B CA 1
ATOM 5426 C C . ASN B 1 259 ? 1.707 41.969 28.828 1 92.19 259 ASN B C 1
ATOM 5428 O O . ASN B 1 259 ? 2.033 43.062 28.422 1 92.19 259 ASN B O 1
ATOM 5432 N N . GLN B 1 260 ? 2.594 41.031 29.141 1 89.56 260 GLN B N 1
ATOM 5433 C CA . GLN B 1 260 ? 4.027 41.312 29.188 1 89.56 260 GLN B CA 1
ATOM 5434 C C . GLN B 1 260 ? 4.648 41.188 27.797 1 89.56 260 GLN B C 1
ATOM 5436 O O . GLN B 1 260 ? 5.742 41.688 27.562 1 89.56 260 GLN B O 1
ATOM 5441 N N . ASP B 1 261 ? 4.027 40.562 26.906 1 92.25 261 ASP B N 1
ATOM 5442 C CA . ASP B 1 261 ? 4.676 40.281 25.625 1 92.25 261 ASP B CA 1
ATOM 5443 C C . ASP B 1 261 ? 4.16 41.188 24.531 1 92.25 261 ASP B C 1
ATOM 5445 O O . ASP B 1 261 ? 4.109 40.812 23.359 1 92.25 261 ASP B O 1
ATOM 5449 N N . ILE B 1 262 ? 3.762 42.406 24.875 1 95.12 262 ILE B N 1
ATOM 5450 C CA . ILE B 1 262 ? 3.297 43.406 23.906 1 95.12 262 ILE B CA 1
ATOM 5451 C C . ILE B 1 262 ? 4.488 44 23.141 1 95.12 262 ILE B C 1
ATOM 5453 O O . ILE B 1 262 ? 5.496 44.344 23.75 1 95.12 262 ILE B O 1
ATOM 5457 N N . ILE B 1 263 ? 4.328 44.062 21.859 1 93.94 263 ILE B N 1
ATOM 5458 C CA . ILE B 1 263 ? 5.434 44.594 21.078 1 93.94 263 ILE B CA 1
ATOM 5459 C C . ILE B 1 263 ? 5.07 46 20.578 1 93.94 263 ILE B C 1
ATOM 5461 O O . ILE B 1 263 ? 5.938 46.75 20.125 1 93.94 263 ILE B O 1
ATOM 5465 N N . GLY B 1 264 ? 3.779 46.281 20.562 1 96.88 264 GLY B N 1
ATOM 5466 C CA . GLY B 1 264 ? 3.377 47.594 20.109 1 96.88 264 GLY B CA 1
ATOM 5467 C C . GLY B 1 264 ? 1.875 47.812 20.141 1 96.88 264 GLY B C 1
ATOM 5468 O O . GLY B 1 264 ? 1.13 46.938 20.594 1 96.88 264 GLY B O 1
ATOM 5469 N N . TYR B 1 265 ? 1.532 49.062 19.719 1 97.44 265 TYR B N 1
ATOM 5470 C CA . TYR B 1 265 ? 0.132 49.438 19.625 1 97.44 265 TYR B CA 1
ATOM 5471 C C . TYR B 1 265 ? -0.184 49.969 18.219 1 97.44 265 TYR B C 1
ATOM 5473 O O . TYR B 1 265 ? 0.586 50.781 17.656 1 97.44 265 TYR B O 1
ATOM 5481 N N . ASP B 1 266 ? -1.319 49.469 17.797 1 97.62 266 ASP B N 1
ATOM 5482 C CA . ASP B 1 266 ? -1.865 50.031 16.547 1 97.62 266 ASP B CA 1
ATOM 5483 C C . ASP B 1 266 ? -2.969 51.031 16.844 1 97.62 266 ASP B C 1
ATOM 5485 O O . ASP B 1 266 ? -3.877 50.781 17.625 1 97.62 266 ASP B O 1
ATOM 5489 N N . ILE B 1 267 ? -2.852 52.125 16.141 1 97.75 267 ILE B N 1
ATOM 5490 C CA . ILE B 1 267 ? -3.83 53.188 16.344 1 97.75 267 ILE B CA 1
ATOM 5491 C C . ILE B 1 267 ? -4.742 53.281 15.117 1 97.75 267 ILE B C 1
ATOM 5493 O O . ILE B 1 267 ? -4.266 53.469 14 1 97.75 267 ILE B O 1
ATOM 5497 N N . TYR B 1 268 ? -5.98 53.156 15.469 1 97.56 268 TYR B N 1
ATOM 5498 C CA . TYR B 1 268 ? -6.996 53.25 14.422 1 97.56 268 TYR B CA 1
ATOM 5499 C C . TYR B 1 268 ? -7.848 54.531 14.602 1 97.56 268 TYR B C 1
ATOM 5501 O O . TYR B 1 268 ? -8.07 54.969 15.727 1 97.56 268 TYR B O 1
ATOM 5509 N N . ARG B 1 269 ? -8.273 54.969 13.453 1 97.5 269 ARG B N 1
ATOM 5510 C CA . ARG B 1 269 ? -9.07 56.188 13.445 1 97.5 269 ARG B CA 1
ATOM 5511 C C . ARG B 1 269 ? -10.273 56.062 12.516 1 97.5 269 ARG B C 1
ATOM 5513 O O . ARG B 1 269 ? -10.203 55.344 11.508 1 97.5 269 ARG B O 1
ATOM 5520 N N . SER B 1 270 ? -11.352 56.75 12.938 1 97.12 270 SER B N 1
ATOM 5521 C CA . SER B 1 270 ? -12.547 56.844 12.109 1 97.12 270 SER B CA 1
ATOM 5522 C C . SER B 1 270 ? -13.289 58.156 12.328 1 97.12 270 SER B C 1
ATOM 5524 O O . SER B 1 270 ? -13.133 58.781 13.367 1 97.12 270 SER B O 1
ATOM 5526 N N . SER B 1 271 ? -14 58.469 11.305 1 96 271 SER B N 1
ATOM 5527 C CA . SER B 1 271 ? -14.898 59.625 11.438 1 96 271 SER B CA 1
ATOM 5528 C C . SER B 1 271 ? -16.203 59.219 12.117 1 96 271 SER B C 1
ATOM 5530 O O . SER B 1 271 ? -16.984 60.062 12.547 1 96 271 SER B O 1
ATOM 5532 N N . TYR B 1 272 ? -16.344 57.906 12.242 1 95 272 TYR B N 1
ATOM 5533 C CA . TYR B 1 272 ? -17.547 57.344 12.875 1 95 272 TYR B CA 1
ATOM 5534 C C . TYR B 1 272 ? -17.203 56.562 14.125 1 95 272 TYR B C 1
ATOM 5536 O O . TYR B 1 272 ? -16.109 55.969 14.211 1 95 272 TYR B O 1
ATOM 5544 N N . SER B 1 273 ? -18.156 56.531 15.07 1 94.12 273 SER B N 1
ATOM 5545 C CA . SER B 1 273 ? -17.891 55.938 16.375 1 94.12 273 SER B CA 1
ATOM 5546 C C . SER B 1 273 ? -17.875 54.406 16.281 1 94.12 273 SER B C 1
ATOM 5548 O O . SER B 1 273 ? -17.219 53.75 17.094 1 94.12 273 SER B O 1
ATOM 5550 N N . SER B 1 274 ? -18.578 53.812 15.273 1 92.62 274 SER B N 1
ATOM 5551 C CA . SER B 1 274 ? -18.781 52.375 15.344 1 92.62 274 SER B CA 1
ATOM 5552 C C . SER B 1 274 ? -18.141 51.656 14.156 1 92.62 274 SER B C 1
ATOM 5554 O O . SER B 1 274 ? -17.938 50.438 14.188 1 92.62 274 SER B O 1
ATOM 5556 N N . PHE B 1 275 ? -17.844 52.344 12.984 1 92.44 275 PHE B N 1
ATOM 5557 C CA . PHE B 1 275 ? -17.312 51.688 11.797 1 92.44 275 PHE B CA 1
ATOM 5558 C C . PHE B 1 275 ? -16.359 52.594 11.055 1 92.44 275 PHE B C 1
ATOM 5560 O O . PHE B 1 275 ? -16.203 53.75 11.406 1 92.44 275 PHE B O 1
ATOM 5567 N N . GLY B 1 276 ? -15.633 51.969 10.172 1 94.12 276 GLY B N 1
ATOM 5568 C CA . GLY B 1 276 ? -14.805 52.75 9.273 1 94.12 276 GLY B CA 1
ATOM 5569 C C . GLY B 1 276 ? -13.406 52.969 9.797 1 94.12 276 GLY B C 1
ATOM 5570 O O . GLY B 1 276 ? -12.703 53.906 9.352 1 94.12 276 GLY B O 1
ATOM 5571 N N . PHE B 1 277 ? -13.023 52.25 10.695 1 96.06 277 PHE B N 1
ATOM 5572 C CA . PHE B 1 277 ? -11.711 52.469 11.289 1 96.06 277 PHE B CA 1
ATOM 5573 C C . PHE B 1 277 ? -10.609 52 10.344 1 96.06 277 PHE B C 1
ATOM 5575 O O . PHE B 1 277 ? -10.719 50.938 9.711 1 96.06 277 PHE B O 1
ATOM 5582 N N . SER B 1 278 ? -9.633 52.844 10.164 1 96.5 278 SER B N 1
ATOM 5583 C CA . SER B 1 278 ? -8.422 52.531 9.414 1 96.5 278 SER B CA 1
ATOM 5584 C C . SER B 1 278 ? -7.172 52.812 10.242 1 96.5 278 SER B C 1
ATOM 5586 O O . SER B 1 278 ? -7.16 53.75 11.055 1 96.5 278 SER B O 1
ATOM 5588 N N . LYS B 1 279 ? -6.195 52.094 10.047 1 97 279 LYS B N 1
ATOM 5589 C CA . LYS B 1 279 ? -4.957 52.25 10.805 1 97 279 LYS B CA 1
ATOM 5590 C C . LYS B 1 279 ? -4.246 53.562 10.422 1 97 279 LYS B C 1
ATOM 5592 O O . LYS B 1 279 ? -3.996 53.812 9.234 1 97 279 LYS B O 1
ATOM 5597 N N . VAL B 1 280 ? -3.926 54.25 11.445 1 96.88 280 VAL B N 1
ATOM 5598 C CA . VAL B 1 280 ? -3.225 55.5 11.234 1 96.88 280 VAL B CA 1
ATOM 5599 C C . VAL B 1 280 ? -1.721 55.312 11.398 1 96.88 280 VAL B C 1
ATOM 5601 O O . VAL B 1 280 ? -0.923 55.875 10.656 1 96.88 280 VAL B O 1
ATOM 5604 N N . THR B 1 281 ? -1.361 54.625 12.383 1 97.19 281 THR B N 1
ATOM 5605 C CA . THR B 1 281 ? 0.045 54.375 12.672 1 97.19 281 THR B CA 1
ATOM 5606 C C . THR B 1 281 ? 0.193 53.25 13.68 1 97.19 281 THR B C 1
ATOM 5608 O O . THR B 1 281 ? -0.799 52.625 14.078 1 97.19 281 THR B O 1
ATOM 5611 N N . ASN B 1 282 ? 1.427 52.906 13.914 1 97.81 282 ASN B N 1
ATOM 5612 C CA . ASN B 1 282 ? 1.806 52 14.992 1 97.81 282 ASN B CA 1
ATOM 5613 C C . ASN B 1 282 ? 2.953 52.562 15.82 1 97.81 282 ASN B C 1
ATOM 5615 O O . ASN B 1 282 ? 3.781 53.344 15.312 1 97.81 282 ASN B O 1
ATOM 5619 N N . VAL B 1 283 ? 2.877 52.281 17.156 1 97.44 283 VAL B N 1
ATOM 5620 C CA . VAL B 1 283 ? 3.939 52.719 18.062 1 97.44 283 VAL B CA 1
ATOM 5621 C C . VAL B 1 283 ? 4.512 51.5 18.812 1 97.44 283 VAL B C 1
ATOM 5623 O O . VAL B 1 283 ? 3.885 50.438 18.859 1 97.44 283 VAL B O 1
ATOM 5626 N N . ASN B 1 284 ? 5.711 51.656 19.375 1 96.5 284 ASN B N 1
ATOM 5627 C CA . ASN B 1 284 ? 6.328 50.562 20.125 1 96.5 284 ASN B CA 1
ATOM 5628 C C . ASN B 1 284 ? 5.641 50.344 21.469 1 96.5 284 ASN B C 1
ATOM 5630 O O . ASN B 1 284 ? 4.773 51.125 21.859 1 96.5 284 ASN B O 1
ATOM 5634 N N . SER B 1 285 ? 6.016 49.375 22.156 1 95 285 SER B N 1
ATOM 5635 C CA . SER B 1 285 ? 5.324 48.906 23.359 1 95 285 SER B CA 1
ATOM 5636 C C . SER B 1 285 ? 5.496 49.906 24.5 1 95 285 SER B C 1
ATOM 5638 O O . SER B 1 285 ? 4.656 49.969 25.391 1 95 285 SER B O 1
ATOM 5640 N N . THR B 1 286 ? 6.492 50.688 24.5 1 95 286 THR B N 1
ATOM 5641 C CA . THR B 1 286 ? 6.773 51.594 25.594 1 95 286 THR B CA 1
ATOM 5642 C C . THR B 1 286 ? 6.094 52.938 25.359 1 95 286 THR B C 1
ATOM 5644 O O . THR B 1 286 ? 6.031 53.781 26.266 1 95 286 THR B O 1
ATOM 5647 N N . THR B 1 287 ? 5.668 53.094 24.156 1 96.75 287 THR B N 1
ATOM 5648 C CA . THR B 1 287 ? 5 54.344 23.797 1 96.75 287 THR B CA 1
ATOM 5649 C C . THR B 1 287 ? 3.502 54.281 24.078 1 96.75 287 THR B C 1
ATOM 5651 O O . THR B 1 287 ? 2.818 53.406 23.531 1 96.75 287 THR B O 1
ATOM 5654 N N . THR B 1 288 ? 3 55.219 24.922 1 97.31 288 THR B N 1
ATOM 5655 C CA . THR B 1 288 ? 1.587 55.156 25.281 1 97.31 288 THR B CA 1
ATOM 5656 C C . THR B 1 288 ? 0.893 56.469 24.953 1 97.31 288 THR B C 1
ATOM 5658 O O . THR B 1 288 ? -0.059 56.875 25.625 1 97.31 288 THR B O 1
ATOM 5661 N N . GLU B 1 289 ? 1.415 57.125 24.125 1 97.69 289 GLU B N 1
ATOM 5662 C CA . GLU B 1 289 ? 0.829 58.375 23.641 1 97.69 289 GLU B CA 1
ATOM 5663 C C . GLU B 1 289 ? 1.037 58.531 22.141 1 97.69 289 GLU B C 1
ATOM 5665 O O . GLU B 1 289 ? 1.927 57.906 21.562 1 97.69 289 GLU B O 1
ATOM 5670 N N . TYR B 1 290 ? 0.15 59.375 21.562 1 97.75 290 TYR B N 1
ATOM 5671 C CA . TYR B 1 290 ? 0.24 59.688 20.141 1 97.75 290 TYR B CA 1
ATOM 5672 C C . TYR B 1 290 ? -0.459 61 19.828 1 97.75 290 TYR B C 1
ATOM 5674 O O . TYR B 1 290 ? -1.529 61.312 20.375 1 97.75 290 TYR B O 1
ATOM 5682 N N . THR B 1 291 ? 0.222 61.812 19.016 1 98.12 291 THR B N 1
ATOM 5683 C CA . THR B 1 291 ? -0.397 63.031 18.531 1 98.12 291 THR B CA 1
ATOM 5684 C C . THR B 1 291 ? -0.792 62.906 17.062 1 98.12 291 THR B C 1
ATOM 5686 O O . THR B 1 291 ? 0.066 62.688 16.188 1 98.12 291 THR B O 1
ATOM 5689 N N . ASP B 1 292 ? -2.014 62.969 16.812 1 97.69 292 ASP B N 1
ATOM 5690 C CA . ASP B 1 292 ? -2.557 62.906 15.461 1 97.69 292 ASP B CA 1
ATOM 5691 C C . ASP B 1 292 ? -2.719 64.312 14.883 1 97.69 292 ASP B C 1
ATOM 5693 O O . ASP B 1 292 ? -3.488 65.125 15.398 1 97.69 292 ASP B O 1
ATOM 5697 N N . SER B 1 293 ? -2.012 64.562 13.844 1 96.44 293 SER B N 1
ATOM 5698 C CA . SER B 1 293 ? -2.193 65.875 13.148 1 96.44 293 SER B CA 1
ATOM 5699 C C . SER B 1 293 ? -3.424 65.812 12.25 1 96.44 293 SER B C 1
ATOM 5701 O O . SER B 1 293 ? -3.512 65 11.336 1 96.44 293 SER B O 1
ATOM 5703 N N . VAL B 1 294 ? -4.316 66.75 12.625 1 92.12 294 VAL B N 1
ATOM 5704 C CA . VAL B 1 294 ? -5.559 66.75 11.859 1 92.12 294 VAL B CA 1
ATOM 5705 C C . VAL B 1 294 ? -5.695 68.062 11.133 1 92.12 294 VAL B C 1
ATOM 5707 O O . VAL B 1 294 ? -5.191 69.125 11.594 1 92.12 294 VAL B O 1
ATOM 5710 N N . ASP B 1 295 ? -5.449 68.438 9.992 1 86.38 295 ASP B N 1
ATOM 5711 C CA . ASP B 1 295 ? -5.422 69.625 9.164 1 86.38 295 ASP B CA 1
ATOM 5712 C C . ASP B 1 295 ? -6.781 70.312 9.156 1 86.38 295 ASP B C 1
ATOM 5714 O O . ASP B 1 295 ? -7.215 70.812 8.133 1 86.38 295 ASP B O 1
ATOM 5718 N N . ASP B 1 296 ? -7.582 70.312 10.242 1 91.62 296 ASP B N 1
ATOM 5719 C CA . ASP B 1 296 ? -8.875 71 10.305 1 91.62 296 ASP B CA 1
ATOM 5720 C C . ASP B 1 296 ? -9.188 71.438 11.734 1 91.62 296 ASP B C 1
ATOM 5722 O O . ASP B 1 296 ? -8.656 70.875 12.695 1 91.62 296 ASP B O 1
ATOM 5726 N N . ASP B 1 297 ? -10.055 72.5 11.766 1 93.94 297 ASP B N 1
ATOM 5727 C CA . ASP B 1 297 ? -10.5 73 13.062 1 93.94 297 ASP B CA 1
ATOM 5728 C C . ASP B 1 297 ? -11.812 72.375 13.492 1 93.94 297 ASP B C 1
ATOM 5730 O O . ASP B 1 297 ? -12.75 72.25 12.703 1 93.94 297 ASP B O 1
ATOM 5734 N N . GLY B 1 298 ? -11.805 71.875 14.727 1 95.25 298 GLY B N 1
ATOM 5735 C CA . GLY B 1 298 ? -13.031 71.312 15.266 1 95.25 298 GLY B CA 1
ATOM 5736 C C . GLY B 1 298 ? -13.359 69.938 14.68 1 95.25 298 GLY B C 1
ATOM 5737 O O . GLY B 1 298 ? -14.516 69.562 14.68 1 95.25 298 GLY B O 1
ATOM 5738 N N . ARG B 1 299 ? -12.367 69.312 14.148 1 95.62 299 ARG B N 1
ATOM 5739 C CA . ARG B 1 299 ? -12.578 68 13.562 1 95.62 299 ARG B CA 1
ATOM 5740 C C . ARG B 1 299 ? -12.648 66.938 14.641 1 95.62 299 ARG B C 1
ATOM 5742 O O . ARG B 1 299 ? -11.805 66.875 15.531 1 95.62 299 ARG B O 1
ATOM 5749 N N . THR B 1 300 ? -13.711 66.125 14.445 1 97.25 300 THR B N 1
ATOM 5750 C CA . THR B 1 300 ? -13.914 65.062 15.383 1 97.25 300 THR B CA 1
ATOM 5751 C C . THR B 1 300 ? -13.461 63.719 14.781 1 97.25 300 THR B C 1
ATOM 5753 O O . THR B 1 300 ? -13.789 63.406 13.633 1 97.25 300 THR B O 1
ATOM 5756 N N . TYR B 1 301 ? -12.711 62.969 15.531 1 97.81 301 TYR B N 1
ATOM 5757 C CA . TYR B 1 301 ? -12.359 61.594 15.18 1 97.81 301 TYR B CA 1
ATOM 5758 C C . TYR B 1 301 ? -12.578 60.656 16.359 1 97.81 301 TYR B C 1
ATOM 5760 O O . TYR B 1 301 ? -12.594 61.094 17.516 1 97.81 301 TYR B O 1
ATOM 5768 N N . TYR B 1 302 ? -12.758 59.406 15.953 1 97.88 302 TYR B N 1
ATOM 5769 C CA . TYR B 1 302 ? -12.859 58.312 16.922 1 97.88 302 TYR B CA 1
ATOM 5770 C C . TYR B 1 302 ? -11.664 57.375 16.797 1 97.88 302 TYR B C 1
ATOM 5772 O O . TYR B 1 302 ? -11.219 57.062 15.695 1 97.88 302 TYR B O 1
ATOM 5780 N N . TYR B 1 303 ? -11.18 57 17.984 1 97.69 303 TYR B N 1
ATOM 5781 C CA . TYR B 1 303 ? -9.945 56.219 17.969 1 97.69 303 TYR B CA 1
ATOM 5782 C C . TYR B 1 303 ? -10.125 54.906 18.688 1 97.69 303 TYR B C 1
ATOM 5784 O O . TYR B 1 303 ? -10.852 54.812 19.688 1 97.69 303 TYR B O 1
ATOM 5792 N N . ARG B 1 304 ? -9.43 53.875 18.125 1 96.81 304 ARG B N 1
ATOM 5793 C CA . ARG B 1 304 ? -9.219 52.594 18.781 1 96.81 304 ARG B CA 1
ATOM 5794 C C . ARG B 1 304 ? -7.734 52.25 18.844 1 96.81 304 ARG B C 1
ATOM 5796 O O . ARG B 1 304 ? -7.027 52.344 17.828 1 96.81 304 ARG B O 1
ATOM 5803 N N . ILE B 1 305 ? -7.375 51.906 20.016 1 97.12 305 ILE B N 1
ATOM 5804 C CA . ILE B 1 305 ? -5.996 51.469 20.188 1 97.12 305 ILE B CA 1
ATOM 5805 C C . ILE B 1 305 ? -5.953 49.969 20.406 1 97.12 305 ILE B C 1
ATOM 5807 O O . ILE B 1 305 ? -6.562 49.438 21.344 1 97.12 305 ILE B O 1
ATOM 5811 N N . ILE B 1 306 ? -5.203 49.25 19.562 1 96.69 306 ILE B N 1
ATOM 5812 C CA . ILE B 1 306 ? -5.133 47.812 19.578 1 96.69 306 ILE B CA 1
ATOM 5813 C C . ILE B 1 306 ? -3.736 47.344 20 1 96.69 306 ILE B C 1
ATOM 5815 O O . ILE B 1 306 ? -2.738 47.781 19.422 1 96.69 306 ILE B O 1
ATOM 5819 N N . ALA B 1 307 ? -3.695 46.562 21.078 1 96.94 307 ALA B N 1
ATOM 5820 C CA . ALA B 1 307 ? -2.424 45.969 21.5 1 96.94 307 ALA B CA 1
ATOM 5821 C C . ALA B 1 307 ? -2.031 44.781 20.625 1 96.94 307 ALA B C 1
ATOM 5823 O O . ALA B 1 307 ? -2.879 43.969 20.25 1 96.94 307 ALA B O 1
ATOM 5824 N N . VAL B 1 308 ? -0.733 44.688 20.25 1 96.38 308 VAL B N 1
ATOM 5825 C CA . VAL B 1 308 ? -0.186 43.594 19.453 1 96.38 308 VAL B CA 1
ATOM 5826 C C . VAL B 1 308 ? 0.925 42.906 20.25 1 96.38 308 VAL B C 1
ATOM 5828 O O . VAL B 1 308 ? 1.85 43.562 20.734 1 96.38 308 VAL B O 1
ATOM 5831 N N . ASP B 1 309 ? 0.849 41.625 20.359 1 94.75 309 ASP B N 1
ATOM 5832 C CA . ASP B 1 309 ? 1.855 40.906 21.141 1 94.75 309 ASP B CA 1
ATOM 5833 C C . ASP B 1 309 ? 2.943 40.344 20.234 1 94.75 309 ASP B C 1
ATOM 5835 O O . ASP B 1 309 ? 2.949 40.562 19.031 1 94.75 309 ASP B O 1
ATOM 5839 N N . LYS B 1 310 ? 3.916 39.656 20.875 1 90.94 310 LYS B N 1
ATOM 5840 C CA . LYS B 1 310 ? 5.109 39.156 20.188 1 90.94 310 LYS B CA 1
ATOM 5841 C C . LYS B 1 310 ? 4.746 38.094 19.141 1 90.94 310 LYS B C 1
ATOM 5843 O O . LYS B 1 310 ? 5.551 37.812 18.25 1 90.94 310 LYS B O 1
ATOM 5848 N N . ASP B 1 311 ? 3.572 37.469 19.25 1 91.94 311 ASP B N 1
ATOM 5849 C CA . ASP B 1 311 ? 3.115 36.469 18.297 1 91.94 311 ASP B CA 1
ATOM 5850 C C . ASP B 1 311 ? 2.16 37.062 17.266 1 91.94 311 ASP B C 1
ATOM 5852 O O . ASP B 1 311 ? 1.513 36.344 16.516 1 91.94 311 ASP B O 1
ATOM 5856 N N . ASN B 1 312 ? 2.033 38.344 17.281 1 92.31 312 ASN B N 1
ATOM 5857 C CA . ASN B 1 312 ? 1.227 39.125 16.359 1 92.31 312 ASN B CA 1
ATOM 5858 C C . ASN B 1 312 ? -0.266 38.938 16.594 1 92.31 312 ASN B C 1
ATOM 5860 O O . ASN B 1 312 ? -1.074 39.094 15.688 1 92.31 312 ASN B O 1
ATOM 5864 N N . LEU B 1 313 ? -0.539 38.469 17.797 1 95.75 313 LEU B N 1
ATOM 5865 C CA . LEU B 1 313 ? -1.947 38.5 18.172 1 95.75 313 LEU B CA 1
ATOM 5866 C C . LEU B 1 313 ? -2.398 39.906 18.547 1 95.75 313 LEU B C 1
ATOM 5868 O O . LEU B 1 313 ? -1.65 40.656 19.188 1 95.75 313 LEU B O 1
ATOM 5872 N N . GLU B 1 314 ? -3.633 40.188 18.188 1 96.12 314 GLU B N 1
ATOM 5873 C CA . GLU B 1 314 ? -4.195 41.5 18.422 1 96.12 314 GLU B CA 1
ATOM 5874 C C . GLU B 1 314 ? -5.258 41.469 19.516 1 96.12 314 GLU B C 1
ATOM 5876 O O . GLU B 1 314 ? -6.023 40.5 19.609 1 96.12 314 GLU B O 1
ATOM 5881 N N . SER B 1 315 ? -5.277 42.531 20.312 1 95.62 315 SER B N 1
ATOM 5882 C CA . SER B 1 315 ? -6.363 42.656 21.281 1 95.62 315 SER B CA 1
ATOM 5883 C C . SER B 1 315 ? -7.695 42.938 20.578 1 95.62 315 SER B C 1
ATOM 5885 O O . SER B 1 315 ? -7.73 43.188 19.375 1 95.62 315 SER B O 1
ATOM 5887 N N . ALA B 1 316 ? -8.742 42.781 21.359 1 88.38 316 ALA B N 1
ATOM 5888 C CA . ALA B 1 316 ? -10.086 42.938 20.812 1 88.38 316 ALA B CA 1
ATOM 5889 C C . ALA B 1 316 ? -10.227 44.312 20.141 1 88.38 316 ALA B C 1
ATOM 5891 O O . ALA B 1 316 ? -9.703 45.312 20.641 1 88.38 316 ALA B O 1
ATOM 5892 N N . ASP B 1 317 ? -10.977 44.219 19.062 1 80.31 317 ASP B N 1
ATOM 5893 C CA . ASP B 1 317 ? -11.195 45.438 18.328 1 80.31 317 ASP B CA 1
ATOM 5894 C C . ASP B 1 317 ? -12.609 45.969 18.547 1 80.31 317 ASP B C 1
ATOM 5896 O O . ASP B 1 317 ? -12.945 47.062 18.094 1 80.31 317 ASP B O 1
ATOM 5900 N N . ASN B 1 318 ? -13.352 45.188 19.234 1 77.12 318 ASN B N 1
ATOM 5901 C CA . ASN B 1 318 ? -14.727 45.625 19.469 1 77.12 318 ASN B CA 1
ATOM 5902 C C . ASN B 1 318 ? -14.859 46.375 20.781 1 77.12 318 ASN B C 1
ATOM 5904 O O . ASN B 1 318 ? -15.656 46.031 21.641 1 77.12 318 ASN B O 1
ATOM 5908 N N . ILE B 1 319 ? -14.031 47.312 20.859 1 81.88 319 ILE B N 1
ATOM 5909 C CA . ILE B 1 319 ? -14.062 48.156 22.047 1 81.88 319 ILE B CA 1
ATOM 5910 C C . ILE B 1 319 ? -14.648 49.531 21.688 1 81.88 319 ILE B C 1
ATOM 5912 O O . ILE B 1 319 ? -14.68 49.906 20.516 1 81.88 319 ILE B O 1
ATOM 5916 N N . THR B 1 320 ? -15.102 50.156 22.734 1 89.94 320 THR B N 1
ATOM 5917 C CA . THR B 1 320 ? -15.656 51.5 22.531 1 89.94 320 THR B CA 1
ATOM 5918 C C . THR B 1 320 ? -14.57 52.469 22.078 1 89.94 320 THR B C 1
ATOM 5920 O O . THR B 1 320 ? -13.508 52.531 22.688 1 89.94 320 THR B O 1
ATOM 5923 N N . ALA B 1 321 ? -14.891 53.188 21.031 1 95.75 321 ALA B N 1
ATOM 5924 C CA . ALA B 1 321 ? -13.93 54.156 20.484 1 95.75 321 ALA B CA 1
ATOM 5925 C C . ALA B 1 321 ? -13.867 55.406 21.344 1 95.75 321 ALA B C 1
ATOM 5927 O O . ALA B 1 321 ? -14.852 55.781 21.984 1 95.75 321 ALA B O 1
ATOM 5928 N N . THR B 1 322 ? -12.766 56.062 21.344 1 97.19 322 THR B N 1
ATOM 5929 C CA . THR B 1 322 ? -12.562 57.281 22.078 1 97.19 322 THR B CA 1
ATOM 5930 C C . THR B 1 322 ? -12.656 58.5 21.141 1 97.19 322 THR B C 1
ATOM 5932 O O . THR B 1 322 ? -11.961 58.562 20.125 1 97.19 322 THR B O 1
ATOM 5935 N N . LYS B 1 323 ? -13.445 59.406 21.594 1 97.69 323 LYS B N 1
ATOM 5936 C CA . LYS B 1 323 ? -13.68 60.594 20.766 1 97.69 323 LYS B CA 1
ATOM 5937 C C . LYS B 1 323 ? -12.625 61.656 21.047 1 97.69 323 LYS B C 1
ATOM 5939 O O . LYS B 1 323 ? -12.359 62 22.203 1 97.69 323 LYS B O 1
ATOM 5944 N N . GLY B 1 324 ? -12.008 62.125 20 1 97.81 324 GLY B N 1
ATOM 5945 C CA . GLY B 1 324 ? -11.141 63.281 20.031 1 97.81 324 GLY B CA 1
ATOM 5946 C C . GLY B 1 324 ? -11.562 64.375 19.047 1 97.81 324 GLY B C 1
ATOM 5947 O O . GLY B 1 324 ? -12.328 64.125 18.125 1 97.81 324 GLY B O 1
ATOM 5948 N N . MET B 1 325 ? -11.078 65.562 19.438 1 97.62 325 MET B N 1
ATOM 5949 C CA . MET B 1 325 ? -11.422 66.75 18.578 1 97.62 325 MET B CA 1
ATOM 5950 C C . MET B 1 325 ? -10.305 67.75 18.578 1 97.62 325 MET B C 1
ATOM 5952 O O . MET B 1 325 ? -9.688 68 19.609 1 97.62 325 MET B O 1
ATOM 5956 N N . SER B 1 326 ? -10.102 68.312 17.391 1 96.94 326 SER B N 1
ATOM 5957 C CA . SER B 1 326 ? -9.242 69.5 17.391 1 96.94 326 SER B CA 1
ATOM 5958 C C . SER B 1 326 ? -9.984 70.688 17.891 1 96.94 326 SER B C 1
ATOM 5960 O O . SER B 1 326 ? -11.211 70.688 17.969 1 96.94 326 SER B O 1
ATOM 5962 N N . LEU B 1 327 ? -9.195 71.688 18.297 1 96.62 327 LEU B N 1
ATOM 5963 C CA . LEU B 1 327 ? -9.82 72.938 18.812 1 96.62 327 LEU B CA 1
ATOM 5964 C C . LEU B 1 327 ? -10.711 73.562 17.766 1 96.62 327 LEU B C 1
ATOM 5966 O O . LEU B 1 327 ? -10.242 73.875 16.672 1 96.62 327 LEU B O 1
ATOM 5970 N N . PRO B 1 328 ? -11.961 73.75 18.062 1 95.75 328 PRO B N 1
ATOM 5971 C CA . PRO B 1 328 ? -12.836 74.438 17.109 1 95.75 328 PRO B CA 1
ATOM 5972 C C . PRO B 1 328 ? -12.531 75.938 16.984 1 95.75 328 PRO B C 1
ATOM 5974 O O . PRO B 1 328 ? -11.883 76.5 17.859 1 95.75 328 PRO B O 1
ATOM 5977 N N . LYS B 1 329 ? -13.055 76.5 15.93 1 95.75 329 LYS B N 1
ATOM 5978 C CA . LYS B 1 329 ? -12.969 77.938 15.789 1 95.75 329 LYS B CA 1
ATOM 5979 C C . LYS B 1 329 ? -13.82 78.688 16.844 1 95.75 329 LYS B C 1
ATOM 5981 O O . LYS B 1 329 ? -14.797 78.125 17.344 1 95.75 329 LYS B O 1
ATOM 5986 N N . PRO B 1 330 ? -13.32 79.938 17.188 1 95.88 330 PRO B N 1
ATOM 5987 C CA . PRO B 1 330 ? -14.203 80.688 18.062 1 95.88 330 PRO B CA 1
ATOM 5988 C C . PRO B 1 330 ? -15.586 80.875 17.469 1 95.88 330 PRO B C 1
ATOM 5990 O O . PRO B 1 330 ? -15.758 80.812 16.25 1 95.88 330 PRO B O 1
ATOM 5993 N N . ILE B 1 331 ? -16.453 81.188 18.391 1 96.06 331 ILE B N 1
ATOM 5994 C CA . ILE B 1 331 ? -17.797 81.562 17.938 1 96.06 331 ILE B CA 1
ATOM 5995 C C . ILE B 1 331 ? -17.797 82.938 17.328 1 96.06 331 ILE B C 1
ATOM 5997 O O . ILE B 1 331 ? -17.188 83.875 17.875 1 96.06 331 ILE B O 1
ATOM 6001 N N . ARG B 1 332 ? -18.453 83.062 16.266 1 96.38 332 ARG B N 1
ATOM 6002 C CA . ARG B 1 332 ? -18.5 84.375 15.602 1 96.38 332 ARG B CA 1
ATOM 6003 C C . ARG B 1 332 ? -19.172 85.438 16.484 1 96.38 332 ARG B C 1
ATOM 6005 O O . ARG B 1 332 ? -20.125 85.125 17.203 1 96.38 332 ARG B O 1
ATOM 6012 N N . PRO B 1 333 ? -18.656 86.625 16.375 1 96.94 333 PRO B N 1
ATOM 6013 C CA . PRO B 1 333 ? -19.281 87.688 17.141 1 96.94 333 PRO B CA 1
ATOM 6014 C C . PRO B 1 333 ? -20.641 88.125 16.562 1 96.94 333 PRO B C 1
ATOM 6016 O O . PRO B 1 333 ? -20.984 87.688 15.453 1 96.94 333 PRO B O 1
ATOM 6019 N N . THR B 1 334 ? -21.312 88.938 17.469 1 97.44 334 THR B N 1
ATOM 6020 C CA . THR B 1 334 ? -22.578 89.5 17.031 1 97.44 334 THR B CA 1
ATOM 6021 C C . THR B 1 334 ? -22.5 91 17.094 1 97.44 334 THR B C 1
ATOM 6023 O O . THR B 1 334 ? -22.281 91.625 18.156 1 97.44 334 THR B O 1
ATOM 6026 N N . ILE B 1 335 ? -22.719 91.625 15.875 1 97.44 335 ILE B N 1
ATOM 6027 C CA . ILE B 1 335 ? -22.734 93.062 15.836 1 97.44 335 ILE B CA 1
ATOM 6028 C C . ILE B 1 335 ? -24.016 93.625 16.5 1 97.44 335 ILE B C 1
ATOM 6030 O O . ILE B 1 335 ? -25.125 93.25 16.078 1 97.44 335 ILE B O 1
ATOM 6034 N N . THR B 1 336 ? -23.828 94.5 17.562 1 96.75 336 THR B N 1
ATOM 6035 C CA . THR B 1 336 ? -24.953 95 18.328 1 96.75 336 THR B CA 1
ATOM 6036 C C . THR B 1 336 ? -25.359 96.375 17.859 1 96.75 336 THR B C 1
ATOM 6038 O O . THR B 1 336 ? -26.531 96.75 18 1 96.75 336 THR B O 1
ATOM 6041 N N . SER B 1 337 ? -24.344 97.125 17.391 1 96.06 337 SER B N 1
ATOM 6042 C CA . SER B 1 337 ? -24.641 98.438 16.891 1 96.06 337 SER B CA 1
ATOM 6043 C C . SER B 1 337 ? -23.766 98.812 15.695 1 96.06 337 SER B C 1
ATOM 6045 O O . SER B 1 337 ? -22.594 98.438 15.664 1 96.06 337 SER B O 1
ATOM 6047 N N . ALA B 1 338 ? -24.344 99.438 14.719 1 95.56 338 ALA B N 1
ATOM 6048 C CA . ALA B 1 338 ? -23.688 100 13.531 1 95.56 338 ALA B CA 1
ATOM 6049 C C . ALA B 1 338 ? -24.359 101.25 13.086 1 95.56 338 ALA B C 1
ATOM 6051 O O . ALA B 1 338 ? -25.484 101.25 12.602 1 95.56 338 ALA B O 1
ATOM 6052 N N . GLN B 1 339 ? -23.594 102.375 13.18 1 93.5 339 GLN B N 1
ATOM 6053 C CA . GLN B 1 339 ? -24.172 103.688 12.859 1 93.5 339 GLN B CA 1
ATOM 6054 C C . GLN B 1 339 ? -23.156 104.562 12.148 1 93.5 339 GLN B C 1
ATOM 6056 O O . GLN B 1 339 ? -21.953 104.375 12.258 1 93.5 339 GLN B O 1
ATOM 6061 N N . ILE B 1 340 ? -23.688 105.562 11.398 1 91.69 340 ILE B N 1
ATOM 6062 C CA . ILE B 1 340 ? -22.859 106.625 10.773 1 91.69 340 ILE B CA 1
ATOM 6063 C C . ILE B 1 340 ? -23.172 107.938 11.375 1 91.69 340 ILE B C 1
ATOM 6065 O O . ILE B 1 340 ? -24.312 108.438 11.297 1 91.69 340 ILE B O 1
ATOM 6069 N N . GLN B 1 341 ? -22.328 108.5 12.094 1 87.31 341 GLN B N 1
ATOM 6070 C CA . GLN B 1 341 ? -22.328 109.875 12.578 1 87.31 341 GLN B CA 1
ATOM 6071 C C . GLN B 1 341 ? -21 110.562 12.281 1 87.31 341 GLN B C 1
ATOM 6073 O O . GLN B 1 341 ? -20.172 110.75 13.172 1 87.31 341 GLN B O 1
ATOM 6078 N N . GLY B 1 342 ? -20.75 111.062 10.945 1 86.38 342 GLY B N 1
ATOM 6079 C CA . GLY B 1 342 ? -19.453 111.5 10.492 1 86.38 342 GLY B CA 1
ATOM 6080 C C . GLY B 1 342 ? -18.469 110.438 10.172 1 86.38 342 GLY B C 1
ATOM 6081 O O . GLY B 1 342 ? -17.719 110.5 9.203 1 86.38 342 GLY B O 1
ATOM 6082 N N . SER B 1 343 ? -18.594 109.438 11.039 1 92.88 343 SER B N 1
ATOM 6083 C CA . SER B 1 343 ? -17.844 108.188 10.852 1 92.88 343 SER B CA 1
ATOM 6084 C C . SER B 1 343 ? -18.688 107 11.18 1 92.88 343 SER B C 1
ATOM 6086 O O . SER B 1 343 ? -19.781 107.125 11.734 1 92.88 343 SER B O 1
ATOM 6088 N N . VAL B 1 344 ? -18.234 105.875 10.68 1 94.12 344 VAL B N 1
ATOM 6089 C CA . VAL B 1 344 ? -18.922 104.625 11.031 1 94.12 344 VAL B CA 1
ATOM 6090 C C . VAL B 1 344 ? -18.5 104.188 12.43 1 94.12 344 VAL B C 1
ATOM 6092 O O . VAL B 1 344 ? -17.312 104.062 12.727 1 94.12 344 VAL B O 1
ATOM 6095 N N . ASN B 1 345 ? -19.516 103.938 13.273 1 95.31 345 ASN B N 1
ATOM 6096 C CA . ASN B 1 345 ? -19.297 103.375 14.602 1 95.31 345 ASN B CA 1
ATOM 6097 C C . ASN B 1 345 ? -19.953 102 14.758 1 95.31 345 ASN B C 1
ATOM 6099 O O . ASN B 1 345 ? -21.172 101.875 14.641 1 95.31 345 ASN B O 1
ATOM 6103 N N . LEU B 1 346 ? -19.016 101 14.93 1 96.75 346 LEU B N 1
ATOM 6104 C CA . LEU B 1 346 ? -19.484 99.625 15.141 1 96.75 346 LEU B CA 1
ATOM 6105 C C . LEU B 1 346 ? -19.234 99.188 16.578 1 96.75 346 LEU B C 1
ATOM 6107 O O . LEU B 1 346 ? -18.203 99.5 17.172 1 96.75 346 LEU B O 1
ATOM 6111 N N . SER B 1 347 ? -20.203 98.5 17.172 1 97.31 347 SER B N 1
ATOM 6112 C CA . SER B 1 347 ? -20.031 97.75 18.422 1 97.31 347 SER B CA 1
ATOM 6113 C C . SER B 1 347 ? -20.578 96.312 18.328 1 97.31 347 SER B C 1
ATOM 6115 O O . SER B 1 347 ? -21.578 96.062 17.625 1 97.31 347 SER B O 1
ATOM 6117 N N . TRP B 1 348 ? -19.828 95.375 18.969 1 97.44 348 TRP B N 1
ATOM 6118 C CA . TRP B 1 348 ? -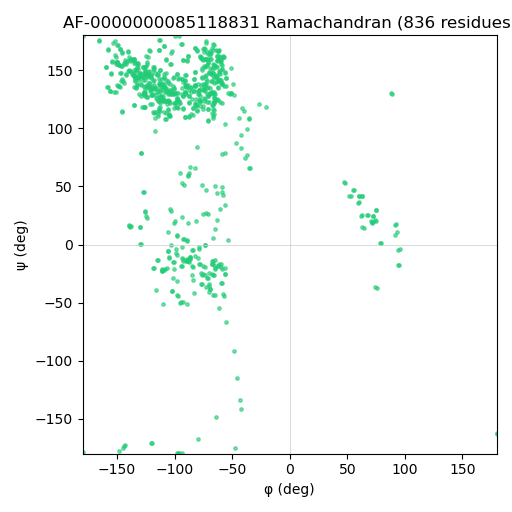20.234 94 18.906 1 97.44 348 TRP B CA 1
ATOM 6119 C C . TRP B 1 348 ? -20.016 93.312 20.25 1 97.44 348 TRP B C 1
ATOM 6121 O O . TRP B 1 348 ? -19.375 93.875 21.156 1 97.44 348 TRP B O 1
ATOM 6131 N N . GLN B 1 349 ? -20.672 92.062 20.359 1 97.31 349 GLN B N 1
ATOM 6132 C CA . GLN B 1 349 ? -20.469 91.188 21.484 1 97.31 349 GLN B CA 1
ATOM 6133 C C . GLN B 1 349 ? -19.703 89.875 21.062 1 97.31 349 GLN B C 1
ATOM 6135 O O . GLN B 1 349 ? -19.969 89.375 20 1 97.31 349 GLN B O 1
ATOM 6140 N N . ALA B 1 350 ? -18.766 89.562 21.969 1 95.75 350 ALA B N 1
ATOM 6141 C CA . ALA B 1 350 ? -18 88.375 21.688 1 95.75 350 ALA B CA 1
ATOM 6142 C C . ALA B 1 350 ? -18.906 87.125 21.656 1 95.75 350 ALA B C 1
ATOM 6144 O O . ALA B 1 350 ? -19.875 87.062 22.422 1 95.75 350 ALA B O 1
ATOM 6145 N N . GLY B 1 351 ? -18.562 86.188 20.672 1 94.31 351 GLY B N 1
ATOM 6146 C CA . GLY B 1 351 ? -19.312 84.938 20.625 1 94.31 351 GLY B CA 1
ATOM 6147 C C . GLY B 1 351 ? -18.969 84 21.781 1 94.31 351 GLY B C 1
ATOM 6148 O O . GLY B 1 351 ? -19.828 83.25 22.219 1 94.31 351 GLY B O 1
ATOM 6149 N N . ASP B 1 352 ? -17.812 83.938 22.188 1 94.5 352 ASP B N 1
ATOM 6150 C CA . ASP B 1 352 ? -17.312 83.188 23.328 1 94.5 352 ASP B CA 1
ATOM 6151 C C . ASP B 1 352 ? -16.141 83.875 23.984 1 94.5 352 ASP B C 1
ATOM 6153 O O . ASP B 1 352 ? -15.836 85.062 23.672 1 94.5 352 ASP B O 1
ATOM 6157 N N . ASN B 1 353 ? -15.531 83.312 25.016 1 94.25 353 ASN B N 1
ATOM 6158 C CA . ASN B 1 353 ? -14.492 83.938 25.797 1 94.25 353 ASN B CA 1
ATOM 6159 C C . ASN B 1 353 ? -13.102 83.688 25.234 1 94.25 353 ASN B C 1
ATOM 6161 O O . ASN B 1 353 ? -12.102 83.875 25.922 1 94.25 353 ASN B O 1
ATOM 6165 N N . ARG B 1 354 ? -13.062 83.312 24.016 1 94.56 354 ARG B N 1
ATOM 6166 C CA . ARG B 1 354 ? -11.773 82.875 23.469 1 94.56 354 ARG B CA 1
ATOM 6167 C C . ARG B 1 354 ? -11.133 84 22.641 1 94.56 354 ARG B C 1
ATOM 6169 O O . ARG B 1 354 ? -9.945 83.938 22.312 1 94.56 354 ARG B O 1
ATOM 6176 N N . ALA B 1 355 ? -11.844 84.938 22.312 1 94.81 355 ALA B N 1
ATOM 6177 C CA . ALA B 1 355 ? -11.344 86 21.438 1 94.81 355 ALA B CA 1
ATOM 6178 C C . ALA B 1 355 ? -10.305 86.875 22.141 1 94.81 355 ALA B C 1
ATOM 6180 O O . ALA B 1 355 ? -10.555 87.375 23.234 1 94.81 355 ALA B O 1
ATOM 6181 N N . VAL B 1 356 ? -9.25 87.062 21.547 1 95.44 356 VAL B N 1
ATOM 6182 C CA . VAL B 1 356 ? -8.227 87.938 22.062 1 95.44 356 VAL B CA 1
ATOM 6183 C C . VAL B 1 356 ? -8.148 89.188 21.156 1 95.44 356 VAL B C 1
ATOM 6185 O O . VAL B 1 356 ? -7.633 90.25 21.578 1 95.44 356 VAL B O 1
ATOM 6188 N N . SER B 1 357 ? -8.578 89.125 20 1 96.69 357 SER B N 1
ATOM 6189 C CA . SER B 1 357 ? -8.688 90.25 19.062 1 96.69 357 SER B CA 1
ATOM 6190 C C . SER B 1 357 ? -9.805 90 18.047 1 96.69 357 SER B C 1
ATOM 6192 O O . SER B 1 357 ? -10.445 88.938 18.047 1 96.69 357 SER B O 1
ATOM 6194 N N . TYR B 1 358 ? -10 91.125 17.25 1 97.81 358 TYR B N 1
ATOM 6195 C CA . TYR B 1 358 ? -11.039 91 16.234 1 97.81 358 TYR B CA 1
ATOM 6196 C C . TYR B 1 358 ? -10.531 91.5 14.891 1 97.81 358 TYR B C 1
ATOM 6198 O O . TYR B 1 358 ? -9.617 92.375 14.844 1 97.81 358 TYR B O 1
ATOM 6206 N N . ASN B 1 359 ? -11.109 90.938 13.883 1 97.38 359 ASN B N 1
ATOM 6207 C CA . ASN B 1 359 ? -11 91.5 12.531 1 97.38 359 ASN B CA 1
ATOM 6208 C C . ASN B 1 359 ? -12.312 92.125 12.078 1 97.38 359 ASN B C 1
ATOM 6210 O O . ASN B 1 359 ? -13.383 91.562 12.211 1 97.38 359 ASN B O 1
ATOM 6214 N N . VAL B 1 360 ? -12.164 93.312 11.57 1 97.44 360 VAL B N 1
ATOM 6215 C CA . VAL B 1 360 ? -13.328 94 10.969 1 97.44 360 VAL B CA 1
ATOM 6216 C C . VAL B 1 360 ? -13.195 94 9.453 1 97.44 360 VAL B C 1
ATOM 6218 O O . VAL B 1 360 ? -12.195 94.438 8.906 1 97.44 360 VAL B O 1
ATOM 6221 N N . VAL B 1 361 ? -14.141 93.438 8.898 1 97.5 361 VAL B N 1
ATOM 6222 C CA . VAL B 1 361 ? -14.164 93.375 7.445 1 97.5 361 VAL B CA 1
ATOM 6223 C C . VAL B 1 361 ? -15.102 94.438 6.875 1 97.5 361 VAL B C 1
ATOM 6225 O O . VAL B 1 361 ? -16.297 94.438 7.188 1 97.5 361 VAL B O 1
ATOM 6228 N N . LYS B 1 362 ? -14.43 95.188 6.082 1 96.31 362 LYS B N 1
ATOM 6229 C CA . LYS B 1 362 ? -15.156 96.25 5.387 1 96.31 362 LYS B CA 1
ATOM 6230 C C . LYS B 1 362 ? -15.266 95.938 3.893 1 96.31 362 LYS B C 1
ATOM 6232 O O . LYS B 1 362 ? -14.25 95.75 3.223 1 96.31 362 LYS B O 1
ATOM 6237 N N . LYS B 1 363 ? -16.453 96 3.414 1 95.12 363 LYS B N 1
ATOM 6238 C CA . LYS B 1 363 ? -16.719 95.875 1.981 1 95.12 363 LYS B CA 1
ATOM 6239 C C . LYS B 1 363 ? -17.234 97.188 1.422 1 95.12 363 LYS B C 1
ATOM 6241 O O . LYS B 1 363 ? -18.219 97.75 1.919 1 95.12 363 LYS B O 1
ATOM 6246 N N . ILE B 1 364 ? -16.547 97.562 0.398 1 93.19 364 ILE B N 1
ATOM 6247 C CA . ILE B 1 364 ? -16.891 98.812 -0.253 1 93.19 364 ILE B CA 1
ATOM 6248 C C . ILE B 1 364 ? -17.531 98.562 -1.613 1 93.19 364 ILE B C 1
ATOM 6250 O O . ILE B 1 364 ? -16.906 97.938 -2.492 1 93.19 364 ILE B O 1
ATOM 6254 N N . LYS B 1 365 ? -18.703 99.062 -1.806 1 92.06 365 LYS B N 1
ATOM 6255 C CA . LYS B 1 365 ? -19.359 98.812 -3.09 1 92.06 365 LYS B CA 1
ATOM 6256 C C . LYS B 1 365 ? -18.719 99.688 -4.188 1 92.06 365 LYS B C 1
ATOM 6258 O O . LYS B 1 365 ? -18.656 100.875 -4.086 1 92.06 365 LYS B O 1
ATOM 6263 N N . GLN B 1 366 ? -18.125 98.938 -5.148 1 89.25 366 GLN B N 1
ATOM 6264 C CA . GLN B 1 366 ? -17.516 99.625 -6.289 1 89.25 366 GLN B CA 1
ATOM 6265 C C . GLN B 1 366 ? -18.531 99.812 -7.414 1 89.25 366 GLN B C 1
ATOM 6267 O O . GLN B 1 366 ? -18.594 100.875 -8.016 1 89.25 366 GLN B O 1
ATOM 6272 N N . ASN B 1 367 ? -19.141 98.812 -7.766 1 85.25 367 ASN B N 1
ATOM 6273 C CA . ASN B 1 367 ? -20.25 98.812 -8.719 1 85.25 367 ASN B CA 1
ATOM 6274 C C . ASN B 1 367 ? -21.312 97.75 -8.32 1 85.25 367 ASN B C 1
ATOM 6276 O O . ASN B 1 367 ? -21.281 97.25 -7.215 1 85.25 367 ASN B O 1
ATOM 6280 N N . PHE B 1 368 ? -22.266 97.625 -9.242 1 83.31 368 PHE B N 1
ATOM 6281 C CA . PHE B 1 368 ? -23.438 96.812 -8.93 1 83.31 368 PHE B CA 1
ATOM 6282 C C . PHE B 1 368 ? -23.047 95.438 -8.547 1 83.31 368 PHE B C 1
ATOM 6284 O O . PHE B 1 368 ? -23.719 94.75 -7.754 1 83.31 368 PHE B O 1
ATOM 6291 N N . PHE B 1 369 ? -21.828 95.062 -8.945 1 85.19 369 PHE B N 1
ATOM 6292 C CA . PHE B 1 369 ? -21.547 93.625 -8.727 1 85.19 369 PHE B CA 1
ATOM 6293 C C . PHE B 1 369 ? -20.219 93.438 -8.023 1 85.19 369 PHE B C 1
ATOM 6295 O O . PHE B 1 369 ? -19.812 92.312 -7.723 1 85.19 369 PHE B O 1
ATOM 6302 N N . GLN B 1 370 ? -19.625 94.5 -7.758 1 89.5 370 GLN B N 1
ATOM 6303 C CA . GLN B 1 370 ? -18.266 94.312 -7.289 1 89.5 370 GLN B CA 1
ATOM 6304 C C . GLN B 1 370 ? -18.016 95.062 -6.004 1 89.5 370 GLN B C 1
ATOM 6306 O O . GLN B 1 370 ? -18.453 96.25 -5.867 1 89.5 370 GLN B O 1
ATOM 6311 N N . TYR B 1 371 ? -17.5 94.375 -4.973 1 92.44 371 TYR B N 1
ATOM 6312 C CA . TYR B 1 371 ? -17.062 95 -3.729 1 92.44 371 TYR B CA 1
ATOM 6313 C C . TYR B 1 371 ? -15.547 94.938 -3.576 1 92.44 371 TYR B C 1
ATOM 6315 O O . TYR B 1 371 ? -14.93 93.938 -3.961 1 92.44 371 TYR B O 1
ATOM 6323 N N . LYS B 1 372 ? -14.992 95.938 -3.131 1 94.31 372 LYS B N 1
ATOM 6324 C CA . LYS B 1 372 ? -13.617 95.938 -2.635 1 94.31 372 LYS B CA 1
ATOM 6325 C C . LYS B 1 372 ? -13.586 95.625 -1.142 1 94.31 372 LYS B C 1
ATOM 6327 O O . LYS B 1 372 ? -14.328 96.188 -0.36 1 94.31 372 LYS B O 1
ATOM 6332 N N . THR B 1 373 ? -12.773 94.688 -0.749 1 94.75 373 THR B N 1
ATOM 6333 C CA . THR B 1 373 ? -12.727 94.25 0.649 1 94.75 373 THR B CA 1
ATOM 6334 C C . THR B 1 373 ? -11.484 94.812 1.335 1 94.75 373 THR B C 1
ATOM 6336 O O . THR B 1 373 ? -10.383 94.75 0.794 1 94.75 373 THR B O 1
ATOM 6339 N N . VAL B 1 374 ? -11.766 95.438 2.533 1 95.88 374 VAL B N 1
ATOM 6340 C CA . VAL B 1 374 ? -10.711 95.938 3.42 1 95.88 374 VAL B CA 1
ATOM 6341 C C . VAL B 1 374 ? -10.844 95.25 4.789 1 95.88 374 VAL B C 1
ATOM 6343 O O . VAL B 1 374 ? -11.945 95.188 5.344 1 95.88 374 VAL B O 1
ATOM 6346 N N . ILE B 1 375 ? -9.672 94.75 5.293 1 96.75 375 ILE B N 1
ATOM 6347 C CA . ILE B 1 375 ? -9.711 94.062 6.59 1 96.75 375 ILE B CA 1
ATOM 6348 C C . ILE B 1 375 ? -8.867 94.875 7.598 1 96.75 375 ILE B C 1
ATOM 6350 O O . ILE B 1 375 ? -7.703 95.188 7.332 1 96.75 375 ILE B O 1
ATOM 6354 N N . PHE B 1 376 ? -9.516 95.188 8.695 1 96.56 376 PHE B N 1
ATOM 6355 C CA . PHE B 1 376 ? -8.828 95.75 9.844 1 96.56 376 PHE B CA 1
ATOM 6356 C C . PHE B 1 376 ? -8.562 94.688 10.906 1 96.56 376 PHE B C 1
ATOM 6358 O O . PHE B 1 376 ? -9.5 94.188 11.492 1 96.56 376 PHE B O 1
ATOM 6365 N N . ASN B 1 377 ? -7.285 94.5 11.133 1 95.88 377 ASN B N 1
ATOM 6366 C CA . ASN B 1 377 ? -6.91 93.438 12.047 1 95.88 377 ASN B CA 1
ATOM 6367 C C . ASN B 1 377 ? -6.508 94 13.414 1 95.88 377 ASN B C 1
ATOM 6369 O O . ASN B 1 377 ? -6.406 95.188 13.609 1 95.88 377 ASN B O 1
ATOM 6373 N N . ASN B 1 378 ? -6.445 93.062 14.445 1 95.06 378 ASN B N 1
ATOM 6374 C CA . ASN B 1 378 ? -5.895 93.312 15.781 1 95.06 378 ASN B CA 1
ATOM 6375 C C . ASN B 1 378 ? -6.684 94.375 16.531 1 95.06 378 ASN B C 1
ATOM 6377 O O . ASN B 1 378 ? -6.102 95.25 17.188 1 95.06 378 ASN B O 1
ATOM 6381 N N . ILE B 1 379 ? -7.988 94.188 16.328 1 96 379 ILE B N 1
ATOM 6382 C CA . ILE B 1 379 ? -8.844 95.062 17.109 1 96 379 ILE B CA 1
ATOM 6383 C C . ILE B 1 379 ? -9.062 94.5 18.5 1 96 379 ILE B C 1
ATOM 6385 O O . ILE B 1 379 ? -9.633 93.438 18.641 1 96 379 ILE B O 1
ATOM 6389 N N . SER B 1 380 ? -8.625 95.188 19.656 1 93.31 380 SER B N 1
ATOM 6390 C CA . SER B 1 380 ? -8.656 94.625 21.016 1 93.31 380 SER B CA 1
ATOM 6391 C C . SER B 1 380 ? -10.023 94.812 21.656 1 93.31 380 SER B C 1
ATOM 6393 O O . SER B 1 380 ? -10.438 94 22.5 1 93.31 380 SER B O 1
ATOM 6395 N N . GLY B 1 381 ? -10.727 95.875 21.297 1 92.06 381 GLY B N 1
ATOM 6396 C CA . GLY B 1 381 ? -12.031 96.125 21.891 1 92.06 381 GLY B CA 1
ATOM 6397 C C . GLY B 1 381 ? -13.188 95.625 21.062 1 92.06 381 GLY B C 1
ATOM 6398 O O . GLY B 1 381 ? -12.969 94.938 20.062 1 92.06 381 GLY B O 1
ATOM 6399 N N . THR B 1 382 ? -14.312 95.812 21.562 1 96.94 382 THR B N 1
ATOM 6400 C CA . THR B 1 382 ? -15.516 95.312 20.906 1 96.94 382 THR B CA 1
ATOM 6401 C C . THR B 1 382 ? -16.203 96.438 20.141 1 96.94 382 THR B C 1
ATOM 6403 O O . THR B 1 382 ? -17.422 96.438 19.969 1 96.94 382 THR B O 1
ATOM 6406 N N . SER B 1 383 ? -15.461 97.375 19.891 1 96.12 383 SER B N 1
ATOM 6407 C CA . SER B 1 383 ? -15.961 98.5 19.062 1 96.12 383 SER B CA 1
ATOM 6408 C C . SER B 1 383 ? -14.922 98.938 18.047 1 96.12 383 SER B C 1
ATOM 6410 O O . SER B 1 383 ? -13.734 98.625 18.188 1 96.12 383 SER B O 1
ATOM 6412 N N . PHE B 1 384 ? -15.367 99.625 16.984 1 95.94 384 PHE B N 1
ATOM 6413 C CA . PHE B 1 384 ? -14.531 100.062 15.891 1 95.94 384 PHE B CA 1
ATOM 6414 C C . PHE B 1 384 ? -15.117 101.312 15.242 1 95.94 384 PHE B C 1
ATOM 6416 O O . PHE B 1 384 ? -16.328 101.438 15.062 1 95.94 384 PHE B O 1
ATOM 6423 N N . ASN B 1 385 ? -14.242 102.312 15.055 1 95.88 385 ASN B N 1
ATOM 6424 C CA . ASN B 1 385 ? -14.609 103.562 14.352 1 95.88 385 ASN B CA 1
ATOM 6425 C C . ASN B 1 385 ? -13.875 103.688 13.016 1 95.88 385 ASN B C 1
ATOM 6427 O O . ASN B 1 385 ? -12.656 103.5 12.961 1 95.88 385 ASN B O 1
ATOM 6431 N N . ASP B 1 386 ? -14.578 103.875 11.984 1 95 386 ASP B N 1
ATOM 6432 C CA . ASP B 1 386 ? -14.023 104 10.641 1 95 386 ASP B CA 1
ATOM 6433 C C . ASP B 1 386 ? -14.367 105.375 10.062 1 95 386 ASP B C 1
ATOM 6435 O O . ASP B 1 386 ? -15.523 105.625 9.703 1 95 386 ASP B O 1
ATOM 6439 N N . SER B 1 387 ? -13.344 106.188 9.859 1 92.44 387 SER B N 1
ATOM 6440 C CA . SER B 1 387 ? -13.57 107.562 9.336 1 92.44 387 SER B CA 1
ATOM 6441 C C . SER B 1 387 ? -13.336 107.625 7.828 1 92.44 387 SER B C 1
ATOM 6443 O O . SER B 1 387 ? -13.602 108.625 7.191 1 92.44 387 SER B O 1
ATOM 6445 N N . ASP B 1 388 ? -12.828 106.625 7.242 1 91.44 388 ASP B N 1
ATOM 6446 C CA . ASP B 1 388 ? -12.555 106.562 5.809 1 91.44 388 ASP B CA 1
ATOM 6447 C C . ASP B 1 388 ? -13.789 106.188 5.02 1 91.44 388 ASP B C 1
ATOM 6449 O O . ASP B 1 388 ? -13.844 105.062 4.457 1 91.44 388 ASP B O 1
ATOM 6453 N N . ILE B 1 389 ? -14.766 107 5.012 1 92.5 389 ILE B N 1
ATOM 6454 C CA . ILE B 1 389 ? -16.016 106.75 4.289 1 92.5 389 ILE B CA 1
ATOM 6455 C C . ILE B 1 389 ? -16.344 107.938 3.41 1 92.5 389 ILE B C 1
ATOM 6457 O O . ILE B 1 389 ? -16.016 109.062 3.758 1 92.5 389 ILE B O 1
ATOM 6461 N N . VAL B 1 390 ? -16.922 107.75 2.26 1 90.12 390 VAL B N 1
ATOM 6462 C CA . VAL B 1 390 ? -17.297 108.75 1.284 1 90.12 390 VAL B CA 1
ATOM 6463 C C . VAL B 1 390 ? -18.828 108.812 1.15 1 90.12 390 VAL B C 1
ATOM 6465 O O . VAL B 1 390 ? -19.484 107.75 1.236 1 90.12 390 VAL B O 1
ATOM 6468 N N . SER B 1 391 ? -19.359 110 0.876 1 87.94 391 SER B N 1
ATOM 6469 C CA . SER B 1 391 ? -20.797 110.188 0.69 1 87.94 391 SER B CA 1
ATOM 6470 C C . SER B 1 391 ? -21.281 109.5 -0.581 1 87.94 391 SER B C 1
ATOM 6472 O O . SER B 1 391 ? -20.609 109.562 -1.614 1 87.94 391 SER B O 1
ATOM 6474 N N . GLY B 1 392 ? -22.422 108.688 -0.467 1 87.56 392 GLY B N 1
ATOM 6475 C CA . GLY B 1 392 ? -23.047 108.062 -1.617 1 87.56 392 GLY B CA 1
ATOM 6476 C C . GLY B 1 392 ? -22.594 106.625 -1.831 1 87.56 392 GLY B C 1
ATOM 6477 O O . GLY B 1 392 ? -23.031 106 -2.766 1 87.56 392 GLY B O 1
ATOM 6478 N N . VAL B 1 393 ? -21.656 106.25 -0.975 1 90.31 393 VAL B N 1
ATOM 6479 C CA . VAL B 1 393 ? -21.125 104.875 -1.14 1 90.31 393 VAL B CA 1
ATOM 6480 C C . VAL B 1 393 ? -21.719 104 -0.08 1 90.31 393 VAL B C 1
ATOM 6482 O O . VAL B 1 393 ? -21.828 104.375 1.09 1 90.31 393 VAL B O 1
ATOM 6485 N N . ASP B 1 394 ? -22.141 102.688 -0.516 1 91.94 394 ASP B N 1
ATOM 6486 C CA . ASP B 1 394 ? -22.641 101.688 0.393 1 91.94 394 ASP B CA 1
ATOM 6487 C C . ASP B 1 394 ? -21.484 100.875 0.959 1 91.94 394 ASP B C 1
ATOM 6489 O O . ASP B 1 394 ? -20.594 100.438 0.224 1 91.94 394 ASP B O 1
ATOM 6493 N N . TYR B 1 395 ? -21.5 100.688 2.244 1 94.19 395 TYR B N 1
ATOM 6494 C CA . TYR B 1 395 ? -20.516 99.875 2.947 1 94.19 395 TYR B CA 1
ATOM 6495 C C . TYR B 1 395 ? -21.172 98.688 3.652 1 94.19 395 TYR B C 1
ATOM 6497 O O . TYR B 1 395 ? -22.281 98.812 4.176 1 94.19 395 TYR B O 1
ATOM 6505 N N . LYS B 1 396 ? -20.531 97.562 3.631 1 95.69 396 LYS B N 1
ATOM 6506 C CA . LYS B 1 396 ? -20.906 96.375 4.453 1 95.69 396 LYS B CA 1
ATOM 6507 C C . LYS B 1 396 ? -19.797 96.062 5.449 1 95.69 396 LYS B C 1
ATOM 6509 O O . LYS B 1 396 ? -18.609 96 5.09 1 95.69 396 LYS B O 1
ATOM 6514 N N . TYR B 1 397 ? -20.203 95.875 6.707 1 96.81 397 TYR B N 1
ATOM 6515 C CA . TYR B 1 397 ? -19.234 95.562 7.742 1 96.81 397 TYR B CA 1
ATOM 6516 C C . TYR B 1 397 ? -19.562 94.188 8.383 1 96.81 397 TYR B C 1
ATOM 6518 O O . TYR B 1 397 ? -20.734 93.875 8.625 1 96.81 397 TYR B O 1
ATOM 6526 N N . SER B 1 398 ? -18.547 93.312 8.617 1 97.5 398 SER B N 1
ATOM 6527 C CA . SER B 1 398 ? -18.625 92.125 9.438 1 97.5 398 SER B CA 1
ATOM 6528 C C . SER B 1 398 ? -17.406 92 10.359 1 97.5 398 SER B C 1
ATOM 6530 O O . SER B 1 398 ? -16.406 92.688 10.156 1 97.5 398 SER B O 1
ATOM 6532 N N . VAL B 1 399 ? -17.625 91.188 11.414 1 97.88 399 VAL B N 1
ATOM 6533 C CA . VAL B 1 399 ? -16.578 91.062 12.422 1 97.88 399 VAL B CA 1
ATOM 6534 C C . VAL B 1 399 ? -16.25 89.625 12.648 1 97.88 399 VAL B C 1
ATOM 6536 O O . VAL B 1 399 ? -17.141 88.75 12.617 1 97.88 399 VAL B O 1
ATOM 6539 N N . GLN B 1 400 ? -14.984 89.312 12.836 1 97.62 400 GLN B N 1
ATOM 6540 C CA . GLN B 1 400 ? -14.484 87.938 13.211 1 97.62 400 GLN B CA 1
ATOM 6541 C C . GLN B 1 400 ? -13.727 88 14.539 1 97.62 400 GLN B C 1
ATOM 6543 O O . GLN B 1 400 ? -13.055 89 14.828 1 97.62 400 GLN B O 1
ATOM 6548 N N . ALA B 1 401 ? -13.883 86.938 15.25 1 97.25 401 ALA B N 1
ATOM 6549 C CA . ALA B 1 401 ? -13.086 86.75 16.469 1 97.25 401 ALA B CA 1
ATOM 6550 C C . ALA B 1 401 ? -11.789 86 16.188 1 97.25 401 ALA B C 1
ATOM 6552 O O . ALA B 1 401 ? -11.781 85.062 15.406 1 97.25 401 ALA B O 1
ATOM 6553 N N . VAL B 1 402 ? -10.734 86.375 16.719 1 97 402 VAL B N 1
ATOM 6554 C CA . VAL B 1 402 ? -9.461 85.688 16.672 1 97 402 VAL B CA 1
ATOM 6555 C C . VAL B 1 402 ? -9.047 85.25 18.062 1 97 402 VAL B C 1
ATOM 6557 O O . VAL B 1 402 ? -9.016 86.062 19 1 97 402 VAL B O 1
ATOM 6560 N N . ASP B 1 403 ? -8.711 83.938 18.172 1 95.44 403 ASP B N 1
ATOM 6561 C CA . ASP B 1 403 ? -8.359 83.438 19.5 1 95.44 403 ASP B CA 1
ATOM 6562 C C . ASP B 1 403 ? -6.848 83.5 19.719 1 95.44 403 ASP B C 1
ATOM 6564 O O . ASP B 1 403 ? -6.109 84 18.891 1 95.44 403 ASP B O 1
ATOM 6568 N N . GLU B 1 404 ? -6.379 83.062 20.906 1 95.12 404 GLU B N 1
ATOM 6569 C CA . GLU B 1 404 ? -4.984 83.125 21.328 1 95.12 404 GLU B CA 1
ATOM 6570 C C . GLU B 1 404 ? -4.078 82.312 20.438 1 95.12 404 GLU B C 1
ATOM 6572 O O . GLU B 1 404 ? -2.871 82.562 20.359 1 95.12 404 GLU B O 1
ATOM 6577 N N . PHE B 1 405 ? -4.633 81.375 19.656 1 95.19 405 PHE B N 1
ATOM 6578 C CA . PHE B 1 405 ? -3.85 80.5 18.797 1 95.19 405 PHE B CA 1
ATOM 6579 C C . PHE B 1 405 ? -3.91 80.938 17.344 1 95.19 405 PHE B C 1
ATOM 6581 O O . PHE B 1 405 ? -3.348 80.312 16.453 1 95.19 405 PHE B O 1
ATOM 6588 N N . GLY B 1 406 ? -4.633 82 17.078 1 93.94 406 GLY B N 1
ATOM 6589 C CA . GLY B 1 406 ? -4.742 82.562 15.727 1 93.94 406 GLY B CA 1
ATOM 6590 C C . GLY B 1 406 ? -5.918 82 14.953 1 93.94 406 GLY B C 1
ATOM 6591 O O . GLY B 1 406 ? -6.055 82.25 13.75 1 93.94 406 GLY B O 1
ATOM 6592 N N . LEU B 1 407 ? -6.742 81.25 15.617 1 95.75 407 LEU B N 1
ATOM 6593 C CA . LEU B 1 407 ? -7.941 80.75 14.945 1 95.75 407 LEU B CA 1
ATOM 6594 C C . LEU B 1 407 ? -8.953 81.875 14.75 1 95.75 407 LEU B C 1
ATOM 6596 O O . LEU B 1 407 ? -9.195 82.688 15.664 1 95.75 407 LEU B O 1
ATOM 6600 N N . VAL B 1 408 ? -9.57 81.875 13.586 1 96.31 408 VAL B N 1
ATOM 6601 C CA . VAL B 1 408 ? -10.492 82.938 13.211 1 96.31 408 VAL B CA 1
ATOM 6602 C C . VAL B 1 408 ? -11.906 82.375 13.086 1 96.31 408 VAL B C 1
ATOM 6604 O O . VAL B 1 408 ? -12.117 81.375 12.438 1 96.31 408 VAL B O 1
ATOM 6607 N N . SER B 1 409 ? -12.781 83.062 13.68 1 96.44 409 SER B N 1
ATOM 6608 C CA . SER B 1 409 ? -14.172 82.625 13.625 1 96.44 409 SER B CA 1
ATOM 6609 C C . SER B 1 409 ? -14.781 82.938 12.258 1 96.44 409 SER B C 1
ATOM 6611 O O . SER B 1 409 ? -14.164 83.562 11.414 1 96.44 409 SER B O 1
ATOM 6613 N N . GLU B 1 410 ? -15.953 82.312 12.141 1 95.69 410 GLU B N 1
ATOM 6614 C CA . GLU B 1 410 ? -16.766 82.75 11.008 1 95.69 410 GLU B CA 1
ATOM 6615 C C . GLU B 1 410 ? -17.109 84.25 11.117 1 95.69 410 GLU B C 1
ATOM 6617 O O . GLU B 1 410 ? -17.031 84.812 12.203 1 95.69 410 GLU B O 1
ATOM 6622 N N . ASN B 1 411 ? -17.422 84.812 9.969 1 96.69 411 ASN B N 1
ATOM 6623 C CA . ASN B 1 411 ? -17.875 86.188 9.969 1 96.69 411 ASN B CA 1
ATOM 6624 C C . ASN B 1 411 ? -19.219 86.375 10.688 1 96.69 411 ASN B C 1
ATOM 6626 O O . ASN B 1 411 ? -20.094 85.5 10.562 1 96.69 411 ASN B O 1
ATOM 6630 N N . SER B 1 412 ? -19.281 87.5 11.344 1 96.81 412 SER B N 1
ATOM 6631 C CA . SER B 1 412 ? -20.625 87.875 11.797 1 96.81 412 SER B CA 1
ATOM 6632 C C . SER B 1 412 ? -21.547 88.188 10.617 1 96.81 412 SER B C 1
ATOM 6634 O O . SER B 1 412 ? -21.094 88.25 9.477 1 96.81 412 SER B O 1
ATOM 6636 N N . ASP B 1 413 ? -22.828 88.25 11.031 1 95.88 413 ASP B N 1
ATOM 6637 C CA . ASP B 1 413 ? -23.734 88.75 10.008 1 95.88 413 ASP B CA 1
ATOM 6638 C C . ASP B 1 413 ? -23.344 90.188 9.547 1 95.88 413 ASP B C 1
ATOM 6640 O O . ASP B 1 413 ? -22.922 91 10.359 1 95.88 413 ASP B O 1
ATOM 6644 N N . GLU B 1 414 ? -23.406 90.438 8.344 1 95.81 414 GLU B N 1
ATOM 6645 C CA . GLU B 1 414 ? -23.016 91.688 7.77 1 95.81 414 GLU B CA 1
ATOM 6646 C C . GLU B 1 414 ? -24.016 92.812 8.117 1 95.81 414 GLU B C 1
ATOM 6648 O O . GLU B 1 414 ? -25.219 92.562 8.148 1 95.81 414 GLU B O 1
ATOM 6653 N N . LYS B 1 415 ? -23.484 94 8.383 1 95.69 415 LYS B N 1
ATOM 6654 C CA . LYS B 1 415 ? -24.281 95.188 8.531 1 95.69 415 LYS B CA 1
ATOM 6655 C C . LYS B 1 415 ? -24.016 96.188 7.395 1 95.69 415 LYS B C 1
ATOM 6657 O O . LYS B 1 415 ? -22.859 96.562 7.152 1 95.69 415 LYS B O 1
ATOM 6662 N N . THR B 1 416 ? -25.062 96.625 6.727 1 93.69 416 THR B N 1
ATOM 6663 C CA . THR B 1 416 ? -24.922 97.562 5.613 1 93.69 416 THR B CA 1
ATOM 6664 C C . THR B 1 416 ? -25.156 99 6.078 1 93.69 416 THR B C 1
ATOM 6666 O O . THR B 1 416 ? -26.141 99.25 6.773 1 93.69 416 THR B O 1
ATOM 6669 N N . LEU B 1 417 ? -24.219 99.812 5.691 1 91.38 417 LEU B N 1
ATOM 6670 C CA . LEU B 1 417 ? -24.312 101.25 6.035 1 91.38 417 LEU B CA 1
ATOM 6671 C C . LEU B 1 417 ? -24.031 102.125 4.82 1 91.38 417 LEU B C 1
ATOM 6673 O O . LEU B 1 417 ? -23.188 101.812 3.992 1 91.38 417 LEU B O 1
ATOM 6677 N N . SER B 1 418 ? -24.875 103.188 4.672 1 87.94 418 SER B N 1
ATOM 6678 C CA . SER B 1 418 ? -24.688 104.188 3.605 1 87.94 418 SER B CA 1
ATOM 6679 C C . SER B 1 418 ? -24.641 105.562 4.156 1 87.94 418 SER B C 1
ATOM 6681 O O . SER B 1 418 ? -25.453 105.938 5.023 1 87.94 418 SER B O 1
ATOM 6683 N N . ARG B 1 419 ? -23.578 106.312 3.727 1 79.44 419 ARG B N 1
ATOM 6684 C CA . ARG B 1 419 ? -23.547 107.75 4.066 1 79.44 419 ARG B CA 1
ATOM 6685 C C . ARG B 1 419 ? -24.406 108.562 3.092 1 79.44 419 ARG B C 1
ATOM 6687 O O . ARG B 1 419 ? -24.172 108.5 1.883 1 79.44 419 ARG B O 1
ATOM 6694 N N . LYS B 1 420 ? -25.406 109.375 3.682 1 71.25 420 LYS B N 1
ATOM 6695 C CA . LYS B 1 420 ? -26.234 110.25 2.863 1 71.25 420 LYS B CA 1
ATOM 6696 C C . LYS B 1 420 ? -25.562 111.625 2.672 1 71.25 420 LYS B C 1
ATOM 6698 O O . LYS B 1 420 ? -24.812 112.062 3.533 1 71.25 420 LYS B O 1
#

InterPro domains:
  IPR003961 Fibronectin type III [PF00041] (143-216)
  IPR003961 Fibronectin type III [PF00041] (236-311)
  IPR003961 Fibronectin type III [PS50853] (40-134)
  IPR003961 Fibronectin type III [PS50853] (137-233)
  IPR003961 Fibronectin type III [PS50853] (236-328)
  IPR003961 Fibronectin type III [PS50853] (329-420)
  IPR003961 Fibronectin type III [SM00060] (31-124)
  IPR003961 Fibronectin type III [SM00060] (137-220)
  IPR003961 Fibronectin type III [SM00060] (234-315)
  IPR003961 Fibronectin type III [SM00060] (327-408)
  IPR003961 Fibronectin type III [cd00063] (154-230)
  IPR003961 Fibronectin type III [cd00063] (234-311)
  IPR003961 Fibronectin type III [cd00063] (328-416)
  IPR013783 Immunoglobulin-like fold [G3DSA:2.60.40.10] (40-134)
  IPR013783 Immunoglobulin-like fold [G3DSA:2.60.40.10] (135-232)
  IPR013783 Immunoglobulin-like fold [G3DSA:2.60.40.10] (233-330)
  IPR013783 Immunoglobulin-like fold [G3DSA:2.60.40.10] (333-417)
  IPR036116 Fibronectin type III superfamily [SSF49265] (54-185)
  IPR036116 Fibronectin type III superfamily [SSF49265] (146-311)
  IPR036116 Fibronectin type III superfamily [SSF49265] (325-414)

pLDDT: mean 89.98, std 17.91, range [17.5, 98.81]

Secondary structure (DSSP, 8-state):
---------------------STT--------PPB-TTSPPP-GGG-EEEE-SS-EEEE-PPP--TTEEEEEEEEEETTTT--S-EEEEEE--TT--EEEE-SPPTT-EEEEEEEEEETTS-BPPPPPPEEEEPPPPPPPPSS-EEEEEETTEEEEE-PPPS-TTEEEEEEEEEETTTTEEEEEEEEESTT--EEEEESPPTT-EEEEEEEEEETT-PBPPPPPPEEEEPPPPPPPPEEEEE-SSBTTEEEEEEEPPS-TTEEEEEEEEESSSSS--EEEEEEETT--EEEEE-SSTT-EEEEEEEEEETT--B--S-SPPEEEEBPPPPPPPEEEEEEEESEEEEEEE-SSTT-SEEEEEEEEE-SSS-EEEEEEEEE-SSEEEE----TT-EEEEEEEEE-TT--BPPPPPPEEEE--/---------------------STT--------PPB-TTSPPP-GGG-EEEE-SS-EEEE-PPP--TTEEEEEEEEEETTTT--S-EEEEEE--TT--EEEE-SPPTT-EEEEEEEEEETTS-BPPPPPPEEEEPPPPPPPPSS-EEEEEETTEEEEE-PPPS-TTEEEEEEEEEETTTTEEEEEEEEESTT--EEEEESPPTT-EEEEEEEEEETT-PBPPPPPPEEEEPPPPPPPPEEEEE-SSBTTEEEEEEEPPS-TTEEEEEEEEESSSSS--EEEEEEETT--EEEEE-SSTT-EEEEEEEEEETT--B--S-SPPEEEEBPPPPPPPEEEEEEESSSEEEEEE-SSTTEEEEEEEEEEE-SSS-EEEEEEEEE-SSEEEE----TT-EEEEEEEEEETT--BPPPPPPEEEE--

Solvent-accessible surface area (backbone atoms only — not comparable to full-atom values): 45425 Å² total; per-residue (Å²): 132,89,69,78,86,72,85,73,83,79,78,82,80,76,74,82,74,71,82,72,71,69,85,69,61,83,67,72,65,84,68,76,76,47,73,38,83,85,46,73,47,45,54,62,88,48,54,44,73,50,61,36,42,35,32,38,19,38,36,42,57,66,64,95,45,88,65,43,38,14,33,37,38,30,38,27,44,58,75,79,64,48,83,62,71,39,83,76,45,77,44,74,42,44,81,62,40,64,49,62,52,66,89,46,61,50,56,35,44,32,36,31,32,37,21,27,24,34,86,85,67,32,24,23,49,60,31,70,78,43,76,50,52,28,34,63,67,53,72,43,50,47,76,64,45,43,42,53,62,29,81,25,24,38,43,36,39,35,44,51,55,83,61,79,42,37,37,28,33,38,37,30,34,56,34,76,91,77,67,42,77,38,88,69,47,74,40,68,40,41,57,51,36,65,48,74,50,69,86,45,63,59,57,38,79,50,44,32,35,39,27,40,21,28,77,86,66,51,62,24,46,60,33,71,82,32,60,32,34,19,23,64,54,43,52,48,47,41,76,66,45,48,31,55,71,37,76,35,25,29,46,35,39,42,41,76,43,85,52,85,52,50,52,21,34,39,35,27,36,15,83,39,75,87,52,74,66,41,79,74,51,72,43,49,54,86,54,49,62,48,75,44,81,40,98,42,67,44,42,61,37,19,32,43,64,29,27,27,31,75,84,68,36,54,15,66,77,91,57,86,46,39,65,25,18,13,24,54,58,45,46,38,26,45,73,76,43,78,46,77,77,96,29,39,42,38,33,43,42,76,48,50,92,51,54,62,26,25,34,39,36,36,34,37,56,73,50,100,84,40,66,48,80,45,76,47,71,78,33,75,62,54,57,48,77,46,68,88,71,58,77,76,38,49,35,35,37,29,35,23,22,23,31,89,84,67,38,58,18,52,68,20,73,71,46,78,46,65,42,125,135,81,85,74,75,86,87,74,88,74,77,78,81,79,69,84,68,72,82,76,67,72,83,71,62,81,66,71,65,84,69,77,78,48,74,38,83,84,45,71,47,45,54,61,89,47,54,45,72,50,63,36,41,37,30,38,18,37,37,42,56,66,66,95,45,88,66,43,37,14,33,37,36,29,38,24,45,57,74,80,65,47,82,62,70,38,83,75,45,75,44,75,42,45,82,63,42,65,50,63,51,65,88,46,61,49,55,36,44,31,35,31,33,38,22,26,24,32,85,86,67,32,25,21,49,59,31,70,76,46,75,48,54,26,33,63,67,52,73,44,51,47,76,64,44,43,42,52,61,30,80,25,26,40,42,36,39,37,45,50,55,84,61,78,41,37,36,29,33,39,38,29,34,58,35,79,90,78,67,42,75,40,86,68,46,75,40,68,42,40,58,50,36,65,48,75,50,68,86,46,61,59,56,37,78,47,41,32,35,38,28,39,22,29,76,87,65,52,61,24,45,58,34,72,82,29,63,31,32,20,23,63,54,44,52,48,47,42,76,66,44,47,31,56,71,36,76,33,24,28,46,35,40,41,40,73,45,85,52,86,53,48,52,22,34,37,36,27,37,15,82,39,73,87,52,74,66,41,79,74,48,72,44,48,55,87,56,48,61,48,75,44,81,41,97,42,66,44,41,61,36,18,34,44,63,30,28,26,30,74,84,69,36,54,15,65,78,89,58,86,46,40,66,24,19,12,23,55,56,45,44,36,27,44,75,75,42,78,45,77,75,98,29,36,41,37,32,41,43,76,49,51,93,52,55,61,26,25,35,40,36,36,32,37,54,72,50,100,84,39,65,48,80,46,77,45,69,79,34,74,60,54,56,49,77,46,66,91,72,57,76,77,39,49,33,35,37,30,36,24,23,23,30,89,84,66,40,58,19,52,68,19,74,70,45,76,46,67,43,124

Organism: Aliarcobacter butzleri (strain RM4018) (NCBI:txid367737)

Foldseek 3Di:
DPDDPDDDDPPDPPDPDDVPDDPPPDPPPVPDAAADAVADWFDPVQWDWDAAFFKIKIFGDQRPDPQFQWKWKWKDWVVVVDDDIDTDDTGGHSPDGMDMGGRHHGFTKMWMWMWTAGPVRHTYDIDDIDIDTHHHADAEFAPWAWEAAAAQKIKIFTAQRPPPQWFWKWKWWADPVVRDIDTDDIGGDSRRGMDMGGRHDAFDKIKMWMWTAGPVRRIHDIDDIYMYTYRHFFAFWAPWAWEAEAAQKIKIFTHATPDPFWFWKWKWKDLDFQDDTDTDDIDGRVDGMDMDGHRDAFRKMWMGIWTAGPSRGIHDPRDGTYIYTHHHFFAFKEWPDWDDDLKTKTFIGGRDDFFQWKKKWKWKDPDPPDTDIDIDTGHRHRMDIGNPDDAPIKMKMWMWGAGPVGGIHDTYDIDIDHHD/DDPDDDDDDPDDPPPPDDDPDDPPPPPPDPPPAAADAVADWFDPVQWDWDAAFFKIKIFGDQRPDPQFQWKWKWKDWVVVVDDDIDTDDTGGHSPDGMDMGGRHHGFTKMWMWMWTAGPVRHIYDIDDTDIDTHHHADAEFAPWAWEAAAAQKIKIFTAQRPPQQWFWKWKWWADPVVRDIDTDDIGGDSRRGMDMGGRHDAFDKIKMWMWTAGPVRRIHDIDDIYMYTYRHFFAFWADWAWEAEAAQKIKIFTHATPDPFWFWKWKWKDLDFQDDTDTDDIDGRVDGMDMDGHRDAFRKMWMGIWTAGPSRGIHDPRDGTYIYTHHHFFAFKEWPDWDDDLKIKTFIDGRDPFFQWKKKWKWKDPDPPDTDIDIDTGHRHRMDIGNPDDAPIKMKIWMWGAGPVGGIHDTYDIDIDHHD

Nearest PDB structures (foldseek):
  5utk-assembly1_A  TM=3.514E-01  e=5.586E-13  Homo sapiens
  3lpw-assembly2_B  TM=4.736E-01  e=4.716E-09  Homo sapiens
  4yh7-assembly1_A  TM=3.270E-01  e=5.903E-11  Mus musculus
  5myb-assembly1_A  TM=4.421E-01  e=1.255E-08  Homo sapiens
  5myb-assembly1_B  TM=4.391E-01  e=2.771E-08  Homo sapiens

Radius of gyration: 58.6 Å; Cα contacts (8 Å, |Δi|>4): 2087; chains: 2; bounding box: 90×193×115 Å

Sequence (840 aa):
MIKLMKNILLIALVLLFSACSDVFDSITSPSTPKINNTVPTVNYSSIKSISDITSIGFEWQRVDDPRVVGYNFYRTDLQSGEKTLKLIRAIESRYTTHYVDKELEPKTKYAYQISSRLNDGSESVTTDAYVAETLPRIVPVNGAQAISNLPKKIKLLWQPHPDQRIQYYRVEKYNTTLNEWIHLATVNQRLSAEYLDTGLENNTTYQYRIKAFTFEDVESAPTKTLSAKTKPAPKSPTNVKASNNIPKKIFLTWSPSQNQDIIGYDIYRSSYSSFGFSKVTNVNSTTTEYTDSVDDDGRTYYYRIIAVDKDNLESADNITATKGMSLPKPIRPTITSAQIQGSVNLSWQAGDNRAVSYNVVKKIKQNFFQYKTVIFNNISGTSFNDSDIVSGVDYKYSVQAVDEFGLVSENSDEKTLSRKMIKLMKNILLIALVLLFSACSDVFDSITSPSTPKINNTVPTVNYSSIKSISDITSIGFEWQRVDDPRVVGYNFYRTDLQSGEKTLKLIRAIESRYTTHYVDKELEPKTKYAYQISSRLNDGSESVTTDAYVAETLPRIVPVNGAQAISNLPKKIKLLWQPHPDQRIQYYRVEKYNTTLNEWIHLATVNQRLSAEYLDTGLENNTTYQYRIKAFTFEDVESAPTKTLSAKTKPAPKSPTNVKASNNIPKKIFLTWSPSQNQDIIGYDIYRSSYSSFGFSKVTNVNSTTTEYTDSVDDDGRTYYYRIIAVDKDNLESADNITATKGMSLPKPIRPTITSAQIQGSVNLSWQAGDNRAVSYNVVKKIKQNFFQYKTVIFNNISGTSFNDSDIVSGVDYKYSVQAVDEFGLVSENSDEKTLSRK